Protein AF-0000000084379219 (afdb_homodimer)

Secondary structure (DSSP, 8-state):
-HHHHTTS-HHHHHIIIIIT-EEETT--GGGGHHHHHHHHHHHHHHHHHHHHTT---STTTHHHHHHHHHHTSTTHHHHHHHHHHHHHHHHHHHHHHHHHHHHHTTTSTT-HHHHHHHHHHHHHHHHHHHHHHHTT-BHHHHHHHHHHHHGGGGSTTTHHHHHHHHHTSSSS-HHHHHHHHHIIIIIHHHHHHHHHHHHHHHHHHH----TT---TTTSB-TTS-BTTEEEIIIIIHHHHHHHHHHHHHHHHHHHHH-TTGGGTSS-GGGGSB--TT---S-----GGGHHHHHHHHTSSSHHHHHHHHHHHHHGGGGHHHH---S--SGGGS-HHHHHHHHHHHHHHHHHHHHHTS-S-THHHHHHHHHHHHHHHHHHTHHHHHHHSPPPPPPSS------/-HHHHTTS-HHHHHIIIIIT-EEETT--GGGGHHHHHHHHHHHHHHHHHHHHTT---STTTHHHHHHHHHHTSTTHHHHHHHHHHHHHHHHHHHHHHHHHHHHHTTTSTT-HHHHHHHHHHHHHHHHHHHHHHHTT-BHHHHHHHHHHHHGGGGSTTTHHHHHHHHHTSSSS-HHHHHHHHHIIIIIHHHHHHHHHHHHHHHHHHH----TT---TTTSB-TTS-BTTEEEIIIIIHHHHHHHHHHHHHHHHHHHHH-TTGGGTSS-GGGGSB--TT---S-----GGGHHHHHHHHTSSSHHHHHHHHHHHHHGGGGHHHH---S--SGGGS-HHHHHHHHHHHHHHHHHHHHHTS-S-THHHHHHHHHHHHHHHHHHTHHHHHHHSPPPPPPSS------

InterPro domains:
  IPR005797 Cytochrome b/b6, N-terminal domain [PF00033] (19-207)
  IPR005797 Cytochrome b/b6, N-terminal domain [PS51002] (1-212)
  IPR005798 Cytochrome b/b6, C-terminal [PF00032] (273-375)
  IPR005798 Cytochrome b/b6, C-terminal [PS51003] (222-395)
  IPR016174 Di-haem cytochrome, transmembrane [SSF81342] (2-275)
  IPR027387 Cytochrome b/b6-like domain superfamily [G3DSA:1.20.810.10] (1-402)
  IPR030689 Cytochrome b [PIRSF038885] (2-397)
  IPR036150 Cytochrome b/b6, C-terminal domain superfamily [SSF81648] (277-391)
  IPR048259 Cytochrome b/b6, N-terminal domain, eukaryotic/bacterial [cd00284] (17-209)

Nearest PDB structures (foldseek):
  8snh-assembly1_I  TM=9.943E-01  e=1.535E-43  Pseudomonas aeruginosa
  7tce-assembly1_E  TM=9.550E-01  e=4.217E-31  Cereibacter sphaeroides
  2yiu-assembly1_D  TM=9.586E-01  e=2.408E-30  Paracoccus denitrificans PD1222
  2fyn-assembly1_A  TM=9.568E-01  e=2.735E-30  Cereibacter sphaeroides
  6nin-assembly2_K  TM=9.600E-01  e=4.752E-30  Cereibacter sphaeroides 2.4.1

Sequence (804 aa):
MKWIDDRFPFTKLMKEHVTEYYASKNFNIWYVFGVLAMVVLVIQLLTGIFLTMNYKPAAADAFASVEYIMRDVEFGWLIRYMHSTGASFFFIIVYLHMFRAMLYGSYKKPRELIWIIGMLIFFVLMAEAFAGYLLPWGQMSYWGAQVIISLFGAIPVVGDSIVELIRGDYSISDITLNRFFALHVIALPLALIGLVVVHIMALHEVGSNNPDGIEIKERKGPDGVPLDGVAFHPYHTSKDLVAIIVFLMIFSFVVFFAPDMGGYFLEHANFEPANTMATPEHIAPVWYFTPFYAILRAVPNKLWGAILMGAAVLLPMFLPWLDRSRVKSIRYRGWIYRVALTLFAISFVMLGWLGLKPAEDVYVVMARVFSVIYFGFFLLMPYYSTIDKTKPVPDRVVYHAKMKWIDDRFPFTKLMKEHVTEYYASKNFNIWYVFGVLAMVVLVIQLLTGIFLTMNYKPAAADAFASVEYIMRDVEFGWLIRYMHSTGASFFFIIVYLHMFRAMLYGSYKKPRELIWIIGMLIFFVLMAEAFAGYLLPWGQMSYWGAQVIISLFGAIPVVGDSIVELIRGDYSISDITLNRFFALHVIALPLALIGLVVVHIMALHEVGSNNPDGIEIKERKGPDGVPLDGVAFHPYHTSKDLVAIIVFLMIFSFVVFFAPDMGGYFLEHANFEPANTMATPEHIAPVWYFTPFYAILRAVPNKLWGAILMGAAVLLPMFLPWLDRSRVKSIRYRGWIYRVALTLFAISFVMLGWLGLKPAEDVYVVMARVFSVIYFGFFLLMPYYSTIDKTKPVPDRVVYHAK

Structure (mmCIF, N/CA/C/O backbone):
data_AF-0000000084379219-model_v1
#
loop_
_entity.id
_entity.type
_entity.pdbx_description
1 polymer 'Cytochrome b'
#
loop_
_atom_site.group_PDB
_atom_site.id
_atom_site.type_symbol
_atom_site.label_atom_id
_atom_site.label_alt_id
_atom_site.label_comp_id
_atom_site.label_asym_id
_atom_site.label_entity_id
_atom_site.label_seq_id
_atom_site.pdbx_PDB_ins_code
_atom_site.Cartn_x
_atom_site.Cartn_y
_atom_site.Cartn_z
_atom_site.occupancy
_atom_site.B_iso_or_equiv
_atom_site.auth_seq_id
_atom_site.auth_comp_id
_atom_site.auth_asym_id
_atom_site.auth_atom_id
_atom_site.pdbx_PDB_model_num
ATOM 1 N N . MET A 1 1 ? 25.031 -15 6.387 1 73.94 1 MET A N 1
ATOM 2 C CA . MET A 1 1 ? 24.5 -13.82 5.703 1 73.94 1 MET A CA 1
ATOM 3 C C . MET A 1 1 ? 24.984 -13.758 4.262 1 73.94 1 MET A C 1
ATOM 5 O O . MET A 1 1 ? 24.344 -13.156 3.408 1 73.94 1 MET A O 1
ATOM 9 N N . LYS A 1 2 ? 25.953 -14.531 4.043 1 84 2 LYS A N 1
ATOM 10 C CA . LYS A 1 2 ? 26.531 -14.5 2.705 1 84 2 LYS A CA 1
ATOM 11 C C . LYS A 1 2 ? 25.578 -15.078 1.672 1 84 2 LYS A C 1
ATOM 13 O O . LYS A 1 2 ? 25.438 -14.539 0.569 1 84 2 LYS A O 1
ATOM 18 N N . TRP A 1 3 ? 24.906 -16.172 2.109 1 87.38 3 TRP A N 1
ATOM 19 C CA . TRP A 1 3 ? 23.953 -16.797 1.19 1 87.38 3 TRP A CA 1
ATOM 20 C C . TRP A 1 3 ? 22.891 -15.797 0.755 1 87.38 3 TRP A C 1
ATOM 22 O O . TRP A 1 3 ? 22.547 -15.727 -0.428 1 87.38 3 TRP A O 1
ATOM 32 N N . ILE A 1 4 ? 22.422 -15.055 1.623 1 84.5 4 ILE A N 1
ATOM 33 C CA . ILE A 1 4 ? 21.391 -14.062 1.338 1 84.5 4 ILE A CA 1
ATOM 34 C C . ILE A 1 4 ? 22 -12.914 0.521 1 84.5 4 ILE A C 1
ATOM 36 O O . ILE A 1 4 ? 21.422 -12.5 -0.49 1 84.5 4 ILE A O 1
ATOM 40 N N . ASP A 1 5 ? 23.125 -12.492 0.902 1 85.56 5 ASP A N 1
ATOM 41 C CA . ASP A 1 5 ? 23.75 -11.32 0.286 1 85.56 5 ASP A CA 1
ATOM 42 C C . ASP A 1 5 ? 24.109 -11.602 -1.172 1 85.56 5 ASP A C 1
ATOM 44 O O . ASP A 1 5 ? 24.109 -10.688 -2 1 85.56 5 ASP A O 1
ATOM 48 N N . ASP A 1 6 ? 24.328 -12.859 -1.429 1 85 6 ASP A N 1
ATOM 49 C CA . ASP A 1 6 ? 24.625 -13.242 -2.805 1 85 6 ASP A CA 1
ATOM 50 C C . ASP A 1 6 ? 23.391 -13.164 -3.686 1 85 6 ASP A C 1
ATOM 52 O O . ASP A 1 6 ? 23.484 -13.141 -4.914 1 85 6 ASP A O 1
ATOM 56 N N . ARG A 1 7 ? 22.281 -13.055 -3.021 1 88.38 7 ARG A N 1
ATOM 57 C CA . ARG A 1 7 ? 21.031 -13.219 -3.773 1 88.38 7 ARG A CA 1
ATOM 58 C C . ARG A 1 7 ? 20.109 -12.031 -3.568 1 88.38 7 ARG A C 1
ATOM 60 O O . ARG A 1 7 ? 19.141 -11.859 -4.312 1 88.38 7 ARG A O 1
ATOM 67 N N . PHE A 1 8 ? 20.406 -11.25 -2.582 1 83.5 8 PHE A N 1
ATOM 68 C CA . PHE A 1 8 ? 19.641 -10.078 -2.18 1 83.5 8 PHE A CA 1
ATOM 69 C C . PHE A 1 8 ? 20.531 -9.031 -1.536 1 83.5 8 PHE A C 1
ATOM 71 O O . PHE A 1 8 ? 21.438 -9.367 -0.761 1 83.5 8 PHE A O 1
ATOM 78 N N . PRO A 1 9 ? 20.312 -7.812 -1.936 1 83.31 9 PRO A N 1
ATOM 79 C CA . PRO A 1 9 ? 21.234 -6.797 -1.404 1 83.31 9 PRO A CA 1
ATOM 80 C C . PRO A 1 9 ? 20.891 -6.383 0.024 1 83.31 9 PRO A C 1
ATOM 82 O O . PRO A 1 9 ? 20.781 -5.191 0.318 1 83.31 9 PRO A O 1
ATOM 85 N N . PHE A 1 10 ? 20.766 -7.41 0.802 1 80 10 PHE A N 1
ATOM 86 C CA . PHE A 1 10 ? 20.312 -7.172 2.166 1 80 10 PHE A CA 1
ATOM 87 C C . PHE A 1 10 ? 21.344 -6.371 2.951 1 80 10 PHE A C 1
ATOM 89 O O . PHE A 1 10 ? 21.031 -5.312 3.502 1 80 10 PHE A O 1
ATOM 96 N N . THR A 1 11 ? 22.594 -6.867 3.029 1 75.56 11 THR A N 1
ATOM 97 C CA . THR A 1 11 ? 23.641 -6.199 3.803 1 75.56 11 THR A CA 1
ATOM 98 C C . THR A 1 11 ? 23.906 -4.797 3.254 1 75.56 11 THR A C 1
ATOM 100 O O . THR A 1 11 ? 24.094 -3.852 4.02 1 75.56 11 THR A O 1
ATOM 103 N N . LYS A 1 12 ? 23.891 -4.727 1.953 1 78.81 12 LYS A N 1
ATOM 104 C CA . LYS A 1 12 ? 24.094 -3.424 1.323 1 78.81 12 LYS A CA 1
ATOM 105 C C . LYS A 1 12 ? 23 -2.443 1.735 1 78.81 12 LYS A C 1
ATOM 107 O O . LYS A 1 12 ? 23.281 -1.301 2.098 1 78.81 12 LYS A O 1
ATOM 112 N N . LEU A 1 13 ? 21.859 -2.906 1.687 1 78.19 13 LEU A N 1
ATOM 113 C CA . LEU A 1 13 ? 20.719 -2.068 2.08 1 78.19 13 LEU A CA 1
ATOM 114 C C . LEU A 1 13 ? 20.812 -1.691 3.555 1 78.19 13 LEU A C 1
ATOM 116 O O . LEU A 1 13 ? 20.594 -0.533 3.918 1 78.19 13 LEU A O 1
ATOM 120 N N . MET A 1 14 ? 21.125 -2.664 4.355 1 75.69 14 MET A N 1
ATOM 121 C CA . MET A 1 14 ? 21.266 -2.424 5.789 1 75.69 14 MET A CA 1
ATOM 122 C C . MET A 1 14 ? 22.391 -1.436 6.066 1 75.69 14 MET A C 1
ATOM 124 O O . MET A 1 14 ? 22.25 -0.543 6.902 1 75.69 14 MET A O 1
ATOM 128 N N . LYS A 1 15 ? 23.484 -1.595 5.367 1 73.81 15 LYS A N 1
ATOM 129 C CA . LYS A 1 15 ? 24.625 -0.685 5.539 1 73.81 15 LYS A CA 1
ATOM 130 C C . LYS A 1 15 ? 24.266 0.722 5.062 1 73.81 15 LYS A C 1
ATOM 132 O O . LYS A 1 15 ? 24.484 1.698 5.785 1 73.81 15 LYS A O 1
ATOM 137 N N . GLU A 1 16 ? 23.672 0.768 3.982 1 75.12 16 GLU A N 1
ATOM 138 C CA . GLU A 1 16 ? 23.375 2.053 3.354 1 75.12 16 GLU A CA 1
ATOM 139 C C . GLU A 1 16 ? 22.297 2.809 4.121 1 75.12 16 GLU A C 1
ATOM 141 O O . GLU A 1 16 ? 22.344 4.035 4.227 1 75.12 16 GLU A O 1
ATOM 146 N N . HIS A 1 17 ? 21.438 2.029 4.727 1 73.88 17 HIS A N 1
ATOM 147 C CA . HIS A 1 17 ? 20.266 2.727 5.242 1 73.88 17 HIS A CA 1
ATOM 148 C C . HIS A 1 17 ? 20.219 2.664 6.766 1 73.88 17 HIS A C 1
ATOM 150 O O . HIS A 1 17 ? 19.453 3.4 7.395 1 73.88 17 HIS A O 1
ATOM 156 N N . VAL A 1 18 ? 21.078 1.813 7.293 1 74 18 VAL A N 1
ATOM 157 C CA . VAL A 1 18 ? 20.938 1.659 8.734 1 74 18 VAL A CA 1
ATOM 158 C C . VAL A 1 18 ? 22.297 1.823 9.414 1 74 18 VAL A C 1
ATOM 160 O O . VAL A 1 18 ? 22.547 2.836 10.07 1 74 18 VAL A O 1
ATOM 163 N N . THR A 1 19 ? 23.281 0.955 9.016 1 72.81 19 THR A N 1
ATOM 164 C CA . THR A 1 19 ? 24.5 0.882 9.812 1 72.81 19 THR A CA 1
ATOM 165 C C . THR A 1 19 ? 25.516 1.918 9.352 1 72.81 19 THR A C 1
ATOM 167 O O . THR A 1 19 ? 26.344 2.381 10.141 1 72.81 19 THR A O 1
ATOM 170 N N . GLU A 1 20 ? 25.484 2.275 8.07 1 73.62 20 GLU A N 1
ATOM 171 C CA . GLU A 1 20 ? 26.438 3.26 7.574 1 73.62 20 GLU A CA 1
ATOM 172 C C . GLU A 1 20 ? 25.734 4.535 7.121 1 73.62 20 GLU A C 1
ATOM 174 O O . GLU A 1 20 ? 26.25 5.27 6.273 1 73.62 20 GLU A O 1
ATOM 179 N N . TYR A 1 21 ? 24.562 4.625 7.484 1 78.81 21 TYR A N 1
ATOM 180 C CA . TYR A 1 21 ? 23.938 5.938 7.371 1 78.81 21 TYR A CA 1
ATOM 181 C C . TYR A 1 21 ? 24.359 6.848 8.516 1 78.81 21 TYR A C 1
ATOM 183 O O . TYR A 1 21 ? 24.016 6.617 9.672 1 78.81 21 TYR A O 1
ATOM 191 N N . TYR A 1 22 ? 25.156 7.754 8.195 1 82.12 22 TYR A N 1
ATOM 192 C CA . TYR A 1 22 ? 25.719 8.633 9.211 1 82.12 22 TYR A CA 1
ATOM 193 C C . TYR A 1 22 ? 24.844 9.852 9.438 1 82.12 22 TYR A C 1
ATOM 195 O O . TYR A 1 22 ? 24.391 10.484 8.484 1 82.12 22 TYR A O 1
ATOM 203 N N . ALA A 1 23 ? 24.562 10.023 10.648 1 87.12 23 ALA A N 1
ATOM 204 C CA . ALA A 1 23 ? 23.781 11.188 11.062 1 87.12 23 ALA A CA 1
ATOM 205 C C . ALA A 1 23 ? 24.578 12.055 12.047 1 87.12 23 ALA A C 1
ATOM 207 O O . ALA A 1 23 ? 25.578 11.609 12.617 1 87.12 23 ALA A O 1
ATOM 208 N N . SER A 1 24 ? 24.156 13.227 12.102 1 89.62 24 SER A N 1
ATOM 209 C CA . SER A 1 24 ? 24.875 14.18 12.945 1 89.62 24 SER A CA 1
ATOM 210 C C . SER A 1 24 ? 24.859 13.742 14.406 1 89.62 24 SER A C 1
ATOM 212 O O . SER A 1 24 ? 23.844 13.242 14.898 1 89.62 24 SER A O 1
ATOM 214 N N . LYS A 1 25 ? 25.875 13.969 15.086 1 85.88 25 LYS A N 1
ATOM 215 C CA . LYS A 1 25 ? 26.031 13.539 16.469 1 85.88 25 LYS A CA 1
ATOM 216 C C . LYS A 1 25 ? 25.219 14.414 17.422 1 85.88 25 LYS A C 1
ATOM 218 O O . LYS A 1 25 ? 25 14.047 18.578 1 85.88 25 LYS A O 1
ATOM 223 N N . ASN A 1 26 ? 24.812 15.531 16.922 1 90.44 26 ASN A N 1
ATOM 224 C CA . ASN A 1 26 ? 24.188 16.484 17.828 1 90.44 26 ASN A CA 1
ATOM 225 C C . ASN A 1 26 ? 22.656 16.469 17.703 1 90.44 26 ASN A C 1
ATOM 227 O O . ASN A 1 26 ? 22 17.469 18.016 1 90.44 26 ASN A O 1
ATOM 231 N N . PHE A 1 27 ? 22.188 15.383 17.125 1 91.38 27 PHE A N 1
ATOM 232 C CA . PHE A 1 27 ? 20.734 15.273 17.094 1 91.38 27 PHE A CA 1
ATOM 233 C C . PHE A 1 27 ? 20.141 15.453 18.484 1 91.38 27 PHE A C 1
ATOM 235 O O . PHE A 1 27 ? 20.703 14.969 19.469 1 91.38 27 PHE A O 1
ATOM 242 N N . ASN A 1 28 ? 19.172 16.188 18.609 1 92.94 28 ASN A N 1
ATOM 243 C CA . ASN A 1 28 ? 18.438 16.344 19.859 1 92.94 28 ASN A CA 1
ATOM 244 C C . ASN A 1 28 ? 17.031 15.781 19.766 1 92.94 28 ASN A C 1
ATOM 246 O O . ASN A 1 28 ? 16.719 15.023 18.844 1 92.94 28 ASN A O 1
ATOM 250 N N . ILE A 1 29 ? 16.156 16.062 20.625 1 92.94 29 ILE A N 1
ATOM 251 C CA . ILE A 1 29 ? 14.844 15.438 20.766 1 92.94 29 ILE A CA 1
ATOM 252 C C . ILE A 1 29 ? 13.969 15.789 19.562 1 92.94 29 ILE A C 1
ATOM 254 O O . ILE A 1 29 ? 13.039 15.047 19.219 1 92.94 29 ILE A O 1
ATOM 258 N N . TRP A 1 30 ? 14.266 16.844 18.891 1 94.88 30 TRP A N 1
ATOM 259 C CA . TRP A 1 30 ? 13.445 17.297 17.781 1 94.88 30 TRP A CA 1
ATOM 260 C C . TRP A 1 30 ? 13.586 16.359 16.578 1 94.88 30 TRP A C 1
ATOM 262 O O . TRP A 1 30 ? 12.789 16.406 15.648 1 94.88 30 TRP A O 1
ATOM 272 N N . TYR A 1 31 ? 14.57 15.484 16.594 1 94.81 31 TYR A N 1
ATOM 273 C CA . TYR A 1 31 ? 14.867 14.664 15.43 1 94.81 31 TYR A CA 1
ATOM 274 C C . TYR A 1 31 ? 14.234 13.281 15.555 1 94.81 31 TYR A C 1
ATOM 276 O O . TYR A 1 31 ? 14.477 12.398 14.734 1 94.81 31 TYR A O 1
ATOM 284 N N . VAL A 1 32 ? 13.352 13.125 16.562 1 95.94 32 VAL A N 1
ATOM 285 C CA . VAL A 1 32 ? 12.742 11.812 16.766 1 95.94 32 VAL A CA 1
ATOM 286 C C . VAL A 1 32 ? 11.367 11.781 16.094 1 95.94 32 VAL A C 1
ATOM 288 O O . VAL A 1 32 ? 10.781 10.711 15.93 1 95.94 32 VAL A O 1
ATOM 291 N N . PHE A 1 33 ? 10.828 12.852 15.648 1 97.44 33 PHE A N 1
ATOM 292 C CA . PHE A 1 33 ? 9.438 12.922 15.234 1 97.44 33 PHE A CA 1
ATOM 293 C C . PHE A 1 33 ? 9.234 12.25 13.883 1 97.44 33 PHE A C 1
ATOM 295 O O . PHE A 1 33 ? 8.125 11.82 13.555 1 97.44 33 PHE A O 1
ATOM 302 N N . GLY A 1 34 ? 10.266 12.164 13.094 1 96.5 34 GLY A N 1
ATOM 303 C CA . GLY A 1 34 ? 10.156 11.375 11.875 1 96.5 34 GLY A CA 1
ATOM 304 C C . GLY A 1 34 ? 9.875 9.906 12.133 1 96.5 34 GLY A C 1
ATOM 305 O O . GLY A 1 34 ? 8.953 9.336 11.555 1 96.5 34 GLY A O 1
ATOM 306 N N . VAL A 1 35 ? 10.688 9.352 12.992 1 96.06 35 VAL A N 1
ATOM 307 C CA . VAL A 1 35 ? 10.531 7.938 13.312 1 96.06 35 VAL A CA 1
ATOM 308 C C . VAL A 1 35 ? 9.195 7.715 14.023 1 96.06 35 VAL A C 1
ATOM 310 O O . VAL A 1 35 ? 8.539 6.691 13.812 1 96.06 35 VAL A O 1
ATOM 313 N N . LEU A 1 36 ? 8.789 8.617 14.867 1 98.25 36 LEU A N 1
ATOM 314 C CA . LEU A 1 36 ? 7.512 8.492 15.547 1 98.25 36 LEU A CA 1
ATOM 315 C C . LEU A 1 36 ? 6.355 8.531 14.555 1 98.25 36 LEU A C 1
ATOM 317 O O . LEU A 1 36 ? 5.359 7.828 14.727 1 98.25 36 LEU A O 1
ATOM 321 N N . ALA A 1 37 ? 6.488 9.398 13.555 1 98.5 37 ALA A N 1
ATOM 322 C CA . ALA A 1 37 ? 5.469 9.43 12.508 1 98.5 37 ALA A CA 1
ATOM 323 C C . ALA A 1 37 ? 5.332 8.07 11.828 1 98.5 37 ALA A C 1
ATOM 325 O O . ALA A 1 37 ? 4.223 7.645 11.5 1 98.5 37 ALA A O 1
ATOM 326 N N . MET A 1 38 ? 6.398 7.391 11.641 1 97.75 38 MET A N 1
ATOM 327 C CA . MET A 1 38 ? 6.379 6.059 11.039 1 97.75 38 MET A CA 1
ATOM 328 C C . MET A 1 38 ? 5.66 5.062 11.945 1 97.75 38 MET A C 1
ATOM 330 O O . MET A 1 38 ? 4.891 4.227 11.469 1 97.75 38 MET A O 1
ATOM 334 N N . VAL A 1 39 ? 5.949 5.156 13.164 1 97.88 39 VAL A N 1
ATOM 335 C CA . VAL A 1 39 ? 5.312 4.266 14.133 1 97.88 39 VAL A CA 1
ATOM 336 C C . VAL A 1 39 ? 3.801 4.473 14.109 1 97.88 39 VAL A C 1
ATOM 338 O O . VAL A 1 39 ? 3.035 3.508 14.062 1 97.88 39 VAL A O 1
ATOM 341 N N . VAL A 1 40 ? 3.391 5.68 14.117 1 98.62 40 VAL A N 1
ATOM 342 C CA . VAL A 1 40 ? 1.962 5.977 14.102 1 98.62 40 VAL A CA 1
ATOM 343 C C . VAL A 1 40 ? 1.341 5.496 12.797 1 98.62 40 VAL A C 1
ATOM 345 O O . VAL A 1 40 ? 0.209 5.004 12.781 1 98.62 40 VAL A O 1
ATOM 348 N N . LEU A 1 41 ? 2.076 5.703 11.711 1 98.44 41 LEU A N 1
ATOM 349 C CA . LEU A 1 41 ? 1.586 5.207 10.43 1 98.44 41 LEU A CA 1
ATOM 350 C C . LEU A 1 41 ? 1.308 3.707 10.5 1 98.44 41 LEU A C 1
ATOM 352 O O . LEU A 1 41 ? 0.256 3.246 10.047 1 98.44 41 LEU A O 1
ATOM 356 N N . VAL A 1 42 ? 2.174 2.965 11.078 1 97.69 42 VAL A N 1
ATOM 357 C CA . VAL A 1 42 ? 2.012 1.52 11.203 1 97.69 42 VAL A CA 1
ATOM 358 C C . VAL A 1 42 ? 0.8 1.21 12.078 1 97.69 42 VAL A C 1
ATOM 360 O O . VAL A 1 42 ? -0.01 0.342 11.75 1 97.69 42 VAL A O 1
ATOM 363 N N . ILE A 1 43 ? 0.675 1.917 13.156 1 98.25 43 ILE A N 1
ATOM 364 C CA . ILE A 1 43 ? -0.469 1.734 14.039 1 98.25 43 ILE A CA 1
ATOM 365 C C . ILE A 1 43 ? -1.763 1.999 13.273 1 98.25 43 ILE A C 1
ATOM 367 O O . ILE A 1 43 ? -2.717 1.224 13.367 1 98.25 43 ILE A O 1
ATOM 371 N N . GLN A 1 44 ? -1.751 3.072 12.555 1 98.62 44 GLN A N 1
ATOM 372 C CA . GLN A 1 44 ? -2.943 3.447 11.805 1 98.62 44 GLN A CA 1
ATOM 373 C C . GLN A 1 44 ? -3.293 2.387 10.758 1 98.62 44 GLN A C 1
ATOM 375 O O . GLN A 1 44 ? -4.465 2.053 10.578 1 98.62 44 GLN A O 1
ATOM 380 N N . LEU A 1 45 ? -2.344 1.861 10.062 1 97.75 45 LEU A N 1
ATOM 381 C CA . LEU A 1 45 ? -2.59 0.852 9.039 1 97.75 45 LEU A CA 1
ATOM 382 C C . LEU A 1 45 ? -3.133 -0.431 9.656 1 97.75 45 LEU A C 1
ATOM 384 O O . LEU A 1 45 ? -4.133 -0.977 9.188 1 97.75 45 LEU A O 1
ATOM 388 N N . LEU A 1 46 ? -2.547 -0.89 10.719 1 97.5 46 LEU A N 1
ATOM 389 C CA . LEU A 1 46 ? -2.947 -2.146 11.344 1 97.5 46 LEU A CA 1
ATOM 390 C C . LEU A 1 46 ? -4.336 -2.025 11.961 1 97.5 46 LEU A C 1
ATOM 392 O O . LEU A 1 46 ? -5.184 -2.898 11.766 1 97.5 46 LEU A O 1
ATOM 396 N N . THR A 1 47 ? -4.52 -0.988 12.672 1 98.31 47 THR A N 1
ATOM 397 C CA . THR A 1 47 ? -5.824 -0.812 13.289 1 98.31 47 THR A CA 1
ATOM 398 C C . THR A 1 47 ? -6.902 -0.569 12.234 1 98.31 47 THR A C 1
ATOM 400 O O . THR A 1 47 ? -8.039 -1.012 12.391 1 98.31 47 THR A O 1
ATOM 403 N N . GLY A 1 48 ? -6.527 0.188 11.164 1 97.81 48 GLY A N 1
ATOM 404 C CA . GLY A 1 48 ? -7.469 0.397 10.07 1 97.81 48 GLY A CA 1
ATOM 405 C C . GLY A 1 48 ? -7.934 -0.896 9.43 1 97.81 48 GLY A C 1
ATOM 406 O O . GLY A 1 48 ? -9.109 -1.044 9.102 1 97.81 48 GLY A O 1
ATOM 407 N N . ILE A 1 49 ? -7.086 -1.817 9.234 1 96.56 49 ILE A N 1
ATOM 408 C CA . ILE A 1 49 ? -7.434 -3.117 8.664 1 96.56 49 ILE A CA 1
ATOM 409 C C . ILE A 1 49 ? -8.438 -3.826 9.578 1 96.56 49 ILE A C 1
ATOM 411 O O . ILE A 1 49 ? -9.461 -4.328 9.109 1 96.56 49 ILE A O 1
ATOM 415 N N . PHE A 1 50 ? -8.164 -3.846 10.836 1 96.88 50 PHE A N 1
ATOM 416 C CA . PHE A 1 50 ? -9.039 -4.512 11.789 1 96.88 50 PHE A CA 1
ATOM 417 C C . PHE A 1 50 ? -10.414 -3.848 11.82 1 96.88 50 PHE A C 1
ATOM 419 O O . PHE A 1 50 ? -11.438 -4.531 11.82 1 96.88 50 PHE A O 1
ATOM 426 N N . LEU A 1 51 ? -10.414 -2.562 11.82 1 97.94 51 LEU A N 1
ATOM 427 C CA . LEU A 1 51 ? -11.695 -1.857 11.867 1 97.94 51 LEU A CA 1
ATOM 428 C C . LEU A 1 51 ? -12.516 -2.143 10.617 1 97.94 51 LEU A C 1
ATOM 430 O O . LEU A 1 51 ? -13.742 -2.275 10.688 1 97.94 51 LEU A O 1
ATOM 434 N N . THR A 1 52 ? -11.875 -2.242 9.508 1 97.06 52 THR A N 1
ATOM 435 C CA . THR A 1 52 ? -12.562 -2.514 8.25 1 97.06 52 THR A CA 1
ATOM 436 C C . THR A 1 52 ? -13.234 -3.883 8.281 1 97.06 52 THR A C 1
ATOM 438 O O . THR A 1 52 ? -14.273 -4.086 7.652 1 97.06 52 THR A O 1
ATOM 441 N N . MET A 1 53 ? -12.75 -4.785 9.062 1 96.44 53 MET A N 1
ATOM 442 C CA . MET A 1 53 ? -13.289 -6.141 9.148 1 96.44 53 MET A CA 1
ATOM 443 C C . MET A 1 53 ? -14.68 -6.141 9.781 1 96.44 53 MET A C 1
ATOM 445 O O . MET A 1 53 ? -15.406 -7.129 9.695 1 96.44 53 MET A O 1
ATOM 449 N N . ASN A 1 54 ? -15.023 -5.004 10.438 1 96.19 54 ASN A N 1
ATOM 450 C CA . ASN A 1 54 ? -16.297 -4.977 11.172 1 96.19 54 ASN A CA 1
ATOM 451 C C . ASN A 1 54 ? -17.125 -3.762 10.789 1 96.19 54 ASN A C 1
ATOM 453 O O . ASN A 1 54 ? -18.25 -3.594 11.281 1 96.19 54 ASN A O 1
ATOM 457 N N . TYR A 1 55 ? -16.625 -2.912 9.914 1 97.25 55 TYR A N 1
ATOM 458 C CA . TYR A 1 55 ? -17.281 -1.666 9.547 1 97.25 55 TYR A CA 1
ATOM 459 C C . TYR A 1 55 ? -18.156 -1.855 8.312 1 97.25 55 TYR A C 1
ATOM 461 O O . TYR A 1 55 ? -17.781 -2.572 7.379 1 97.25 55 TYR A O 1
ATOM 469 N N . LYS A 1 56 ? -19.297 -1.23 8.266 1 96.88 56 LYS A N 1
ATOM 470 C CA . LYS A 1 56 ? -20.203 -1.232 7.125 1 96.88 56 LYS A CA 1
ATOM 471 C C . LYS A 1 56 ? -20.266 0.148 6.477 1 96.88 56 LYS A C 1
ATOM 473 O O . LYS A 1 56 ? -20.781 1.095 7.078 1 96.88 56 LYS A O 1
ATOM 478 N N . PRO A 1 57 ? -19.781 0.315 5.285 1 96.06 57 PRO A N 1
ATOM 479 C CA . PRO A 1 57 ? -19.781 1.62 4.621 1 96.06 57 PRO A CA 1
ATOM 480 C C . PRO A 1 57 ? -21.109 1.944 3.947 1 96.06 57 PRO A C 1
ATOM 482 O O . PRO A 1 57 ? -21.156 2.148 2.73 1 96.06 57 PRO A O 1
ATOM 485 N N . ALA A 1 58 ? -22.125 1.941 4.656 1 95.12 58 ALA A N 1
ATOM 486 C CA . ALA A 1 58 ? -23.484 2.314 4.25 1 95.12 58 ALA A CA 1
ATOM 487 C C . ALA A 1 58 ? -24.094 3.309 5.23 1 95.12 58 ALA A C 1
ATOM 489 O O . ALA A 1 58 ? -23.984 3.145 6.449 1 95.12 58 ALA A O 1
ATOM 490 N N . ALA A 1 59 ? -24.766 4.324 4.711 1 93.06 59 ALA A N 1
ATOM 491 C CA . ALA A 1 59 ? -25.328 5.375 5.555 1 93.06 59 ALA A CA 1
ATOM 492 C C . ALA A 1 59 ? -26.266 4.781 6.613 1 93.06 59 ALA A C 1
ATOM 494 O O . ALA A 1 59 ? -26.281 5.246 7.754 1 93.06 59 ALA A O 1
ATOM 495 N N . ALA A 1 60 ? -26.953 3.721 6.203 1 92.06 60 ALA A N 1
ATOM 496 C CA . ALA A 1 60 ? -27.953 3.121 7.086 1 92.06 60 ALA A CA 1
ATOM 497 C C . ALA A 1 60 ? -27.281 2.311 8.195 1 92.06 60 ALA A C 1
ATOM 499 O O . ALA A 1 60 ? -27.875 2.1 9.258 1 92.06 60 ALA A O 1
ATOM 500 N N . ASP A 1 61 ? -26 1.957 8.023 1 95.19 61 ASP A N 1
ATOM 501 C CA . ASP A 1 61 ? -25.422 0.967 8.93 1 95.19 61 ASP A CA 1
ATOM 502 C C . ASP A 1 61 ? -24.125 1.481 9.555 1 95.19 61 ASP A C 1
ATOM 504 O O . ASP A 1 61 ? -23.641 0.905 10.523 1 95.19 61 ASP A O 1
ATOM 508 N N . ALA A 1 62 ? -23.594 2.547 9.039 1 96.12 62 ALA A N 1
ATOM 509 C CA . ALA A 1 62 ? -22.25 2.979 9.406 1 96.12 62 ALA A CA 1
ATOM 510 C C . ALA A 1 62 ? -22.156 3.246 10.906 1 96.12 62 ALA A C 1
ATOM 512 O O . ALA A 1 62 ? -21.297 2.676 11.594 1 96.12 62 ALA A O 1
ATOM 513 N N . PHE A 1 63 ? -23.031 4.082 11.422 1 96.69 63 PHE A N 1
ATOM 514 C CA . PHE A 1 63 ? -22.984 4.434 12.836 1 96.69 63 PHE A CA 1
ATOM 515 C C . PHE A 1 63 ? -23.203 3.201 13.703 1 96.69 63 PHE A C 1
ATOM 517 O O . PHE A 1 63 ? -22.484 2.99 14.688 1 96.69 63 PHE A O 1
ATOM 524 N N . ALA A 1 64 ? -24.156 2.393 13.328 1 96.12 64 ALA A N 1
ATOM 525 C CA . ALA A 1 64 ? -24.453 1.173 14.078 1 96.12 64 ALA A CA 1
ATOM 526 C C . ALA A 1 64 ? -23.25 0.228 14.086 1 96.12 64 ALA A C 1
ATOM 528 O O . ALA A 1 64 ? -23 -0.463 15.07 1 96.12 64 ALA A O 1
ATOM 529 N N . SER A 1 65 ? -22.578 0.157 13.008 1 96.25 65 SER A N 1
ATOM 530 C CA . SER A 1 65 ? -21.406 -0.707 12.945 1 96.25 65 SER A CA 1
ATOM 531 C C . SER A 1 65 ? -20.297 -0.193 13.852 1 96.25 65 SER A C 1
ATOM 533 O O . SER A 1 65 ? -19.531 -0.981 14.422 1 96.25 65 SER A O 1
ATOM 535 N N . VAL A 1 66 ? -20.172 1.101 13.969 1 96.44 66 VAL A N 1
ATOM 536 C CA . VAL A 1 66 ? -19.203 1.671 14.898 1 96.44 66 VAL A CA 1
ATOM 537 C C . VAL A 1 66 ? -19.578 1.295 16.328 1 96.44 66 VAL A C 1
ATOM 539 O O . VAL A 1 66 ? -18.719 0.899 17.125 1 96.44 66 VAL A O 1
ATOM 542 N N . GLU A 1 67 ? -20.844 1.382 16.656 1 96.75 67 GLU A N 1
ATOM 543 C CA . GLU A 1 67 ? -21.312 0.982 17.984 1 96.75 67 GLU A CA 1
ATOM 544 C C . GLU A 1 67 ? -21.062 -0.503 18.234 1 96.75 67 GLU A C 1
ATOM 546 O O . GLU A 1 67 ? -20.672 -0.898 19.328 1 96.75 67 GLU A O 1
ATOM 551 N N . TYR A 1 68 ? -21.297 -1.239 17.219 1 96.5 68 TYR A N 1
ATOM 552 C CA . TYR A 1 68 ? -21.031 -2.672 17.297 1 96.5 68 TYR A CA 1
ATOM 553 C C . TYR A 1 68 ? -19.562 -2.941 17.594 1 96.5 68 TYR A C 1
ATOM 555 O O . TYR A 1 68 ? -19.25 -3.764 18.469 1 96.5 68 TYR A O 1
ATOM 563 N N . ILE A 1 69 ? -18.672 -2.281 16.984 1 96.69 69 ILE A N 1
ATOM 564 C CA . ILE A 1 69 ? -17.234 -2.41 17.203 1 96.69 69 ILE A CA 1
ATOM 565 C C . ILE A 1 69 ? -16.906 -2.047 18.641 1 96.69 69 ILE A C 1
ATOM 567 O O . ILE A 1 69 ? -16.172 -2.771 19.312 1 96.69 69 ILE A O 1
ATOM 571 N N . MET A 1 70 ? -17.516 -1.006 19.156 1 96.81 70 MET A N 1
ATOM 572 C CA . MET A 1 70 ? -17.188 -0.465 20.469 1 96.81 70 MET A CA 1
ATOM 573 C C . MET A 1 70 ? -17.734 -1.362 21.578 1 96.81 70 MET A C 1
ATOM 575 O O . MET A 1 70 ? -17.109 -1.513 22.625 1 96.81 70 MET A O 1
ATOM 579 N N . ARG A 1 71 ? -18.812 -2.068 21.312 1 96.88 71 ARG A N 1
ATOM 580 C CA . ARG A 1 71 ? -19.531 -2.697 22.406 1 96.88 71 ARG A CA 1
ATOM 581 C C . ARG A 1 71 ? -19.469 -4.219 22.312 1 96.88 71 ARG A C 1
ATOM 583 O O . ARG A 1 71 ? -19.453 -4.914 23.328 1 96.88 71 ARG A O 1
ATOM 590 N N . ASP A 1 72 ? -19.438 -4.723 21.062 1 96 72 ASP A N 1
ATOM 591 C CA . ASP A 1 72 ? -19.703 -6.152 20.922 1 96 72 ASP A CA 1
ATOM 592 C C . ASP A 1 72 ? -18.453 -6.887 20.438 1 96 72 ASP A C 1
ATOM 594 O O . ASP A 1 72 ? -18.297 -8.086 20.688 1 96 72 ASP A O 1
ATOM 598 N N . VAL A 1 73 ? -17.609 -6.227 19.719 1 95.12 73 VAL A N 1
ATOM 599 C CA . VAL A 1 73 ? -16.391 -6.867 19.219 1 95.12 73 VAL A CA 1
ATOM 600 C C . VAL A 1 73 ? -15.344 -6.93 20.328 1 95.12 73 VAL A C 1
ATOM 602 O O . VAL A 1 73 ? -15.062 -5.922 20.984 1 95.12 73 VAL A O 1
ATOM 605 N N . GLU A 1 74 ? -14.703 -8.094 20.531 1 95 74 GLU A N 1
ATOM 606 C CA . GLU A 1 74 ? -13.656 -8.25 21.547 1 95 74 GLU A CA 1
ATOM 607 C C . GLU A 1 74 ? -12.477 -7.324 21.266 1 95 74 GLU A C 1
ATOM 609 O O . GLU A 1 74 ? -11.844 -7.422 20.203 1 95 74 GLU A O 1
ATOM 614 N N . PHE A 1 75 ? -12.273 -6.367 22.156 1 96.38 75 PHE A N 1
ATOM 615 C CA . PHE A 1 75 ? -11.195 -5.387 22.109 1 96.38 75 PHE A CA 1
ATOM 616 C C . PHE A 1 75 ? -11.43 -4.371 21 1 96.38 75 PHE A C 1
ATOM 618 O O . PHE A 1 75 ? -10.5 -3.689 20.562 1 96.38 75 PHE A O 1
ATOM 625 N N . GLY A 1 76 ? -12.633 -4.348 20.484 1 97.62 76 GLY A N 1
ATOM 626 C CA . GLY A 1 76 ? -12.969 -3.385 19.453 1 97.62 76 GLY A CA 1
ATOM 627 C C . GLY A 1 76 ? -12.781 -1.945 19.891 1 97.62 76 GLY A C 1
ATOM 628 O O . GLY A 1 76 ? -12.266 -1.121 19.141 1 97.62 76 GLY A O 1
ATOM 629 N N . TRP A 1 77 ? -13.18 -1.695 21.156 1 96.94 77 TRP A N 1
ATOM 630 C CA . TRP A 1 77 ? -13.047 -0.345 21.688 1 96.94 77 TRP A CA 1
ATOM 631 C C . TRP A 1 77 ? -11.578 0.084 21.734 1 96.94 77 TRP A C 1
ATOM 633 O O . TRP A 1 77 ? -11.258 1.231 21.406 1 96.94 77 TRP A O 1
ATOM 643 N N . LEU A 1 78 ? -10.711 -0.81 22.062 1 97.81 78 LEU A N 1
ATOM 644 C CA . LEU A 1 78 ? -9.289 -0.517 22.156 1 97.81 78 LEU A CA 1
ATOM 645 C C . LEU A 1 78 ? -8.719 -0.196 20.766 1 97.81 78 LEU A C 1
ATOM 647 O O . LEU A 1 78 ? -8.008 0.797 20.594 1 97.81 78 LEU A O 1
ATOM 651 N N . ILE A 1 79 ? -9.078 -1.004 19.797 1 98 79 ILE A N 1
ATOM 652 C CA . ILE A 1 79 ? -8.57 -0.827 18.438 1 98 79 ILE A CA 1
ATOM 653 C C . ILE A 1 79 ? -9.094 0.482 17.859 1 98 79 ILE A C 1
ATOM 655 O O . ILE A 1 79 ? -8.344 1.232 17.219 1 98 79 ILE A O 1
ATOM 659 N N . ARG A 1 80 ? -10.352 0.738 18.047 1 97.94 80 ARG A N 1
ATOM 660 C CA . ARG A 1 80 ? -10.93 1.977 17.531 1 97.94 80 ARG A CA 1
ATOM 661 C C . ARG A 1 80 ? -10.273 3.193 18.188 1 97.94 80 ARG A C 1
ATOM 663 O O . ARG A 1 80 ? -9.938 4.16 17.484 1 97.94 80 ARG A O 1
ATOM 670 N N . TYR A 1 81 ? -10.07 3.152 19.484 1 97.69 81 TYR A N 1
ATOM 671 C CA . TYR A 1 81 ? -9.438 4.273 20.172 1 97.69 81 TYR A CA 1
ATOM 672 C C . TYR A 1 81 ? -7.988 4.434 19.719 1 97.69 81 TYR A C 1
ATOM 674 O O . TYR A 1 81 ? -7.488 5.555 19.594 1 97.69 81 TYR A O 1
ATOM 682 N N . MET A 1 82 ? -7.324 3.314 19.531 1 98.12 82 MET A N 1
ATOM 683 C CA . MET A 1 82 ? -5.969 3.404 19 1 98.12 82 MET A CA 1
ATOM 684 C C . MET A 1 82 ? -5.961 4.102 17.656 1 98.12 82 MET A C 1
ATOM 686 O O . MET A 1 82 ? -5.074 4.906 17.359 1 98.12 82 MET A O 1
ATOM 690 N N . HIS A 1 83 ? -6.949 3.807 16.875 1 98.44 83 HIS A N 1
ATOM 691 C CA . HIS A 1 83 ? -7.027 4.391 15.531 1 98.44 83 HIS A CA 1
ATOM 692 C C . HIS A 1 83 ? -7.375 5.871 15.602 1 98.44 83 HIS A C 1
ATOM 694 O O . HIS A 1 83 ? -6.695 6.703 14.992 1 98.44 83 HIS A O 1
ATOM 700 N N . SER A 1 84 ? -8.391 6.223 16.344 1 96.25 84 SER A N 1
ATOM 701 C CA . SER A 1 84 ? -8.828 7.609 16.422 1 96.25 84 SER A CA 1
ATOM 702 C C . SER A 1 84 ? -7.801 8.477 17.141 1 96.25 84 SER A C 1
ATOM 704 O O . SER A 1 84 ? -7.48 9.578 16.688 1 96.25 84 SER A O 1
ATOM 706 N N . THR A 1 85 ? -7.293 7.969 18.266 1 96.5 85 THR A N 1
ATOM 707 C CA . THR A 1 85 ? -6.23 8.68 18.969 1 96.5 85 THR A CA 1
ATOM 708 C C . THR A 1 85 ? -4.977 8.773 18.109 1 96.5 85 THR A C 1
ATOM 710 O O . THR A 1 85 ? -4.281 9.789 18.125 1 96.5 85 THR A O 1
ATOM 713 N N . GLY A 1 86 ? -4.734 7.68 17.406 1 97.31 86 GLY A N 1
ATOM 714 C CA . GLY A 1 86 ? -3.592 7.664 16.5 1 97.31 86 GLY A CA 1
ATOM 715 C C . GLY A 1 86 ? -3.645 8.75 15.445 1 97.31 86 GLY A C 1
ATOM 716 O O . GLY A 1 86 ? -2.615 9.336 15.094 1 97.31 86 GLY A O 1
ATOM 717 N N . ALA A 1 87 ? -4.809 9.039 14.953 1 97.5 87 ALA A N 1
ATOM 718 C CA . ALA A 1 87 ? -4.961 10.117 13.977 1 97.5 87 ALA A CA 1
ATOM 719 C C . ALA A 1 87 ? -4.547 11.461 14.57 1 97.5 87 ALA A C 1
ATOM 721 O O . ALA A 1 87 ? -3.809 12.219 13.938 1 97.5 87 ALA A O 1
ATOM 722 N N . SER A 1 88 ? -4.965 11.734 15.742 1 97.69 88 SER A N 1
ATOM 723 C CA . SER A 1 88 ? -4.609 12.984 16.406 1 97.69 88 SER A CA 1
ATOM 724 C C . SER A 1 88 ? -3.107 13.062 16.672 1 97.69 88 SER A C 1
ATOM 726 O O . SER A 1 88 ? -2.479 14.086 16.406 1 97.69 88 SER A O 1
ATOM 728 N N . PHE A 1 89 ? -2.609 11.969 17.156 1 98.31 89 PHE A N 1
ATOM 729 C CA . PHE A 1 89 ? -1.178 11.961 17.422 1 98.31 89 PHE A CA 1
ATOM 730 C C . PHE A 1 89 ? -0.375 12.086 16.141 1 98.31 89 PHE A C 1
ATOM 732 O O . PHE A 1 89 ? 0.714 12.664 16.125 1 98.31 89 PHE A O 1
ATOM 739 N N . PHE A 1 90 ? -0.917 11.492 15.07 1 98.5 90 PHE A N 1
ATOM 740 C CA . PHE A 1 90 ? -0.251 11.641 13.781 1 98.5 90 PHE A CA 1
ATOM 741 C C . PHE A 1 90 ? -0.064 13.109 13.43 1 98.5 90 PHE A C 1
ATOM 743 O O . PHE A 1 90 ? 1.033 13.531 13.062 1 98.5 90 PHE A O 1
ATOM 750 N N . PHE A 1 91 ? -1.046 13.922 13.625 1 98.5 91 PHE A N 1
ATOM 751 C CA . PHE A 1 91 ? -0.977 15.344 13.281 1 98.5 91 PHE A CA 1
ATOM 752 C C . PHE A 1 91 ? -0.11 16.094 14.281 1 98.5 91 PHE A C 1
ATOM 754 O O . PHE A 1 91 ? 0.631 17 13.906 1 98.5 91 PHE A O 1
ATOM 761 N N . ILE A 1 92 ? -0.177 15.719 15.555 1 98.31 92 ILE A N 1
ATOM 762 C CA . ILE A 1 92 ? 0.707 16.344 16.547 1 98.31 92 ILE A CA 1
ATOM 763 C C . ILE A 1 92 ? 2.162 16.125 16.125 1 98.31 92 ILE A C 1
ATOM 765 O O . ILE A 1 92 ? 2.939 17.078 16.062 1 98.31 92 ILE A O 1
ATOM 769 N N . ILE A 1 93 ? 2.436 14.906 15.812 1 98.62 93 ILE A N 1
ATOM 770 C CA . ILE A 1 93 ? 3.801 14.508 15.492 1 98.62 93 ILE A CA 1
ATOM 771 C C . ILE A 1 93 ? 4.242 15.18 14.188 1 98.62 93 ILE A C 1
ATOM 773 O O . ILE A 1 93 ? 5.359 15.695 14.094 1 98.62 93 ILE A O 1
ATOM 777 N N . VAL A 1 94 ? 3.389 15.211 13.203 1 98.56 94 VAL A N 1
ATOM 778 C CA . VAL A 1 94 ? 3.738 15.797 11.906 1 98.56 94 VAL A CA 1
ATOM 779 C C . VAL A 1 94 ? 3.914 17.297 12.047 1 98.56 94 VAL A C 1
ATOM 781 O O . VAL A 1 94 ? 4.836 17.891 11.469 1 98.56 94 VAL A O 1
ATOM 784 N N . TYR A 1 95 ? 3.072 17.969 12.828 1 98.62 95 TYR A N 1
ATOM 785 C CA . TYR A 1 95 ? 3.229 19.406 13.055 1 98.62 95 TYR A CA 1
ATOM 786 C C . TYR A 1 95 ? 4.547 19.703 13.766 1 98.62 95 TYR A C 1
ATOM 788 O O . TYR A 1 95 ? 5.234 20.672 13.422 1 98.62 95 TYR A O 1
ATOM 796 N N . LEU A 1 96 ? 4.875 18.891 14.719 1 98.5 96 LEU A N 1
ATOM 797 C CA . LEU A 1 96 ? 6.141 19.078 15.414 1 98.5 96 LEU A CA 1
ATOM 798 C C . LEU A 1 96 ? 7.316 18.781 14.484 1 98.5 96 LEU A C 1
ATOM 800 O O . LEU A 1 96 ? 8.344 19.469 14.547 1 98.5 96 LEU A O 1
ATOM 804 N N . HIS A 1 97 ? 7.148 17.734 13.672 1 98.62 97 HIS A N 1
ATOM 805 C CA . HIS A 1 97 ? 8.141 17.391 12.664 1 98.62 97 HIS A CA 1
ATOM 806 C C . HIS A 1 97 ? 8.359 18.547 11.695 1 98.62 97 HIS A C 1
ATOM 808 O O . HIS A 1 97 ? 9.5 18.891 11.383 1 98.62 97 HIS A O 1
ATOM 814 N N . MET A 1 98 ? 7.332 19.172 11.281 1 98.38 98 MET A N 1
ATOM 815 C CA . MET A 1 98 ? 7.402 20.344 10.391 1 98.38 98 MET A CA 1
ATOM 816 C C . MET A 1 98 ? 8.016 21.531 11.109 1 98.38 98 MET A C 1
ATOM 818 O O . MET A 1 98 ? 8.805 22.281 10.531 1 98.38 98 MET A O 1
ATOM 822 N N . PHE A 1 99 ? 7.652 21.703 12.328 1 98.31 99 PHE A N 1
ATOM 823 C CA . PHE A 1 99 ? 8.188 22.812 13.117 1 98.31 99 PHE A CA 1
ATOM 824 C C . PHE A 1 99 ? 9.695 22.672 13.281 1 98.31 99 PHE A C 1
ATOM 826 O O . PHE A 1 99 ? 10.43 23.656 13.18 1 98.31 99 PHE A O 1
ATOM 833 N N . ARG A 1 100 ? 10.141 21.453 13.57 1 97.88 100 ARG A N 1
ATOM 834 C CA . ARG A 1 100 ? 11.578 21.203 13.648 1 97.88 100 ARG A CA 1
ATOM 835 C C . ARG A 1 100 ? 12.281 21.625 12.367 1 97.88 100 ARG A C 1
ATOM 837 O O . ARG A 1 100 ? 13.367 22.219 12.414 1 97.88 100 ARG A O 1
ATOM 844 N N . ALA A 1 101 ? 11.664 21.344 11.211 1 97.94 101 ALA A N 1
ATOM 845 C CA . ALA A 1 101 ? 12.242 21.766 9.938 1 97.94 101 ALA A CA 1
ATOM 846 C C . ALA A 1 101 ? 12.367 23.281 9.852 1 97.94 101 ALA A C 1
ATOM 848 O O . ALA A 1 101 ? 13.344 23.797 9.305 1 97.94 101 ALA A O 1
ATOM 849 N N . MET A 1 102 ? 11.461 23.984 10.438 1 98 102 MET A N 1
ATOM 850 C CA . MET A 1 102 ? 11.5 25.438 10.43 1 98 102 MET A CA 1
ATOM 851 C C . MET A 1 102 ? 12.516 25.969 11.43 1 98 102 MET A C 1
ATOM 853 O O . MET A 1 102 ? 13.164 26.984 11.18 1 98 102 MET A O 1
ATOM 857 N N . LEU A 1 103 ? 12.711 25.281 12.492 1 98 103 LEU A N 1
ATOM 858 C CA . LEU A 1 103 ? 13.688 25.656 13.508 1 98 103 LEU A CA 1
ATOM 859 C C . LEU A 1 103 ? 15.109 25.594 12.945 1 98 103 LEU A C 1
ATOM 861 O O . LEU A 1 103 ? 15.898 26.516 13.133 1 98 103 LEU A O 1
ATOM 865 N N . TYR A 1 104 ? 15.352 24.547 12.18 1 97.44 104 TYR A N 1
ATOM 866 C CA . TYR A 1 104 ? 16.75 24.297 11.844 1 97.44 104 TYR A CA 1
ATOM 867 C C . TYR A 1 104 ? 16.984 24.453 10.352 1 97.44 104 TYR A C 1
ATOM 869 O O . TYR A 1 104 ? 18.109 24.25 9.867 1 97.44 104 TYR A O 1
ATOM 877 N N . GLY A 1 105 ? 15.969 24.812 9.633 1 97.31 105 GLY A N 1
ATOM 878 C CA . GLY A 1 105 ? 16.125 25.109 8.219 1 97.31 105 GLY A CA 1
ATOM 879 C C . GLY A 1 105 ? 16.297 23.859 7.363 1 97.31 105 GLY A C 1
ATOM 880 O O . GLY A 1 105 ? 17.078 23.844 6.414 1 97.31 105 GLY A O 1
ATOM 881 N N . SER A 1 106 ? 15.562 22.812 7.707 1 96.31 106 SER A N 1
ATOM 882 C CA . SER A 1 106 ? 15.672 21.531 7.004 1 96.31 106 SER A CA 1
ATOM 883 C C . SER A 1 106 ? 14.914 21.562 5.684 1 96.31 106 SER A C 1
ATOM 885 O O . SER A 1 106 ? 14.555 20.516 5.141 1 96.31 106 SER A O 1
ATOM 887 N N . TYR A 1 107 ? 14.539 22.719 5.188 1 97.44 107 TYR A N 1
ATOM 888 C CA . TYR A 1 107 ? 13.891 22.875 3.891 1 97.44 107 TYR A CA 1
ATOM 889 C C . TYR A 1 107 ? 14.812 23.594 2.908 1 97.44 107 TYR A C 1
ATOM 891 O O . TYR A 1 107 ? 14.484 23.719 1.726 1 97.44 107 TYR A O 1
ATOM 899 N N . LYS A 1 108 ? 15.891 23.984 3.387 1 96.62 108 LYS A N 1
ATOM 900 C CA . LYS A 1 108 ? 16.812 24.75 2.559 1 96.62 108 LYS A CA 1
ATOM 901 C C . LYS A 1 108 ? 17.719 23.828 1.745 1 96.62 108 LYS A C 1
ATOM 903 O O . LYS A 1 108 ? 17.797 22.625 2.025 1 96.62 108 LYS A O 1
ATOM 908 N N . LYS A 1 109 ? 18.453 24.438 0.876 1 93.69 109 LYS A N 1
ATOM 909 C CA . LYS A 1 109 ? 19.359 23.672 0.026 1 93.69 109 LYS A CA 1
ATOM 910 C C . LYS A 1 109 ? 20.297 22.812 0.862 1 93.69 109 LYS A C 1
ATOM 912 O O . LYS A 1 109 ? 20.906 23.297 1.82 1 93.69 109 LYS A O 1
ATOM 917 N N . PRO A 1 110 ? 20.344 21.594 0.474 1 94.5 110 PRO A N 1
ATOM 918 C CA . PRO A 1 110 ? 19.828 20.844 -0.681 1 94.5 110 PRO A CA 1
ATOM 919 C C . PRO A 1 110 ? 18.609 20 -0.346 1 94.5 110 PRO A C 1
ATOM 921 O O . PRO A 1 110 ? 18.406 18.938 -0.937 1 94.5 110 PRO A O 1
ATOM 924 N N . ARG A 1 111 ? 17.859 20.391 0.592 1 96.62 111 ARG A N 1
ATOM 925 C CA . ARG A 1 111 ? 16.766 19.562 1.105 1 96.62 111 ARG A CA 1
ATOM 926 C C . ARG A 1 111 ? 15.414 20.109 0.673 1 96.62 111 ARG A C 1
ATOM 928 O O . ARG A 1 111 ? 14.406 19.891 1.354 1 96.62 111 ARG A O 1
ATOM 935 N N . GLU A 1 112 ? 15.344 20.844 -0.42 1 96.94 112 GLU A N 1
ATOM 936 C CA . GLU A 1 112 ? 14.102 21.422 -0.923 1 96.94 112 GLU A CA 1
ATOM 937 C C . GLU A 1 112 ? 13.102 20.328 -1.288 1 96.94 112 GLU A C 1
ATOM 939 O O . GLU A 1 112 ? 11.914 20.422 -0.959 1 96.94 112 GLU A O 1
ATOM 944 N N . LEU A 1 113 ? 13.57 19.312 -1.937 1 95.69 113 LEU A N 1
ATOM 945 C CA . LEU A 1 113 ? 12.672 18.25 -2.371 1 95.69 113 LEU A CA 1
ATOM 946 C C . LEU A 1 113 ? 12.141 17.469 -1.178 1 95.69 113 LEU A C 1
ATOM 948 O O . LEU A 1 113 ? 10.992 17.016 -1.185 1 95.69 113 LEU A O 1
ATOM 952 N N . ILE A 1 114 ? 12.969 17.281 -0.171 1 96.94 114 ILE A N 1
ATOM 953 C CA . ILE A 1 114 ? 12.508 16.625 1.049 1 96.94 114 ILE A CA 1
ATOM 954 C C . ILE A 1 114 ? 11.312 17.375 1.619 1 96.94 114 ILE A C 1
ATOM 956 O O . ILE A 1 114 ? 10.297 16.766 1.977 1 96.94 114 ILE A O 1
ATOM 960 N N . TRP A 1 115 ? 11.438 18.641 1.603 1 98 115 TRP A N 1
ATOM 961 C CA . TRP A 1 115 ? 10.375 19.484 2.148 1 98 115 TRP A CA 1
ATOM 962 C C . TRP A 1 115 ? 9.117 19.406 1.285 1 98 115 TRP A C 1
ATOM 964 O O . TRP A 1 115 ? 8.008 19.234 1.802 1 98 115 TRP A O 1
ATOM 974 N N . ILE A 1 116 ? 9.289 19.469 0.036 1 98 116 ILE A N 1
ATOM 975 C CA . ILE A 1 116 ? 8.148 19.438 -0.877 1 98 116 ILE A CA 1
ATOM 976 C C . ILE A 1 116 ? 7.43 18.094 -0.757 1 98 116 ILE A C 1
ATOM 978 O O . ILE A 1 116 ? 6.199 18.047 -0.685 1 98 116 ILE A O 1
ATOM 982 N N . ILE A 1 117 ? 8.164 17 -0.779 1 97.94 117 ILE A N 1
ATOM 983 C CA . ILE A 1 117 ? 7.566 15.68 -0.631 1 97.94 117 ILE A CA 1
ATOM 984 C C . ILE A 1 117 ? 6.875 15.57 0.727 1 97.94 117 ILE A C 1
ATOM 986 O O . ILE A 1 117 ? 5.789 15 0.835 1 97.94 117 ILE A O 1
ATOM 990 N N . GLY A 1 118 ? 7.547 16.141 1.713 1 98.5 118 GLY A N 1
ATOM 991 C CA . GLY A 1 118 ? 6.91 16.188 3.02 1 98.5 118 GLY A CA 1
ATOM 992 C C . GLY A 1 118 ? 5.59 16.922 3.012 1 98.5 118 GLY A C 1
ATOM 993 O O . GLY A 1 118 ? 4.621 16.484 3.633 1 98.5 118 GLY A O 1
ATOM 994 N N . MET A 1 119 ? 5.523 18 2.324 1 98.62 119 MET A N 1
ATOM 995 C CA . MET A 1 119 ? 4.281 18.766 2.215 1 98.62 119 MET A CA 1
ATOM 996 C C . MET A 1 119 ? 3.215 17.969 1.478 1 98.62 119 MET A C 1
ATOM 998 O O . MET A 1 119 ? 2.033 18.031 1.821 1 98.62 119 MET A O 1
ATOM 1002 N N . LEU A 1 120 ? 3.623 17.266 0.516 1 98.62 120 LEU A N 1
ATOM 1003 C CA . LEU A 1 120 ? 2.672 16.391 -0.176 1 98.62 120 LEU A CA 1
ATOM 1004 C C . LEU A 1 120 ? 2.127 15.328 0.765 1 98.62 120 LEU A C 1
ATOM 1006 O O . LEU A 1 120 ? 0.937 15.008 0.721 1 98.62 120 LEU A O 1
ATOM 1010 N N . ILE A 1 121 ? 3.014 14.758 1.57 1 98.75 121 ILE A N 1
ATOM 1011 C CA . ILE A 1 121 ? 2.564 13.812 2.59 1 98.75 121 ILE A CA 1
ATOM 1012 C C . ILE A 1 121 ? 1.529 14.484 3.49 1 98.75 121 ILE A C 1
ATOM 1014 O O . ILE A 1 121 ? 0.487 13.891 3.789 1 98.75 121 ILE A O 1
ATOM 1018 N N . PHE A 1 122 ? 1.834 15.727 3.875 1 98.75 122 PHE A N 1
ATOM 1019 C CA . PHE A 1 122 ? 0.928 16.469 4.738 1 98.75 122 PHE A CA 1
ATOM 1020 C C . PHE A 1 122 ? -0.437 16.641 4.082 1 98.75 122 PHE A C 1
ATOM 1022 O O . PHE A 1 122 ? -1.47 16.422 4.715 1 98.75 122 PHE A O 1
ATOM 1029 N N . PHE A 1 123 ? -0.443 16.969 2.809 1 98.62 123 PHE A N 1
ATOM 1030 C CA . PHE A 1 123 ? -1.694 17.141 2.084 1 98.62 123 PHE A CA 1
ATOM 1031 C C . PHE A 1 123 ? -2.479 15.844 2.021 1 98.62 123 PHE A C 1
ATOM 1033 O O . PHE A 1 123 ? -3.688 15.828 2.264 1 98.62 123 PHE A O 1
ATOM 1040 N N . VAL A 1 124 ? -1.839 14.758 1.757 1 98.56 124 VAL A N 1
ATOM 1041 C CA . VAL A 1 124 ? -2.506 13.461 1.67 1 98.56 124 VAL A CA 1
ATOM 1042 C C . VAL A 1 124 ? -3.006 13.047 3.051 1 98.56 124 VAL A C 1
ATOM 1044 O O . VAL A 1 124 ? -4.078 12.445 3.176 1 98.56 124 VAL A O 1
ATOM 1047 N N . LEU A 1 125 ? -2.199 13.352 4.027 1 98.5 125 LEU A N 1
ATOM 1048 C CA . LEU A 1 125 ? -2.613 13.047 5.391 1 98.5 125 LEU A CA 1
ATOM 1049 C C . LEU A 1 125 ? -3.875 13.82 5.762 1 98.5 125 LEU A C 1
ATOM 1051 O O . LEU A 1 125 ? -4.77 13.281 6.418 1 98.5 125 LEU A O 1
ATOM 1055 N N . MET A 1 126 ? -3.949 15.062 5.359 1 97.94 126 MET A N 1
ATOM 1056 C CA . MET A 1 126 ? -5.152 15.852 5.602 1 97.94 126 MET A CA 1
ATOM 1057 C C . MET A 1 126 ? -6.359 15.234 4.898 1 97.94 126 MET A C 1
ATOM 1059 O O . MET A 1 126 ? -7.43 15.109 5.496 1 97.94 126 MET A O 1
ATOM 1063 N N . ALA A 1 127 ? -6.148 14.852 3.666 1 97.5 127 ALA A N 1
ATOM 1064 C CA . ALA A 1 127 ? -7.223 14.188 2.926 1 97.5 127 ALA A CA 1
ATOM 1065 C C . ALA A 1 127 ? -7.629 12.883 3.598 1 97.5 127 ALA A C 1
ATOM 1067 O O . ALA A 1 127 ? -8.82 12.57 3.693 1 97.5 127 ALA A O 1
ATOM 1068 N N . GLU A 1 128 ? -6.625 12.125 4.047 1 98.12 128 GLU A N 1
ATOM 1069 C CA . GLU A 1 128 ? -6.848 10.867 4.75 1 98.12 128 GLU A CA 1
ATOM 1070 C C . GLU A 1 128 ? -7.68 11.078 6.012 1 98.12 128 GLU A C 1
ATOM 1072 O O . GLU A 1 128 ? -8.648 10.352 6.246 1 98.12 128 GLU A O 1
ATOM 1077 N N . ALA A 1 129 ? -7.273 12.062 6.77 1 97.38 129 ALA A N 1
ATOM 1078 C CA . ALA A 1 129 ? -7.973 12.336 8.023 1 97.38 129 ALA A CA 1
ATOM 1079 C C . ALA A 1 129 ? -9.406 12.805 7.762 1 97.38 129 ALA A C 1
ATOM 1081 O O . ALA A 1 129 ? -10.328 12.43 8.484 1 97.38 129 ALA A O 1
ATOM 1082 N N . PHE A 1 130 ? -9.578 13.609 6.762 1 95.94 130 PHE A N 1
ATOM 1083 C CA . PHE A 1 130 ? -10.906 14.086 6.387 1 95.94 130 PHE A CA 1
ATOM 1084 C C . PHE A 1 130 ? -11.797 12.93 5.957 1 95.94 130 PHE A C 1
ATOM 1086 O O . PHE A 1 130 ? -12.93 12.805 6.426 1 95.94 130 PHE A O 1
ATOM 1093 N N . ALA A 1 131 ? -11.281 12.094 5.109 1 96.88 131 ALA A N 1
ATOM 1094 C CA . ALA A 1 131 ? -12.055 10.945 4.641 1 96.88 131 ALA A CA 1
ATOM 1095 C C . ALA A 1 131 ? -12.422 10.023 5.801 1 96.88 131 ALA A C 1
ATOM 1097 O O . ALA A 1 131 ? -13.555 9.539 5.883 1 96.88 131 ALA A O 1
ATOM 1098 N N . GLY A 1 132 ? -11.492 9.781 6.672 1 96.75 132 GLY A N 1
ATOM 1099 C CA . GLY A 1 132 ? -11.75 8.93 7.82 1 96.75 132 GLY A CA 1
ATOM 1100 C C . GLY A 1 132 ? -12.734 9.539 8.805 1 96.75 132 GLY A C 1
ATOM 1101 O O . GLY A 1 132 ? -13.492 8.82 9.461 1 96.75 132 GLY A O 1
ATOM 1102 N N . TYR A 1 133 ? -12.711 10.82 8.906 1 94.12 133 TYR A N 1
ATOM 1103 C CA . TYR A 1 133 ? -13.57 11.539 9.836 1 94.12 133 TYR A CA 1
ATOM 1104 C C . TYR A 1 133 ? -15.039 11.367 9.469 1 94.12 133 TYR A C 1
ATOM 1106 O O . TYR A 1 133 ? -15.906 11.383 10.352 1 94.12 133 TYR A O 1
ATOM 1114 N N . LEU A 1 134 ? -15.305 11.141 8.258 1 95.25 134 LEU A N 1
ATOM 1115 C CA . LEU A 1 134 ? -16.672 11.016 7.762 1 95.25 134 LEU A CA 1
ATOM 1116 C C . LEU A 1 134 ? -17.25 9.641 8.094 1 95.25 134 LEU A C 1
ATOM 1118 O O . LEU A 1 134 ? -18.469 9.484 8.18 1 95.25 134 LEU A O 1
ATOM 1122 N N . LEU A 1 135 ? -16.484 8.656 8.312 1 96.38 135 LEU A N 1
ATOM 1123 C CA . LEU A 1 135 ? -16.859 7.254 8.242 1 96.38 135 LEU A CA 1
ATOM 1124 C C . LEU A 1 135 ? -17.781 6.879 9.406 1 96.38 135 LEU A C 1
ATOM 1126 O O . LEU A 1 135 ? -18.734 6.109 9.234 1 96.38 135 LEU A O 1
ATOM 1130 N N . PRO A 1 136 ? -17.547 7.461 10.594 1 95.56 136 PRO A N 1
ATOM 1131 C CA . PRO A 1 136 ? -18.438 7.078 11.688 1 95.56 136 PRO A CA 1
ATOM 1132 C C . PRO A 1 136 ? -19.891 7.48 11.43 1 95.56 136 PRO A C 1
ATOM 1134 O O . PRO A 1 136 ? -20.812 6.887 12 1 95.56 136 PRO A O 1
ATOM 1137 N N . TRP A 1 137 ? -20.078 8.531 10.539 1 95.69 137 TRP A N 1
ATOM 1138 C CA . TRP A 1 137 ? -21.406 8.969 10.133 1 95.69 137 TRP A CA 1
ATOM 1139 C C . TRP A 1 137 ? -22.203 9.461 11.336 1 95.69 137 TRP A C 1
ATOM 1141 O O . TRP A 1 137 ? -23.406 9.156 11.461 1 95.69 137 TRP A O 1
ATOM 1151 N N . GLY A 1 138 ? -21.5 10.055 12.289 1 93.62 138 GLY A N 1
ATOM 1152 C CA . GLY A 1 138 ? -22.141 10.789 13.367 1 93.62 138 GLY A CA 1
ATOM 1153 C C . GLY A 1 138 ? -22.484 12.219 12.992 1 93.62 138 GLY A C 1
ATOM 1154 O O . GLY A 1 138 ? -22.25 12.641 11.852 1 93.62 138 GLY A O 1
ATOM 1155 N N . GLN A 1 139 ? -23 12.945 13.938 1 91.5 139 GLN A N 1
ATOM 1156 C CA . GLN A 1 139 ? -23.453 14.312 13.688 1 91.5 139 GLN A CA 1
ATOM 1157 C C . GLN A 1 139 ? -22.297 15.18 13.195 1 91.5 139 GLN A C 1
ATOM 1159 O O . GLN A 1 139 ? -22.391 15.812 12.141 1 91.5 139 GLN A O 1
ATOM 1164 N N . MET A 1 140 ? -21.219 15.148 13.891 1 89.38 140 MET A N 1
ATOM 1165 C CA . MET A 1 140 ? -20.109 16.016 13.523 1 89.38 140 MET A CA 1
ATOM 1166 C C . MET A 1 140 ? -19.422 15.508 12.258 1 89.38 140 MET A C 1
ATOM 1168 O O . MET A 1 140 ? -18.953 16.312 11.445 1 89.38 140 MET A O 1
ATOM 1172 N N . SER A 1 141 ? -19.391 14.234 12.094 1 91.31 141 SER A N 1
ATOM 1173 C CA . SER A 1 141 ? -18.828 13.656 10.883 1 91.31 141 SER A CA 1
ATOM 1174 C C . SER A 1 141 ? -19.578 14.141 9.641 1 91.31 141 SER A C 1
ATOM 1176 O O . SER A 1 141 ? -18.953 14.617 8.688 1 91.31 141 SER A O 1
ATOM 1178 N N . TYR A 1 142 ? -20.859 14.047 9.734 1 92.06 142 TYR A N 1
ATOM 1179 C CA . TYR A 1 142 ? -21.719 14.398 8.602 1 92.06 142 TYR A CA 1
ATOM 1180 C C . TYR A 1 142 ? -21.641 15.891 8.305 1 92.06 142 TYR A C 1
ATOM 1182 O O . TYR A 1 142 ? -21.344 16.281 7.176 1 92.06 142 TYR A O 1
ATOM 1190 N N . TRP A 1 143 ? -21.828 16.703 9.25 1 90.69 143 TRP A N 1
ATOM 1191 C CA . TRP A 1 143 ? -21.906 18.156 9.0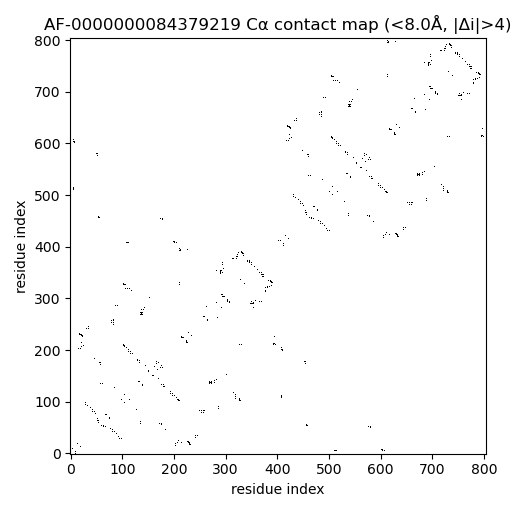47 1 90.69 143 TRP A CA 1
ATOM 1192 C C . TRP A 1 143 ? -20.531 18.75 8.797 1 90.69 143 TRP A C 1
ATOM 1194 O O . TRP A 1 143 ? -20.391 19.719 8.055 1 90.69 143 TRP A O 1
ATOM 1204 N N . GLY A 1 144 ? -19.516 18.156 9.484 1 88.12 144 GLY A N 1
ATOM 1205 C CA . GLY A 1 144 ? -18.172 18.562 9.148 1 88.12 144 GLY A CA 1
ATOM 1206 C C . GLY A 1 144 ? -17.812 18.297 7.691 1 88.12 144 GLY A C 1
ATOM 1207 O O . GLY A 1 144 ? -17.188 19.141 7.043 1 88.12 144 GLY A O 1
ATOM 1208 N N . ALA A 1 145 ? -18.234 17.172 7.254 1 90.38 145 ALA A N 1
ATOM 1209 C CA . ALA A 1 145 ? -18.016 16.844 5.844 1 90.38 145 ALA A CA 1
ATOM 1210 C C . ALA A 1 145 ? -18.781 17.812 4.938 1 90.38 145 ALA A C 1
ATOM 1212 O O . ALA A 1 145 ? -18.266 18.234 3.898 1 90.38 145 ALA A O 1
ATOM 1213 N N . GLN A 1 146 ? -19.953 18.141 5.328 1 90.56 146 GLN A N 1
ATOM 1214 C CA . GLN A 1 146 ? -20.75 19.094 4.562 1 90.56 146 GLN A CA 1
ATOM 1215 C C . GLN A 1 146 ? -20.031 20.422 4.414 1 90.56 146 GLN A C 1
ATOM 1217 O O . GLN A 1 146 ? -19.969 21 3.322 1 90.56 146 GLN A O 1
ATOM 1222 N N . VAL A 1 147 ? -19.438 20.828 5.473 1 87.25 147 VAL A N 1
ATOM 1223 C CA . VAL A 1 147 ? -18.75 22.109 5.469 1 87.25 147 VAL A CA 1
ATOM 1224 C C . VAL A 1 147 ? -17.516 22.031 4.57 1 87.25 147 VAL A C 1
ATOM 1226 O O . VAL A 1 147 ? -17.312 22.875 3.689 1 87.25 147 VAL A O 1
ATOM 1229 N N . ILE A 1 148 ? -16.703 21.047 4.738 1 89.5 148 ILE A N 1
ATOM 1230 C CA . ILE A 1 148 ? -15.438 20.922 4.02 1 89.5 148 ILE A CA 1
ATOM 1231 C C . ILE A 1 148 ? -15.703 20.75 2.529 1 89.5 148 ILE A C 1
ATOM 1233 O O . ILE A 1 148 ? -15.078 21.406 1.694 1 89.5 148 ILE A O 1
ATOM 1237 N N . ILE A 1 149 ? -16.672 19.938 2.191 1 92.19 149 ILE A N 1
ATOM 1238 C CA . ILE A 1 149 ? -16.969 19.672 0.787 1 92.19 149 ILE A CA 1
ATOM 1239 C C . ILE A 1 149 ? -17.562 20.922 0.143 1 92.19 149 ILE A C 1
ATOM 1241 O O . ILE A 1 149 ? -17.25 21.234 -1.01 1 92.19 149 ILE A O 1
ATOM 1245 N N . SER A 1 150 ? -18.344 21.672 0.865 1 90.56 150 SER A N 1
ATOM 1246 C CA . SER A 1 150 ? -19 22.859 0.324 1 90.56 150 SER A CA 1
ATOM 1247 C C . SER A 1 150 ? -17.984 23.953 0.004 1 90.56 150 SER A C 1
ATOM 1249 O O . SER A 1 150 ? -18.281 24.859 -0.781 1 90.56 150 SER A O 1
ATOM 1251 N N . LEU A 1 151 ? -16.859 23.875 0.651 1 89.69 151 LEU A N 1
ATOM 1252 C CA . LEU A 1 151 ? -15.812 24.875 0.391 1 89.69 151 LEU A CA 1
ATOM 1253 C C . LEU A 1 151 ? -15.414 24.859 -1.079 1 89.69 151 LEU A C 1
ATOM 1255 O O . LEU A 1 151 ? -15.031 25.891 -1.629 1 89.69 151 LEU A O 1
ATOM 1259 N N . PHE A 1 152 ? -15.477 23.688 -1.675 1 91.69 152 PHE A N 1
ATOM 1260 C CA . PHE A 1 152 ? -15.094 23.578 -3.078 1 91.69 152 PHE A CA 1
ATOM 1261 C C . PHE A 1 152 ? -16.109 24.281 -3.973 1 91.69 152 PHE A C 1
ATOM 1263 O O . PHE A 1 152 ? -15.82 24.594 -5.129 1 91.69 152 PHE A O 1
ATOM 1270 N N . GLY A 1 153 ? -17.312 24.484 -3.467 1 92.06 153 GLY A N 1
ATOM 1271 C CA . GLY A 1 153 ? -18.344 25.203 -4.195 1 92.06 153 GLY A CA 1
ATOM 1272 C C . GLY A 1 153 ? -18.031 26.672 -4.402 1 92.06 153 GLY A C 1
ATOM 1273 O O . GLY A 1 153 ? -18.625 27.328 -5.25 1 92.06 153 GLY A O 1
ATOM 1274 N N . ALA A 1 154 ? -17.062 27.188 -3.627 1 90.06 154 ALA A N 1
ATOM 1275 C CA . ALA A 1 154 ? -16.688 28.594 -3.703 1 90.06 154 ALA A CA 1
ATOM 1276 C C . ALA A 1 154 ? -15.875 28.875 -4.965 1 90.06 154 ALA A C 1
ATOM 1278 O O . ALA A 1 154 ? -15.695 30.031 -5.348 1 90.06 154 ALA A O 1
ATOM 1279 N N . ILE A 1 155 ? -15.367 27.75 -5.555 1 89.75 155 ILE A N 1
ATOM 1280 C CA . ILE A 1 155 ? -14.594 27.922 -6.781 1 89.75 155 ILE A CA 1
ATOM 1281 C C . ILE A 1 155 ? -15.508 28.438 -7.895 1 89.75 155 ILE A C 1
ATOM 1283 O O . ILE A 1 155 ? -16.516 27.781 -8.227 1 89.75 155 ILE A O 1
ATOM 1287 N N . PRO A 1 156 ? -15.109 29.562 -8.547 1 91.69 156 PRO A N 1
ATOM 1288 C CA . PRO A 1 156 ? -15.984 30.156 -9.57 1 91.69 156 PRO A CA 1
ATOM 1289 C C . PRO A 1 156 ? -16.188 29.219 -10.758 1 91.69 156 PRO A C 1
ATOM 1291 O O . PRO A 1 156 ? -15.266 28.516 -11.172 1 91.69 156 PRO A O 1
ATOM 1294 N N . VAL A 1 157 ? -17.328 29.125 -11.289 1 91.19 157 VAL A N 1
ATOM 1295 C CA . VAL A 1 157 ? -17.719 28.516 -12.547 1 91.19 157 VAL A CA 1
ATOM 1296 C C . VAL A 1 157 ? -17.844 27 -12.375 1 91.19 157 VAL A C 1
ATOM 1298 O O . VAL A 1 157 ? -18.859 26.406 -12.75 1 91.19 157 VAL A O 1
ATOM 1301 N N . VAL A 1 158 ? -16.922 26.391 -11.641 1 93.56 158 VAL A N 1
ATOM 1302 C CA . VAL A 1 158 ? -16.906 24.922 -11.656 1 93.56 158 VAL A CA 1
ATOM 1303 C C . VAL A 1 158 ? -17.156 24.391 -10.25 1 93.56 158 VAL A C 1
ATOM 1305 O O . VAL A 1 158 ? -17.156 23.172 -10.031 1 93.56 158 VAL A O 1
ATOM 1308 N N . GLY A 1 159 ? -17.375 25.203 -9.289 1 92.94 159 GLY A N 1
ATOM 1309 C CA . GLY A 1 159 ? -17.469 24.812 -7.891 1 92.94 159 GLY A CA 1
ATOM 1310 C C . GLY A 1 159 ? -18.547 23.781 -7.625 1 92.94 159 GLY A C 1
ATOM 1311 O O . GLY A 1 159 ? -18.297 22.75 -7 1 92.94 159 GLY A O 1
ATOM 1312 N N . ASP A 1 160 ? -19.719 24.031 -8.117 1 93.25 160 ASP A N 1
ATOM 1313 C CA . ASP A 1 160 ? -20.844 23.141 -7.883 1 93.25 160 ASP A CA 1
ATOM 1314 C C . ASP A 1 160 ? -20.609 21.766 -8.5 1 93.25 160 ASP A C 1
ATOM 1316 O O . ASP A 1 160 ? -20.938 20.734 -7.902 1 93.25 160 ASP A O 1
ATOM 1320 N N . SER A 1 161 ? -19.984 21.781 -9.602 1 94.56 161 SER A N 1
ATOM 1321 C CA . SER A 1 161 ? -19.688 20.516 -10.266 1 94.56 161 SER A CA 1
ATOM 1322 C C . SER A 1 161 ? -18.641 19.719 -9.484 1 94.56 161 SER A C 1
ATOM 1324 O O . SER A 1 161 ? -18.734 18.5 -9.398 1 94.56 161 SER A O 1
ATOM 1326 N N . ILE A 1 162 ? -17.781 20.375 -8.891 1 93.69 162 ILE A N 1
ATOM 1327 C CA . ILE A 1 162 ? -16.734 19.734 -8.102 1 93.69 162 ILE A CA 1
ATOM 1328 C C . ILE A 1 162 ? -17.328 19.141 -6.836 1 93.69 162 ILE A C 1
ATOM 1330 O O . ILE A 1 162 ? -17.031 18 -6.465 1 93.69 162 ILE A O 1
ATOM 1334 N N . VAL A 1 163 ? -18.156 19.906 -6.254 1 94.31 163 VAL A N 1
ATOM 1335 C CA . VAL A 1 163 ? -18.812 19.438 -5.039 1 94.31 163 VAL A CA 1
ATOM 1336 C C . VAL A 1 163 ? -19.625 18.172 -5.328 1 94.31 163 VAL A C 1
ATOM 1338 O O . VAL A 1 163 ? -19.531 17.188 -4.59 1 94.31 163 VAL A O 1
ATOM 1341 N N . GLU A 1 164 ? -20.344 18.219 -6.402 1 93.94 164 GLU A N 1
ATOM 1342 C CA . GLU A 1 164 ? -21.141 17.047 -6.789 1 93.94 164 GLU A CA 1
ATOM 1343 C C . GLU A 1 164 ? -20.25 15.859 -7.125 1 93.94 164 GLU A C 1
ATOM 1345 O O . GLU A 1 164 ? -20.578 14.719 -6.801 1 93.94 164 GLU A O 1
ATOM 1350 N N . LEU A 1 165 ? -19.203 16.156 -7.742 1 92.44 165 LEU A N 1
ATOM 1351 C CA . LEU A 1 165 ? -18.25 15.109 -8.086 1 92.44 165 LEU A CA 1
ATOM 1352 C C . LEU A 1 165 ? -17.672 14.453 -6.828 1 92.44 165 LEU A C 1
ATOM 1354 O O . LEU A 1 165 ? -17.594 13.227 -6.746 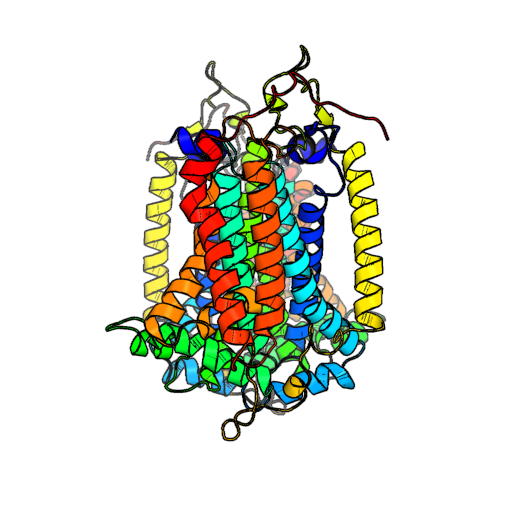1 92.44 165 LEU A O 1
ATOM 1358 N N . ILE A 1 166 ? -17.359 15.203 -5.855 1 93 166 ILE A N 1
ATOM 1359 C CA . ILE A 1 166 ? -16.781 14.703 -4.617 1 93 166 ILE A CA 1
ATOM 1360 C C . ILE A 1 166 ? -17.828 13.898 -3.848 1 93 166 ILE A C 1
ATOM 1362 O O . ILE A 1 166 ? -17.547 12.797 -3.365 1 93 166 ILE A O 1
ATOM 1366 N N . ARG A 1 167 ? -19.031 14.43 -3.824 1 92.75 167 ARG A N 1
ATOM 1367 C CA . ARG A 1 167 ? -20.125 13.766 -3.111 1 92.75 167 ARG A CA 1
ATOM 1368 C C . ARG A 1 167 ? -20.578 12.508 -3.85 1 92.75 167 ARG A C 1
ATOM 1370 O O . ARG A 1 167 ? -20.984 11.523 -3.225 1 92.75 167 ARG A O 1
ATOM 1377 N N . GLY A 1 168 ? -20.5 12.555 -5.207 1 90.81 168 GLY A N 1
ATOM 1378 C CA . GLY A 1 168 ? -21.109 11.523 -6.031 1 90.81 168 GLY A CA 1
ATOM 1379 C C . GLY A 1 168 ? -22.625 11.656 -6.137 1 90.81 168 GLY A C 1
ATOM 1380 O O . GLY A 1 168 ? -23.297 10.773 -6.68 1 90.81 168 GLY A O 1
ATOM 1381 N N . ASP A 1 169 ? -23.156 12.727 -5.496 1 91.69 169 ASP A N 1
ATOM 1382 C CA . ASP A 1 169 ? -24.578 13.016 -5.395 1 91.69 169 ASP A CA 1
ATOM 1383 C C . ASP A 1 169 ? -24.828 14.5 -5.141 1 91.69 169 ASP A C 1
ATOM 1385 O O . ASP A 1 169 ? -23.891 15.273 -4.98 1 91.69 169 ASP A O 1
ATOM 1389 N N . TYR A 1 170 ? -26.062 14.859 -5.133 1 90.38 170 TYR A N 1
ATOM 1390 C CA . TYR A 1 170 ? -26.406 16.25 -4.914 1 90.38 170 TYR A CA 1
ATOM 1391 C C . TYR A 1 170 ? -26.203 16.656 -3.457 1 90.38 170 TYR A C 1
ATOM 1393 O O . TYR A 1 170 ? -25.891 17.812 -3.16 1 90.38 170 TYR A O 1
ATOM 1401 N N . SER A 1 171 ? -26.375 15.688 -2.547 1 91.19 171 SER A N 1
ATOM 1402 C CA . SER A 1 171 ? -26.094 15.859 -1.126 1 91.19 171 SER A CA 1
ATOM 1403 C C . SER A 1 171 ? -25.203 14.75 -0.591 1 91.19 171 SER A C 1
ATOM 1405 O O . SER A 1 171 ? -24.953 13.758 -1.287 1 91.19 171 SER A O 1
ATOM 1407 N N . ILE A 1 172 ? -24.672 15.016 0.549 1 93.25 172 ILE A N 1
ATOM 1408 C CA . ILE A 1 172 ? -23.922 13.953 1.207 1 93.25 172 ILE A CA 1
ATOM 1409 C C . ILE A 1 172 ? -24.844 12.773 1.485 1 93.25 172 ILE A C 1
ATOM 1411 O O . ILE A 1 172 ? -25.891 12.922 2.117 1 93.25 172 ILE A O 1
ATOM 1415 N N . SER A 1 173 ? -24.516 11.672 0.896 1 94.19 173 SER A N 1
ATOM 1416 C CA . SER A 1 173 ? -25.406 10.508 0.926 1 94.19 173 SER A CA 1
ATOM 1417 C C . SER A 1 173 ? -24.609 9.219 1.092 1 94.19 173 SER A C 1
ATOM 1419 O O . SER A 1 173 ? -23.422 9.258 1.396 1 94.19 173 SER A O 1
ATOM 1421 N N . ASP A 1 174 ? -25.328 8.156 0.938 1 94.75 174 ASP A N 1
ATOM 1422 C CA . ASP A 1 174 ? -24.766 6.816 0.985 1 94.75 174 ASP A CA 1
ATOM 1423 C C . ASP A 1 174 ? -23.609 6.676 -0.008 1 94.75 174 ASP A C 1
ATOM 1425 O O . ASP A 1 174 ? -22.578 6.078 0.31 1 94.75 174 ASP A O 1
ATOM 1429 N N . ILE A 1 175 ? -23.734 7.262 -1.108 1 94.88 175 ILE A N 1
ATOM 1430 C CA . ILE A 1 175 ? -22.734 7.199 -2.162 1 94.88 175 ILE A CA 1
ATOM 1431 C C . ILE A 1 175 ? -21.453 7.906 -1.704 1 94.88 175 ILE A C 1
ATOM 1433 O O . ILE A 1 175 ? -20.344 7.402 -1.914 1 94.88 175 ILE A O 1
ATOM 1437 N N . THR A 1 176 ? -21.594 9.039 -1.08 1 96 176 THR A N 1
ATOM 1438 C CA . THR A 1 176 ? -20.453 9.805 -0.579 1 96 176 THR A CA 1
ATOM 1439 C C . THR A 1 176 ? -19.656 8.984 0.433 1 96 176 THR A C 1
ATOM 1441 O O . THR A 1 176 ? -18.422 8.898 0.336 1 96 176 THR A O 1
ATOM 1444 N N . LEU A 1 177 ? -20.422 8.414 1.318 1 96 177 LEU A N 1
ATOM 1445 C CA . LEU A 1 177 ? -19.797 7.633 2.383 1 96 177 LEU A CA 1
ATOM 1446 C C . LEU A 1 177 ? -18.969 6.488 1.809 1 96 177 LEU A C 1
ATOM 1448 O O . LEU A 1 177 ? -17.812 6.297 2.191 1 96 177 LEU A O 1
ATOM 1452 N N . ASN A 1 178 ? -19.5 5.781 0.899 1 96.44 178 ASN A N 1
ATOM 1453 C CA . ASN A 1 178 ? -18.828 4.629 0.308 1 96.44 178 ASN A CA 1
ATOM 1454 C C . ASN A 1 178 ? -17.594 5.047 -0.482 1 96.44 178 ASN A C 1
ATOM 1456 O O . ASN A 1 178 ? -16.562 4.379 -0.427 1 96.44 178 ASN A O 1
ATOM 1460 N N . ARG A 1 179 ? -17.703 6.133 -1.184 1 96.19 179 ARG A N 1
ATOM 1461 C CA . ARG A 1 179 ? -16.562 6.668 -1.928 1 96.19 179 ARG A CA 1
ATOM 1462 C C . ARG A 1 179 ? -15.43 7.07 -0.986 1 96.19 179 ARG A C 1
ATOM 1464 O O . ARG A 1 179 ? -14.266 6.742 -1.229 1 96.19 179 ARG A O 1
ATOM 1471 N N . PHE A 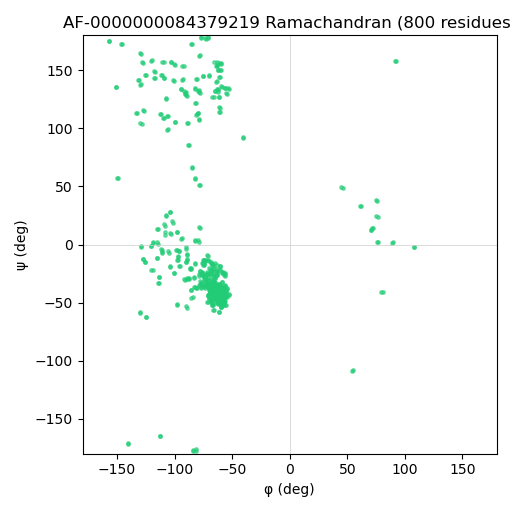1 180 ? -15.773 7.766 0.02 1 97.38 180 PHE A N 1
ATOM 1472 C CA . PHE A 1 180 ? -14.773 8.227 0.975 1 97.38 180 PHE A CA 1
ATOM 1473 C C . PHE A 1 180 ? -14.156 7.047 1.715 1 97.38 180 PHE A C 1
ATOM 1475 O O . PHE A 1 180 ? -12.977 7.078 2.068 1 97.38 180 PHE A O 1
ATOM 1482 N N . PHE A 1 181 ? -15 6.016 1.938 1 97.75 181 PHE A N 1
ATOM 1483 C CA . PHE A 1 181 ? -14.461 4.797 2.533 1 97.75 181 PHE A CA 1
ATOM 1484 C C . PHE A 1 181 ? -13.367 4.203 1.656 1 97.75 181 PHE A C 1
ATOM 1486 O O . PHE A 1 181 ? -12.273 3.898 2.141 1 97.75 181 PHE A O 1
ATOM 1493 N N . ALA A 1 182 ? -13.633 4.07 0.363 1 97.12 182 ALA A N 1
ATOM 1494 C CA . ALA A 1 182 ? -12.664 3.516 -0.583 1 97.12 182 ALA A CA 1
ATOM 1495 C C . ALA A 1 182 ? -11.391 4.355 -0.624 1 97.12 182 ALA A C 1
ATOM 1497 O O . ALA A 1 182 ? -10.281 3.816 -0.619 1 97.12 182 ALA A O 1
ATOM 1498 N N . LEU A 1 183 ? -11.555 5.641 -0.646 1 97.12 183 LEU A N 1
ATOM 1499 C CA . LEU A 1 183 ? -10.406 6.535 -0.651 1 97.12 183 LEU A CA 1
ATOM 1500 C C . LEU A 1 183 ? -9.586 6.379 0.626 1 97.12 183 LEU A C 1
ATOM 1502 O O . LEU A 1 183 ? -8.359 6.266 0.573 1 97.12 183 LEU A O 1
ATOM 1506 N N . HIS A 1 184 ? -10.258 6.316 1.722 1 98.25 184 HIS A N 1
ATOM 1507 C CA . HIS A 1 184 ? -9.609 6.289 3.025 1 98.25 184 HIS A CA 1
ATOM 1508 C C . HIS A 1 184 ? -8.859 4.977 3.244 1 98.25 184 HIS A C 1
ATOM 1510 O O . HIS A 1 184 ? -7.766 4.969 3.809 1 98.25 184 HIS A O 1
ATOM 1516 N N . VAL A 1 185 ? -9.445 3.895 2.807 1 97.12 185 VAL A N 1
ATOM 1517 C CA . VAL A 1 185 ? -8.898 2.617 3.246 1 97.12 185 VAL A CA 1
ATOM 1518 C C . VAL A 1 185 ? -7.922 2.086 2.197 1 97.12 185 VAL A C 1
ATOM 1520 O O . VAL A 1 185 ? -7.082 1.236 2.496 1 97.12 185 VAL A O 1
ATOM 1523 N N . ILE A 1 186 ? -7.977 2.576 0.947 1 96.62 186 ILE A N 1
ATOM 1524 C CA . ILE A 1 186 ? -7.137 1.97 -0.08 1 96.62 186 ILE A CA 1
ATOM 1525 C C . ILE A 1 186 ? -6.273 3.043 -0.741 1 96.62 186 ILE A C 1
ATOM 1527 O O . ILE A 1 186 ? -5.07 3.123 -0.488 1 96.62 186 ILE A O 1
ATOM 1531 N N . ALA A 1 187 ? -6.926 4.016 -1.387 1 96.44 187 ALA A N 1
ATOM 1532 C CA . ALA A 1 187 ? -6.223 4.918 -2.295 1 96.44 187 ALA A CA 1
ATOM 1533 C C . ALA A 1 187 ? -5.25 5.816 -1.533 1 96.44 187 ALA A C 1
ATOM 1535 O O . ALA A 1 187 ? -4.07 5.898 -1.882 1 96.44 187 ALA A O 1
ATOM 1536 N N . LEU A 1 188 ? -5.785 6.445 -0.539 1 98.06 188 LEU A N 1
ATOM 1537 C CA . LEU A 1 188 ? -4.973 7.434 0.164 1 98.06 188 LEU A CA 1
ATOM 1538 C C . LEU A 1 188 ? -3.861 6.762 0.96 1 98.06 188 LEU A C 1
ATOM 1540 O O . LEU A 1 188 ? -2.73 7.25 0.99 1 98.06 188 LEU A O 1
ATOM 1544 N N . PRO A 1 189 ? -4.148 5.621 1.577 1 97.31 189 PRO A N 1
ATOM 1545 C CA . PRO A 1 189 ? -3.051 4.93 2.26 1 97.31 189 PRO A CA 1
ATOM 1546 C C . PRO A 1 189 ? -1.946 4.488 1.303 1 97.31 189 PRO A C 1
ATOM 1548 O O . PRO A 1 189 ? -0.762 4.586 1.636 1 97.31 189 PRO A O 1
ATOM 1551 N N . LEU A 1 190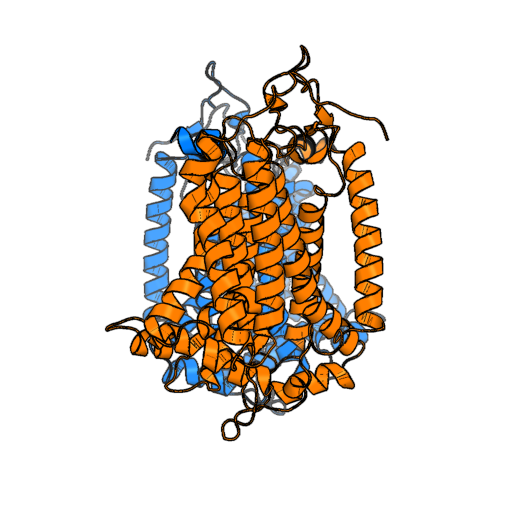 ? -2.309 4.035 0.152 1 96.44 190 LEU A N 1
ATOM 1552 C CA . LEU A 1 190 ? -1.307 3.648 -0.836 1 96.44 190 LEU A CA 1
ATOM 1553 C C . LEU A 1 190 ? -0.468 4.852 -1.258 1 96.44 190 LEU A C 1
ATOM 1555 O O . LEU A 1 190 ? 0.757 4.754 -1.36 1 96.44 190 LEU A O 1
ATOM 1559 N N . ALA A 1 191 ? -1.115 5.953 -1.482 1 97 191 ALA A N 1
ATOM 1560 C CA . ALA A 1 191 ? -0.406 7.18 -1.84 1 97 191 ALA A CA 1
ATOM 1561 C C . ALA A 1 191 ? 0.525 7.621 -0.714 1 97 191 ALA A C 1
ATOM 1563 O O . ALA A 1 191 ? 1.665 8.023 -0.964 1 97 191 ALA A O 1
ATOM 1564 N N . LEU A 1 192 ? -0.005 7.539 0.472 1 98 192 LEU A N 1
ATOM 1565 C CA . LEU A 1 192 ? 0.765 7.957 1.64 1 98 192 LEU A CA 1
ATOM 1566 C C . LEU A 1 192 ? 2.021 7.109 1.794 1 98 192 LEU A C 1
ATOM 1568 O O . LEU A 1 192 ? 3.119 7.641 1.972 1 98 192 LEU A O 1
ATOM 1572 N N . ILE A 1 193 ? 1.901 5.816 1.701 1 97.06 193 ILE A N 1
ATOM 1573 C CA . ILE A 1 193 ? 3.037 4.91 1.83 1 97.06 193 ILE A CA 1
ATOM 1574 C C . ILE A 1 193 ? 4.059 5.203 0.734 1 97.06 193 ILE A C 1
ATOM 1576 O O . ILE A 1 193 ? 5.258 5.289 1.003 1 97.06 193 ILE A O 1
ATOM 1580 N N . GLY A 1 194 ? 3.574 5.363 -0.497 1 96.06 194 GLY A N 1
ATOM 1581 C CA . GLY A 1 194 ? 4.465 5.695 -1.596 1 96.06 194 GLY A CA 1
ATOM 1582 C C . GLY A 1 194 ? 5.246 6.977 -1.363 1 96.06 194 GLY A C 1
ATOM 1583 O O . GLY A 1 194 ? 6.461 7.02 -1.582 1 96.06 194 GLY A O 1
ATOM 1584 N N . LEU A 1 195 ? 4.59 7.992 -0.885 1 97.69 195 LEU A N 1
ATOM 1585 C CA . LEU A 1 195 ? 5.23 9.281 -0.641 1 97.69 195 LEU A CA 1
ATOM 1586 C C . LEU A 1 195 ? 6.227 9.18 0.51 1 97.69 195 LEU A C 1
ATOM 1588 O O . LEU A 1 195 ? 7.27 9.836 0.491 1 97.69 195 LEU A O 1
ATOM 1592 N N . VAL A 1 196 ? 5.902 8.375 1.52 1 97.31 196 VAL A N 1
ATOM 1593 C CA . VAL A 1 196 ? 6.805 8.195 2.652 1 97.31 196 VAL A CA 1
ATOM 1594 C C . VAL A 1 196 ? 8.094 7.531 2.184 1 97.31 196 VAL A C 1
ATOM 1596 O O . VAL A 1 196 ? 9.188 7.938 2.582 1 97.31 196 VAL A O 1
ATOM 1599 N N . VAL A 1 197 ? 7.977 6.547 1.325 1 93.38 197 VAL A N 1
ATOM 1600 C CA . VAL A 1 197 ? 9.156 5.867 0.788 1 93.38 197 VAL A CA 1
ATOM 1601 C C . VAL A 1 197 ? 10.023 6.867 0.022 1 93.38 197 VAL A C 1
ATOM 1603 O O . VAL A 1 197 ? 11.234 6.922 0.222 1 93.38 197 VAL A O 1
ATOM 1606 N N . VAL A 1 198 ? 9.414 7.715 -0.828 1 94.12 198 VAL A N 1
ATOM 1607 C CA . VAL A 1 198 ? 10.133 8.711 -1.616 1 94.12 198 VAL A CA 1
ATOM 1608 C C . VAL A 1 198 ? 10.766 9.742 -0.688 1 94.12 198 VAL A C 1
ATOM 1610 O O . VAL A 1 198 ? 11.898 10.18 -0.917 1 94.12 198 VAL A O 1
ATOM 1613 N N . HIS A 1 199 ? 10.062 10.094 0.312 1 96.5 199 HIS A N 1
ATOM 1614 C CA . HIS A 1 199 ? 10.555 11.039 1.311 1 96.5 199 HIS A CA 1
ATOM 1615 C C . HIS A 1 199 ? 11.828 10.523 1.979 1 96.5 199 HIS A C 1
ATOM 1617 O O . HIS A 1 199 ? 12.805 11.25 2.102 1 96.5 199 HIS A O 1
ATOM 1623 N N . ILE A 1 200 ? 11.82 9.266 2.348 1 93.06 200 ILE A N 1
ATOM 1624 C CA . ILE A 1 200 ? 12.953 8.656 3.035 1 93.06 200 ILE A CA 1
ATOM 1625 C C . ILE A 1 200 ? 14.125 8.508 2.068 1 93.06 200 ILE A C 1
ATOM 1627 O O . ILE A 1 200 ? 15.281 8.711 2.449 1 93.06 200 ILE A O 1
ATOM 1631 N N . MET A 1 201 ? 13.852 8.203 0.832 1 90 201 MET A N 1
ATOM 1632 C CA . MET A 1 201 ? 14.898 8.102 -0.179 1 90 201 MET A CA 1
ATOM 1633 C C . MET A 1 201 ? 15.594 9.453 -0.374 1 90 201 MET A C 1
ATOM 1635 O O . MET A 1 201 ? 16.812 9.516 -0.468 1 90 201 MET A O 1
ATOM 1639 N N . ALA A 1 202 ? 14.766 10.461 -0.43 1 92.25 202 ALA A N 1
ATOM 1640 C CA . ALA A 1 202 ? 15.336 11.805 -0.559 1 92.25 202 ALA A CA 1
ATOM 1641 C C . ALA A 1 202 ? 16.188 12.156 0.655 1 92.25 202 ALA A C 1
ATOM 1643 O O . ALA A 1 202 ? 17.281 12.727 0.513 1 92.25 202 ALA A O 1
ATOM 1644 N N . LEU A 1 203 ? 15.727 11.773 1.793 1 92.69 203 LEU A N 1
ATOM 1645 C CA . LEU A 1 203 ? 16.453 12.047 3.033 1 92.69 203 LEU A CA 1
ATOM 1646 C C . LEU A 1 203 ? 17.797 11.344 3.039 1 92.69 203 LEU A C 1
ATOM 1648 O O . LEU A 1 203 ? 18.812 11.938 3.406 1 92.69 203 LEU A O 1
ATOM 1652 N N . HIS A 1 204 ? 17.797 10.148 2.611 1 87.25 204 HIS A N 1
ATOM 1653 C CA . HIS A 1 204 ? 19.016 9.359 2.646 1 87.25 204 HIS A CA 1
ATOM 1654 C C . HIS A 1 204 ? 20.016 9.844 1.601 1 87.25 204 HIS A C 1
ATOM 1656 O O . HIS A 1 204 ? 21.219 9.672 1.768 1 87.25 204 HIS A O 1
ATOM 1662 N N . GLU A 1 205 ? 19.531 10.461 0.559 1 86.19 205 GLU A N 1
ATOM 1663 C CA . GLU A 1 205 ? 20.406 10.992 -0.483 1 86.19 205 GLU A CA 1
ATOM 1664 C C . GLU A 1 205 ? 21.188 12.203 0.02 1 86.19 205 GLU A C 1
ATOM 1666 O O . GLU A 1 205 ? 22.406 12.25 -0.105 1 86.19 205 GLU A O 1
ATOM 1671 N N . VAL A 1 206 ? 20.484 13.109 0.68 1 89.75 206 VAL A N 1
ATOM 1672 C CA . VAL A 1 206 ? 21.141 14.367 1.035 1 89.75 206 VAL A CA 1
ATOM 1673 C C . VAL A 1 206 ? 21.578 14.328 2.498 1 89.75 206 VAL A C 1
ATOM 1675 O O . VAL A 1 206 ? 22.438 15.094 2.91 1 89.75 206 VAL A O 1
ATOM 1678 N N . GLY A 1 207 ? 20.906 13.516 3.26 1 88.5 207 GLY A N 1
ATOM 1679 C CA . GLY A 1 207 ? 21.188 13.453 4.684 1 88.5 207 GLY A CA 1
ATOM 1680 C C . GLY A 1 207 ? 20.344 14.398 5.508 1 88.5 207 GLY A C 1
ATOM 1681 O O . GLY A 1 207 ? 19.875 15.422 5.004 1 88.5 207 GLY A O 1
ATOM 1682 N N . SER A 1 208 ? 20.234 14.086 6.723 1 91.12 208 SER A N 1
ATOM 1683 C CA . SER A 1 208 ? 19.453 14.914 7.633 1 91.12 208 SER A CA 1
ATOM 1684 C C . SER A 1 208 ? 20.203 16.188 7.996 1 91.12 208 SER A C 1
ATOM 1686 O O . SER A 1 208 ? 21.438 16.188 8.109 1 91.12 208 SER A O 1
ATOM 1688 N N . ASN A 1 209 ? 19.453 17.203 8.156 1 94.25 209 ASN A N 1
ATOM 1689 C CA . ASN A 1 209 ? 20 18.406 8.773 1 94.25 209 ASN A CA 1
ATOM 1690 C C . ASN A 1 209 ? 20.266 18.188 10.266 1 94.25 209 ASN A C 1
ATOM 1692 O O . ASN A 1 209 ? 20.078 17.094 10.789 1 94.25 209 ASN A O 1
ATOM 1696 N N . ASN A 1 210 ? 20.797 19.172 10.906 1 93.75 210 ASN A N 1
ATOM 1697 C CA . ASN A 1 210 ? 21.125 19.109 12.32 1 93.75 210 ASN A CA 1
ATOM 1698 C C . ASN A 1 210 ? 20.922 20.453 13.008 1 93.75 210 ASN A C 1
ATOM 1700 O O . ASN A 1 210 ? 20.719 21.469 12.344 1 93.75 210 ASN A O 1
ATOM 1704 N N . PRO A 1 211 ? 21.047 20.469 14.273 1 95.44 211 PRO A N 1
ATOM 1705 C CA . PRO A 1 211 ? 20.719 21.688 15.016 1 95.44 211 PRO A CA 1
ATOM 1706 C C . PRO A 1 211 ? 21.656 22.859 14.68 1 95.44 211 PRO A C 1
ATOM 1708 O O . PRO A 1 211 ? 21.328 24.016 14.938 1 95.44 211 PRO A O 1
ATOM 1711 N N . ASP A 1 212 ? 22.766 22.594 14.078 1 94.81 212 ASP A N 1
ATOM 1712 C CA . ASP A 1 212 ? 23.703 23.656 13.719 1 94.81 212 ASP A CA 1
ATOM 1713 C C . ASP A 1 212 ? 23.531 24.062 12.258 1 94.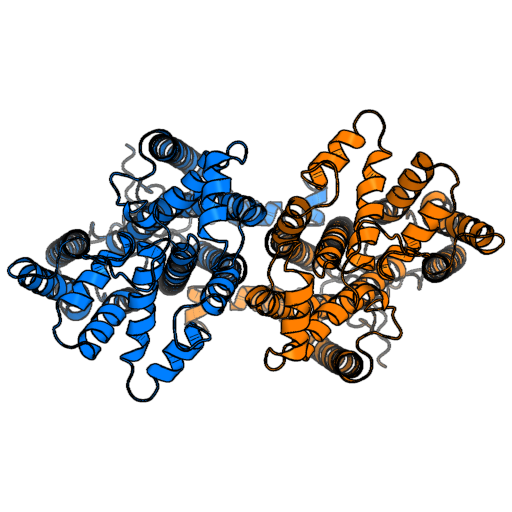81 212 ASP A C 1
ATOM 1715 O O . ASP A 1 212 ? 24.047 25.109 11.836 1 94.81 212 ASP A O 1
ATOM 1719 N N . GLY A 1 213 ? 22.797 23.234 11.523 1 93.81 213 GLY A N 1
ATOM 1720 C CA . GLY A 1 213 ? 22.531 23.562 10.133 1 93.81 213 GLY A CA 1
ATOM 1721 C C . GLY A 1 213 ? 23.734 23.344 9.234 1 93.81 213 GLY A C 1
ATOM 1722 O O . GLY A 1 213 ? 23.891 24 8.203 1 93.81 213 GLY A O 1
ATOM 1723 N N . ILE A 1 214 ? 24.609 22.438 9.711 1 91 214 ILE A N 1
ATOM 1724 C CA . ILE A 1 214 ? 25.828 22.188 8.977 1 91 214 ILE A CA 1
ATOM 1725 C C . ILE A 1 214 ? 25.688 20.891 8.172 1 91 214 ILE A C 1
ATOM 1727 O O . ILE A 1 214 ? 25.062 19.938 8.633 1 91 214 ILE A O 1
ATOM 1731 N N . GLU A 1 215 ? 26.266 20.953 6.934 1 89.69 215 GLU A N 1
ATOM 1732 C CA . GLU A 1 215 ? 26.25 19.75 6.098 1 89.69 215 GLU A CA 1
ATOM 1733 C C . GLU A 1 215 ? 27.375 18.797 6.488 1 89.69 215 GLU A C 1
ATOM 1735 O O . GLU A 1 215 ? 28.531 19.016 6.137 1 89.69 215 GLU A O 1
ATOM 1740 N N . ILE A 1 216 ? 27.016 17.766 7 1 85.19 216 ILE A N 1
ATOM 1741 C CA . ILE A 1 216 ? 28.047 16.891 7.551 1 85.19 216 ILE A CA 1
ATOM 1742 C C . ILE A 1 216 ? 28.594 15.984 6.449 1 85.19 216 ILE A C 1
ATOM 1744 O O . ILE A 1 216 ? 29.672 15.414 6.59 1 85.19 216 ILE A O 1
ATOM 1748 N N . LYS A 1 217 ? 27.859 15.805 5.418 1 81 217 LYS A N 1
ATOM 1749 C CA . LYS A 1 217 ? 28.297 14.922 4.34 1 81 217 LYS A CA 1
ATOM 1750 C C . LYS A 1 217 ? 29.391 15.578 3.5 1 81 217 LYS A C 1
ATOM 1752 O O . LYS A 1 217 ? 30.094 14.891 2.746 1 81 217 LYS A O 1
ATOM 1757 N N . GLU A 1 218 ? 29.531 16.812 3.693 1 78.31 218 GLU A N 1
ATOM 1758 C CA . GLU A 1 218 ? 30.5 17.531 2.893 1 78.31 218 GLU A CA 1
ATOM 1759 C C . GLU A 1 218 ? 31.906 17.391 3.479 1 78.31 218 GLU A C 1
ATOM 1761 O O . GLU A 1 218 ? 32.906 17.484 2.754 1 78.31 218 GLU A O 1
ATOM 1766 N N . ARG A 1 219 ? 32 17.219 4.723 1 77.94 219 ARG A N 1
ATOM 1767 C CA . ARG A 1 219 ? 33.312 17.062 5.344 1 77.94 219 ARG A CA 1
ATOM 1768 C C . ARG A 1 219 ? 33.562 15.617 5.75 1 77.94 219 ARG A C 1
ATOM 1770 O O . ARG A 1 219 ? 33.125 15.18 6.816 1 77.94 219 ARG A O 1
ATOM 1777 N N . LYS A 1 220 ? 34.281 14.945 4.938 1 80.94 220 LYS A N 1
ATOM 1778 C CA . LYS A 1 220 ? 34.531 13.523 5.176 1 80.94 220 LYS A CA 1
ATOM 1779 C C . LYS A 1 220 ? 36 13.289 5.527 1 80.94 220 LYS A C 1
ATOM 1781 O O . LYS A 1 220 ? 36.875 14.008 5.059 1 80.94 220 LYS A O 1
ATOM 1786 N N . GLY A 1 221 ? 36.125 12.344 6.355 1 77.81 221 GLY A N 1
ATOM 1787 C CA . GLY A 1 221 ? 37.469 11.93 6.684 1 77.81 221 GLY A CA 1
ATOM 1788 C C . GLY A 1 221 ? 38.094 11.078 5.605 1 77.81 221 GLY A C 1
ATOM 1789 O O . GLY A 1 221 ? 37.5 10.844 4.555 1 77.81 221 GLY A O 1
ATOM 1790 N N . PRO A 1 222 ? 39.375 10.703 5.852 1 74.31 222 PRO A N 1
ATOM 1791 C CA . PRO A 1 222 ? 40.094 9.867 4.891 1 74.31 222 PRO A CA 1
ATOM 1792 C C . PRO A 1 222 ? 39.406 8.539 4.625 1 74.31 222 PRO A C 1
ATOM 1794 O O . PRO A 1 222 ? 39.562 7.957 3.547 1 74.31 222 PRO A O 1
ATOM 1797 N N . ASP A 1 223 ? 38.625 8.141 5.598 1 74.62 223 ASP A N 1
ATOM 1798 C CA . ASP A 1 223 ? 37.938 6.859 5.484 1 74.62 223 ASP A CA 1
ATOM 1799 C C . ASP A 1 223 ? 36.562 7.031 4.809 1 74.62 223 ASP A C 1
ATOM 1801 O O . ASP A 1 223 ? 35.844 6.059 4.629 1 74.62 223 ASP A O 1
ATOM 1805 N N . GLY A 1 224 ? 36.25 8.219 4.516 1 75.69 224 GLY A N 1
ATOM 1806 C CA . GLY A 1 224 ? 34.969 8.477 3.84 1 75.69 224 GLY A CA 1
ATOM 1807 C C . GLY A 1 224 ? 33.812 8.703 4.797 1 75.69 224 GLY A C 1
ATOM 1808 O O . GLY A 1 224 ? 32.688 8.898 4.371 1 75.69 224 GLY A O 1
ATOM 1809 N N . VAL A 1 225 ? 34.156 8.664 6.047 1 78.69 225 VAL A N 1
ATOM 1810 C CA . VAL A 1 225 ? 33.156 8.844 7.074 1 78.69 225 VAL A CA 1
ATOM 1811 C C . VAL A 1 225 ? 33.031 10.32 7.441 1 78.69 225 VAL A C 1
ATOM 1813 O O . VAL A 1 225 ? 34.062 11 7.621 1 78.69 225 VAL A O 1
ATOM 1816 N N . PRO A 1 226 ? 31.828 10.797 7.48 1 83.38 226 PRO A N 1
ATOM 1817 C CA . PRO A 1 226 ? 31.672 12.188 7.891 1 83.38 226 PRO A CA 1
ATOM 1818 C C . PRO A 1 226 ? 32.281 12.477 9.258 1 83.38 226 PRO A C 1
ATOM 1820 O O . PRO A 1 226 ? 32.062 11.727 10.211 1 83.38 226 PRO A O 1
ATOM 1823 N N . LEU A 1 227 ? 32.969 13.516 9.352 1 82.19 227 LEU A N 1
ATOM 1824 C CA . LEU A 1 227 ? 33.719 13.859 10.555 1 82.19 227 LEU A CA 1
ATOM 1825 C C . LEU A 1 227 ? 32.781 14.117 11.727 1 82.19 227 LEU A C 1
ATOM 1827 O O . LEU A 1 227 ? 33.125 13.828 12.875 1 82.19 227 LEU A O 1
ATOM 1831 N N . ASP A 1 228 ? 31.719 14.609 11.398 1 85.12 228 ASP A N 1
ATOM 1832 C CA . ASP A 1 228 ? 30.766 14.961 12.445 1 85.12 228 ASP A CA 1
ATOM 1833 C C . ASP A 1 228 ? 29.578 14.016 12.445 1 85.12 228 ASP A C 1
ATOM 1835 O O . ASP A 1 228 ? 28.516 14.352 12.969 1 85.12 228 ASP A O 1
ATOM 1839 N N . GLY A 1 229 ? 29.797 12.938 11.781 1 83.88 229 GLY A N 1
ATOM 1840 C CA . GLY A 1 229 ? 28.719 11.969 11.688 1 83.88 229 GLY A CA 1
ATOM 1841 C C . GLY A 1 229 ? 28.984 10.711 12.492 1 83.88 229 GLY A C 1
ATOM 1842 O O . GLY A 1 229 ? 30.141 10.352 12.742 1 83.88 229 GLY A O 1
ATOM 1843 N N . VAL A 1 230 ? 27.969 10.211 13.047 1 82.44 230 VAL A N 1
ATOM 1844 C CA . VAL A 1 230 ? 28.016 8.906 13.695 1 82.44 230 VAL A CA 1
ATOM 1845 C C . VAL A 1 230 ? 27.062 7.945 12.984 1 82.44 230 VAL A C 1
ATOM 1847 O O . VAL A 1 230 ? 26.047 8.367 12.422 1 82.44 230 VAL A O 1
ATOM 1850 N N . ALA A 1 231 ? 27.516 6.684 13.062 1 81.38 231 ALA A N 1
ATOM 1851 C CA . ALA A 1 231 ? 26.641 5.684 12.461 1 81.38 231 ALA A CA 1
ATOM 1852 C C . ALA A 1 231 ? 25.266 5.684 13.133 1 81.38 231 ALA A C 1
ATOM 1854 O O . ALA A 1 231 ? 25.172 5.766 14.359 1 81.38 231 ALA A O 1
ATOM 1855 N N . PHE A 1 232 ? 24.359 5.617 12.336 1 83.19 232 PHE A N 1
ATOM 1856 C CA . PHE A 1 232 ? 23 5.691 12.852 1 83.19 232 PHE A CA 1
ATOM 1857 C C . PHE A 1 232 ? 22.734 4.594 13.875 1 83.19 232 PHE A C 1
ATOM 1859 O O . PHE A 1 232 ? 22.172 4.852 14.938 1 83.19 232 PHE A O 1
ATOM 1866 N N . HIS A 1 233 ? 23.031 3.393 13.477 1 81.31 233 HIS A N 1
ATOM 1867 C CA . HIS A 1 233 ? 22.922 2.297 14.438 1 81.31 233 HIS A CA 1
ATOM 1868 C C . HIS A 1 233 ? 24.266 2.023 15.109 1 81.31 233 HIS A C 1
ATOM 1870 O O . HIS A 1 233 ? 25.297 1.984 14.445 1 81.31 233 HIS A O 1
ATOM 1876 N N . PRO A 1 234 ? 24.391 1.869 16.344 1 79.19 234 PRO A N 1
ATOM 1877 C CA . PRO A 1 234 ? 23.266 1.747 17.281 1 79.19 234 PRO A CA 1
ATOM 1878 C C . PRO A 1 234 ? 22.938 3.062 17.984 1 79.19 234 PRO A C 1
ATOM 1880 O O . PRO A 1 234 ? 21.922 3.156 18.688 1 79.19 234 PRO A O 1
ATOM 1883 N N . TYR A 1 235 ? 23.734 4.043 17.734 1 79.69 235 TYR A N 1
ATOM 1884 C CA . TYR A 1 235 ? 23.672 5.254 18.547 1 79.69 235 TYR A CA 1
ATOM 1885 C C . TYR A 1 235 ? 22.312 5.922 18.438 1 79.69 235 TYR A C 1
ATOM 1887 O O . TYR A 1 235 ? 21.609 6.082 19.438 1 79.69 235 TYR A O 1
ATOM 1895 N N . HIS A 1 236 ? 21.938 6.242 17.328 1 84.06 236 HIS A N 1
ATOM 1896 C CA . HIS A 1 236 ? 20.672 6.957 17.156 1 84.06 236 HIS A CA 1
ATOM 1897 C C . HIS A 1 236 ? 19.484 6.008 17.234 1 84.06 236 HIS A C 1
ATOM 1899 O O . HIS A 1 236 ? 18.406 6.391 17.703 1 84.06 236 HIS A O 1
ATOM 1905 N N . THR A 1 237 ? 19.688 4.715 16.922 1 85.62 237 THR A N 1
ATOM 1906 C CA . THR A 1 237 ? 18.594 3.75 17.016 1 85.62 237 THR A CA 1
ATOM 1907 C C . THR A 1 237 ? 18.172 3.555 18.469 1 85.62 237 THR A C 1
ATOM 1909 O O . THR A 1 237 ? 16.984 3.416 18.766 1 85.62 237 THR A O 1
ATOM 1912 N N . SER A 1 238 ? 19.172 3.568 19.312 1 86.81 238 SER A N 1
ATOM 1913 C CA . SER A 1 238 ? 18.859 3.416 20.719 1 86.81 238 SER A CA 1
ATOM 1914 C C . SER A 1 238 ? 18.062 4.609 21.25 1 86.81 238 SER A C 1
ATOM 1916 O O . SER A 1 238 ? 17.125 4.445 22.031 1 86.81 238 SER A O 1
ATOM 1918 N N . LYS A 1 239 ? 18.406 5.793 20.859 1 88.75 239 LYS A N 1
ATOM 1919 C CA . LYS A 1 239 ? 17.672 6.992 21.25 1 88.75 239 LYS A CA 1
ATOM 1920 C C . LYS A 1 239 ? 16.266 6.992 20.672 1 88.75 239 LYS A C 1
ATOM 1922 O O . LYS A 1 239 ? 15.305 7.375 21.328 1 88.75 239 LYS A O 1
ATOM 1927 N N . ASP A 1 240 ? 16.219 6.566 19.5 1 91.94 240 ASP A N 1
ATOM 1928 C CA . ASP A 1 240 ? 14.922 6.453 18.844 1 91.94 240 ASP A CA 1
ATOM 1929 C C . ASP A 1 240 ? 14.023 5.469 19.594 1 91.94 240 ASP A C 1
ATOM 1931 O O . ASP A 1 240 ? 12.82 5.707 19.734 1 91.94 240 ASP A O 1
ATOM 1935 N N . LEU A 1 241 ? 14.602 4.391 20.062 1 94 241 LEU A N 1
ATOM 1936 C CA . LEU A 1 241 ? 13.828 3.387 20.781 1 94 241 LEU A CA 1
ATOM 1937 C C . LEU A 1 241 ? 13.258 3.961 22.062 1 94 241 LEU A C 1
ATOM 1939 O O . LEU A 1 241 ? 12.102 3.689 22.422 1 94 241 LEU A O 1
ATOM 1943 N N . VAL A 1 242 ? 14.062 4.703 22.734 1 95.12 242 VAL A N 1
ATOM 1944 C CA . VAL A 1 242 ? 13.586 5.352 23.953 1 95.12 242 VAL A CA 1
ATOM 1945 C C . VAL A 1 242 ? 12.422 6.285 23.625 1 95.12 242 VAL A C 1
ATOM 1947 O O . VAL A 1 242 ? 11.391 6.27 24.297 1 95.12 242 VAL A O 1
ATOM 1950 N N . ALA A 1 243 ? 12.625 7.09 22.578 1 96.38 243 ALA A N 1
ATOM 1951 C CA . ALA A 1 243 ? 11.57 8.008 22.156 1 96.38 243 ALA A CA 1
ATOM 1952 C C . ALA A 1 243 ? 10.297 7.254 21.797 1 96.38 243 ALA A C 1
ATOM 1954 O O . ALA A 1 243 ? 9.195 7.684 22.141 1 96.38 243 ALA A O 1
ATOM 1955 N N . ILE A 1 244 ? 10.43 6.164 21.125 1 97.75 244 ILE A N 1
ATOM 1956 C CA . ILE A 1 244 ? 9.289 5.344 20.734 1 97.75 244 ILE A CA 1
ATOM 1957 C C . ILE A 1 244 ? 8.578 4.809 21.969 1 97.75 244 ILE A C 1
ATOM 1959 O O . ILE A 1 244 ? 7.352 4.855 22.062 1 97.75 244 ILE A O 1
ATOM 1963 N N . ILE A 1 245 ? 9.328 4.316 22.938 1 97.81 245 ILE A N 1
ATOM 1964 C CA . ILE A 1 245 ? 8.758 3.758 24.156 1 97.81 245 ILE A CA 1
ATOM 1965 C C . ILE A 1 245 ? 8.016 4.848 24.938 1 97.81 245 ILE A C 1
ATOM 1967 O O . ILE A 1 245 ? 6.891 4.633 25.391 1 97.81 245 ILE A O 1
ATOM 1971 N N . VAL A 1 246 ? 8.664 5.984 25.094 1 97.81 246 VAL A N 1
ATOM 1972 C CA . VAL A 1 246 ? 8.016 7.094 25.781 1 97.81 246 VAL A CA 1
ATOM 1973 C C . VAL A 1 246 ? 6.738 7.488 25.047 1 97.81 246 VAL A C 1
ATOM 1975 O O . VAL A 1 246 ? 5.695 7.695 25.688 1 97.81 246 VAL A O 1
ATOM 1978 N N . PHE A 1 247 ? 6.82 7.566 23.781 1 98.06 247 PHE A N 1
ATOM 1979 C CA . PHE A 1 247 ? 5.645 7.887 22.984 1 98.06 247 PHE A CA 1
ATOM 1980 C C . PHE A 1 247 ? 4.539 6.863 23.203 1 98.06 247 PHE A C 1
ATOM 1982 O O . PHE A 1 247 ? 3.385 7.223 23.438 1 98.06 247 PHE A O 1
ATOM 1989 N N . LEU A 1 248 ? 4.895 5.605 23.109 1 98.31 248 LEU A N 1
ATOM 1990 C CA . LEU A 1 248 ? 3.9 4.551 23.266 1 98.31 248 LEU A CA 1
ATOM 1991 C C . LEU A 1 248 ? 3.285 4.586 24.656 1 98.31 248 LEU A C 1
ATOM 1993 O O . LEU A 1 248 ? 2.105 4.27 24.828 1 98.31 248 LEU A O 1
ATOM 1997 N N . MET A 1 249 ? 4.066 4.945 25.656 1 98.19 249 MET A N 1
ATOM 1998 C CA . MET A 1 249 ? 3.533 5.098 27 1 98.19 249 MET A CA 1
ATOM 1999 C C . MET A 1 249 ? 2.494 6.211 27.062 1 98.19 249 MET A C 1
ATOM 2001 O O . MET A 1 249 ? 1.4 6.023 27.594 1 98.19 249 MET A O 1
ATOM 2005 N N . ILE A 1 250 ? 2.863 7.348 26.5 1 98.06 250 ILE A N 1
ATOM 2006 C CA . ILE A 1 250 ? 1.935 8.469 26.469 1 98.06 250 ILE A CA 1
ATOM 2007 C C . ILE A 1 250 ? 0.705 8.102 25.641 1 98.06 250 ILE A C 1
ATOM 2009 O O . ILE A 1 250 ? -0.428 8.344 26.062 1 98.06 250 ILE A O 1
ATOM 2013 N N . PHE A 1 251 ? 0.938 7.504 24.5 1 98.25 251 PHE A N 1
ATOM 2014 C CA . PHE A 1 251 ? -0.127 7.055 23.609 1 98.25 251 PHE A CA 1
ATOM 2015 C C . PHE A 1 251 ? -1.07 6.102 24.344 1 98.25 251 PHE A C 1
ATOM 2017 O O . PHE A 1 251 ? -2.289 6.281 24.297 1 98.25 251 PHE A O 1
ATOM 2024 N N . SER A 1 252 ? -0.517 5.145 25.016 1 98.12 252 SER A N 1
ATOM 2025 C CA . SER A 1 252 ? -1.314 4.172 25.766 1 98.12 252 SER A CA 1
ATOM 2026 C C . SER A 1 252 ? -2.1 4.84 26.875 1 98.12 252 SER A C 1
ATOM 2028 O O . SER A 1 252 ? -3.262 4.5 27.125 1 98.12 252 SER A O 1
ATOM 2030 N N . PHE A 1 253 ? -1.435 5.711 27.531 1 97.94 253 PHE A N 1
ATOM 2031 C CA . PHE A 1 253 ? -2.113 6.434 28.609 1 97.94 253 PHE A CA 1
ATOM 2032 C C . PHE A 1 253 ? -3.346 7.156 28.078 1 97.94 253 PHE A C 1
ATOM 2034 O O . PHE A 1 253 ? -4.422 7.074 28.672 1 97.94 253 PHE A O 1
ATOM 2041 N N . VAL A 1 254 ? -3.213 7.812 26.953 1 97.69 254 VAL A N 1
ATOM 2042 C CA . VAL A 1 254 ? -4.328 8.555 26.375 1 97.69 254 VAL A CA 1
ATOM 2043 C C . VAL A 1 254 ? -5.41 7.586 25.906 1 97.69 254 VAL A C 1
ATOM 2045 O O . VAL A 1 254 ? -6.594 7.789 26.188 1 97.69 254 VAL A O 1
ATOM 2048 N N . VAL A 1 255 ? -5.078 6.52 25.266 1 97.62 255 VAL A N 1
ATOM 2049 C CA . VAL A 1 255 ? -6.02 5.539 24.734 1 97.62 255 VAL A CA 1
ATOM 2050 C C . VAL A 1 255 ? -6.836 4.934 25.875 1 97.62 255 VAL A C 1
ATOM 2052 O O . VAL A 1 255 ? -8.055 4.785 25.766 1 97.62 255 VAL A O 1
ATOM 2055 N N . PHE A 1 256 ? -6.188 4.676 27.062 1 97.31 256 PHE A N 1
ATOM 2056 C CA . PHE A 1 256 ? -6.836 3.939 28.141 1 97.31 256 PHE A CA 1
ATOM 2057 C C . PHE A 1 256 ? -7.594 4.887 29.062 1 97.31 256 PHE A C 1
ATOM 2059 O O . PHE A 1 256 ? -8.617 4.512 29.641 1 97.31 256 PHE A O 1
ATOM 2066 N N . PHE A 1 257 ? -7.102 6.152 29.156 1 96.75 257 PHE A N 1
ATOM 2067 C CA . PHE A 1 257 ? -7.648 6.949 30.25 1 96.75 257 PHE A CA 1
ATOM 2068 C C . PHE A 1 257 ? -8.336 8.203 29.719 1 96.75 257 PHE A C 1
ATOM 2070 O O . PHE A 1 257 ? -9.141 8.82 30.422 1 96.75 257 PHE A O 1
ATOM 2077 N N . ALA A 1 258 ? -7.996 8.617 28.562 1 96.25 258 ALA A N 1
ATOM 2078 C CA . ALA A 1 258 ? -8.602 9.836 28.016 1 96.25 258 ALA A CA 1
ATOM 2079 C C . ALA A 1 258 ? -8.688 9.766 26.484 1 96.25 258 ALA A C 1
ATOM 2081 O O . ALA A 1 258 ? -8.242 10.688 25.797 1 96.25 258 ALA A O 1
ATOM 2082 N N . PRO A 1 259 ? -9.32 8.781 25.969 1 92.5 259 PRO A N 1
ATOM 2083 C CA . PRO A 1 259 ? -9.305 8.586 24.516 1 92.5 259 PRO A CA 1
ATOM 2084 C C . PRO A 1 259 ? -10 9.711 23.75 1 92.5 259 PRO A C 1
ATOM 2086 O O . PRO A 1 259 ? -9.648 10 22.609 1 92.5 259 PRO A O 1
ATOM 2089 N N . ASP A 1 260 ? -11 10.383 24.359 1 92.12 260 ASP A N 1
ATOM 2090 C CA . ASP A 1 260 ? -11.688 11.477 23.688 1 92.12 260 ASP A CA 1
ATOM 2091 C C . ASP A 1 260 ? -10.992 12.812 23.953 1 92.12 260 ASP A C 1
ATOM 2093 O O . ASP A 1 260 ? -11.258 13.797 23.266 1 92.12 260 ASP A O 1
ATOM 2097 N N . MET A 1 261 ? -10.062 12.891 24.922 1 93.62 261 MET A N 1
ATOM 2098 C CA . MET A 1 261 ? -9.32 14.078 25.312 1 93.62 261 MET A CA 1
ATOM 2099 C C . MET A 1 261 ? -10.25 15.281 25.453 1 93.62 261 MET A C 1
ATOM 2101 O O . MET A 1 261 ? -9.984 16.344 24.891 1 93.62 261 MET A O 1
ATOM 2105 N N . GLY A 1 262 ? -11.344 15.102 26.172 1 90.19 262 GLY A N 1
ATOM 2106 C CA . GLY A 1 262 ? -12.289 16.172 26.453 1 90.19 262 GLY A CA 1
ATOM 2107 C C . GLY A 1 262 ? -13.078 16.594 25.234 1 90.19 262 GLY A C 1
ATOM 2108 O O . GLY A 1 262 ? -13.609 17.703 25.188 1 90.19 262 GLY A O 1
ATOM 2109 N N . GLY A 1 263 ? -13.016 15.836 24.188 1 90.5 263 GLY A N 1
ATOM 2110 C CA . GLY A 1 263 ? -13.773 16.156 22.984 1 90.5 263 GLY A CA 1
ATOM 2111 C C . GLY A 1 263 ? -12.906 16.641 21.844 1 90.5 263 GLY A C 1
ATOM 2112 O O . GLY A 1 263 ? -13.406 16.875 20.734 1 90.5 263 GLY A O 1
ATOM 2113 N N . TYR A 1 264 ? -11.625 16.75 22.078 1 90.06 264 TYR A N 1
ATOM 2114 C CA . TYR A 1 264 ? -10.727 17.266 21.047 1 90.06 264 TYR A CA 1
ATOM 2115 C C . TYR A 1 264 ? -10.336 16.156 20.078 1 90.06 264 TYR A C 1
ATOM 2117 O O . TYR A 1 264 ? -10.25 16.391 18.875 1 90.06 264 TYR A O 1
ATOM 2125 N N . PHE A 1 265 ? -10.164 14.953 20.609 1 92.31 265 PHE A N 1
ATOM 2126 C CA . PHE A 1 265 ? -9.789 13.828 19.766 1 92.31 265 PHE A CA 1
ATOM 2127 C C . PHE A 1 265 ? -11.023 13.172 19.156 1 92.31 265 PHE A C 1
ATOM 2129 O O . PHE A 1 265 ? -11.008 12.766 18 1 92.31 265 PHE A O 1
ATOM 2136 N N . LEU A 1 266 ? -12.039 13.094 19.938 1 90.62 266 LEU A N 1
ATOM 2137 C CA . LEU A 1 266 ? -13.352 12.594 19.531 1 90.62 266 LEU A CA 1
ATOM 2138 C C . LEU A 1 266 ? -14.461 13.523 20 1 90.62 266 LEU A C 1
ATOM 2140 O O . LEU A 1 266 ? -14.719 13.617 21.203 1 90.62 266 LEU A O 1
ATOM 2144 N N . GLU A 1 267 ? -15.078 14.109 19.109 1 88.94 267 GLU A N 1
ATOM 2145 C CA . GLU A 1 267 ? -16.109 15.078 19.469 1 88.94 267 GLU A CA 1
ATOM 2146 C C . GLU A 1 267 ? -17.328 14.383 20.062 1 88.94 267 GLU A C 1
ATOM 2148 O O . GLU A 1 267 ? -17.766 13.352 19.562 1 88.94 267 GLU A O 1
ATOM 2153 N N . HIS A 1 268 ? -17.938 15.008 20.969 1 86.62 268 HIS A N 1
ATOM 2154 C CA . HIS A 1 268 ? -19.062 14.414 21.703 1 86.62 268 HIS A CA 1
ATOM 2155 C C . HIS A 1 268 ? -20.266 14.219 20.781 1 86.62 268 HIS A C 1
ATOM 2157 O O . HIS A 1 268 ? -20.969 13.211 20.891 1 86.62 268 HIS A O 1
ATOM 2163 N N . ALA A 1 269 ? -20.438 15.078 19.938 1 85.12 269 ALA A N 1
ATOM 2164 C CA . ALA A 1 269 ? -21.594 15.016 19.047 1 85.12 269 ALA A CA 1
ATOM 2165 C C . ALA A 1 269 ? -21.5 13.82 18.109 1 85.12 269 ALA A C 1
ATOM 2167 O O . ALA A 1 269 ? -22.516 13.406 17.516 1 85.12 269 ALA A O 1
ATOM 2168 N N . ASN A 1 270 ? -20.391 13.281 17.953 1 87.94 270 ASN A N 1
ATOM 2169 C CA . ASN A 1 270 ? -20.188 12.164 17.031 1 87.94 270 ASN A CA 1
ATOM 2170 C C . ASN A 1 270 ? -20.594 10.836 17.656 1 87.94 270 ASN A C 1
ATOM 2172 O O . ASN A 1 270 ? -20.469 9.789 17.031 1 87.94 270 ASN A O 1
ATOM 2176 N N . PHE A 1 271 ? -21.109 10.945 18.859 1 87.62 271 PHE A N 1
ATOM 2177 C CA . PHE A 1 271 ? -21.609 9.75 19.516 1 87.62 271 PHE A CA 1
ATOM 2178 C C . PHE A 1 271 ? -23.109 9.594 19.266 1 87.62 271 PHE A C 1
ATOM 2180 O O . PHE A 1 271 ? -23.75 8.703 19.844 1 87.62 271 PHE A O 1
ATOM 2187 N N . GLU A 1 272 ? -23.609 10.516 18.422 1 89.75 272 GLU A N 1
ATOM 2188 C CA . GLU A 1 272 ? -24.984 10.422 17.922 1 89.75 272 GLU A CA 1
ATOM 2189 C C . GLU A 1 272 ? -25 10.242 16.406 1 89.75 272 GLU A C 1
ATOM 2191 O O . GLU A 1 272 ? -24.188 10.836 15.695 1 89.75 272 GLU A O 1
ATOM 2196 N N . PRO A 1 273 ? -25.953 9.445 15.977 1 92.06 273 PRO A N 1
ATOM 2197 C CA . PRO A 1 273 ? -26.031 9.281 14.523 1 92.06 273 PRO A CA 1
ATOM 2198 C C . PRO A 1 273 ? -26.344 10.594 13.805 1 92.06 273 PRO A C 1
ATOM 2200 O O . PRO A 1 273 ? -27.016 11.461 14.352 1 92.06 273 PRO A O 1
ATOM 2203 N N . ALA A 1 274 ? -25.891 10.703 12.664 1 92.31 274 ALA A N 1
ATOM 2204 C CA . ALA A 1 274 ? -26.109 11.898 11.852 1 92.31 274 ALA A CA 1
ATOM 2205 C C . ALA A 1 274 ? -27.594 12.109 11.586 1 92.31 274 ALA A C 1
ATOM 2207 O O . ALA A 1 274 ? -28.328 11.164 11.289 1 92.31 274 ALA A O 1
ATOM 2208 N N . ASN A 1 275 ? -28.047 13.281 11.898 1 89.81 275 ASN A N 1
ATOM 2209 C CA . ASN A 1 275 ? -29.375 13.75 11.523 1 89.81 275 ASN A CA 1
ATOM 2210 C C . ASN A 1 275 ? -29.312 14.836 10.453 1 89.81 275 ASN A C 1
ATOM 2212 O O . ASN A 1 275 ? -28.938 15.969 10.742 1 89.81 275 ASN A O 1
ATOM 2216 N N . THR A 1 276 ? -29.719 14.477 9.258 1 86.88 276 THR A N 1
ATOM 2217 C CA . THR A 1 276 ? -29.562 15.359 8.117 1 86.88 276 THR A CA 1
ATOM 2218 C C . THR A 1 276 ? -30.516 16.547 8.211 1 86.88 276 THR A C 1
ATOM 2220 O O . THR A 1 276 ? -30.328 17.547 7.516 1 86.88 276 THR A O 1
ATOM 2223 N N . MET A 1 277 ? -31.453 16.484 9.172 1 85.75 277 MET A N 1
ATOM 2224 C CA . MET A 1 277 ? -32.469 17.531 9.273 1 85.75 277 MET A CA 1
ATOM 2225 C C . MET A 1 277 ? -32.188 18.453 10.445 1 85.75 277 MET A C 1
ATOM 2227 O O . MET A 1 277 ? -32.875 19.469 10.633 1 85.75 277 MET A O 1
ATOM 2231 N N . ALA A 1 278 ? -31.203 18.125 11.219 1 85.94 278 ALA A N 1
ATOM 2232 C CA . ALA A 1 278 ? -30.891 18.938 12.398 1 85.94 278 ALA A CA 1
ATOM 2233 C C . ALA A 1 278 ? -29.406 19.297 12.438 1 85.94 278 ALA A C 1
ATOM 2235 O O . ALA A 1 278 ? -28.578 18.484 12.844 1 85.94 278 ALA A O 1
ATOM 2236 N N . THR A 1 279 ? -29.094 20.5 12.109 1 81.44 279 THR A N 1
ATOM 2237 C CA . THR A 1 279 ? -27.719 21 12.125 1 81.44 279 THR A CA 1
ATOM 2238 C C . THR A 1 279 ? -27.297 21.344 13.547 1 81.44 279 THR A C 1
ATOM 2240 O O . THR A 1 279 ? -28.031 22.016 14.281 1 81.44 279 THR A O 1
ATOM 2243 N N . PRO A 1 280 ? -26.203 20.906 13.938 1 82.62 280 PRO A N 1
ATOM 2244 C CA . PRO A 1 280 ? -25.703 21.266 15.266 1 82.62 280 PRO A CA 1
ATOM 2245 C C . PRO A 1 280 ? -25.453 22.781 15.406 1 82.62 280 PRO A C 1
ATOM 2247 O O . PRO A 1 280 ? -25.266 23.469 14.406 1 82.62 280 PRO A O 1
ATOM 2250 N N . GLU A 1 281 ? -25.516 23.219 16.578 1 79.25 281 GLU A N 1
ATOM 2251 C CA . GLU A 1 281 ? -25.344 24.641 16.859 1 79.25 281 GLU A CA 1
ATOM 2252 C C . GLU A 1 281 ? -23.953 25.125 16.438 1 79.25 281 GLU A C 1
ATOM 2254 O O . GLU A 1 281 ? -23.812 26.219 15.898 1 79.25 281 GLU A O 1
ATOM 2259 N N . HIS A 1 282 ? -22.969 24.312 16.75 1 80.94 282 HIS A N 1
ATOM 2260 C CA . HIS A 1 282 ? -21.594 24.656 16.406 1 80.94 282 HIS A CA 1
ATOM 2261 C C . HIS A 1 282 ? -20.922 23.531 15.625 1 80.94 282 HIS A C 1
ATOM 2263 O O . HIS A 1 282 ? -20.859 22.391 16.109 1 80.94 282 HIS A O 1
ATOM 2269 N N . ILE A 1 283 ? -20.609 23.859 14.406 1 83.38 283 ILE A N 1
ATOM 2270 C CA . ILE A 1 283 ? -19.906 22.891 13.562 1 83.38 283 ILE A CA 1
ATOM 2271 C C . ILE A 1 283 ? -18.453 23.297 13.414 1 83.38 283 ILE A C 1
ATOM 2273 O O . ILE A 1 283 ? -18.141 24.406 12.938 1 83.38 283 ILE A O 1
ATOM 2277 N N . ALA A 1 284 ? -17.578 22.594 13.961 1 82.75 284 ALA A N 1
ATOM 2278 C CA . ALA A 1 284 ? -16.141 22.781 13.789 1 82.75 284 ALA A CA 1
ATOM 2279 C C . ALA A 1 284 ? -15.477 21.484 13.32 1 82.75 284 ALA A C 1
ATOM 2281 O O . ALA A 1 284 ? -15.938 20.391 13.648 1 82.75 284 ALA A O 1
ATOM 2282 N N . PRO A 1 285 ? -14.469 21.672 12.516 1 87.31 285 PRO A N 1
ATOM 2283 C CA . PRO A 1 285 ? -13.719 20.469 12.164 1 87.31 285 PRO A CA 1
ATOM 2284 C C . PRO A 1 285 ? -12.859 19.953 13.32 1 87.31 285 PRO A C 1
ATOM 2286 O O . PRO A 1 285 ? -12.898 20.5 14.422 1 87.31 285 PRO A O 1
ATOM 2289 N N . VAL A 1 286 ? -12.234 18.891 13.094 1 89.69 286 VAL A N 1
ATOM 2290 C CA . VAL A 1 286 ? -11.32 18.312 14.07 1 89.69 286 VAL A CA 1
ATOM 2291 C C . VAL A 1 286 ? -10.203 19.297 14.383 1 89.69 286 VAL A C 1
ATOM 2293 O O . VAL A 1 286 ? -9.852 20.141 13.539 1 89.69 286 VAL A O 1
ATOM 2296 N N . TRP A 1 287 ? -9.586 19.219 15.492 1 94 287 TRP A N 1
ATOM 2297 C CA . TRP A 1 287 ? -8.727 20.25 16.062 1 94 287 TRP A CA 1
ATOM 2298 C C . TRP A 1 287 ? -7.535 20.531 15.141 1 94 287 TRP A C 1
ATOM 2300 O O . TRP A 1 287 ? -7.066 21.672 15.055 1 94 287 TRP A O 1
ATOM 2310 N N . TYR A 1 288 ? -7.039 19.5 14.477 1 95.81 288 TYR A N 1
ATOM 2311 C CA . TYR A 1 288 ? -5.824 19.688 13.695 1 95.81 288 TYR A CA 1
ATOM 2312 C C . TYR A 1 288 ? -6.141 20.359 12.359 1 95.81 288 TYR A C 1
ATOM 2314 O O . TYR A 1 288 ? -5.234 20.625 11.562 1 95.81 288 TYR A O 1
ATOM 2322 N N . PHE A 1 289 ? -7.344 20.734 12.109 1 95.88 289 PHE A N 1
ATOM 2323 C CA . PHE A 1 289 ? -7.73 21.547 10.953 1 95.88 289 PHE A CA 1
ATOM 2324 C C . PHE A 1 289 ? -8.172 22.938 11.383 1 95.88 289 PHE A C 1
ATOM 2326 O O . PHE A 1 289 ? -8.352 23.812 10.539 1 95.88 289 PHE A O 1
ATOM 2333 N N . THR A 1 290 ? -8.281 23.172 12.648 1 95.62 290 THR A N 1
ATOM 2334 C CA . THR A 1 290 ? -8.984 24.359 13.148 1 95.62 290 THR A CA 1
ATOM 2335 C C . THR A 1 290 ? -8.148 25.609 12.914 1 95.62 290 THR A C 1
ATOM 2337 O O . THR A 1 290 ? -8.703 26.703 12.805 1 95.62 290 THR A O 1
ATOM 2340 N N . PRO A 1 291 ? -6.809 25.516 12.906 1 97.81 291 PRO A N 1
ATOM 2341 C CA . PRO A 1 291 ? -6.094 26.734 12.57 1 97.81 291 PRO A CA 1
ATOM 2342 C C . PRO A 1 291 ? -6.508 27.312 11.219 1 97.81 291 PRO A C 1
ATOM 2344 O O . PRO A 1 291 ? -6.691 28.531 11.086 1 97.81 291 PRO A O 1
ATOM 2347 N N . PHE A 1 292 ? -6.719 26.469 10.281 1 97.44 292 PHE A N 1
ATOM 2348 C CA . PHE A 1 292 ? -7.078 26.891 8.938 1 97.44 292 PHE A CA 1
ATOM 2349 C C . PHE A 1 292 ? -8.555 27.266 8.867 1 97.44 292 PHE A C 1
ATOM 2351 O O . PHE A 1 292 ? -8.93 28.188 8.148 1 97.44 292 PHE A O 1
ATOM 2358 N N . TYR A 1 293 ? -9.328 26.531 9.641 1 95.06 293 TYR A N 1
ATOM 2359 C CA . TYR A 1 293 ? -10.758 26.828 9.734 1 95.06 293 TYR A CA 1
ATOM 2360 C C . TYR A 1 293 ? -10.992 28.203 10.328 1 95.06 293 TYR A C 1
ATOM 2362 O O . TYR A 1 293 ? -11.891 28.938 9.898 1 95.06 293 TYR A O 1
ATOM 2370 N N . ALA A 1 294 ? -10.18 28.547 11.312 1 96.88 294 ALA A N 1
ATOM 2371 C CA . ALA A 1 294 ? -10.281 29.875 11.914 1 96.88 294 ALA A CA 1
ATOM 2372 C C . ALA A 1 294 ? -10.023 30.969 10.891 1 96.88 294 ALA A C 1
ATOM 2374 O O . ALA A 1 294 ? -10.68 32 10.906 1 96.88 294 ALA A O 1
ATOM 2375 N N . ILE A 1 295 ? -9.078 30.719 10.055 1 97.56 295 ILE A N 1
ATOM 2376 C CA . ILE A 1 295 ? -8.758 31.672 9 1 97.56 295 ILE A CA 1
ATOM 2377 C C . ILE A 1 295 ? -9.938 31.797 8.039 1 97.56 295 ILE A C 1
ATOM 2379 O O . ILE A 1 295 ? -10.32 32.906 7.652 1 97.56 295 ILE A O 1
ATOM 2383 N N . LEU A 1 296 ? -10.523 30.719 7.707 1 94.88 296 LEU A N 1
ATOM 2384 C CA . LEU A 1 296 ? -11.688 30.672 6.836 1 94.88 296 LEU A CA 1
ATOM 2385 C C . LEU A 1 296 ? -12.82 31.516 7.414 1 94.88 296 LEU A C 1
ATOM 2387 O O . LEU A 1 296 ? -13.398 32.375 6.719 1 94.88 296 LEU A O 1
ATOM 2391 N N . ARG A 1 297 ? -13.07 31.406 8.641 1 93.06 297 ARG A N 1
ATOM 2392 C CA . ARG A 1 297 ? -14.234 32 9.273 1 93.06 297 ARG A CA 1
ATOM 2393 C C . ARG A 1 297 ? -13.969 33.469 9.602 1 93.06 297 ARG A C 1
ATOM 2395 O O . ARG A 1 297 ? -14.898 34.219 9.906 1 93.06 297 ARG A O 1
ATOM 2402 N N . ALA A 1 298 ? -12.742 33.844 9.602 1 95.19 298 ALA A N 1
ATOM 2403 C CA . ALA A 1 298 ? -12.367 35.188 9.938 1 95.19 298 ALA A CA 1
ATOM 2404 C C . ALA A 1 298 ? -12.711 36.156 8.805 1 95.19 298 ALA A C 1
ATOM 2406 O O . ALA A 1 298 ? -12.727 37.375 9 1 95.19 298 ALA A O 1
ATOM 2407 N N . VAL A 1 299 ? -12.992 35.594 7.668 1 93.5 299 VAL A N 1
ATOM 2408 C CA . VAL A 1 299 ? -13.258 36.406 6.477 1 93.5 299 VAL A CA 1
ATOM 2409 C C . VAL A 1 299 ? -14.75 36.344 6.145 1 93.5 299 VAL A C 1
ATOM 2411 O O . VAL A 1 299 ? -15.312 35.25 5.996 1 93.5 299 VAL A O 1
ATOM 2414 N N . PRO A 1 300 ? -15.43 37.406 6.012 1 90.12 300 PRO A N 1
ATOM 2415 C CA . PRO A 1 300 ? -16.875 37.438 5.777 1 90.12 300 PRO A CA 1
ATOM 2416 C C . PRO A 1 300 ? -17.25 36.906 4.391 1 90.12 300 PRO A C 1
ATOM 2418 O O . PRO A 1 300 ? -18.359 36.406 4.195 1 90.12 300 PRO A O 1
ATOM 2421 N N . ASN A 1 301 ? -16.375 36.969 3.465 1 91.62 301 ASN A N 1
ATOM 2422 C CA . ASN A 1 301 ? -16.625 36.5 2.111 1 91.62 301 ASN A CA 1
ATOM 2423 C C . ASN A 1 301 ? -16.234 35.031 1.945 1 91.62 301 ASN A C 1
ATOM 2425 O O . ASN A 1 301 ? -15.109 34.656 2.254 1 91.62 301 ASN A O 1
ATOM 2429 N N . LYS A 1 302 ? -17.141 34.25 1.4 1 88.06 302 LYS A N 1
ATOM 2430 C CA . LYS A 1 302 ? -16.938 32.812 1.278 1 88.06 302 LYS A CA 1
ATOM 2431 C C . LYS A 1 302 ? -15.75 32.5 0.374 1 88.06 302 LYS A C 1
ATOM 2433 O O . LYS A 1 302 ? -14.914 31.656 0.705 1 88.06 302 LYS A O 1
ATOM 2438 N N . LEU A 1 303 ? -15.742 33.094 -0.718 1 91.81 303 LEU A N 1
ATOM 2439 C CA . LEU A 1 303 ? -14.672 32.844 -1.677 1 91.81 303 LEU A CA 1
ATOM 2440 C C . LEU A 1 303 ? -13.312 33.188 -1.092 1 91.81 303 LEU A C 1
ATOM 2442 O O . LEU A 1 303 ? -12.391 32.375 -1.109 1 91.81 303 LEU A O 1
ATOM 2446 N N . TRP A 1 304 ? -13.188 34.375 -0.601 1 94.5 304 TRP A N 1
ATOM 2447 C CA . TRP A 1 304 ? -11.914 34.844 -0.061 1 94.5 304 TRP A CA 1
ATOM 2448 C C . TRP A 1 304 ? -11.516 34.031 1.159 1 94.5 304 TRP A C 1
ATOM 2450 O O . TRP A 1 304 ? -10.328 33.781 1.384 1 94.5 304 TRP A O 1
ATOM 2460 N N . GLY A 1 305 ? -12.484 33.656 1.964 1 95.06 305 GLY A N 1
ATOM 2461 C CA . GLY A 1 305 ? -12.195 32.75 3.074 1 95.06 305 GLY A CA 1
ATOM 2462 C C . GLY A 1 305 ? -11.594 31.438 2.637 1 95.06 305 GLY A C 1
ATOM 2463 O O . GLY A 1 305 ? -10.586 31 3.199 1 95.06 305 GLY A O 1
ATOM 2464 N N . ALA A 1 306 ? -12.211 30.922 1.62 1 93.56 306 ALA A N 1
ATOM 2465 C CA . ALA A 1 306 ? -11.727 29.656 1.094 1 93.56 306 ALA A CA 1
ATOM 2466 C C . ALA A 1 306 ? -10.328 29.797 0.506 1 93.56 306 ALA A C 1
ATOM 2468 O O . ALA A 1 306 ? -9.469 28.938 0.72 1 93.56 306 ALA A O 1
ATOM 2469 N N . ILE A 1 307 ? -10.125 30.812 -0.21 1 95.44 307 ILE A N 1
ATOM 2470 C CA . ILE A 1 307 ? -8.828 31.062 -0.832 1 95.44 307 ILE A CA 1
ATOM 2471 C C . ILE A 1 307 ? -7.758 31.219 0.246 1 95.44 307 ILE A C 1
ATOM 2473 O O . ILE A 1 307 ? -6.676 30.641 0.148 1 95.44 307 ILE A O 1
ATOM 2477 N N . LEU A 1 308 ? -8.055 32 1.297 1 97.38 308 LEU A N 1
ATOM 2478 C CA . LEU A 1 308 ? -7.078 32.25 2.352 1 97.38 308 LEU A CA 1
ATOM 2479 C C . LEU A 1 308 ? -6.809 30.984 3.154 1 97.38 308 LEU A C 1
ATOM 2481 O O . LEU A 1 308 ? -5.676 30.734 3.561 1 97.38 308 LEU A O 1
ATOM 2485 N N . MET A 1 309 ? -7.832 30.25 3.402 1 97.12 309 MET A N 1
ATOM 2486 C CA . MET A 1 309 ? -7.629 28.969 4.059 1 97.12 309 MET A CA 1
ATOM 2487 C C . MET A 1 309 ? -6.711 28.078 3.234 1 97.12 309 MET A C 1
ATOM 2489 O O . MET A 1 309 ? -5.746 27.516 3.758 1 97.12 309 MET A O 1
ATOM 2493 N N . GLY A 1 310 ? -7.043 27.938 1.91 1 96.44 310 GLY A N 1
ATOM 2494 C CA . GLY A 1 310 ? -6.195 27.156 1.019 1 96.44 310 GLY A CA 1
ATOM 2495 C C . GLY A 1 310 ? -4.766 27.656 0.972 1 96.44 310 GLY A C 1
ATOM 2496 O O . GLY A 1 310 ? -3.822 26.859 0.993 1 96.44 310 GLY A O 1
ATOM 2497 N N . ALA A 1 311 ? -4.633 28.938 0.918 1 97.69 311 ALA A N 1
ATOM 2498 C CA . ALA A 1 311 ? -3.305 29.547 0.905 1 97.69 311 ALA A CA 1
ATOM 2499 C C . ALA A 1 311 ? -2.539 29.219 2.186 1 97.69 311 ALA A C 1
ATOM 2501 O O . ALA A 1 311 ? -1.329 28.984 2.15 1 97.69 311 ALA A O 1
ATOM 2502 N N . ALA A 1 312 ? -3.252 29.25 3.293 1 98.25 312 ALA A N 1
ATOM 2503 C CA . ALA A 1 312 ? -2.613 28.969 4.574 1 98.25 312 ALA A CA 1
ATOM 2504 C C . ALA A 1 312 ? -2.027 27.562 4.594 1 98.25 312 ALA A C 1
ATOM 2506 O O . ALA A 1 312 ? -0.958 27.328 5.164 1 98.25 312 ALA A O 1
ATOM 2507 N N . VAL A 1 313 ? -2.68 26.625 3.957 1 97.75 313 VAL A N 1
ATOM 2508 C CA . VAL A 1 313 ? -2.238 25.234 3.906 1 97.75 313 VAL A CA 1
ATOM 2509 C C . VAL A 1 313 ? -1.088 25.094 2.912 1 97.75 313 VAL A C 1
ATOM 2511 O O . VAL A 1 313 ? -0.136 24.344 3.158 1 97.75 313 VAL A O 1
ATOM 2514 N N . LEU A 1 314 ? -1.071 25.859 1.834 1 97.94 314 LEU A N 1
ATOM 2515 C CA . LEU A 1 314 ? -0.161 25.672 0.71 1 97.94 314 LEU A CA 1
ATOM 2516 C C . LEU A 1 314 ? 1.113 26.484 0.898 1 97.94 314 LEU A C 1
ATOM 2518 O O . LEU A 1 314 ? 2.184 26.094 0.434 1 97.94 314 LEU A O 1
ATOM 2522 N N . LEU A 1 315 ? 1.037 27.594 1.562 1 97.44 315 LEU A N 1
ATOM 2523 C CA . LEU A 1 315 ? 2.115 28.578 1.624 1 97.44 315 LEU A CA 1
ATOM 2524 C C . LEU A 1 315 ? 3.379 27.953 2.215 1 97.44 315 LEU A C 1
ATOM 2526 O O . LEU A 1 315 ? 4.488 28.25 1.76 1 97.44 315 LEU A O 1
ATOM 2530 N N . PRO A 1 316 ? 3.221 27.125 3.246 1 98.19 316 PRO A N 1
ATOM 2531 C CA . PRO A 1 316 ? 4.43 26.5 3.791 1 98.19 316 PRO A CA 1
ATOM 2532 C C . PRO A 1 316 ? 5.223 25.734 2.736 1 98.19 316 PRO A C 1
ATOM 2534 O O . PRO A 1 316 ? 6.441 25.578 2.869 1 98.19 316 PRO A O 1
ATOM 2537 N N . MET A 1 317 ? 4.621 25.25 1.717 1 98.06 317 MET A N 1
ATOM 2538 C CA . MET A 1 317 ? 5.281 24.469 0.674 1 98.06 317 MET A CA 1
ATOM 2539 C C . MET A 1 317 ? 6.367 25.281 -0.012 1 98.06 317 MET A C 1
ATOM 2541 O O . MET A 1 317 ? 7.336 24.734 -0.535 1 98.06 317 MET A O 1
ATOM 2545 N N . PHE A 1 318 ? 6.371 26.625 0.081 1 98.12 318 PHE A N 1
ATOM 2546 C CA . PHE A 1 318 ? 7.266 27.5 -0.661 1 98.12 318 PHE A CA 1
ATOM 2547 C C . PHE A 1 318 ? 8.383 28.016 0.239 1 98.12 318 PHE A C 1
ATOM 2549 O O . PHE A 1 318 ? 9.172 28.875 -0.172 1 98.12 318 PHE A O 1
ATOM 2556 N N . LEU A 1 319 ? 8.5 27.531 1.376 1 98.06 319 LEU A N 1
ATOM 2557 C CA . LEU A 1 319 ? 9.484 27.984 2.354 1 98.06 319 LEU A CA 1
ATOM 2558 C C . LEU A 1 319 ? 10.891 27.969 1.754 1 98.06 319 LEU A C 1
ATOM 2560 O O . LEU A 1 319 ? 11.664 28.906 1.96 1 98.06 319 LEU A O 1
ATOM 2564 N N . PRO A 1 320 ? 11.25 26.891 0.993 1 97.38 320 PRO A N 1
ATOM 2565 C CA . PRO A 1 320 ? 12.617 26.828 0.466 1 97.38 320 PRO A CA 1
ATOM 2566 C C . PRO A 1 320 ? 12.969 28.062 -0.378 1 97.38 320 PRO A C 1
ATOM 2568 O O . PRO A 1 320 ? 14.133 28.453 -0.438 1 97.38 320 PRO A O 1
ATOM 2571 N N . TRP A 1 321 ? 12.023 28.672 -0.916 1 97.12 321 TRP A N 1
ATOM 2572 C CA . TRP A 1 321 ? 12.289 29.781 -1.814 1 97.12 321 TRP A CA 1
ATOM 2573 C C . TRP A 1 321 ? 12.008 31.125 -1.124 1 97.12 321 TRP A C 1
ATOM 2575 O O . TRP A 1 321 ? 12.492 32.156 -1.562 1 97.12 321 TRP A O 1
ATOM 2585 N N . LEU A 1 322 ? 11.273 31.109 -0.08 1 98.12 322 LEU A N 1
ATOM 2586 C CA . LEU A 1 322 ? 10.953 32.312 0.656 1 98.12 322 LEU A CA 1
ATOM 2587 C C . LEU A 1 322 ? 12.094 32.719 1.594 1 98.12 322 LEU A C 1
ATOM 2589 O O . LEU A 1 322 ? 12.352 33.906 1.812 1 98.12 322 LEU A O 1
ATOM 2593 N N . ASP A 1 323 ? 12.711 31.797 2.168 1 98.19 323 ASP A N 1
ATOM 2594 C CA . ASP A 1 323 ? 13.797 32.031 3.115 1 98.19 323 ASP A CA 1
ATOM 2595 C C . ASP A 1 323 ? 15.109 32.344 2.389 1 98.19 323 ASP A C 1
ATOM 2597 O O . ASP A 1 323 ? 15.719 31.438 1.801 1 98.19 323 ASP A O 1
ATOM 2601 N N . ARG A 1 324 ? 15.602 33.531 2.521 1 97.5 324 ARG A N 1
ATOM 2602 C CA . ARG A 1 324 ? 16.797 33.969 1.81 1 97.5 324 ARG A CA 1
ATOM 2603 C C . ARG A 1 324 ? 17.984 34.094 2.764 1 97.5 324 ARG A C 1
ATOM 2605 O O . ARG A 1 324 ? 19 34.688 2.41 1 97.5 324 ARG A O 1
ATOM 2612 N N . SER A 1 325 ? 17.812 33.656 3.939 1 97.19 325 SER A N 1
ATOM 2613 C CA . SER A 1 325 ? 18.906 33.719 4.91 1 97.19 325 SER A CA 1
ATOM 2614 C C . SER A 1 325 ? 20.094 32.875 4.473 1 97.19 325 SER A C 1
ATOM 2616 O O . SER A 1 325 ? 19.922 31.828 3.842 1 97.19 325 SER A O 1
ATOM 2618 N N . ARG A 1 326 ? 21.234 33.219 4.895 1 94.69 326 ARG A N 1
ATOM 2619 C CA . ARG A 1 326 ? 22.469 32.5 4.555 1 94.69 326 ARG A CA 1
ATOM 2620 C C . ARG A 1 326 ? 22.703 31.344 5.508 1 94.69 326 ARG A C 1
ATOM 2622 O O . ARG A 1 326 ? 23.516 30.469 5.23 1 94.69 326 ARG A O 1
ATOM 2629 N N . VAL A 1 327 ? 22.047 31.453 6.629 1 96.38 327 VAL A N 1
ATOM 2630 C CA . VAL A 1 327 ? 22.219 30.375 7.605 1 96.38 327 VAL A CA 1
ATOM 2631 C C . VAL A 1 327 ? 20.922 29.578 7.719 1 96.38 327 VAL A C 1
ATOM 2633 O O . VAL A 1 327 ? 19.859 30.062 7.371 1 96.38 327 VAL A O 1
ATOM 2636 N N . LYS A 1 328 ? 21 28.359 8.164 1 96.69 328 LYS A N 1
ATOM 2637 C CA . LYS A 1 328 ? 19.859 27.469 8.211 1 96.69 328 LYS A CA 1
ATOM 2638 C C . LYS A 1 328 ? 19.234 27.438 9.609 1 96.69 328 LYS A C 1
ATOM 2640 O O . LYS A 1 328 ? 18.062 27.797 9.773 1 96.69 328 LYS A O 1
ATOM 2645 N N . SER A 1 329 ? 20 27.219 10.617 1 97.38 329 SER A N 1
ATOM 2646 C CA . SER A 1 329 ? 19.547 26.953 11.977 1 97.38 329 SER A CA 1
ATOM 2647 C C . SER A 1 329 ? 19.172 28.234 12.703 1 97.38 329 SER A C 1
ATOM 2649 O O . SER A 1 329 ? 19.875 29.25 12.578 1 97.38 329 SER A O 1
ATOM 2651 N N . ILE A 1 330 ? 18.172 28.141 13.469 1 97.69 330 ILE A N 1
ATOM 2652 C CA . ILE A 1 330 ? 17.703 29.281 14.266 1 97.69 330 ILE A CA 1
ATOM 2653 C C . ILE A 1 330 ? 18.812 29.719 15.227 1 97.69 330 ILE A C 1
ATOM 2655 O O . ILE A 1 330 ? 18.859 30.875 15.648 1 97.69 330 ILE A O 1
ATOM 2659 N N . ARG A 1 331 ? 19.75 28.828 15.531 1 96.38 331 ARG A N 1
ATOM 2660 C CA . ARG A 1 331 ? 20.844 29.109 16.453 1 96.38 331 ARG A CA 1
ATOM 2661 C C . ARG A 1 331 ? 21.734 30.234 15.914 1 96.38 331 ARG A C 1
ATOM 2663 O O . ARG A 1 331 ? 22.391 30.938 16.688 1 96.38 331 ARG A O 1
ATOM 2670 N N . TYR A 1 332 ? 21.719 30.391 14.672 1 97.44 332 TYR A N 1
ATOM 2671 C CA . TYR A 1 332 ? 22.656 31.328 14.062 1 97.44 332 TYR A CA 1
ATOM 2672 C C . TYR A 1 332 ? 21.922 32.438 13.305 1 97.44 332 TYR A C 1
ATOM 2674 O O . TYR A 1 332 ? 22.547 33.281 12.68 1 97.44 332 TYR A O 1
ATOM 2682 N N . ARG A 1 333 ? 20.672 32.344 13.312 1 97.38 333 ARG A N 1
ATOM 2683 C CA . ARG A 1 333 ? 19.859 33.406 12.742 1 97.38 333 ARG A CA 1
ATOM 2684 C C . ARG A 1 333 ? 19.734 34.594 13.711 1 97.38 333 ARG A C 1
ATOM 2686 O O . ARG A 1 333 ? 20.062 34.438 14.891 1 97.38 333 ARG A O 1
ATOM 2693 N N . GLY A 1 334 ? 19.344 35.719 13.195 1 96.69 334 GLY A N 1
ATOM 2694 C CA . GLY A 1 334 ? 19.203 36.906 14.016 1 96.69 334 GLY A CA 1
ATOM 2695 C C . GLY A 1 334 ? 17.891 36.938 14.781 1 96.69 334 GLY A C 1
ATOM 2696 O O . GLY A 1 334 ? 17.125 35.969 14.766 1 96.69 334 GLY A O 1
ATOM 2697 N N . TRP A 1 335 ? 17.688 38.031 15.477 1 97.19 335 TRP A N 1
ATOM 2698 C CA . TRP A 1 335 ? 16.531 38.156 16.359 1 97.19 335 TRP A CA 1
ATOM 2699 C C . TRP A 1 335 ? 15.242 38.312 15.562 1 97.19 335 TRP A C 1
ATOM 2701 O O . TRP A 1 335 ? 14.164 37.938 16.031 1 97.19 335 TRP A O 1
ATOM 2711 N N . ILE A 1 336 ? 15.289 38.75 14.391 1 98.12 336 ILE A N 1
ATOM 2712 C CA . ILE A 1 336 ? 14.086 39 13.602 1 98.12 336 ILE A CA 1
ATOM 2713 C C . ILE A 1 336 ? 13.422 37.656 13.281 1 98.12 336 ILE A C 1
ATOM 2715 O O . ILE A 1 336 ? 12.211 37.5 13.469 1 98.12 336 ILE A O 1
ATOM 2719 N N . TYR A 1 337 ? 14.219 36.719 12.797 1 98.31 337 TYR A N 1
ATOM 2720 C CA . TYR A 1 337 ? 13.664 35.406 12.484 1 98.31 337 TYR A CA 1
ATOM 2721 C C . TYR A 1 337 ? 13.117 34.75 13.734 1 98.31 337 TYR A C 1
ATOM 2723 O O . TYR A 1 337 ? 12.055 34.125 13.695 1 98.31 337 TYR A O 1
ATOM 2731 N N . ARG A 1 338 ? 13.805 34.844 14.812 1 98.06 338 ARG A N 1
ATOM 2732 C CA . ARG A 1 338 ? 13.375 34.25 16.062 1 98.06 338 ARG A CA 1
ATOM 2733 C C . ARG A 1 338 ? 12.016 34.781 16.5 1 98.06 338 ARG A C 1
ATOM 2735 O O . ARG A 1 338 ? 11.141 34 16.906 1 98.06 338 ARG A O 1
ATOM 2742 N N . VAL A 1 339 ? 11.914 36.031 16.406 1 98.38 339 VAL A N 1
ATOM 2743 C CA . VAL A 1 339 ? 10.648 36.656 16.766 1 98.38 339 VAL A CA 1
ATOM 2744 C C . VAL A 1 339 ? 9.562 36.25 15.781 1 98.38 339 VAL A C 1
ATOM 2746 O O . VAL A 1 339 ? 8.453 35.906 16.172 1 98.38 339 VAL A O 1
ATOM 2749 N N . ALA A 1 340 ? 9.867 36.312 14.516 1 98.56 340 ALA A N 1
ATOM 2750 C CA . ALA A 1 340 ? 8.898 35.938 13.484 1 98.56 340 ALA A CA 1
ATOM 2751 C C . ALA A 1 340 ? 8.406 34.531 13.672 1 98.56 340 ALA A C 1
ATOM 2753 O O . ALA A 1 340 ? 7.199 34.281 13.625 1 98.56 340 ALA A O 1
ATOM 2754 N N . LEU A 1 341 ? 9.336 33.594 13.867 1 98.56 341 LEU A N 1
ATOM 2755 C CA . LEU A 1 341 ? 8.953 32.188 14.039 1 98.56 341 LEU A CA 1
ATOM 2756 C C . LEU A 1 341 ? 8.125 32 15.305 1 98.56 341 LEU A C 1
ATOM 2758 O O . LEU A 1 341 ? 7.152 31.234 15.305 1 98.56 341 LEU A O 1
ATOM 2762 N N . THR A 1 342 ? 8.555 32.656 16.375 1 98.5 342 THR A N 1
ATOM 2763 C CA . THR A 1 342 ? 7.805 32.594 17.625 1 98.5 342 THR A CA 1
ATOM 2764 C C . THR A 1 342 ? 6.383 33.094 17.438 1 98.5 342 THR A C 1
ATOM 2766 O O . THR A 1 342 ? 5.422 32.469 17.875 1 98.5 342 THR A O 1
ATOM 2769 N N . LEU A 1 343 ? 6.242 34.219 16.781 1 98.69 343 LEU A N 1
ATOM 2770 C CA . LEU A 1 343 ? 4.926 34.781 16.531 1 98.69 343 LEU A CA 1
ATOM 2771 C C . LEU A 1 343 ? 4.102 33.875 15.633 1 98.69 343 LEU A C 1
ATOM 2773 O O . LEU A 1 343 ? 2.889 33.75 15.82 1 98.69 343 LEU A O 1
ATOM 2777 N N . PHE A 1 344 ? 4.719 33.312 14.672 1 98.69 344 PHE A N 1
ATOM 2778 C CA . PHE A 1 344 ? 4.055 32.344 13.82 1 98.69 344 PHE A CA 1
ATOM 2779 C C . PHE A 1 344 ? 3.512 31.172 14.641 1 98.69 344 PHE A C 1
ATOM 2781 O O . PHE A 1 344 ? 2.352 30.781 14.492 1 98.69 344 PHE A O 1
ATOM 2788 N N . ALA A 1 345 ? 4.363 30.594 15.5 1 98.56 345 ALA A N 1
ATOM 2789 C CA . ALA A 1 345 ? 3.967 29.453 16.328 1 98.56 345 ALA A CA 1
ATOM 2790 C C . ALA A 1 345 ? 2.799 29.812 17.234 1 98.56 345 ALA A C 1
ATOM 2792 O O . ALA A 1 345 ? 1.836 29.062 17.359 1 98.56 345 ALA A O 1
ATOM 2793 N N . ILE A 1 346 ? 2.912 30.984 17.844 1 98.5 346 ILE A N 1
ATOM 2794 C CA . ILE A 1 346 ? 1.838 31.453 18.703 1 98.5 346 ILE A CA 1
ATOM 2795 C C . ILE A 1 346 ? 0.556 31.609 17.891 1 98.5 346 ILE A C 1
ATOM 2797 O O . ILE A 1 346 ? -0.518 31.188 18.328 1 98.5 346 ILE A O 1
ATOM 2801 N N . SER A 1 347 ? 0.697 32.219 16.766 1 98.75 347 SER A N 1
ATOM 2802 C CA . SER A 1 347 ? -0.465 32.438 15.906 1 98.75 347 SER A CA 1
ATOM 2803 C C . SER A 1 347 ? -1.105 31.109 15.492 1 98.75 347 SER A C 1
ATOM 2805 O O . SER A 1 347 ? -2.332 30.984 15.477 1 98.75 347 SER A O 1
ATOM 2807 N N . PHE A 1 348 ? -0.326 30.125 15.141 1 98.62 348 PHE A N 1
ATOM 2808 C CA . PHE A 1 348 ? -0.839 28.812 14.742 1 98.62 348 PHE A CA 1
ATOM 2809 C C . PHE A 1 348 ? -1.633 28.172 15.875 1 98.62 348 PHE A C 1
ATOM 2811 O O . PHE A 1 348 ? -2.746 27.688 15.672 1 98.62 348 PHE A O 1
ATOM 2818 N N . VAL A 1 349 ? -1.104 28.203 17.078 1 98.44 349 VAL A N 1
ATOM 2819 C CA . VAL A 1 349 ? -1.753 27.594 18.234 1 98.44 349 VAL A CA 1
ATOM 2820 C C . VAL A 1 349 ? -3.016 28.391 18.594 1 98.44 349 VAL A C 1
ATOM 2822 O O . VAL A 1 349 ? -4.066 27.797 18.859 1 98.44 349 VAL A O 1
ATOM 2825 N N . MET A 1 350 ? -2.891 29.719 18.5 1 98.44 350 MET A N 1
ATOM 2826 C CA . MET A 1 350 ? -4.043 30.562 18.828 1 98.44 350 MET A CA 1
ATOM 2827 C C . MET A 1 350 ? -5.148 30.391 17.797 1 98.44 350 MET A C 1
ATOM 2829 O O . MET A 1 350 ? -6.332 30.344 18.156 1 98.44 350 MET A O 1
ATOM 2833 N N . LEU A 1 351 ? -4.777 30.344 16.562 1 98.44 351 LEU A N 1
ATOM 2834 C CA . LEU A 1 351 ? -5.773 30.078 15.523 1 98.44 351 LEU A CA 1
ATOM 2835 C C . LEU A 1 351 ? -6.43 28.719 15.742 1 98.44 351 LEU A C 1
ATOM 2837 O O . LEU A 1 351 ? -7.629 28.562 15.508 1 98.44 351 LEU A O 1
ATOM 2841 N N . GLY A 1 352 ? -5.637 27.734 16.203 1 97.38 352 GLY A N 1
ATOM 2842 C CA . GLY A 1 352 ? -6.207 26.438 16.547 1 97.38 352 GLY A CA 1
ATOM 2843 C C . GLY A 1 352 ? -7.258 26.531 17.641 1 97.38 352 GLY A C 1
ATOM 2844 O O . GLY A 1 352 ? -8.336 25.953 17.531 1 97.38 352 GLY A O 1
ATOM 2845 N N . TRP A 1 353 ? -6.922 27.281 18.641 1 96.06 353 TRP A N 1
ATOM 2846 C CA . TRP A 1 353 ? -7.863 27.484 19.734 1 96.06 353 TRP A CA 1
ATOM 2847 C C . TRP A 1 353 ? -9.086 28.266 19.266 1 96.06 353 TRP A C 1
ATOM 2849 O O . TRP A 1 353 ? -10.219 27.922 19.594 1 96.06 353 TRP A O 1
ATOM 2859 N N . LEU A 1 354 ? -8.898 29.281 18.484 1 96.62 354 LEU A N 1
ATOM 2860 C CA . LEU A 1 354 ? -9.977 30.141 18 1 96.62 354 LEU A CA 1
ATOM 2861 C C . LEU A 1 354 ? -10.898 29.359 17.062 1 96.62 354 LEU A C 1
ATOM 2863 O O . LEU A 1 354 ? -12.094 29.656 16.984 1 96.62 354 LEU A O 1
ATOM 2867 N N . GLY A 1 355 ? -10.297 28.391 16.359 1 94.38 355 GLY A N 1
ATOM 2868 C CA . GLY A 1 355 ? -11.109 27.578 15.477 1 94.38 355 GLY A CA 1
ATOM 2869 C C . GLY A 1 355 ? -12.117 26.719 16.219 1 94.38 355 GLY A C 1
ATOM 2870 O O . GLY A 1 355 ? -13.109 26.266 15.641 1 94.38 355 GLY A O 1
ATOM 2871 N N . LEU A 1 356 ? -11.898 26.484 17.484 1 91.88 356 LEU A N 1
ATOM 2872 C CA . LEU A 1 356 ? -12.789 25.672 18.312 1 91.88 356 LEU A CA 1
ATOM 2873 C C . LEU A 1 356 ? -13.867 26.547 18.953 1 91.88 356 LEU A C 1
ATOM 2875 O O . LEU A 1 356 ? -14.812 26.031 19.562 1 91.88 356 LEU A O 1
ATOM 2879 N N . LYS A 1 357 ? -13.711 27.859 18.812 1 91.88 357 LYS A N 1
ATOM 2880 C CA . LYS A 1 357 ? -14.648 28.797 19.406 1 91.88 357 LYS A CA 1
ATOM 2881 C C . LYS A 1 357 ? -15.648 29.312 18.375 1 91.88 357 LYS A C 1
ATOM 2883 O O . LYS A 1 357 ? -15.398 29.234 17.172 1 91.88 357 LYS A O 1
ATOM 2888 N N . PRO A 1 358 ? -16.812 29.734 18.828 1 89.06 358 PRO A N 1
ATOM 2889 C CA . PRO A 1 358 ? -17.75 30.344 17.859 1 89.06 358 PRO A CA 1
ATOM 2890 C C . PRO A 1 358 ? -17.172 31.578 17.172 1 89.06 358 PRO A C 1
ATOM 2892 O O . PRO A 1 358 ? -16.375 32.312 17.781 1 89.06 358 PRO A O 1
ATOM 2895 N N . ALA A 1 359 ? -17.547 31.859 15.977 1 87.69 359 ALA A N 1
ATOM 2896 C CA . ALA A 1 359 ? -17.062 33 15.195 1 87.69 359 ALA A CA 1
ATOM 2897 C C . ALA A 1 359 ? -17.844 34.25 15.508 1 87.69 359 ALA A C 1
ATOM 2899 O O . ALA A 1 359 ? -18.578 34.781 14.656 1 87.69 359 ALA A O 1
ATOM 2900 N N . GLU A 1 360 ? -17.719 34.75 16.75 1 88.69 360 GLU A N 1
ATOM 2901 C CA . GLU A 1 360 ? -18.469 35.938 17.141 1 88.69 360 GLU A CA 1
ATOM 2902 C C . GLU A 1 360 ? -17.562 36.969 17.812 1 88.69 360 GLU A C 1
ATOM 2904 O O . GLU A 1 360 ? -16.578 36.594 18.453 1 88.69 360 GLU A O 1
ATOM 2909 N N . ASP A 1 361 ? -17.859 38.156 17.484 1 89.81 361 ASP A N 1
ATOM 2910 C CA . ASP A 1 361 ? -17.359 39.344 18.156 1 89.81 361 ASP A CA 1
ATOM 2911 C C . ASP A 1 361 ? -15.836 39.375 18.219 1 89.81 361 ASP A C 1
ATOM 2913 O O . ASP A 1 361 ? -15.172 39.438 17.188 1 89.81 361 ASP A O 1
ATOM 2917 N N . VAL A 1 362 ? -15.32 39.156 19.422 1 94.38 362 VAL A N 1
ATOM 2918 C CA . VAL A 1 362 ? -13.914 39.375 19.719 1 94.38 362 VAL A CA 1
ATOM 2919 C C . VAL A 1 362 ? -13.086 38.219 19.125 1 94.38 362 VAL A C 1
ATOM 2921 O O . VAL A 1 362 ? -11.945 38.438 18.719 1 94.38 362 VAL A O 1
ATOM 2924 N N . TYR A 1 363 ? -13.672 37.125 18.969 1 95.69 363 TYR A N 1
ATOM 2925 C CA . TYR A 1 363 ? -12.945 35.969 18.438 1 95.69 363 TYR A CA 1
ATOM 2926 C C . TYR A 1 363 ? -12.617 36.156 16.969 1 95.69 363 TYR A C 1
ATOM 2928 O O . TYR A 1 363 ? -11.555 35.719 16.5 1 95.69 363 TYR A O 1
ATOM 2936 N N . VAL A 1 364 ? -13.484 36.75 16.281 1 96.38 364 VAL A N 1
ATOM 2937 C CA . VAL A 1 364 ? -13.25 37 14.852 1 96.38 364 VAL A CA 1
ATOM 2938 C C . VAL A 1 364 ? -12.109 38 14.672 1 96.38 364 VAL A C 1
ATOM 2940 O O . VAL A 1 364 ? -11.242 37.812 13.812 1 96.38 364 VAL A O 1
ATOM 2943 N N . VAL A 1 365 ? -12.156 39 15.469 1 97 365 VAL A N 1
ATOM 2944 C CA . VAL A 1 365 ? -11.109 40 15.391 1 97 365 VAL A CA 1
ATOM 2945 C C . VAL A 1 365 ? -9.758 39.375 15.711 1 97 365 VAL A C 1
ATOM 2947 O O . VAL A 1 365 ? -8.773 39.625 15.008 1 97 365 VAL A O 1
ATOM 2950 N N . MET A 1 366 ? -9.75 38.625 16.75 1 98.06 366 MET A N 1
ATOM 2951 C CA . MET A 1 366 ? -8.516 37.938 17.125 1 98.06 366 MET A CA 1
ATOM 2952 C C . MET A 1 366 ? -8.039 37.031 15.992 1 98.06 366 MET A C 1
ATOM 2954 O O . MET A 1 366 ? -6.848 37 15.68 1 98.06 366 MET A O 1
ATOM 2958 N N . ALA A 1 367 ? -8.969 36.312 15.414 1 98.31 367 ALA A N 1
ATOM 2959 C CA . ALA A 1 367 ? -8.617 35.438 14.32 1 98.31 367 ALA A CA 1
ATOM 2960 C C . ALA A 1 367 ? -8.016 36.188 13.148 1 98.31 367 ALA A C 1
ATOM 2962 O O . ALA A 1 367 ? -7.082 35.719 12.5 1 98.31 367 ALA A O 1
ATOM 2963 N N . ARG A 1 368 ? -8.547 37.312 12.891 1 98.25 368 ARG A N 1
ATOM 2964 C CA . ARG A 1 368 ? -8.008 38.156 11.812 1 98.25 368 ARG A CA 1
ATOM 2965 C C . ARG A 1 368 ? -6.586 38.594 12.125 1 98.25 368 ARG A C 1
ATOM 2967 O O . ARG A 1 368 ? -5.711 38.562 11.258 1 98.25 368 ARG A O 1
ATOM 2974 N N . VAL A 1 369 ? -6.398 39 13.32 1 98.38 369 VAL A N 1
ATOM 2975 C CA . VAL A 1 369 ? -5.074 39.469 13.734 1 98.38 369 VAL A CA 1
ATOM 2976 C C . VAL A 1 369 ? -4.07 38.312 13.602 1 98.38 369 VAL A C 1
ATOM 2978 O O . VAL A 1 369 ? -3.014 38.5 12.984 1 98.38 369 VAL A O 1
ATOM 2981 N N . PHE A 1 370 ? -4.395 37.188 14.141 1 98.69 370 PHE A N 1
ATOM 2982 C CA . PHE A 1 370 ? -3.471 36.031 14.102 1 98.69 370 PHE A CA 1
ATOM 2983 C C . PHE A 1 370 ? -3.303 35.531 12.68 1 98.69 370 PHE A C 1
ATOM 2985 O O . PHE A 1 370 ? -2.242 35 12.328 1 98.69 370 PHE A O 1
ATOM 2992 N N . SER A 1 371 ? -4.336 35.688 11.828 1 98.56 371 SER A N 1
ATOM 2993 C CA . SER A 1 371 ? -4.195 35.344 10.414 1 98.56 371 SER A CA 1
ATOM 2994 C C . SER A 1 371 ? -3.16 36.219 9.727 1 98.56 371 SER A C 1
ATOM 2996 O O . SER A 1 371 ? -2.324 35.719 8.969 1 98.56 371 SER A O 1
ATOM 2998 N N . VAL A 1 372 ? -3.234 37.5 10.039 1 98.5 372 VAL A N 1
ATOM 2999 C CA . VAL A 1 372 ? -2.289 38.438 9.445 1 98.5 372 VAL A CA 1
ATOM 3000 C C . VAL A 1 372 ? -0.867 38.062 9.875 1 98.5 372 VAL A C 1
ATOM 3002 O O . VAL A 1 372 ? 0.056 38.094 9.055 1 98.5 372 VAL A O 1
ATOM 3005 N N . ILE A 1 373 ? -0.702 37.719 11.133 1 98.69 373 ILE A N 1
ATOM 3006 C CA . ILE A 1 373 ? 0.608 37.344 11.648 1 98.69 373 ILE A CA 1
ATOM 3007 C C . ILE A 1 373 ? 1.062 36.031 10.977 1 98.69 373 ILE A C 1
ATOM 3009 O O . ILE A 1 373 ? 2.213 35.906 10.555 1 98.69 373 ILE A O 1
ATOM 3013 N N . TYR A 1 374 ? 0.143 35.062 10.859 1 98.69 374 TYR A N 1
ATOM 3014 C CA . TYR A 1 374 ? 0.431 33.812 10.203 1 98.69 374 TYR A CA 1
ATOM 3015 C C . TYR A 1 374 ? 0.942 34.031 8.781 1 98.69 374 TYR A C 1
ATOM 3017 O O . TYR A 1 374 ? 2.018 33.562 8.422 1 98.69 374 TYR A O 1
ATOM 3025 N N . PHE A 1 375 ? 0.226 34.781 8.008 1 98.69 375 PHE A N 1
ATOM 3026 C CA . PHE A 1 375 ? 0.6 35.031 6.617 1 98.69 375 PHE A CA 1
ATOM 3027 C C . PHE A 1 375 ? 1.84 35.906 6.543 1 98.69 375 PHE A C 1
ATOM 3029 O O . PHE A 1 375 ? 2.656 35.781 5.633 1 98.69 375 PHE A O 1
ATOM 3036 N N . GLY A 1 376 ? 1.916 36.875 7.492 1 98.56 376 GLY A N 1
ATOM 3037 C CA . GLY A 1 376 ? 3.076 37.75 7.543 1 98.56 376 GLY A CA 1
ATOM 3038 C C . GLY A 1 376 ? 4.387 36.969 7.688 1 98.56 376 GLY A C 1
ATOM 3039 O O . GLY A 1 376 ? 5.414 37.406 7.156 1 98.56 376 GLY A O 1
ATOM 3040 N N . PHE A 1 377 ? 4.363 35.906 8.438 1 98.69 377 PHE A N 1
ATOM 3041 C CA . PHE A 1 377 ? 5.562 35.094 8.602 1 98.69 377 PHE A CA 1
ATOM 3042 C C . PHE A 1 377 ? 6.102 34.656 7.246 1 98.69 377 PHE A C 1
ATOM 3044 O O . PHE A 1 377 ? 7.309 34.719 6.992 1 98.69 377 PHE A O 1
ATOM 3051 N N . PHE A 1 378 ? 5.258 34.219 6.32 1 98.56 378 PHE A N 1
ATOM 3052 C CA . PHE A 1 378 ? 5.672 33.656 5.035 1 98.56 378 PHE A CA 1
ATOM 3053 C C . PHE A 1 378 ? 5.887 34.781 4.016 1 98.56 378 PHE A C 1
ATOM 3055 O O . PHE A 1 378 ? 6.922 34.812 3.348 1 98.56 378 PHE A O 1
ATOM 3062 N N . LEU A 1 379 ? 4.988 35.688 3.939 1 98.31 379 LEU A N 1
ATOM 3063 C CA . LEU A 1 379 ? 4.984 36.688 2.863 1 98.31 379 LEU A CA 1
ATOM 3064 C C . LEU A 1 379 ? 6.086 37.719 3.072 1 98.31 379 LEU A C 1
ATOM 3066 O O . LEU A 1 379 ? 6.625 38.25 2.105 1 98.31 379 LEU A O 1
ATOM 3070 N N . LEU A 1 380 ? 6.469 37.969 4.27 1 98.38 380 LEU A N 1
ATOM 3071 C CA . LEU A 1 380 ? 7.512 38.938 4.543 1 98.38 380 LEU A CA 1
ATOM 3072 C C . LEU A 1 380 ? 8.867 38.281 4.699 1 98.38 380 LEU A C 1
ATOM 3074 O O . LEU A 1 380 ? 9.898 38.938 4.812 1 98.38 380 LEU A O 1
ATOM 3078 N N . MET A 1 381 ? 8.922 37.031 4.684 1 98.31 381 MET A N 1
ATOM 3079 C CA . MET A 1 381 ? 10.141 36.281 4.965 1 98.31 381 MET A CA 1
ATOM 3080 C C . MET A 1 381 ? 11.25 36.625 3.98 1 98.31 381 MET A C 1
ATOM 3082 O O . MET A 1 381 ? 12.406 36.781 4.371 1 98.31 381 MET A O 1
ATOM 3086 N N . PRO A 1 382 ? 10.922 36.812 2.637 1 98.06 382 PRO A N 1
ATOM 3087 C CA . PRO A 1 382 ? 12 37.188 1.72 1 98.06 382 PRO A CA 1
ATOM 3088 C C . PRO A 1 382 ? 12.695 38.469 2.121 1 98.06 382 PRO A C 1
ATOM 3090 O O . PRO A 1 382 ? 13.883 38.656 1.861 1 98.06 382 PRO A O 1
ATOM 3093 N N . TYR A 1 383 ? 12.031 39.281 2.824 1 97.81 383 TYR A N 1
ATOM 3094 C CA . TYR A 1 383 ? 12.586 40.562 3.238 1 97.81 383 TYR A CA 1
ATOM 3095 C C . TYR A 1 383 ? 13.312 40.469 4.57 1 97.81 383 TYR A C 1
ATOM 3097 O O . TYR A 1 383 ? 14.516 40.719 4.652 1 97.81 383 TYR A O 1
ATOM 3105 N N . TYR A 1 384 ? 12.648 39.938 5.602 1 97.44 384 TYR A N 1
ATOM 3106 C CA . TYR A 1 384 ? 13.258 40 6.926 1 97.44 384 TYR A CA 1
ATOM 3107 C C . TYR A 1 384 ? 14.375 38.969 7.047 1 97.44 384 TYR A C 1
ATOM 3109 O O . TYR A 1 384 ? 15.289 39.125 7.863 1 97.44 384 TYR A O 1
ATOM 3117 N N . SER A 1 385 ? 14.336 37.812 6.258 1 97 385 SER A N 1
ATOM 3118 C CA . SER A 1 385 ? 15.422 36.844 6.32 1 97 385 SER A CA 1
ATOM 3119 C C . SER A 1 385 ? 16.688 37.375 5.68 1 97 385 SER A C 1
ATOM 3121 O O . SER A 1 385 ? 17.797 36.938 6 1 97 385 SER A O 1
ATOM 3123 N N . THR A 1 386 ? 16.516 38.344 4.723 1 96.5 386 THR A N 1
ATOM 3124 C CA . THR A 1 386 ? 17.656 38.969 4.055 1 96.5 386 THR A CA 1
ATOM 3125 C C . THR A 1 386 ? 18.312 40 4.961 1 96.5 386 THR A C 1
ATOM 3127 O O . THR A 1 386 ? 19.547 40.094 5 1 96.5 386 THR A O 1
ATOM 3130 N N . ILE A 1 387 ? 17.562 40.719 5.711 1 96.94 387 ILE A N 1
ATOM 3131 C CA . ILE A 1 387 ? 18.109 41.812 6.48 1 96.94 387 ILE A CA 1
ATOM 3132 C C . ILE A 1 387 ? 18.547 41.344 7.855 1 96.94 387 ILE A C 1
ATOM 3134 O O . ILE A 1 387 ? 19.281 42.031 8.562 1 96.94 387 ILE A O 1
ATOM 3138 N N . ASP A 1 388 ? 18.094 40.156 8.258 1 96.44 388 ASP A N 1
ATOM 3139 C CA . ASP A 1 388 ? 18.422 39.625 9.57 1 96.44 388 ASP A CA 1
ATOM 3140 C C . ASP A 1 388 ? 19.922 39.406 9.719 1 96.44 388 ASP A C 1
ATOM 3142 O O . ASP A 1 388 ? 20.578 38.906 8.805 1 96.44 388 ASP A O 1
ATOM 3146 N N . LYS A 1 389 ? 20.531 39.844 10.828 1 96.19 389 LYS A N 1
ATOM 3147 C CA . LYS A 1 389 ? 21.953 39.688 11.07 1 96.19 389 LYS A CA 1
ATOM 3148 C C . LYS A 1 389 ? 22.25 38.281 11.633 1 96.19 389 LYS A C 1
ATOM 3150 O O . LYS A 1 389 ? 21.719 37.906 12.688 1 96.19 389 LYS A O 1
ATOM 3155 N N . THR A 1 390 ? 23.047 37.562 10.969 1 96.06 390 THR A N 1
ATOM 3156 C CA . THR A 1 390 ? 23.312 36.188 11.344 1 96.06 390 THR A CA 1
ATOM 3157 C C . THR A 1 390 ? 24.672 36.062 12.039 1 96.06 390 THR A C 1
ATOM 3159 O O . THR A 1 390 ? 25.516 36.969 11.922 1 96.06 390 THR A O 1
ATOM 3162 N N . LYS A 1 391 ? 24.812 35.062 12.789 1 95.94 391 LYS A N 1
ATOM 3163 C CA . LYS A 1 391 ? 26.078 34.719 13.414 1 95.94 391 LYS A CA 1
ATOM 3164 C C . LYS A 1 391 ? 26.859 33.75 12.539 1 95.94 391 LYS A C 1
ATOM 3166 O O . LYS A 1 391 ? 26.281 33.031 11.719 1 95.94 391 LYS A O 1
ATOM 3171 N N . PRO A 1 392 ? 28.141 33.781 12.695 1 94 392 PRO A N 1
ATOM 3172 C CA . PRO A 1 392 ? 28.922 32.781 11.953 1 94 392 PRO A CA 1
ATOM 3173 C C . PRO A 1 392 ? 28.594 31.359 12.359 1 94 392 PRO A C 1
ATOM 3175 O O . PRO A 1 392 ? 28.438 31.078 13.555 1 94 392 PRO A O 1
ATOM 3178 N N . VAL A 1 393 ? 28.422 30.547 11.43 1 93.06 393 VAL A N 1
ATOM 3179 C CA . VAL A 1 393 ? 28.188 29.141 11.664 1 93.06 393 VAL A CA 1
ATOM 3180 C C . VAL A 1 393 ? 29.5 28.406 11.883 1 93.06 393 VAL A C 1
ATOM 3182 O O . VAL A 1 393 ? 30.484 28.656 11.172 1 93.06 393 VAL A O 1
ATOM 3185 N N . PRO A 1 394 ? 29.516 27.609 12.867 1 90.62 394 PRO A N 1
ATOM 3186 C CA . PRO A 1 394 ? 30.766 26.859 13.078 1 90.62 394 PRO A CA 1
ATOM 3187 C C . PRO A 1 394 ? 31.094 25.922 11.922 1 90.62 394 PRO A C 1
ATOM 3189 O O . PRO A 1 394 ? 30.188 25.484 11.195 1 90.62 394 PRO A O 1
ATOM 3192 N N . ASP A 1 395 ? 32.406 25.594 11.828 1 87.25 395 ASP A N 1
ATOM 3193 C CA . ASP A 1 395 ? 32.875 24.719 10.758 1 87.25 395 ASP A CA 1
ATOM 3194 C C . ASP A 1 395 ? 32.469 23.266 11.047 1 87.25 395 ASP A C 1
ATOM 3196 O O . ASP A 1 395 ? 32.344 22.469 10.117 1 87.25 395 ASP A O 1
ATOM 3200 N N . ARG A 1 396 ? 32.312 23 12.383 1 87 396 ARG A N 1
ATOM 3201 C CA . ARG A 1 396 ? 31.953 21.656 12.805 1 87 396 ARG A CA 1
ATOM 3202 C C . ARG A 1 396 ? 30.75 21.672 13.727 1 87 396 ARG A C 1
ATOM 3204 O O . ARG A 1 396 ? 30.438 22.703 14.336 1 87 396 ARG A O 1
ATOM 3211 N N . VAL A 1 397 ? 30.141 20.531 13.719 1 88.94 397 VAL A N 1
ATOM 3212 C CA . VAL A 1 397 ? 28.984 20.422 14.602 1 88.94 397 VAL A CA 1
ATOM 3213 C C . VAL A 1 397 ? 29.438 20.547 16.062 1 88.94 397 VAL A C 1
ATOM 3215 O O . VAL A 1 397 ? 30.484 20.016 16.438 1 88.94 397 VAL A O 1
ATOM 3218 N N . VAL A 1 398 ? 28.734 21.328 16.656 1 79.38 398 VAL A N 1
ATOM 3219 C CA . VAL A 1 398 ? 29.031 21.531 18.078 1 79.38 398 VAL A CA 1
ATOM 3220 C C . VAL A 1 398 ? 28.25 20.516 18.906 1 79.38 398 VAL A C 1
ATOM 3222 O O . VAL A 1 398 ? 27.016 20.469 18.859 1 79.38 398 VAL A O 1
ATOM 3225 N N . TYR A 1 399 ? 28.984 19.531 19.375 1 73.88 399 TYR A N 1
ATOM 3226 C CA . TYR A 1 399 ? 28.328 18.5 20.172 1 73.88 399 TYR A CA 1
ATOM 3227 C C . TYR A 1 399 ? 28.547 18.734 21.656 1 73.88 399 TYR A C 1
ATOM 3229 O O . TYR A 1 399 ? 29.672 18.859 22.109 1 73.88 399 TYR A O 1
ATOM 3237 N N . HIS A 1 400 ? 27.547 19.203 22.359 1 56.16 400 HIS A N 1
ATOM 3238 C CA . HIS A 1 400 ? 27.688 19.297 23.797 1 56.16 400 HIS A CA 1
ATOM 3239 C C . HIS A 1 400 ? 27.266 18 24.484 1 56.16 400 HIS A C 1
ATOM 3241 O O . HIS A 1 400 ? 26.156 17.516 24.266 1 56.16 400 HIS A O 1
ATOM 3247 N N . ALA A 1 401 ? 28.188 17.141 24.547 1 47.06 401 ALA A N 1
ATOM 3248 C CA . ALA A 1 401 ? 27.844 15.914 25.266 1 47.06 401 ALA A CA 1
ATOM 3249 C C . ALA A 1 401 ? 27.016 16.234 26.516 1 47.06 401 ALA A C 1
ATOM 3251 O O . ALA A 1 401 ? 27.469 16.984 27.391 1 47.06 401 ALA A O 1
ATOM 3252 N N . LYS A 1 402 ? 25.641 16.219 26.375 1 36.72 402 LYS A N 1
ATOM 3253 C CA . LYS A 1 402 ? 24.953 16.234 27.672 1 36.72 402 LYS A CA 1
ATOM 3254 C C . LYS A 1 402 ? 25 14.859 28.328 1 36.72 402 LYS A C 1
ATOM 3256 O O . LYS A 1 402 ? 24.859 13.836 27.656 1 36.72 402 LYS A O 1
ATOM 3261 N N . MET B 1 1 ? 18.062 18.438 -14.766 1 74.12 1 MET B N 1
ATOM 3262 C CA . MET B 1 1 ? 18.016 17.219 -13.977 1 74.12 1 MET B CA 1
ATOM 3263 C C . MET B 1 1 ? 18.984 17.281 -12.805 1 74.12 1 MET B C 1
ATOM 3265 O O . MET B 1 1 ? 18.812 16.594 -11.797 1 74.12 1 MET B O 1
ATOM 3269 N N . LYS B 1 2 ? 19.812 18.234 -12.922 1 84 2 LYS B N 1
ATOM 3270 C CA . LYS B 1 2 ? 20.828 18.344 -11.875 1 84 2 LYS B CA 1
ATOM 3271 C C . LYS B 1 2 ? 20.219 18.781 -10.547 1 84 2 LYS B C 1
ATOM 3273 O O . LYS B 1 2 ? 20.578 18.266 -9.492 1 84 2 LYS B O 1
ATOM 3278 N N . TRP B 1 3 ? 19.234 19.703 -10.688 1 87.25 3 TRP B N 1
ATOM 3279 C CA . TRP B 1 3 ? 18.578 20.188 -9.469 1 87.25 3 TRP B CA 1
ATOM 3280 C C . TRP B 1 3 ? 17.938 19.031 -8.711 1 87.25 3 TRP B C 1
ATOM 3282 O O . TRP B 1 3 ? 18.047 18.938 -7.488 1 87.25 3 TRP B O 1
ATOM 3292 N N . ILE B 1 4 ? 17.328 18.203 -9.398 1 84.62 4 ILE B N 1
ATOM 3293 C CA . ILE B 1 4 ? 16.672 17.047 -8.797 1 84.62 4 ILE B CA 1
ATOM 3294 C C . ILE B 1 4 ? 17.703 16.047 -8.281 1 84.62 4 ILE B C 1
ATOM 3296 O O . ILE B 1 4 ? 17.609 15.578 -7.148 1 84.62 4 ILE B O 1
ATOM 3300 N N . ASP B 1 5 ? 18.703 15.82 -9.047 1 85.5 5 ASP B N 1
ATOM 3301 C CA . ASP B 1 5 ? 19.688 14.797 -8.734 1 85.5 5 ASP B CA 1
ATOM 3302 C C . ASP B 1 5 ? 20.5 15.18 -7.496 1 85.5 5 ASP B C 1
ATOM 3304 O O . ASP B 1 5 ? 20.953 14.312 -6.754 1 85.5 5 ASP B O 1
ATOM 3308 N N . ASP B 1 6 ? 20.547 16.469 -7.285 1 85.19 6 ASP B N 1
ATOM 3309 C CA . ASP B 1 6 ? 21.25 16.938 -6.098 1 85.19 6 ASP B CA 1
ATOM 3310 C C . ASP B 1 6 ? 20.438 16.672 -4.832 1 85.19 6 ASP B C 1
ATOM 3312 O O . ASP B 1 6 ? 20.969 16.703 -3.725 1 85.19 6 ASP B O 1
ATOM 3316 N N . ARG B 1 7 ? 19.219 16.359 -5.059 1 88.31 7 ARG B N 1
ATOM 3317 C CA . ARG B 1 7 ? 18.312 16.328 -3.908 1 88.31 7 ARG B CA 1
ATOM 3318 C C . ARG B 1 7 ? 17.594 14.984 -3.807 1 88.31 7 ARG B C 1
ATOM 3320 O O . ARG B 1 7 ? 17 14.672 -2.771 1 88.31 7 ARG B O 1
ATOM 3327 N N . PHE B 1 8 ? 17.656 14.25 -4.871 1 83.62 8 PHE B N 1
ATOM 3328 C CA . PHE B 1 8 ? 17 12.945 -5.016 1 83.62 8 PHE B CA 1
ATOM 3329 C C . PHE B 1 8 ? 17.781 12.055 -5.973 1 83.62 8 PHE B C 1
ATOM 3331 O O . PHE B 1 8 ? 18.266 12.523 -7.008 1 83.62 8 PHE B O 1
ATOM 3338 N N . PRO B 1 9 ? 17.938 10.828 -5.559 1 83.25 9 PRO B N 1
ATOM 3339 C CA . PRO B 1 9 ? 18.75 9.969 -6.414 1 83.25 9 PRO B CA 1
ATOM 3340 C C . PRO B 1 9 ? 18 9.461 -7.641 1 83.25 9 PRO B C 1
ATOM 3342 O O . PRO B 1 9 ? 18.016 8.258 -7.922 1 83.25 9 PRO B O 1
ATOM 3345 N N . PHE B 1 10 ? 17.438 10.414 -8.297 1 80.19 10 PHE B N 1
ATOM 3346 C CA . PHE B 1 10 ? 16.578 10.055 -9.422 1 80.19 10 PHE B CA 1
ATOM 3347 C C . PHE B 1 10 ? 17.391 9.422 -10.547 1 80.19 10 PHE B C 1
ATOM 3349 O O . PHE B 1 10 ? 17.094 8.312 -10.984 1 80.19 10 PHE B O 1
ATOM 3356 N N . THR B 1 11 ? 18.422 10.133 -11.047 1 75.69 11 THR B N 1
ATOM 3357 C CA . THR B 1 11 ? 19.219 9.641 -12.164 1 75.69 11 THR B CA 1
ATOM 3358 C C . THR B 1 11 ? 19.906 8.328 -11.789 1 75.69 11 THR B C 1
ATOM 3360 O O . THR B 1 11 ? 19.984 7.406 -12.602 1 75.69 11 THR B O 1
ATOM 3363 N N . LYS B 1 12 ? 20.359 8.289 -10.562 1 78.62 12 LYS B N 1
ATOM 3364 C CA . LYS B 1 12 ? 21 7.062 -10.086 1 78.62 12 LYS B CA 1
ATOM 3365 C C . LYS B 1 12 ? 20.031 5.887 -10.117 1 78.62 12 LYS B C 1
ATOM 3367 O O . LYS B 1 12 ? 20.375 4.805 -10.602 1 78.62 12 LYS B O 1
ATOM 3372 N N . LEU B 1 13 ? 18.906 6.141 -9.656 1 78 13 LEU B N 1
ATOM 3373 C CA . LEU B 1 13 ? 17.891 5.098 -9.648 1 78 13 LEU B CA 1
ATOM 3374 C C . LEU B 1 13 ? 17.516 4.699 -11.07 1 78 13 LEU B C 1
ATOM 3376 O O . LEU B 1 13 ? 17.391 3.51 -11.375 1 78 13 LEU B O 1
ATOM 3380 N N . MET B 1 14 ? 17.344 5.695 -11.906 1 75.31 14 MET B N 1
ATOM 3381 C CA . MET B 1 14 ? 17 5.438 -13.297 1 75.31 14 MET B CA 1
ATOM 3382 C C . MET B 1 14 ? 18.109 4.656 -13.992 1 75.31 14 MET B C 1
ATOM 3384 O O . MET B 1 14 ? 17.844 3.727 -14.758 1 75.31 14 MET B O 1
ATOM 3388 N N . LYS B 1 15 ? 19.328 5.031 -13.727 1 73.38 15 LYS B N 1
ATOM 3389 C CA . LYS B 1 15 ? 20.469 4.324 -14.312 1 73.38 15 LYS B CA 1
ATOM 3390 C C . LYS B 1 15 ? 20.562 2.895 -13.789 1 73.38 15 LYS B C 1
ATOM 3392 O O . LYS B 1 15 ? 20.656 1.946 -14.57 1 73.38 15 LYS B O 1
ATOM 3397 N N . GLU B 1 16 ? 20.406 2.777 -12.57 1 74.94 16 GLU B N 1
ATOM 3398 C CA . GLU B 1 16 ? 20.578 1.482 -11.922 1 74.94 16 GLU B CA 1
ATOM 3399 C C . GLU B 1 16 ? 19.453 0.524 -12.281 1 74.94 16 GLU B C 1
ATOM 3401 O O . GLU B 1 16 ? 19.672 -0.677 -12.438 1 74.94 16 GLU B O 1
ATOM 3406 N N . HIS B 1 17 ? 18.312 1.123 -12.523 1 73.62 17 HIS B N 1
ATOM 3407 C CA . HIS B 1 17 ? 17.172 0.215 -12.609 1 73.62 17 HIS B CA 1
ATOM 3408 C C . HIS B 1 17 ? 16.578 0.216 -14.016 1 73.62 17 HIS B C 1
ATOM 3410 O O . HIS B 1 17 ? 15.781 -0.662 -14.359 1 73.62 17 HIS B O 1
ATOM 3416 N N . VAL B 1 18 ? 17.031 1.19 -14.797 1 74 18 VAL B N 1
ATOM 3417 C CA . VAL B 1 18 ? 16.359 1.269 -16.094 1 74 18 VAL B CA 1
ATOM 3418 C C . VAL B 1 18 ? 17.406 1.326 -17.203 1 74 18 VAL B C 1
ATOM 3420 O O . VAL B 1 18 ? 17.594 0.349 -17.938 1 74 18 VAL B O 1
ATOM 3423 N N . THR B 1 19 ? 18.297 2.375 -17.156 1 72.88 19 THR B N 1
ATOM 3424 C CA . THR B 1 19 ? 19.125 2.637 -18.328 1 72.88 19 THR B CA 1
ATOM 3425 C C . THR B 1 19 ? 20.406 1.813 -18.281 1 72.88 19 THR B C 1
ATOM 3427 O O . THR B 1 19 ? 20.969 1.477 -19.328 1 72.88 19 THR B O 1
ATOM 3430 N N . GLU B 1 20 ? 20.891 1.491 -17.094 1 73.06 20 GLU B N 1
ATOM 3431 C CA . GLU B 1 20 ? 22.109 0.706 -16.984 1 73.06 20 GLU B CA 1
ATOM 3432 C C . GLU B 1 20 ? 21.844 -0.656 -16.359 1 73.06 20 GLU B C 1
ATOM 3434 O O . GLU B 1 20 ? 22.75 -1.252 -15.758 1 73.06 20 GLU B O 1
ATOM 3439 N N . TYR B 1 21 ? 20.656 -0.959 -16.297 1 78.38 21 TYR B N 1
ATOM 3440 C CA . TYR B 1 21 ? 20.344 -2.354 -16 1 78.38 21 TYR B CA 1
ATOM 3441 C C . TYR B 1 21 ? 20.5 -3.219 -17.25 1 78.38 21 TYR B C 1
ATOM 3443 O O . TYR B 1 21 ? 19.734 -3.084 -18.203 1 78.38 21 TYR B O 1
ATOM 3451 N N . TYR B 1 22 ? 21.484 -3.973 -17.25 1 81.81 22 TYR B N 1
ATOM 3452 C CA . TYR B 1 22 ? 21.812 -4.773 -18.422 1 81.81 22 TYR B CA 1
ATOM 3453 C C . TYR B 1 22 ? 21.125 -6.133 -18.359 1 81.81 22 TYR B C 1
ATOM 3455 O O . TYR B 1 22 ? 21.141 -6.801 -17.328 1 81.81 22 TYR B O 1
ATOM 3463 N N . ALA B 1 23 ? 20.484 -6.395 -19.406 1 86.94 23 ALA B N 1
ATOM 3464 C CA . ALA B 1 23 ? 19.828 -7.684 -19.562 1 86.94 23 ALA B CA 1
ATOM 3465 C C . ALA B 1 23 ? 20.344 -8.438 -20.781 1 86.94 23 ALA B C 1
ATOM 3467 O O . ALA B 1 23 ? 20.984 -7.844 -21.656 1 86.94 23 ALA B O 1
ATOM 3468 N N . SER B 1 24 ? 20.156 -9.664 -20.719 1 89.44 24 SER B N 1
ATOM 3469 C CA . SER B 1 24 ? 20.672 -10.508 -21.797 1 89.44 24 SER B CA 1
ATOM 3470 C C . SER B 1 24 ? 20.062 -10.125 -23.141 1 89.44 24 SER B C 1
ATOM 3472 O O . SER B 1 24 ? 18.875 -9.844 -23.219 1 89.44 24 SER B O 1
ATOM 3474 N N . LYS B 1 25 ? 20.781 -10.195 -24.141 1 85.56 25 LYS B N 1
ATOM 3475 C CA . LYS B 1 25 ? 20.359 -9.789 -25.484 1 85.56 25 LYS B CA 1
ATOM 3476 C C . LYS B 1 25 ? 19.438 -10.828 -26.109 1 85.56 25 LYS B C 1
ATOM 3478 O O . LYS B 1 25 ? 18.75 -10.547 -27.094 1 85.56 25 LYS B O 1
ATOM 3483 N N . ASN B 1 26 ? 19.438 -11.992 -25.531 1 90.25 26 ASN B N 1
ATOM 3484 C CA . ASN B 1 26 ? 18.703 -13.062 -26.188 1 90.25 26 ASN B CA 1
ATOM 3485 C C . ASN B 1 26 ? 17.359 -13.312 -25.516 1 90.25 26 ASN B C 1
ATOM 3487 O O . ASN B 1 26 ? 16.812 -14.414 -25.609 1 90.25 26 ASN B O 1
ATOM 3491 N N . PHE B 1 27 ? 16.922 -12.305 -24.781 1 91.19 27 PHE B N 1
ATOM 3492 C CA . PHE B 1 27 ? 15.594 -12.453 -24.219 1 91.19 27 PHE B CA 1
ATOM 3493 C C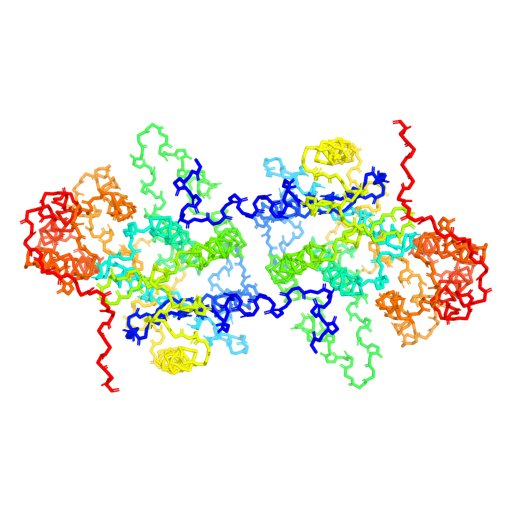 . PHE B 1 27 ? 14.578 -12.773 -25.312 1 91.19 27 PHE B C 1
ATOM 3495 O O . PHE B 1 27 ? 14.664 -12.234 -26.422 1 91.19 27 PHE B O 1
ATOM 3502 N N . ASN B 1 28 ? 13.758 -13.664 -25.125 1 92.69 28 ASN B N 1
ATOM 3503 C CA . ASN B 1 28 ? 12.664 -13.984 -26.031 1 92.69 28 ASN B CA 1
ATOM 3504 C C . ASN B 1 28 ? 11.305 -13.672 -25.422 1 92.69 28 ASN B C 1
ATOM 3506 O O . ASN B 1 28 ? 11.219 -12.953 -24.422 1 92.69 28 ASN B O 1
ATOM 3510 N N . ILE B 1 29 ? 10.25 -14.133 -25.922 1 92.88 29 ILE B N 1
ATOM 3511 C CA . ILE B 1 29 ? 8.891 -13.742 -25.562 1 92.88 29 ILE B CA 1
ATOM 3512 C C . ILE B 1 29 ? 8.578 -14.203 -24.141 1 92.88 29 ILE B C 1
ATOM 3514 O O . ILE B 1 29 ? 7.723 -13.625 -23.469 1 92.88 29 ILE B O 1
ATOM 3518 N N . TRP B 1 30 ? 9.266 -15.172 -23.656 1 94.69 30 TRP B N 1
ATOM 3519 C CA . TRP B 1 30 ? 9 -15.727 -22.328 1 94.69 30 TRP B CA 1
ATOM 3520 C C . TRP B 1 30 ? 9.391 -14.727 -21.25 1 94.69 30 TRP B C 1
ATOM 3522 O O . TRP B 1 30 ? 8.992 -14.883 -20.078 1 94.69 30 TRP B O 1
ATOM 3532 N N . TYR B 1 31 ? 10.133 -13.711 -21.578 1 94.69 31 TYR B N 1
ATOM 3533 C CA . TYR B 1 31 ? 10.68 -12.812 -20.562 1 94.69 31 TYR B CA 1
ATOM 3534 C C . TYR B 1 31 ? 9.812 -11.57 -20.422 1 94.69 31 TYR B C 1
ATOM 3536 O O . TYR B 1 31 ? 10.172 -10.633 -19.703 1 94.69 31 TYR B O 1
ATOM 3544 N N . VAL B 1 32 ? 8.617 -11.594 -21.047 1 95.88 32 VAL B N 1
ATOM 3545 C CA . VAL B 1 32 ? 7.758 -10.422 -20.969 1 95.88 32 VAL B CA 1
ATOM 3546 C C . VAL B 1 32 ? 6.73 -10.602 -19.859 1 95.88 32 VAL B C 1
ATOM 3548 O O . VAL B 1 32 ? 6.062 -9.648 -19.453 1 95.88 32 VAL B O 1
ATOM 3551 N N . PHE B 1 33 ? 6.59 -11.742 -19.281 1 97.31 33 PHE B N 1
ATOM 3552 C CA . PHE B 1 33 ? 5.465 -12.039 -18.406 1 97.31 33 PHE B CA 1
ATOM 3553 C C . PHE B 1 33 ? 5.648 -11.367 -17.047 1 97.31 33 PHE B C 1
ATOM 3555 O O . PHE B 1 33 ? 4.672 -11.125 -16.344 1 97.31 33 PHE B O 1
ATOM 3562 N N . GLY B 1 34 ? 6.855 -11.078 -16.688 1 96.44 34 GLY B N 1
ATOM 3563 C CA . GLY B 1 34 ? 7.047 -10.281 -15.477 1 96.44 34 GLY B CA 1
ATOM 3564 C C . GLY B 1 34 ? 6.445 -8.891 -15.57 1 96.44 34 GLY B C 1
ATOM 3565 O O . GLY B 1 34 ? 5.703 -8.469 -14.68 1 96.44 34 GLY B O 1
ATOM 3566 N N . VAL B 1 35 ? 6.781 -8.227 -16.641 1 96 35 VAL B N 1
ATOM 3567 C CA . VAL B 1 35 ? 6.273 -6.875 -16.844 1 96 35 VAL B CA 1
ATOM 3568 C C . VAL B 1 35 ? 4.758 -6.91 -17.031 1 96 35 VAL B C 1
ATOM 3570 O O . VAL B 1 35 ? 4.051 -6.016 -16.562 1 96 35 VAL B O 1
ATOM 3573 N N . LEU B 1 36 ? 4.25 -7.902 -17.688 1 98.19 36 LEU B N 1
ATOM 3574 C CA . LEU B 1 36 ? 2.809 -8.023 -17.875 1 98.19 36 LEU B CA 1
ATOM 3575 C C . LEU B 1 36 ? 2.111 -8.234 -16.531 1 98.19 36 LEU B C 1
ATOM 3577 O O . LEU B 1 36 ? 1.009 -7.723 -16.312 1 98.19 36 LEU B O 1
ATOM 3581 N N . ALA B 1 37 ? 2.74 -9.031 -15.672 1 98.5 37 ALA B N 1
ATOM 3582 C CA . ALA B 1 37 ? 2.184 -9.211 -14.336 1 98.5 37 ALA B CA 1
ATOM 3583 C C . ALA B 1 37 ? 2.064 -7.879 -13.609 1 98.5 37 ALA B C 1
ATOM 3585 O O . ALA B 1 37 ? 1.087 -7.641 -12.891 1 98.5 37 ALA B O 1
ATOM 3586 N N . MET B 1 38 ? 2.992 -7.008 -13.789 1 97.69 38 MET B N 1
ATOM 3587 C CA . MET B 1 38 ? 2.957 -5.688 -13.172 1 97.69 38 MET B CA 1
ATOM 3588 C C . MET B 1 38 ? 1.802 -4.859 -13.727 1 97.69 38 MET B C 1
ATOM 3590 O O . MET B 1 38 ? 1.119 -4.156 -12.977 1 97.69 38 MET B O 1
ATOM 3594 N N . VAL B 1 39 ? 1.642 -4.938 -14.977 1 97.88 39 VAL B N 1
ATOM 3595 C CA . VAL B 1 39 ? 0.557 -4.203 -15.617 1 97.88 39 VAL B CA 1
ATOM 3596 C C . VAL B 1 39 ? -0.786 -4.676 -15.062 1 97.88 39 VAL B C 1
ATOM 3598 O O . VAL B 1 39 ? -1.642 -3.857 -14.719 1 97.88 39 VAL B O 1
ATOM 3601 N N . VAL B 1 40 ? -0.954 -5.934 -14.969 1 98.62 40 VAL B N 1
ATOM 3602 C CA . VAL B 1 40 ? -2.211 -6.477 -14.461 1 98.62 40 VAL B CA 1
ATOM 3603 C C . VAL B 1 40 ? -2.398 -6.07 -13 1 98.62 40 VAL B C 1
ATOM 3605 O O . VAL B 1 40 ? -3.516 -5.785 -12.57 1 98.62 40 VAL B O 1
ATOM 3608 N N . LEU B 1 41 ? -1.303 -6.113 -12.258 1 98.44 41 LEU B N 1
ATOM 3609 C CA . LEU B 1 41 ? -1.384 -5.668 -10.867 1 98.44 41 LEU B CA 1
ATOM 3610 C C . LEU B 1 41 ? -1.926 -4.246 -10.781 1 98.44 41 LEU B C 1
ATOM 3612 O O . LEU B 1 41 ? -2.812 -3.963 -9.977 1 98.44 41 LEU B O 1
ATOM 3616 N N . VAL B 1 42 ? -1.46 -3.379 -11.609 1 97.69 42 VAL B N 1
ATOM 3617 C CA . VAL B 1 42 ? -1.905 -1.988 -11.617 1 97.69 42 VAL B CA 1
ATOM 3618 C C . VAL B 1 42 ? -3.383 -1.922 -12 1 97.69 42 VAL B C 1
ATOM 3620 O O . VAL B 1 42 ? -4.16 -1.198 -11.367 1 97.69 42 VAL B O 1
ATOM 3623 N N . ILE B 1 43 ? -3.762 -2.674 -12.977 1 98.25 43 ILE B N 1
ATOM 3624 C CA . ILE B 1 43 ? -5.156 -2.721 -13.391 1 98.25 43 ILE B CA 1
ATOM 3625 C C . ILE B 1 43 ? -6.027 -3.182 -12.227 1 98.25 43 ILE B C 1
ATOM 3627 O O . ILE B 1 43 ? -7.074 -2.588 -11.953 1 98.25 43 ILE B O 1
ATOM 3631 N N . GLN B 1 44 ? -5.578 -4.219 -11.594 1 98.62 44 GLN B N 1
ATOM 3632 C CA . GLN B 1 44 ? -6.34 -4.77 -10.484 1 98.62 44 GLN B CA 1
ATOM 3633 C C . GLN B 1 44 ? -6.473 -3.754 -9.352 1 98.62 44 GLN B C 1
ATOM 3635 O O . GLN B 1 44 ? -7.543 -3.623 -8.75 1 98.62 44 GLN B O 1
ATOM 3640 N N . LEU B 1 45 ? -5.441 -3.055 -9.016 1 97.81 45 LEU B N 1
ATOM 3641 C CA . LEU B 1 45 ? -5.477 -2.072 -7.938 1 97.81 45 LEU B CA 1
ATOM 3642 C C . LEU B 1 45 ? -6.418 -0.923 -8.281 1 97.81 45 LEU B C 1
ATOM 3644 O O . LEU B 1 45 ? -7.262 -0.546 -7.465 1 97.81 45 LEU B O 1
ATOM 3648 N N . LEU B 1 46 ? -6.34 -0.393 -9.461 1 97.56 46 LEU B N 1
ATOM 3649 C CA . LEU B 1 46 ? -7.148 0.754 -9.867 1 97.56 46 LEU B CA 1
ATOM 3650 C C . LEU B 1 46 ? -8.617 0.376 -9.953 1 97.56 46 LEU B C 1
ATOM 3652 O O . LEU B 1 46 ? -9.484 1.094 -9.438 1 97.56 46 LEU B O 1
ATOM 3656 N N . THR B 1 47 ? -8.859 -0.698 -10.586 1 98.31 47 THR B N 1
ATOM 3657 C CA . THR B 1 47 ? -10.25 -1.118 -10.711 1 98.31 47 THR B CA 1
ATOM 3658 C C . THR B 1 47 ? -10.82 -1.513 -9.352 1 98.31 47 THR B C 1
ATOM 3660 O O . THR B 1 47 ? -12 -1.281 -9.078 1 98.31 47 THR B O 1
ATOM 3663 N N . GLY B 1 48 ? -9.961 -2.162 -8.508 1 97.81 48 GLY B N 1
ATOM 3664 C CA . GLY B 1 48 ? -10.406 -2.498 -7.164 1 97.81 48 GLY B CA 1
ATOM 3665 C C . GLY B 1 48 ? -10.836 -1.288 -6.355 1 97.81 48 GLY B C 1
ATOM 3666 O O . GLY B 1 48 ? -11.828 -1.34 -5.629 1 97.81 48 GLY B O 1
ATOM 3667 N N . ILE B 1 49 ? -10.141 -0.228 -6.438 1 96.62 49 ILE B N 1
ATOM 3668 C CA . ILE B 1 49 ? -10.484 1.007 -5.738 1 96.62 49 ILE B CA 1
ATOM 3669 C C . ILE B 1 49 ? -11.852 1.503 -6.211 1 96.62 49 ILE B C 1
ATOM 3671 O O . ILE B 1 49 ? -12.711 1.832 -5.391 1 96.62 49 ILE B O 1
ATOM 3675 N N . PHE B 1 50 ? -12.047 1.535 -7.488 1 96.94 50 PHE B N 1
ATOM 3676 C CA . PHE B 1 50 ? -13.305 2.01 -8.047 1 96.94 50 PHE B CA 1
ATOM 3677 C C . PHE B 1 50 ? -14.461 1.118 -7.605 1 96.94 50 PHE B C 1
ATOM 3679 O O . PHE B 1 50 ? -15.523 1.614 -7.223 1 96.94 50 PHE B O 1
ATOM 3686 N N . LEU B 1 51 ? -14.242 -0.15 -7.648 1 98 51 LEU B N 1
ATOM 3687 C CA . LEU B 1 51 ? -15.312 -1.065 -7.262 1 98 51 LEU B CA 1
ATOM 3688 C C . LEU B 1 51 ? -15.672 -0.89 -5.793 1 98 51 LEU B C 1
ATOM 3690 O O . LEU B 1 51 ? -16.844 -0.971 -5.422 1 98 51 LEU B O 1
ATOM 3694 N N . THR B 1 52 ? -14.703 -0.652 -4.98 1 97.06 52 THR B N 1
ATOM 3695 C CA . THR B 1 52 ? -14.938 -0.465 -3.553 1 97.06 52 THR B CA 1
ATOM 3696 C C . THR B 1 52 ? -15.805 0.765 -3.301 1 97.06 52 THR B C 1
ATOM 3698 O O . THR B 1 52 ? -16.562 0.804 -2.336 1 97.06 52 THR B O 1
ATOM 3701 N N . MET B 1 53 ? -15.797 1.721 -4.164 1 96.44 53 MET B N 1
ATOM 3702 C CA . MET B 1 53 ? -16.547 2.959 -4.004 1 96.44 53 MET B CA 1
ATOM 3703 C C . MET B 1 53 ? -18.047 2.699 -4.105 1 96.44 53 MET B C 1
ATOM 3705 O O . MET B 1 53 ? -18.859 3.551 -3.73 1 96.44 53 MET B O 1
ATOM 3709 N N . ASN B 1 54 ? -18.422 1.491 -4.629 1 96.19 54 ASN B N 1
ATOM 3710 C CA . ASN B 1 54 ? -19.828 1.219 -4.863 1 96.19 54 ASN B CA 1
ATOM 3711 C C . ASN B 1 54 ? -20.25 -0.109 -4.242 1 96.19 54 ASN B C 1
ATOM 3713 O O . ASN B 1 54 ? -21.422 -0.482 -4.305 1 96.19 54 ASN B O 1
ATOM 3717 N N . TYR B 1 55 ? -19.328 -0.824 -3.641 1 97.25 55 TYR B N 1
ATOM 3718 C CA . TYR B 1 55 ? -19.578 -2.154 -3.102 1 97.25 55 TYR B CA 1
ATOM 3719 C C . TYR B 1 55 ? -19.984 -2.08 -1.632 1 97.25 55 TYR B C 1
ATOM 3721 O O . TYR B 1 55 ? -19.422 -1.275 -0.875 1 97.25 55 TYR B O 1
ATOM 3729 N N . LYS B 1 56 ? -20.891 -2.893 -1.211 1 96.81 56 LYS B N 1
ATOM 3730 C CA . LYS B 1 56 ? -21.312 -3.012 0.182 1 96.81 56 LYS B CA 1
ATOM 3731 C C . LYS B 1 56 ? -20.922 -4.363 0.764 1 96.81 56 LYS B C 1
ATOM 3733 O O . LYS B 1 56 ? -21.438 -5.402 0.356 1 96.81 56 LYS B O 1
ATOM 3738 N N . PRO B 1 57 ? -20.016 -4.414 1.697 1 96.06 57 PRO B N 1
ATOM 3739 C CA . PRO B 1 57 ? -19.547 -5.68 2.273 1 96.06 57 PRO B CA 1
ATOM 3740 C C . PRO B 1 57 ? -20.469 -6.207 3.365 1 96.06 57 PRO B C 1
ATOM 3742 O O . PRO B 1 57 ? -20.047 -6.387 4.508 1 96.06 57 PRO B O 1
ATOM 3745 N N . ALA B 1 58 ? -21.656 -6.391 3.072 1 95.12 58 ALA B N 1
ATOM 3746 C CA . ALA B 1 58 ? -22.688 -6.984 3.922 1 95.12 58 ALA B CA 1
ATOM 3747 C C . ALA B 1 58 ? -23.422 -8.102 3.191 1 95.12 58 ALA B C 1
ATOM 3749 O O . ALA B 1 58 ? -23.781 -7.961 2.016 1 95.12 58 ALA B O 1
ATOM 3750 N N . ALA B 1 59 ? -23.688 -9.203 3.875 1 93.12 59 ALA B N 1
ATOM 3751 C CA . ALA B 1 59 ? -24.328 -10.359 3.256 1 93.12 59 ALA B CA 1
ATOM 3752 C C . ALA B 1 59 ? -25.656 -9.977 2.615 1 93.12 59 ALA B C 1
ATOM 3754 O O . ALA B 1 59 ? -26.016 -10.469 1.541 1 93.12 59 ALA B O 1
ATOM 3755 N N . ALA B 1 60 ? -26.344 -9.039 3.285 1 92.12 60 ALA B N 1
ATOM 3756 C CA . ALA B 1 60 ? -27.672 -8.648 2.832 1 92.12 60 ALA B CA 1
ATOM 3757 C C . ALA B 1 60 ? -27.594 -7.77 1.586 1 92.12 60 ALA B C 1
ATOM 3759 O O . ALA B 1 60 ? -28.547 -7.695 0.81 1 92.12 60 ALA B O 1
ATOM 3760 N N . ASP B 1 61 ? -26.422 -7.188 1.297 1 95.19 61 ASP B N 1
ATOM 3761 C CA . ASP B 1 61 ? -26.391 -6.141 0.278 1 95.19 61 ASP B CA 1
ATOM 3762 C C . ASP B 1 61 ? -25.328 -6.445 -0.783 1 95.19 61 ASP B C 1
ATOM 3764 O O . ASP B 1 61 ? -25.312 -5.82 -1.847 1 95.19 61 ASP B O 1
ATOM 3768 N N . ALA B 1 62 ? -24.469 -7.391 -0.522 1 96.12 62 ALA B N 1
ATOM 3769 C CA . ALA B 1 62 ? -23.281 -7.59 -1.361 1 96.12 62 ALA B CA 1
ATOM 3770 C C . ALA B 1 62 ? -23.688 -7.887 -2.805 1 96.12 62 ALA B C 1
ATOM 3772 O O . ALA B 1 62 ? -23.25 -7.195 -3.729 1 96.12 62 ALA B O 1
ATOM 3773 N N . PHE B 1 63 ? -24.531 -8.883 -2.998 1 96.69 63 PHE B N 1
ATOM 3774 C CA . PHE B 1 63 ? -24.938 -9.258 -4.348 1 96.69 63 PHE B CA 1
ATOM 3775 C C . PHE B 1 63 ? -25.656 -8.117 -5.039 1 96.69 63 PHE B C 1
ATOM 3777 O O . PHE B 1 63 ? -25.391 -7.812 -6.203 1 96.69 63 PHE B O 1
ATOM 3784 N N . ALA B 1 64 ? -26.547 -7.477 -4.328 1 96.12 64 ALA B N 1
ATOM 3785 C CA . ALA B 1 64 ? -27.297 -6.355 -4.883 1 96.12 64 ALA B CA 1
ATOM 3786 C C . ALA B 1 64 ? -26.359 -5.215 -5.281 1 96.12 64 ALA B C 1
ATOM 3788 O O . ALA B 1 64 ? -26.594 -4.523 -6.273 1 96.12 64 ALA B O 1
ATOM 3789 N N . SER B 1 65 ? -25.375 -4.984 -4.516 1 96.25 65 SER B N 1
ATOM 3790 C CA . SER B 1 65 ? -24.422 -3.926 -4.844 1 96.25 65 SER B CA 1
ATOM 3791 C C . SER B 1 65 ? -23.625 -4.266 -6.105 1 96.25 65 SER B C 1
ATOM 3793 O O . SER B 1 65 ? -23.266 -3.375 -6.879 1 96.25 65 SER B O 1
ATOM 3795 N N . VAL B 1 66 ? -23.328 -5.52 -6.305 1 96.5 66 VAL B N 1
ATOM 3796 C CA . VAL B 1 66 ? -22.672 -5.941 -7.535 1 96.5 66 VAL B CA 1
ATOM 3797 C C . VAL B 1 66 ? -23.578 -5.684 -8.727 1 96.5 66 VAL B C 1
ATOM 3799 O O . VAL B 1 66 ? -23.141 -5.168 -9.758 1 96.5 66 VAL B O 1
ATOM 3802 N N . GLU B 1 67 ? -24.844 -6.008 -8.586 1 96.81 67 GLU B N 1
ATOM 3803 C CA . GLU B 1 67 ? -25.812 -5.742 -9.641 1 96.81 67 GLU B CA 1
ATOM 3804 C C . GLU B 1 67 ? -25.938 -4.246 -9.914 1 96.81 67 GLU B C 1
ATOM 3806 O O . GLU B 1 67 ? -26.047 -3.826 -11.07 1 96.81 67 GLU B O 1
ATOM 3811 N N . TYR B 1 68 ? -25.922 -3.527 -8.859 1 96.5 68 TYR B N 1
ATOM 3812 C CA . TYR B 1 68 ? -25.969 -2.074 -8.977 1 96.5 68 TYR B CA 1
ATOM 3813 C C . TYR B 1 68 ? -24.766 -1.561 -9.781 1 96.5 68 TYR B C 1
ATOM 3815 O O . TYR B 1 68 ? -24.938 -0.726 -10.672 1 96.5 68 TYR B O 1
ATOM 3823 N N . ILE B 1 69 ? -23.625 -2.031 -9.539 1 96.69 69 ILE B N 1
ATOM 3824 C CA . ILE B 1 69 ? -22.406 -1.658 -10.25 1 96.69 69 ILE B CA 1
ATOM 3825 C C . ILE B 1 69 ? -22.547 -2.002 -11.727 1 96.69 69 ILE B C 1
ATOM 3827 O O . ILE B 1 69 ? -22.234 -1.182 -12.594 1 96.69 69 ILE B O 1
ATOM 3831 N N . MET B 1 70 ? -23.094 -3.148 -12.023 1 96.88 70 MET B N 1
ATOM 3832 C CA . MET B 1 70 ? -23.172 -3.67 -13.383 1 96.88 70 MET B CA 1
ATOM 3833 C C . MET B 1 70 ? -24.219 -2.916 -14.195 1 96.88 70 MET B C 1
ATOM 3835 O O . MET B 1 70 ? -24.031 -2.695 -15.398 1 96.88 70 MET B O 1
ATOM 3839 N N . ARG B 1 71 ? -25.234 -2.406 -13.539 1 96.88 71 ARG B N 1
ATOM 3840 C CA . ARG B 1 71 ? -26.406 -1.948 -14.289 1 96.88 71 ARG B CA 1
ATOM 3841 C C . ARG B 1 71 ? -26.562 -0.437 -14.172 1 96.88 71 ARG B C 1
ATOM 3843 O O . ARG B 1 71 ? -27.031 0.218 -15.117 1 96.88 71 ARG B O 1
ATOM 3850 N N . ASP B 1 72 ? -26.172 0.111 -13.016 1 95.94 72 ASP B N 1
ATOM 3851 C CA . ASP B 1 72 ? -26.609 1.478 -12.742 1 95.94 72 ASP B CA 1
ATOM 3852 C C . ASP B 1 72 ? -25.422 2.434 -12.711 1 95.94 72 ASP B C 1
ATOM 3854 O O . ASP B 1 72 ? -25.578 3.631 -12.961 1 95.94 72 ASP B O 1
ATOM 3858 N N . VAL B 1 73 ? -24.297 1.946 -12.367 1 95.12 73 VAL B N 1
ATOM 3859 C CA . VAL B 1 73 ? -23.109 2.805 -12.297 1 95.12 73 VAL B CA 1
ATOM 3860 C C . VAL B 1 73 ? -22.547 3.018 -13.703 1 95.12 73 VAL B C 1
ATOM 3862 O O . VAL B 1 73 ? -22.344 2.057 -14.445 1 95.12 73 VAL B O 1
ATOM 3865 N N . GLU B 1 74 ? -22.234 4.266 -14.086 1 95 74 GLU B N 1
ATOM 3866 C CA . GLU B 1 74 ? -21.656 4.57 -15.391 1 95 74 GLU B CA 1
ATOM 3867 C C . GLU B 1 74 ? -20.312 3.877 -15.578 1 95 74 GLU B C 1
ATOM 3869 O O . GLU B 1 74 ? -19.375 4.117 -14.82 1 95 74 GLU B O 1
ATOM 3874 N N . PHE B 1 75 ? -20.281 2.941 -16.516 1 96.38 75 PHE B N 1
ATOM 3875 C CA . PHE B 1 75 ? -19.094 2.166 -16.891 1 96.38 75 PHE B CA 1
ATOM 3876 C C . PHE B 1 75 ? -18.75 1.164 -15.797 1 96.38 75 PHE B C 1
ATOM 3878 O O . PHE B 1 75 ? -17.625 0.666 -15.75 1 96.38 75 PHE B O 1
ATOM 3885 N N . GLY B 1 76 ? -19.672 0.947 -14.891 1 97.62 76 GLY B N 1
ATOM 3886 C CA . GLY B 1 76 ? -19.438 -0.024 -13.836 1 97.62 76 GLY B CA 1
ATOM 3887 C C . GLY B 1 76 ? -19.172 -1.424 -14.359 1 97.62 76 GLY B C 1
ATOM 3888 O O . GLY B 1 76 ? -18.281 -2.121 -13.867 1 97.62 76 GLY B O 1
ATOM 3889 N N . TRP B 1 77 ? -19.953 -1.777 -15.406 1 96.94 77 TRP B N 1
ATOM 3890 C CA . TRP B 1 77 ? -19.781 -3.1 -16 1 96.94 77 TRP B CA 1
ATOM 3891 C C . TRP B 1 77 ? -18.375 -3.271 -16.562 1 96.94 77 TRP B C 1
ATOM 3893 O O . TRP B 1 77 ? -17.766 -4.336 -16.422 1 96.94 77 TRP B O 1
ATOM 3903 N N . LEU B 1 78 ? -17.859 -2.256 -17.172 1 97.81 78 LEU B N 1
ATOM 3904 C CA . LEU B 1 78 ? -16.531 -2.301 -17.766 1 97.81 78 LEU B CA 1
ATOM 3905 C C . LEU B 1 78 ? -15.461 -2.477 -16.688 1 97.81 78 LEU B C 1
ATOM 3907 O O . LEU B 1 78 ? -14.578 -3.326 -16.812 1 97.81 78 LEU B O 1
ATOM 3911 N N . ILE B 1 79 ? -15.586 -1.71 -15.625 1 98.06 79 ILE B N 1
ATOM 3912 C CA . ILE B 1 79 ? -14.602 -1.753 -14.547 1 98.06 79 ILE B CA 1
ATOM 3913 C C . ILE B 1 79 ? -14.648 -3.113 -13.852 1 98.06 79 ILE B C 1
ATOM 3915 O O . ILE B 1 79 ? -13.609 -3.703 -13.555 1 98.06 79 ILE B O 1
ATOM 3919 N N . ARG B 1 80 ? -15.828 -3.592 -13.602 1 98 80 ARG B N 1
ATOM 3920 C CA . ARG B 1 80 ? -15.961 -4.895 -12.961 1 98 80 ARG B CA 1
ATOM 3921 C C . ARG B 1 80 ? -15.383 -6 -13.836 1 98 80 ARG B C 1
ATOM 3923 O O . ARG B 1 80 ? -14.656 -6.871 -13.344 1 98 80 ARG B O 1
ATOM 3930 N N . TYR B 1 81 ? -15.664 -5.961 -15.117 1 97.69 81 TYR B N 1
ATOM 3931 C CA . TYR B 1 81 ? -15.125 -6.977 -16.016 1 97.69 81 TYR B CA 1
ATOM 3932 C C . TYR B 1 81 ? -13.609 -6.867 -16.125 1 97.69 81 TYR B C 1
ATOM 3934 O O . TYR B 1 81 ? -12.914 -7.879 -16.219 1 97.69 81 TYR B O 1
ATOM 3942 N N . MET B 1 82 ? -13.133 -5.645 -16.156 1 98.12 82 MET B N 1
ATOM 3943 C CA . MET B 1 82 ? -11.68 -5.48 -16.141 1 98.12 82 MET B CA 1
ATOM 3944 C C . MET B 1 82 ? -11.07 -6.125 -14.906 1 98.12 82 MET B C 1
ATOM 3946 O O . MET B 1 82 ? -10.016 -6.758 -14.984 1 98.12 82 MET B O 1
ATOM 3950 N N . HIS B 1 83 ? -11.742 -5.98 -13.812 1 98.5 83 HIS B N 1
ATOM 3951 C CA . HIS B 1 83 ? -11.242 -6.527 -12.555 1 98.5 83 HIS B CA 1
ATOM 3952 C C . HIS B 1 83 ? -11.32 -8.047 -12.547 1 98.5 83 HIS B C 1
ATOM 3954 O O . HIS B 1 83 ? -10.336 -8.727 -12.242 1 98.5 83 HIS B O 1
ATOM 3960 N N . SER B 1 84 ? -12.453 -8.594 -12.891 1 96.38 84 SER B N 1
ATOM 3961 C CA . SER B 1 84 ? -12.648 -10.039 -12.859 1 96.38 84 SER B CA 1
ATOM 3962 C C . SER B 1 84 ? -11.805 -10.734 -13.922 1 96.38 84 SER B C 1
ATOM 3964 O O . SER B 1 84 ? -11.156 -11.742 -13.648 1 96.38 84 SER B O 1
ATOM 3966 N N . THR B 1 85 ? -11.82 -10.18 -15.133 1 96.62 85 THR B N 1
ATOM 3967 C CA . THR B 1 85 ? -10.977 -10.711 -16.188 1 96.62 85 THR B CA 1
ATOM 3968 C C . THR B 1 85 ? -9.5 -10.555 -15.844 1 96.62 85 THR B C 1
ATOM 3970 O O . THR B 1 85 ? -8.688 -11.438 -16.141 1 96.62 85 THR B O 1
ATOM 3973 N N . GLY B 1 86 ? -9.227 -9.414 -15.227 1 97.38 86 GLY B N 1
ATOM 3974 C CA . GLY B 1 86 ? -7.855 -9.172 -14.797 1 97.38 86 GLY B CA 1
ATOM 3975 C C . GLY B 1 86 ? -7.34 -10.219 -13.828 1 97.38 86 GLY B C 1
ATOM 3976 O O . GLY B 1 86 ? -6.172 -10.602 -13.883 1 97.38 86 GLY B O 1
ATOM 3977 N N . ALA B 1 87 ? -8.188 -10.688 -12.961 1 97.5 87 ALA B N 1
ATOM 3978 C CA . ALA B 1 87 ? -7.793 -11.734 -12.023 1 97.5 87 ALA B CA 1
ATOM 3979 C C . ALA B 1 87 ? -7.391 -13.008 -12.766 1 97.5 87 ALA B C 1
ATOM 3981 O O . ALA B 1 87 ? -6.355 -13.609 -12.461 1 97.5 87 ALA B O 1
ATOM 3982 N N . SER B 1 88 ? -8.141 -13.398 -13.727 1 97.69 88 SER B N 1
ATOM 3983 C CA . SER B 1 88 ? -7.836 -14.586 -14.516 1 97.69 88 SER B CA 1
ATOM 3984 C C . SER B 1 88 ? -6.535 -14.414 -15.297 1 97.69 88 SER B C 1
ATOM 3986 O O . SER B 1 88 ? -5.688 -15.305 -15.305 1 97.69 88 SER B O 1
ATOM 3988 N N . PHE B 1 89 ? -6.434 -13.273 -15.883 1 98.31 89 PHE B N 1
ATOM 3989 C CA . PHE B 1 89 ? -5.219 -13.023 -16.656 1 98.31 89 PHE B CA 1
ATOM 3990 C C . PHE B 1 89 ? -4.004 -12.961 -15.734 1 98.31 89 PHE B C 1
ATOM 3992 O O . PHE B 1 89 ? -2.9 -13.344 -16.141 1 98.31 89 PHE B O 1
ATOM 3999 N N . PHE B 1 90 ? -4.219 -12.438 -14.516 1 98.5 90 PHE B N 1
ATOM 4000 C CA . PHE B 1 90 ? -3.125 -12.422 -13.555 1 98.5 90 PHE B CA 1
ATOM 4001 C C . PHE B 1 90 ? -2.576 -13.828 -13.344 1 98.5 90 PHE B C 1
ATOM 4003 O O . PHE B 1 90 ? -1.364 -14.047 -13.398 1 98.5 90 PHE B O 1
ATOM 4010 N N . PHE B 1 91 ? -3.408 -14.805 -13.195 1 98.5 91 PHE B N 1
ATOM 4011 C CA . PHE B 1 91 ? -2.979 -16.172 -12.945 1 98.5 91 PHE B CA 1
ATOM 4012 C C . PHE B 1 91 ? -2.404 -16.797 -14.211 1 98.5 91 PHE B C 1
ATOM 4014 O O . PHE B 1 91 ? -1.432 -17.562 -14.148 1 98.5 91 PHE B O 1
ATOM 4021 N N . ILE B 1 92 ? -2.986 -16.484 -15.375 1 98.31 92 ILE B N 1
ATOM 4022 C CA . ILE B 1 92 ? -2.416 -16.969 -16.625 1 98.31 92 ILE B CA 1
ATOM 4023 C C . ILE B 1 92 ? -0.969 -16.5 -16.75 1 98.31 92 ILE B C 1
ATOM 4025 O O . ILE B 1 92 ? -0.066 -17.297 -17 1 98.31 92 ILE B O 1
ATOM 4029 N N . ILE B 1 93 ? -0.818 -15.242 -16.5 1 98.56 93 ILE B N 1
ATOM 4030 C CA . ILE B 1 93 ? 0.481 -14.602 -16.672 1 98.56 93 ILE B CA 1
ATOM 4031 C C . ILE B 1 93 ? 1.464 -15.141 -15.641 1 98.56 93 ILE B C 1
ATOM 4033 O O . ILE B 1 93 ? 2.611 -15.453 -15.969 1 98.56 93 ILE B O 1
ATOM 4037 N N . VAL B 1 94 ? 1.044 -15.289 -14.422 1 98.56 94 VAL B N 1
ATOM 4038 C CA . VAL B 1 94 ? 1.925 -15.75 -13.352 1 98.56 94 VAL B CA 1
ATOM 4039 C C . VAL B 1 94 ? 2.299 -17.219 -13.594 1 98.56 94 VAL B C 1
ATOM 4041 O O . VAL B 1 94 ? 3.451 -17.609 -13.398 1 98.56 94 VAL B O 1
ATOM 4044 N N . TYR B 1 95 ? 1.366 -18.047 -14.039 1 98.62 95 TYR B N 1
ATOM 4045 C CA . TYR B 1 95 ? 1.678 -19.438 -14.352 1 98.62 95 TYR B CA 1
ATOM 4046 C C . TYR B 1 95 ? 2.689 -19.531 -15.492 1 98.62 95 TYR B C 1
ATOM 4048 O O . TYR B 1 95 ? 3.611 -20.344 -15.445 1 98.62 95 TYR B O 1
ATOM 4056 N N . LEU B 1 96 ? 2.502 -18.703 -16.469 1 98.5 96 LEU B N 1
ATOM 4057 C CA . LEU B 1 96 ? 3.453 -18.688 -17.578 1 98.5 96 LEU B CA 1
ATOM 4058 C C . LEU B 1 96 ? 4.812 -18.172 -17.125 1 98.5 96 LEU B C 1
ATOM 4060 O O . LEU B 1 96 ? 5.852 -18.656 -17.562 1 98.5 96 LEU B O 1
ATOM 4064 N N . HIS B 1 97 ? 4.762 -17.125 -16.281 1 98.62 97 HIS B N 1
ATOM 4065 C CA . HIS B 1 97 ? 5.977 -16.594 -15.672 1 98.62 97 HIS B CA 1
ATOM 4066 C C . HIS B 1 97 ? 6.723 -17.656 -14.883 1 98.62 97 HIS B C 1
ATOM 4068 O O . HIS B 1 97 ? 7.945 -17.797 -15.016 1 98.62 97 HIS B O 1
ATOM 4074 N N . MET B 1 98 ? 6.035 -18.453 -14.141 1 98.38 98 MET B N 1
ATOM 4075 C CA . MET B 1 98 ? 6.617 -19.547 -13.375 1 98.38 98 MET B CA 1
ATOM 4076 C C . MET B 1 98 ? 7.133 -20.641 -14.305 1 98.38 98 MET B C 1
ATOM 4078 O O . MET B 1 98 ? 8.195 -21.219 -14.062 1 98.38 98 MET B O 1
ATOM 4082 N N . PHE B 1 99 ? 6.402 -20.906 -15.32 1 98.31 99 PHE B N 1
ATOM 4083 C CA . PHE B 1 99 ? 6.805 -21.922 -16.281 1 98.31 99 PHE B CA 1
ATOM 4084 C C . PHE B 1 99 ? 8.109 -21.531 -16.969 1 98.31 99 PHE B C 1
ATOM 4086 O O . PHE B 1 99 ? 8.992 -22.375 -17.156 1 98.31 99 PHE B O 1
ATOM 4093 N N . ARG B 1 100 ? 8.195 -20.266 -17.359 1 97.88 100 ARG B N 1
ATOM 4094 C CA . ARG B 1 100 ? 9.445 -19.781 -17.938 1 97.88 100 ARG B CA 1
ATOM 4095 C C . ARG B 1 100 ? 10.617 -20.031 -17 1 97.88 100 ARG B C 1
ATOM 4097 O O . ARG B 1 100 ? 11.703 -20.422 -17.453 1 97.88 100 ARG B O 1
ATOM 4104 N N . ALA B 1 101 ? 10.414 -19.828 -15.695 1 97.94 101 ALA B N 1
ATOM 4105 C CA . ALA B 1 101 ? 11.477 -20.094 -14.727 1 97.94 101 ALA B CA 1
ATOM 4106 C C . ALA B 1 101 ? 11.883 -21.562 -14.75 1 97.94 101 ALA B C 1
ATOM 4108 O O . ALA B 1 101 ? 13.062 -21.891 -14.602 1 97.94 101 ALA B O 1
ATOM 4109 N N . MET B 1 102 ? 10.969 -22.422 -14.984 1 98 102 MET B N 1
ATOM 4110 C CA . MET B 1 102 ? 11.258 -23.859 -15.039 1 98 102 MET B CA 1
ATOM 4111 C C . MET B 1 102 ? 11.938 -24.234 -16.359 1 98 102 MET B C 1
ATOM 4113 O O . MET B 1 102 ? 12.789 -25.109 -16.391 1 98 102 MET B O 1
ATOM 4117 N N . LEU B 1 103 ? 11.609 -23.547 -17.406 1 98 103 LEU B N 1
ATOM 4118 C CA . LEU B 1 103 ? 12.227 -23.781 -18.703 1 98 103 LEU B CA 1
ATOM 4119 C C . LEU B 1 103 ? 13.711 -23.453 -18.672 1 98 103 LEU B C 1
ATOM 4121 O O . LEU B 1 103 ? 14.531 -24.219 -19.172 1 98 103 LEU B O 1
ATOM 4125 N N . TYR B 1 104 ? 14.023 -22.359 -18.016 1 97.38 104 TYR B N 1
ATOM 4126 C CA . TYR B 1 104 ? 15.375 -21.844 -18.188 1 97.38 104 TYR B CA 1
ATOM 4127 C C . TYR B 1 104 ? 16.156 -21.922 -16.891 1 97.38 104 TYR B C 1
ATOM 4129 O O . TYR B 1 104 ? 17.312 -21.5 -16.828 1 97.38 104 TYR B O 1
ATOM 4137 N N . GLY B 1 105 ? 15.531 -22.422 -15.867 1 97.31 105 GLY B N 1
ATOM 4138 C CA . GLY B 1 105 ? 16.234 -22.641 -14.609 1 97.31 105 GLY B CA 1
ATOM 4139 C C . GLY B 1 105 ? 16.469 -21.359 -13.828 1 97.31 105 GLY B C 1
ATOM 4140 O O . GLY B 1 105 ? 17.516 -21.188 -13.211 1 97.31 105 GLY B O 1
ATOM 4141 N N . SER B 1 106 ? 15.508 -20.453 -13.859 1 96.25 106 SER B N 1
ATOM 4142 C CA . SER B 1 106 ? 15.633 -19.156 -13.203 1 96.25 106 SER B CA 1
ATOM 4143 C C . SER B 1 106 ? 15.414 -19.281 -11.703 1 96.25 106 SER B C 1
ATOM 4145 O O . SER B 1 106 ? 15.109 -18.281 -11.039 1 96.25 106 SER B O 1
ATOM 4147 N N . TYR B 1 107 ? 15.438 -20.453 -11.148 1 97.44 107 TYR B N 1
ATOM 4148 C CA . TYR B 1 107 ? 15.336 -20.688 -9.711 1 97.44 107 TYR B CA 1
ATOM 4149 C C . TYR B 1 107 ? 16.656 -21.203 -9.141 1 97.44 107 TYR B C 1
ATOM 4151 O O . TYR B 1 107 ? 16.797 -21.344 -7.93 1 97.44 107 TYR B O 1
ATOM 4159 N N . LYS B 1 108 ? 17.547 -21.422 -9.984 1 96.62 108 LYS B N 1
ATOM 4160 C CA . LYS B 1 108 ? 18.828 -21.984 -9.57 1 96.62 108 LYS B CA 1
ATOM 4161 C C . LYS B 1 108 ? 19.781 -20.891 -9.094 1 96.62 108 LYS B C 1
ATOM 4163 O O . LYS B 1 108 ? 19.547 -19.703 -9.344 1 96.62 108 LYS B O 1
ATOM 4168 N N . LYS B 1 109 ? 20.875 -21.312 -8.57 1 93.62 109 LYS B N 1
ATOM 4169 C CA . LYS B 1 109 ? 21.875 -20.391 -8.078 1 93.62 109 LYS B CA 1
ATOM 4170 C C . LYS B 1 109 ? 22.297 -19.391 -9.164 1 93.62 109 LYS B C 1
ATOM 4172 O O . LYS B 1 109 ? 22.594 -19.797 -10.289 1 93.62 109 LYS B O 1
ATOM 4177 N N . PRO B 1 110 ? 22.25 -18.188 -8.773 1 94.5 110 PRO B N 1
ATOM 4178 C CA . PRO B 1 110 ? 22.062 -17.5 -7.492 1 94.5 110 PRO B CA 1
ATOM 4179 C C . PRO B 1 110 ? 20.672 -16.906 -7.336 1 94.5 110 PRO B C 1
ATOM 4181 O O . PRO B 1 110 ? 20.516 -15.867 -6.68 1 94.5 110 PRO B O 1
ATOM 4184 N N . ARG B 1 111 ? 19.719 -17.438 -7.945 1 96.56 111 ARG B N 1
ATOM 4185 C CA . ARG B 1 111 ? 18.391 -16.828 -8.016 1 96.56 111 ARG B CA 1
ATOM 4186 C C . ARG B 1 111 ? 17.391 -17.594 -7.141 1 96.56 111 ARG B C 1
ATOM 4188 O O . ARG B 1 111 ? 16.188 -17.578 -7.41 1 96.56 111 ARG B O 1
ATOM 4195 N N . GLU B 1 112 ? 17.859 -18.297 -6.125 1 96.94 112 GLU B N 1
ATOM 4196 C CA . GLU B 1 112 ? 16.984 -19.062 -5.23 1 96.94 112 GLU B CA 1
ATOM 4197 C C . GLU B 1 112 ? 16.016 -18.156 -4.496 1 96.94 112 GLU B C 1
ATOM 4199 O O . GLU B 1 112 ? 14.82 -18.469 -4.387 1 96.94 112 GLU B O 1
ATOM 4204 N N . LEU B 1 113 ? 16.484 -17.047 -4.023 1 95.75 113 LEU B N 1
ATOM 4205 C CA . LEU B 1 113 ? 15.633 -16.141 -3.264 1 95.75 113 LEU B CA 1
ATOM 4206 C C . LEU B 1 113 ? 14.586 -15.5 -4.168 1 95.75 113 LEU B C 1
ATOM 4208 O O . LEU B 1 113 ? 13.453 -15.258 -3.738 1 95.75 113 LEU B O 1
ATOM 4212 N N . ILE B 1 114 ? 14.945 -15.211 -5.402 1 96.94 114 ILE B N 1
ATOM 4213 C CA . ILE B 1 114 ? 13.977 -14.688 -6.359 1 96.94 114 ILE B CA 1
ATOM 4214 C C . ILE B 1 114 ? 12.805 -15.656 -6.488 1 96.94 114 ILE B C 1
ATOM 4216 O O . ILE B 1 114 ? 11.648 -15.25 -6.441 1 96.94 114 ILE B O 1
ATOM 4220 N N . TRP B 1 115 ? 13.156 -16.875 -6.555 1 98 115 TRP B N 1
ATOM 4221 C CA . TRP B 1 115 ? 12.133 -17.906 -6.711 1 98 115 TRP B CA 1
ATOM 4222 C C . TRP B 1 115 ? 11.273 -18.031 -5.457 1 98 115 TRP B C 1
ATOM 4224 O O . TRP B 1 115 ? 10.047 -18.078 -5.539 1 98 115 TRP B O 1
ATOM 4234 N N . ILE B 1 116 ? 11.891 -18.016 -4.348 1 98 116 ILE B N 1
ATOM 4235 C CA . ILE B 1 116 ? 11.164 -18.156 -3.09 1 98 116 ILE B CA 1
ATOM 4236 C C . ILE B 1 116 ? 10.227 -16.969 -2.904 1 98 116 ILE B C 1
ATOM 4238 O O . ILE B 1 116 ? 9.062 -17.141 -2.531 1 98 116 ILE B O 1
ATOM 4242 N N . ILE B 1 117 ? 10.711 -15.766 -3.117 1 97.94 117 ILE B N 1
ATOM 4243 C CA . ILE B 1 117 ? 9.883 -14.57 -3 1 97.94 117 ILE B CA 1
ATOM 4244 C C . ILE B 1 117 ? 8.75 -14.633 -4.02 1 97.94 117 ILE B C 1
ATOM 4246 O O . ILE B 1 117 ? 7.609 -14.258 -3.717 1 97.94 117 ILE B O 1
ATOM 4250 N N . GLY B 1 118 ? 9.102 -15.102 -5.195 1 98.5 118 GLY B N 1
ATOM 4251 C CA . GLY B 1 118 ? 8.062 -15.305 -6.191 1 98.5 118 GLY B CA 1
ATOM 4252 C C . GLY B 1 118 ? 6.98 -16.266 -5.738 1 98.5 118 GLY B C 1
ATOM 4253 O O . GLY B 1 118 ? 5.793 -16.016 -5.961 1 98.5 118 GLY B O 1
ATOM 4254 N N . MET B 1 119 ? 7.352 -17.297 -5.109 1 98.62 119 MET B N 1
ATOM 4255 C CA . MET B 1 119 ? 6.383 -18.266 -4.586 1 98.62 119 MET B CA 1
ATOM 4256 C C . MET B 1 119 ? 5.527 -17.641 -3.492 1 98.62 119 MET B C 1
ATOM 4258 O O . MET B 1 119 ? 4.332 -17.922 -3.396 1 98.62 119 MET B O 1
ATOM 4262 N N . LEU B 1 120 ? 6.129 -16.844 -2.713 1 98.62 120 LEU B N 1
ATOM 4263 C CA . LEU B 1 120 ? 5.352 -16.141 -1.701 1 98.62 120 LEU B CA 1
ATOM 4264 C C . LEU B 1 120 ? 4.328 -15.211 -2.352 1 98.62 120 LEU B C 1
ATOM 4266 O O . LEU B 1 120 ? 3.197 -15.102 -1.875 1 98.62 120 LEU B O 1
ATOM 4270 N N . ILE B 1 121 ? 4.762 -14.523 -3.404 1 98.75 121 ILE B N 1
ATOM 4271 C CA . ILE B 1 121 ? 3.822 -13.711 -4.168 1 98.75 121 ILE B CA 1
ATOM 4272 C C . ILE B 1 121 ? 2.668 -14.578 -4.664 1 98.75 121 ILE B C 1
ATOM 4274 O O . ILE B 1 121 ? 1.502 -14.188 -4.551 1 98.75 121 ILE B O 1
ATOM 4278 N N . PHE B 1 122 ? 3.023 -15.758 -5.168 1 98.75 122 PHE B N 1
ATOM 4279 C CA . PHE B 1 122 ? 2.014 -16.672 -5.676 1 98.75 122 PHE B CA 1
ATOM 4280 C C . PHE B 1 122 ? 1.023 -17.062 -4.582 1 98.75 122 PHE B C 1
ATOM 4282 O O . PHE B 1 122 ? -0.189 -17.047 -4.801 1 98.75 122 PHE B O 1
ATOM 4289 N N . PHE B 1 123 ? 1.524 -17.344 -3.404 1 98.62 123 PHE B N 1
ATOM 4290 C CA . PHE B 1 123 ? 0.666 -17.719 -2.285 1 98.62 123 PHE B CA 1
ATOM 4291 C C . PHE B 1 123 ? -0.26 -16.562 -1.907 1 98.62 123 PHE B C 1
ATOM 4293 O O . PHE B 1 123 ? -1.459 -16.766 -1.702 1 98.62 123 PHE B O 1
ATOM 4300 N N . VAL B 1 124 ? 0.236 -15.375 -1.855 1 98.56 124 VAL B N 1
ATOM 4301 C CA . VAL B 1 124 ? -0.571 -14.211 -1.497 1 98.56 124 VAL B CA 1
ATOM 4302 C C . VAL B 1 124 ? -1.595 -13.93 -2.596 1 98.56 124 VAL B C 1
ATOM 4304 O O . VAL B 1 124 ? -2.729 -13.539 -2.312 1 98.56 124 VAL B O 1
ATOM 4307 N N . LEU B 1 125 ? -1.15 -14.125 -3.807 1 98.5 125 LEU B N 1
ATOM 4308 C CA . LEU B 1 125 ? -2.068 -13.945 -4.926 1 98.5 125 LEU B CA 1
ATOM 4309 C C . LEU B 1 125 ? -3.225 -14.938 -4.848 1 98.5 125 LEU B C 1
ATOM 4311 O O . LEU B 1 125 ? -4.371 -14.586 -5.121 1 98.5 125 LEU B O 1
ATOM 4315 N N . MET B 1 126 ? -2.932 -16.156 -4.477 1 97.94 126 MET B N 1
ATOM 4316 C CA . MET B 1 126 ? -3.984 -17.156 -4.305 1 97.94 126 MET B CA 1
ATOM 4317 C C . MET B 1 126 ? -4.949 -16.734 -3.197 1 97.94 126 MET B C 1
ATOM 4319 O O . MET B 1 126 ? -6.168 -16.828 -3.367 1 97.94 126 MET B O 1
ATOM 4323 N N . ALA B 1 127 ? -4.379 -16.281 -2.105 1 97.5 127 ALA B N 1
ATOM 4324 C CA . ALA B 1 127 ? -5.215 -15.797 -1.011 1 97.5 127 ALA B CA 1
ATOM 4325 C C . ALA B 1 127 ? -6.059 -14.609 -1.452 1 97.5 127 ALA B C 1
ATOM 4327 O O . ALA B 1 127 ? -7.238 -14.516 -1.108 1 97.5 127 ALA B O 1
ATOM 4328 N N . GLU B 1 128 ? -5.434 -13.703 -2.207 1 98.12 128 GLU B N 1
ATOM 4329 C CA . GLU B 1 128 ? -6.105 -12.523 -2.746 1 98.12 128 GLU B CA 1
ATOM 4330 C C . GLU B 1 128 ? -7.281 -12.914 -3.635 1 98.12 128 GLU B C 1
ATOM 4332 O O . GLU B 1 128 ? -8.383 -12.383 -3.486 1 98.12 128 GLU B O 1
ATOM 4337 N N . ALA B 1 129 ? -7.012 -13.836 -4.516 1 97.38 129 ALA B N 1
ATOM 4338 C CA . ALA B 1 129 ? -8.047 -14.273 -5.445 1 97.38 129 ALA B CA 1
ATOM 4339 C C . ALA B 1 129 ? -9.188 -14.977 -4.711 1 97.38 129 ALA B C 1
ATOM 4341 O O . ALA B 1 129 ? -10.359 -14.797 -5.051 1 97.38 129 ALA B O 1
ATOM 4342 N N . PHE B 1 130 ? -8.852 -15.758 -3.746 1 95.94 130 PHE B N 1
ATOM 4343 C CA . PHE B 1 130 ? -9.852 -16.453 -2.941 1 95.94 130 PHE B CA 1
ATOM 4344 C C . PHE B 1 130 ? -10.727 -15.461 -2.186 1 95.94 130 PHE B C 1
ATOM 4346 O O . PHE B 1 130 ? -11.953 -15.555 -2.219 1 95.94 130 PHE B O 1
ATOM 4353 N N . ALA B 1 131 ? -10.094 -14.516 -1.547 1 96.88 131 ALA B N 1
ATOM 4354 C CA . ALA B 1 131 ? -10.844 -13.516 -0.795 1 96.88 131 ALA B CA 1
ATOM 4355 C C . ALA B 1 131 ? -11.75 -12.703 -1.717 1 96.88 131 ALA B C 1
ATOM 4357 O O . ALA B 1 131 ? -12.906 -12.43 -1.378 1 96.88 131 ALA B O 1
ATOM 4358 N N . GLY B 1 132 ? -11.242 -12.336 -2.852 1 96.75 132 GLY B N 1
ATOM 4359 C CA . GLY B 1 132 ? -12.031 -11.578 -3.809 1 96.75 132 GLY B CA 1
ATOM 4360 C C . GLY B 1 132 ? -13.18 -12.375 -4.398 1 96.75 132 GLY B C 1
ATOM 4361 O O . GLY B 1 132 ? -14.234 -11.82 -4.719 1 96.75 132 GLY B O 1
ATOM 4362 N N . TYR B 1 133 ? -12.977 -13.633 -4.535 1 94.12 133 TYR B N 1
ATOM 4363 C CA . TYR B 1 133 ? -13.969 -14.523 -5.125 1 94.12 133 TYR B CA 1
ATOM 4364 C C . TYR B 1 133 ? -15.219 -14.594 -4.262 1 94.12 133 TYR B C 1
ATOM 4366 O O . TYR B 1 133 ? -16.328 -14.797 -4.77 1 94.12 133 TYR B O 1
ATOM 4374 N N . LEU B 1 134 ? -15.078 -14.375 -3.027 1 95.31 134 LEU B N 1
ATOM 4375 C CA . LEU B 1 134 ? -16.172 -14.469 -2.072 1 95.31 134 LEU B CA 1
ATOM 4376 C C . LEU B 1 134 ? -17.062 -13.234 -2.133 1 95.31 134 LEU B C 1
ATOM 4378 O O . LEU B 1 134 ? -18.234 -13.289 -1.773 1 95.31 134 LEU B O 1
ATOM 4382 N N . LEU B 1 135 ? -16.625 -12.133 -2.58 1 96.38 135 LEU B N 1
ATOM 4383 C CA . LEU B 1 135 ? -17.188 -10.812 -2.336 1 96.38 135 LEU B CA 1
ATOM 4384 C C . LEU B 1 135 ? -18.5 -10.641 -3.082 1 96.38 135 LEU B C 1
ATOM 4386 O O . LEU B 1 135 ? -19.453 -10.047 -2.555 1 96.38 135 LEU B O 1
ATOM 4390 N N . PRO B 1 136 ? -18.609 -11.219 -4.285 1 95.62 136 PRO B N 1
ATOM 4391 C CA . PRO B 1 136 ? -19.891 -11.031 -4.977 1 95.62 136 PRO B CA 1
ATOM 4392 C C . PRO B 1 136 ? -21.062 -11.672 -4.234 1 95.62 136 PRO B C 1
ATOM 4394 O O . PRO B 1 136 ? -22.203 -11.266 -4.422 1 95.62 136 PRO B O 1
ATOM 4397 N N . TRP B 1 137 ? -20.719 -12.711 -3.365 1 95.69 137 TRP B N 1
ATOM 4398 C CA . TRP B 1 137 ? -21.719 -13.367 -2.525 1 95.69 137 TRP B CA 1
ATOM 4399 C C . TRP B 1 137 ? -22.797 -14.023 -3.379 1 95.69 137 TRP B C 1
ATOM 4401 O O . TRP B 1 137 ? -23.984 -13.938 -3.064 1 95.69 137 TRP B O 1
ATOM 4411 N N . GLY B 1 138 ? -22.391 -14.516 -4.547 1 93.62 138 GLY B N 1
ATOM 4412 C CA . GLY B 1 138 ? -23.234 -15.391 -5.344 1 93.62 138 GLY B CA 1
ATOM 4413 C C . GLY B 1 138 ? -23.156 -16.844 -4.926 1 93.62 138 GLY B C 1
ATOM 4414 O O . GLY B 1 138 ? -22.469 -17.188 -3.963 1 93.62 138 GLY B O 1
ATOM 4415 N N . GLN B 1 139 ? -23.859 -17.672 -5.648 1 91.5 139 GLN B N 1
ATOM 4416 C CA . GLN B 1 139 ? -23.922 -19.094 -5.305 1 91.5 139 GLN B CA 1
ATOM 4417 C C . GLN B 1 139 ? -22.547 -19.734 -5.285 1 91.5 139 GLN B C 1
ATOM 4419 O O . GLN B 1 139 ? -22.141 -20.328 -4.289 1 91.5 139 GLN B O 1
ATOM 4424 N N . MET B 1 140 ? -21.828 -19.531 -6.32 1 89.38 140 MET B N 1
ATOM 4425 C CA . MET B 1 140 ? -20.516 -20.172 -6.41 1 89.38 140 MET B CA 1
ATOM 4426 C C . MET B 1 140 ? -19.531 -19.531 -5.449 1 89.38 140 MET B C 1
ATOM 4428 O O . MET B 1 140 ? -18.672 -20.203 -4.887 1 89.38 140 MET B O 1
ATOM 4432 N N . SER B 1 141 ? -19.656 -18.266 -5.277 1 91.38 141 SER B N 1
ATOM 4433 C CA . SER B 1 141 ? -18.797 -17.562 -4.324 1 91.38 141 SER B CA 1
ATOM 4434 C C . SER B 1 141 ? -18.969 -18.125 -2.916 1 91.38 141 SER B C 1
ATOM 4436 O O . SER B 1 141 ? -17.969 -18.453 -2.26 1 91.38 141 SER B O 1
ATOM 4438 N N . TYR B 1 142 ? -20.203 -18.25 -2.537 1 92.06 142 TYR B N 1
ATOM 4439 C CA . TYR B 1 142 ? -20.516 -18.703 -1.188 1 92.06 142 TYR B CA 1
ATOM 4440 C C . TYR B 1 142 ? -20.078 -20.156 -0.986 1 92.06 142 TYR B C 1
ATOM 4442 O O . TYR B 1 142 ? -19.328 -20.453 -0.052 1 92.06 142 TYR B O 1
ATOM 4450 N N . TRP B 1 143 ? -20.438 -21.016 -1.821 1 90.62 143 TRP B N 1
ATOM 4451 C CA . TRP B 1 143 ? -20.188 -22.453 -1.646 1 90.62 143 TRP B CA 1
ATOM 4452 C C . TRP B 1 143 ? -18.734 -22.781 -1.927 1 90.62 143 TRP B C 1
ATOM 4454 O O . TRP B 1 143 ? -18.172 -23.703 -1.313 1 90.62 143 TRP B O 1
ATOM 4464 N N . GLY B 1 144 ? -18.156 -22.062 -2.91 1 88.12 144 GLY B N 1
ATOM 4465 C CA . GLY B 1 144 ? -16.719 -22.203 -3.094 1 88.12 144 GLY B CA 1
ATOM 4466 C C . GLY B 1 144 ? -15.93 -21.844 -1.854 1 88.12 144 GLY B C 1
ATOM 4467 O O . GLY B 1 144 ? -14.977 -22.531 -1.496 1 88.12 144 GLY B O 1
ATOM 4468 N N . ALA B 1 145 ? -16.359 -20.781 -1.255 1 90.25 145 ALA B N 1
ATOM 4469 C CA . ALA B 1 145 ? -15.711 -20.391 -0.009 1 90.25 145 ALA B CA 1
ATOM 4470 C C . ALA B 1 145 ? -15.914 -21.438 1.078 1 90.25 145 ALA B C 1
ATOM 4472 O O . ALA B 1 145 ? -14.992 -21.734 1.849 1 90.25 145 ALA B O 1
ATOM 4473 N N . GLN B 1 146 ? -17.078 -21.984 1.116 1 90.56 146 GLN B N 1
ATOM 4474 C CA . GLN B 1 146 ? -17.375 -23.031 2.082 1 90.56 146 GLN B CA 1
ATOM 4475 C C . GLN B 1 146 ? -16.422 -24.203 1.915 1 90.56 146 GLN B C 1
ATOM 4477 O O . GLN B 1 146 ? -15.883 -24.719 2.898 1 90.56 146 GLN B O 1
ATOM 4482 N N . VAL B 1 147 ? -16.188 -24.547 0.715 1 87.25 147 VAL B N 1
ATOM 4483 C CA . VAL B 1 147 ? -15.312 -25.688 0.427 1 87.25 147 VAL B CA 1
ATOM 4484 C C . VAL B 1 147 ? -13.883 -25.359 0.833 1 87.25 147 VAL B C 1
ATOM 4486 O O . VAL B 1 147 ? -13.242 -26.125 1.556 1 87.25 147 VAL B O 1
ATOM 4489 N N . ILE B 1 148 ? -13.367 -24.25 0.421 1 89.44 148 ILE B N 1
ATOM 4490 C CA . ILE B 1 148 ? -11.969 -23.891 0.647 1 89.44 148 ILE B CA 1
ATOM 4491 C C . ILE B 1 148 ? -11.719 -23.719 2.143 1 89.44 148 ILE B C 1
ATOM 4493 O O . ILE B 1 148 ? -10.734 -24.219 2.678 1 89.44 148 ILE B O 1
ATOM 4497 N N . ILE B 1 149 ? -12.625 -23.078 2.824 1 92.12 149 ILE B N 1
ATOM 4498 C CA . ILE B 1 149 ? -12.438 -22.828 4.25 1 92.12 149 ILE B CA 1
ATOM 4499 C C . ILE B 1 149 ? -12.539 -24.141 5.023 1 92.12 149 ILE B C 1
ATOM 4501 O O . ILE B 1 149 ? -11.789 -24.359 5.977 1 92.12 149 ILE B O 1
ATOM 4505 N N . SER B 1 150 ? -13.391 -25.031 4.605 1 90.56 150 SER B N 1
ATOM 4506 C CA . SER B 1 150 ? -13.594 -26.297 5.305 1 90.56 150 SER B CA 1
ATOM 4507 C C . SER B 1 150 ? -12.359 -27.188 5.207 1 90.56 150 SER B C 1
ATOM 4509 O O . SER B 1 150 ? -12.188 -28.109 6.012 1 90.56 150 SER B O 1
ATOM 4511 N N . LEU B 1 151 ? -11.57 -26.938 4.199 1 89.69 151 LEU B N 1
ATOM 4512 C CA . LEU B 1 151 ? -10.352 -27.734 4.039 1 89.69 151 LEU B CA 1
ATOM 4513 C C . LEU B 1 151 ? -9.453 -27.609 5.266 1 89.69 151 LEU B C 1
ATOM 4515 O O . LEU B 1 151 ? -8.734 -28.547 5.613 1 89.69 151 LEU B O 1
ATOM 4519 N N . PHE B 1 152 ? -9.5 -26.453 5.887 1 91.69 152 PHE B N 1
ATOM 4520 C CA . PHE B 1 152 ? -8.672 -26.234 7.062 1 91.69 152 PHE B CA 1
ATOM 4521 C C . PHE B 1 152 ? -9.164 -27.062 8.242 1 91.69 152 PHE B C 1
ATOM 4523 O O . PHE B 1 152 ? -8.43 -27.281 9.203 1 91.69 152 PHE B O 1
ATOM 4530 N N . GLY B 1 153 ? -10.406 -27.5 8.195 1 92.12 153 GLY B N 1
ATOM 4531 C CA . GLY B 1 153 ? -10.977 -28.359 9.219 1 92.12 153 GLY B CA 1
ATOM 4532 C C . GLY B 1 153 ? -10.352 -29.734 9.25 1 92.12 153 GLY B C 1
ATOM 4533 O O . GLY B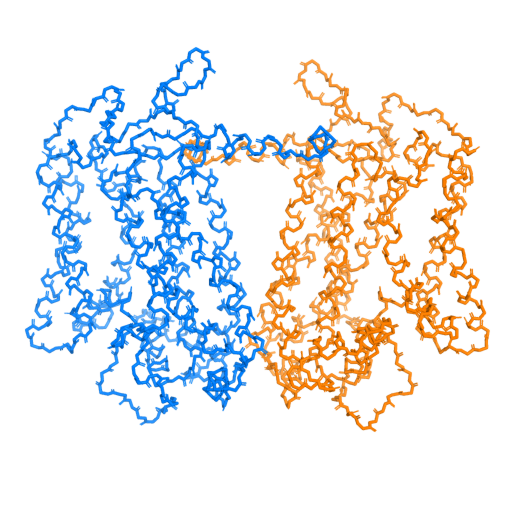 1 153 ? -10.492 -30.469 10.234 1 92.12 153 GLY B O 1
ATOM 4534 N N . ALA B 1 154 ? -9.648 -30.094 8.156 1 90.25 154 ALA B N 1
ATOM 4535 C CA . ALA B 1 154 ? -9.031 -31.406 8.055 1 90.25 154 ALA B CA 1
ATOM 4536 C C . ALA B 1 154 ? -7.789 -31.516 8.93 1 90.25 154 ALA B C 1
ATOM 4538 O O . ALA B 1 154 ? -7.285 -32.594 9.188 1 90.25 154 ALA B O 1
ATOM 4539 N N . ILE B 1 155 ? -7.312 -30.281 9.344 1 89.88 155 ILE B N 1
ATOM 4540 C CA . ILE B 1 155 ? -6.137 -30.297 10.203 1 89.88 155 ILE B CA 1
ATOM 4541 C C . ILE B 1 155 ? -6.492 -30.906 11.555 1 89.88 155 ILE B C 1
ATOM 4543 O O . ILE B 1 155 ? -7.406 -30.438 12.242 1 89.88 155 ILE B O 1
ATOM 4547 N N . PRO B 1 156 ? -5.691 -31.953 11.992 1 91.81 156 PRO B N 1
ATOM 4548 C CA . PRO B 1 156 ? -6.031 -32.625 13.242 1 91.81 156 PRO B CA 1
ATOM 4549 C C . PRO B 1 156 ? -5.961 -31.719 14.461 1 91.81 156 PRO B C 1
ATOM 4551 O O . PRO B 1 156 ? -5.086 -30.844 14.531 1 91.81 156 PRO B O 1
ATOM 4554 N N . VAL B 1 157 ? -6.832 -31.828 15.375 1 91.31 157 VAL B N 1
ATOM 4555 C CA . VAL B 1 157 ? -6.852 -31.234 16.719 1 91.31 157 VAL B CA 1
ATOM 4556 C C . VAL B 1 157 ? -7.289 -29.781 16.641 1 91.31 157 VAL B C 1
ATOM 4558 O O . VAL B 1 157 ? -8.188 -29.359 17.375 1 91.31 157 VAL B O 1
ATOM 4561 N N . VAL B 1 158 ? -6.805 -29.031 15.633 1 93.62 158 VAL B N 1
ATOM 4562 C CA . VAL B 1 158 ? -7.031 -27.594 15.688 1 93.62 158 VAL B CA 1
ATOM 4563 C C . VAL B 1 158 ? -7.859 -27.156 14.477 1 93.62 158 VAL B C 1
ATOM 4565 O O . VAL B 1 158 ? -8.141 -25.969 14.312 1 93.62 158 VAL B O 1
ATOM 4568 N N . GLY B 1 159 ? -8.266 -28.016 13.625 1 92.94 159 GLY B N 1
ATOM 4569 C CA . GLY B 1 159 ? -8.914 -27.688 12.367 1 92.94 159 GLY B CA 1
ATOM 4570 C C . GLY B 1 159 ? -10.18 -26.875 12.539 1 92.94 159 GLY B C 1
ATOM 4571 O O . GLY B 1 159 ? -10.352 -25.844 11.898 1 92.94 159 GLY B O 1
ATOM 4572 N N . ASP B 1 160 ? -11.031 -27.312 13.406 1 93.25 160 ASP B N 1
ATOM 4573 C CA . ASP B 1 160 ? -12.312 -26.625 13.617 1 93.25 160 ASP B CA 1
ATOM 4574 C C . ASP B 1 160 ? -12.102 -25.219 14.148 1 93.25 160 ASP B C 1
ATOM 4576 O O . ASP B 1 160 ? -12.805 -24.281 13.75 1 93.25 160 ASP B O 1
ATOM 4580 N N . SER B 1 161 ? -11.133 -25.109 14.961 1 94.62 161 SER B N 1
ATOM 4581 C CA . SER B 1 161 ? -10.844 -23.781 15.516 1 94.62 161 SER B CA 1
ATOM 4582 C C . SER B 1 161 ? -10.312 -22.844 14.438 1 94.62 161 SER B C 1
ATOM 4584 O O . SER B 1 161 ? -10.633 -21.656 14.438 1 94.62 161 SER B O 1
ATOM 4586 N N . ILE B 1 162 ? -9.609 -23.359 13.555 1 93.81 162 ILE B N 1
ATOM 4587 C CA . ILE B 1 162 ? -9.047 -22.562 12.469 1 93.81 162 ILE B CA 1
ATOM 4588 C C . ILE B 1 162 ? -10.156 -22.125 11.516 1 93.81 162 ILE B C 1
ATOM 4590 O O . ILE B 1 162 ? -10.203 -20.969 11.102 1 93.81 162 ILE B O 1
ATOM 4594 N N . VAL B 1 163 ? -10.984 -23.031 11.242 1 94.38 163 VAL B N 1
ATOM 4595 C CA . VAL B 1 163 ? -12.109 -22.734 10.359 1 94.38 163 VAL B CA 1
ATOM 4596 C C . VAL B 1 163 ? -12.953 -21.625 10.953 1 94.38 163 VAL B C 1
ATOM 4598 O O . VAL B 1 163 ? -13.312 -20.672 10.266 1 94.38 163 VAL B O 1
ATOM 4601 N N . GLU B 1 164 ? -13.234 -21.75 12.219 1 93.88 164 GLU B N 1
ATOM 4602 C CA . GLU B 1 164 ? -14.031 -20.734 12.898 1 93.88 164 GLU B CA 1
ATOM 4603 C C . GLU B 1 164 ? -13.297 -19.391 12.938 1 93.88 164 GLU B C 1
ATOM 4605 O O . GLU B 1 164 ? -13.922 -18.344 12.789 1 93.88 164 GLU B O 1
ATOM 4610 N N . LEU B 1 165 ? -12.055 -19.484 13.125 1 92.5 165 LEU B N 1
ATOM 4611 C CA . LEU B 1 165 ? -11.242 -18.266 13.133 1 92.5 165 LEU B CA 1
ATOM 4612 C C . LEU B 1 165 ? -11.281 -17.578 11.781 1 92.5 165 LEU B C 1
ATOM 4614 O O . LEU B 1 165 ? -11.445 -16.359 11.711 1 92.5 165 LEU B O 1
ATOM 4618 N N . ILE B 1 166 ? -11.219 -18.281 10.742 1 93.06 166 ILE B N 1
ATOM 4619 C CA . ILE B 1 166 ? -11.211 -17.734 9.391 1 93.06 166 ILE B CA 1
ATOM 4620 C C . ILE B 1 166 ? -12.586 -17.141 9.07 1 93.06 166 ILE B C 1
ATOM 4622 O O . ILE B 1 166 ? -12.688 -16.031 8.555 1 93.06 166 ILE B O 1
ATOM 4626 N N . ARG B 1 167 ? -13.617 -17.875 9.469 1 92.69 167 ARG B N 1
ATOM 4627 C CA . ARG B 1 167 ? -14.984 -17.438 9.219 1 92.69 167 ARG B CA 1
ATOM 4628 C C . ARG B 1 167 ? -15.359 -16.25 10.109 1 92.69 167 ARG B C 1
ATOM 4630 O O . ARG B 1 167 ? -16.125 -15.375 9.711 1 92.69 167 ARG B O 1
ATOM 4637 N N . GLY B 1 168 ? -14.797 -16.25 11.352 1 90.81 168 GLY B N 1
ATOM 4638 C CA . GLY B 1 168 ? -15.242 -15.312 12.375 1 90.81 168 GLY B CA 1
ATOM 4639 C C . GLY B 1 168 ? -16.562 -15.695 13.008 1 90.81 168 GLY B C 1
ATOM 4640 O O . GLY B 1 168 ? -17.141 -14.93 13.781 1 90.81 168 GLY B O 1
ATOM 4641 N N . ASP B 1 169 ? -17.109 -16.859 12.57 1 91.75 169 ASP B N 1
ATOM 4642 C CA . ASP B 1 169 ? -18.406 -17.391 12.977 1 91.75 169 ASP B CA 1
ATOM 4643 C C . ASP B 1 169 ? -18.469 -18.906 12.773 1 91.75 169 ASP B C 1
ATOM 4645 O O . ASP B 1 169 ? -17.516 -19.516 12.266 1 91.75 169 ASP B O 1
ATOM 4649 N N . TYR B 1 170 ? -19.531 -19.484 13.195 1 90.5 170 TYR B N 1
ATOM 4650 C CA . TYR B 1 170 ? -19.688 -20.922 13.07 1 90.5 170 TYR B CA 1
ATOM 4651 C C . TYR B 1 170 ? -19.938 -21.328 11.625 1 90.5 170 TYR B C 1
ATOM 4653 O O . TYR B 1 170 ? -19.578 -22.422 11.203 1 90.5 170 TYR B O 1
ATOM 4661 N N . SER B 1 171 ? -20.594 -20.422 10.859 1 91.31 171 SER B N 1
ATOM 4662 C CA . SER B 1 171 ? -20.812 -20.609 9.422 1 91.31 171 SER B CA 1
ATOM 4663 C C . SER B 1 171 ? -20.375 -19.359 8.648 1 91.31 171 SER B C 1
ATOM 4665 O O . SER B 1 171 ? -20.062 -18.328 9.234 1 91.31 171 SER B O 1
ATOM 4667 N N . ILE B 1 172 ? -20.25 -19.578 7.375 1 93.25 172 ILE B N 1
ATOM 4668 C CA . ILE B 1 172 ? -19.984 -18.422 6.531 1 93.25 172 ILE B CA 1
ATOM 4669 C C . ILE B 1 172 ? -21.125 -17.422 6.641 1 93.25 172 ILE B C 1
ATOM 4671 O O . ILE B 1 172 ? -22.297 -17.781 6.406 1 93.25 172 ILE B O 1
ATOM 4675 N N . SER B 1 173 ? -20.812 -16.266 7.117 1 94.25 173 SER B N 1
ATOM 4676 C CA . SER B 1 173 ? -21.844 -15.281 7.445 1 94.25 173 SER B CA 1
ATOM 4677 C C . SER B 1 173 ? -21.391 -13.875 7.047 1 94.25 173 SER B C 1
ATOM 4679 O O . SER B 1 173 ? -20.406 -13.711 6.332 1 94.25 173 SER B O 1
ATOM 4681 N N . ASP B 1 174 ? -22.188 -12.961 7.48 1 94.75 174 ASP B N 1
ATOM 4682 C CA . ASP B 1 174 ? -21.922 -11.539 7.273 1 94.75 174 ASP B CA 1
ATOM 4683 C C . ASP B 1 174 ? -20.531 -11.164 7.797 1 94.75 174 ASP B C 1
ATOM 4685 O O . ASP B 1 174 ? -19.797 -10.406 7.152 1 94.75 174 ASP B O 1
ATOM 4689 N N . ILE B 1 175 ? -20.156 -11.734 8.852 1 94.88 175 ILE B N 1
ATOM 4690 C CA . ILE B 1 175 ? -18.859 -11.461 9.477 1 94.88 175 ILE B CA 1
ATOM 4691 C C . ILE B 1 175 ? -17.734 -11.945 8.57 1 94.88 175 ILE B C 1
ATOM 4693 O O . ILE B 1 175 ? -16.734 -11.25 8.391 1 94.88 175 ILE B O 1
ATOM 4697 N N . THR B 1 176 ? -17.875 -13.102 7.996 1 95.94 176 THR B N 1
ATOM 4698 C CA . THR B 1 176 ? -16.875 -13.672 7.098 1 95.94 176 THR B CA 1
ATOM 4699 C C . THR B 1 176 ? -16.656 -12.758 5.898 1 95.94 176 THR B C 1
ATOM 4701 O O . THR B 1 176 ? -15.508 -12.453 5.555 1 95.94 176 THR B O 1
ATOM 4704 N N . LEU B 1 177 ? -17.766 -12.359 5.359 1 96.06 177 LEU B N 1
ATOM 4705 C CA . LEU B 1 177 ? -17.719 -11.516 4.168 1 96.06 177 LEU B CA 1
ATOM 4706 C C . LEU B 1 177 ? -16.953 -10.227 4.449 1 96.06 177 LEU B C 1
ATOM 4708 O O . LEU B 1 177 ? -16.062 -9.844 3.686 1 96.06 177 LEU B O 1
ATOM 4712 N N . ASN B 1 178 ? -17.25 -9.594 5.52 1 96.38 178 ASN B N 1
ATOM 4713 C CA . ASN B 1 178 ? -16.625 -8.32 5.867 1 96.38 178 ASN B CA 1
ATOM 4714 C C . ASN B 1 178 ? -15.133 -8.492 6.148 1 96.38 178 ASN B C 1
ATOM 4716 O O . ASN B 1 178 ? -14.32 -7.66 5.75 1 96.38 178 ASN B O 1
ATOM 4720 N N . ARG B 1 179 ? -14.789 -9.547 6.805 1 96.12 179 ARG B N 1
ATOM 4721 C CA . ARG B 1 179 ? -13.391 -9.852 7.078 1 96.12 179 ARG B CA 1
ATOM 4722 C C . ARG B 1 179 ? -12.617 -10.086 5.781 1 96.12 179 ARG B C 1
ATOM 4724 O O . ARG B 1 179 ? -11.523 -9.555 5.605 1 96.12 179 ARG B O 1
ATOM 4731 N N . PHE B 1 180 ? -13.164 -10.867 4.945 1 97.38 180 PHE B N 1
ATOM 4732 C CA . PHE B 1 180 ? -12.508 -11.172 3.684 1 97.38 180 PHE B CA 1
ATOM 4733 C C . PHE B 1 180 ? -12.406 -9.93 2.809 1 97.38 180 PHE B C 1
ATOM 4735 O O . PHE B 1 180 ? -11.445 -9.773 2.055 1 97.38 180 PHE B O 1
ATOM 4742 N N . PHE B 1 181 ? -13.445 -9.07 2.93 1 97.75 181 PHE B N 1
ATOM 4743 C CA . PHE B 1 181 ? -13.375 -7.797 2.223 1 97.75 181 PHE B CA 1
ATOM 4744 C C . PHE B 1 181 ? -12.156 -6.992 2.674 1 97.75 181 PHE B C 1
ATOM 4746 O O . PHE B 1 181 ? -11.383 -6.516 1.846 1 97.75 181 PHE B O 1
ATOM 4753 N N . ALA B 1 182 ? -11.969 -6.871 3.984 1 97.06 182 ALA B N 1
ATOM 4754 C CA . ALA B 1 182 ? -10.844 -6.125 4.543 1 97.06 182 ALA B CA 1
ATOM 4755 C C . ALA B 1 182 ? -9.516 -6.727 4.102 1 97.06 182 ALA B C 1
ATOM 4757 O O . ALA B 1 182 ? -8.594 -6 3.717 1 97.06 182 ALA B O 1
ATOM 4758 N N . LEU B 1 183 ? -9.422 -8.016 4.141 1 97.12 183 LEU B N 1
ATOM 4759 C CA . LEU B 1 183 ? -8.211 -8.695 3.707 1 97.12 183 LEU B CA 1
ATOM 4760 C C . LEU B 1 183 ? -7.938 -8.438 2.227 1 97.12 183 LEU B C 1
ATOM 4762 O O . LEU B 1 183 ? -6.816 -8.109 1.845 1 97.12 183 LEU B O 1
ATOM 4766 N N . HIS B 1 184 ? -8.961 -8.531 1.446 1 98.25 184 HIS B N 1
ATOM 4767 C CA . HIS B 1 184 ? -8.828 -8.438 -0.003 1 98.25 184 HIS B CA 1
ATOM 4768 C C . HIS B 1 184 ? -8.453 -7.023 -0.43 1 98.25 184 HIS B C 1
ATOM 4770 O O . HIS B 1 184 ? -7.648 -6.84 -1.348 1 98.25 184 HIS B O 1
ATOM 4776 N N . VAL B 1 185 ? -9.016 -6.043 0.224 1 97.12 185 VAL B N 1
ATOM 4777 C CA . VAL B 1 185 ? -8.891 -4.703 -0.34 1 97.12 185 VAL B CA 1
ATOM 4778 C C . VAL B 1 185 ? -7.719 -3.977 0.312 1 97.12 185 VAL B C 1
ATOM 4780 O O . VAL B 1 185 ? -7.199 -3.004 -0.24 1 97.12 185 VAL B O 1
ATOM 4783 N N . ILE B 1 186 ? -7.238 -4.43 1.484 1 96.56 186 ILE B N 1
ATOM 4784 C CA . ILE B 1 186 ? -6.211 -3.654 2.166 1 96.56 186 ILE B CA 1
ATOM 4785 C C . ILE B 1 186 ? -4.996 -4.535 2.439 1 96.56 186 ILE B C 1
ATOM 4787 O O . ILE B 1 186 ? -3.965 -4.414 1.771 1 96.56 186 ILE B O 1
ATOM 4791 N N . ALA B 1 187 ? -5.188 -5.582 3.238 1 96.5 187 ALA B N 1
ATOM 4792 C CA . ALA B 1 187 ? -4.062 -6.316 3.807 1 96.5 187 ALA B CA 1
ATOM 4793 C C . ALA B 1 187 ? -3.287 -7.055 2.721 1 96.5 187 ALA B C 1
ATOM 4795 O O . ALA B 1 187 ? -2.064 -6.918 2.619 1 96.5 187 ALA B O 1
ATOM 4796 N N . LEU B 1 188 ? -4.023 -7.809 1.962 1 98.06 188 LEU B N 1
ATOM 4797 C CA . LEU B 1 188 ? -3.357 -8.664 0.987 1 98.06 188 LEU B CA 1
ATOM 4798 C C . LEU B 1 188 ? -2.734 -7.836 -0.131 1 98.06 188 LEU B C 1
ATOM 4800 O O . LEU B 1 188 ? -1.623 -8.125 -0.578 1 98.06 188 LEU B O 1
ATOM 4804 N N . PRO B 1 189 ? -3.416 -6.777 -0.578 1 97.31 189 PRO B N 1
ATOM 4805 C CA . PRO B 1 189 ? -2.77 -5.93 -1.583 1 97.31 189 PRO B CA 1
ATOM 4806 C C . PRO B 1 189 ? -1.492 -5.27 -1.068 1 97.31 189 PRO B C 1
ATOM 4808 O O . PRO B 1 189 ? -0.507 -5.168 -1.804 1 97.31 189 PRO B O 1
ATOM 4811 N N . LEU B 1 190 ? -1.493 -4.855 0.156 1 96.44 190 LEU B N 1
ATOM 4812 C CA . LEU B 1 190 ? -0.29 -4.27 0.737 1 96.44 190 LEU B CA 1
ATOM 4813 C C . LEU B 1 190 ? 0.839 -5.293 0.792 1 96.44 190 LEU B C 1
ATOM 4815 O O . LEU B 1 190 ? 1.983 -4.98 0.455 1 96.44 190 LEU B O 1
ATOM 4819 N N . ALA B 1 191 ? 0.518 -6.48 1.193 1 97.06 191 ALA B N 1
ATOM 4820 C CA . ALA B 1 191 ? 1.511 -7.551 1.233 1 97.06 191 ALA B CA 1
ATOM 4821 C C . ALA B 1 191 ? 2.041 -7.859 -0.163 1 97.06 191 ALA B C 1
ATOM 4823 O O . ALA B 1 191 ? 3.246 -8.039 -0.35 1 97.06 191 ALA B O 1
ATOM 4824 N N . LEU B 1 192 ? 1.123 -7.91 -1.079 1 98 192 LEU B N 1
ATOM 4825 C CA . LEU B 1 192 ? 1.487 -8.227 -2.457 1 98 192 LEU B CA 1
ATOM 4826 C C . LEU B 1 192 ? 2.439 -7.172 -3.02 1 98 192 LEU B C 1
ATOM 4828 O O . LEU B 1 192 ? 3.477 -7.512 -3.594 1 98 192 LEU B O 1
ATOM 4832 N N . ILE B 1 193 ? 2.129 -5.918 -2.855 1 97.06 193 ILE B N 1
ATOM 4833 C CA . ILE B 1 193 ? 2.967 -4.828 -3.346 1 97.06 193 ILE B CA 1
ATOM 4834 C C . ILE B 1 193 ? 4.348 -4.906 -2.697 1 97.06 193 ILE B C 1
ATOM 4836 O O . ILE B 1 193 ? 5.367 -4.793 -3.379 1 97.06 193 ILE B O 1
ATOM 4840 N N . GLY B 1 194 ? 4.367 -5.109 -1.376 1 96.06 194 GLY B N 1
ATOM 4841 C CA . GLY B 1 194 ? 5.637 -5.246 -0.677 1 96.06 194 GLY B CA 1
ATOM 4842 C C . GLY B 1 194 ? 6.492 -6.379 -1.212 1 96.06 194 GLY B C 1
ATOM 4843 O O . GLY B 1 194 ? 7.691 -6.199 -1.44 1 96.06 194 GLY B O 1
ATOM 4844 N N . LEU B 1 195 ? 5.898 -7.512 -1.459 1 97.69 195 LEU B N 1
ATOM 4845 C CA . LEU B 1 195 ? 6.625 -8.672 -1.954 1 97.69 195 LEU B CA 1
ATOM 4846 C C . LEU B 1 195 ? 7.113 -8.445 -3.381 1 97.69 195 LEU B C 1
ATOM 4848 O O . LEU B 1 195 ? 8.195 -8.906 -3.756 1 97.69 195 LEU B O 1
ATOM 4852 N N . VAL B 1 196 ? 6.312 -7.738 -4.18 1 97.31 196 VAL B N 1
ATOM 4853 C CA . VAL B 1 196 ? 6.707 -7.441 -5.555 1 97.31 196 VAL B CA 1
ATOM 4854 C C . VAL B 1 196 ? 7.945 -6.547 -5.555 1 97.31 196 VAL B C 1
ATOM 4856 O O . VAL B 1 196 ? 8.875 -6.77 -6.328 1 97.31 196 VAL B O 1
ATOM 4859 N N . VAL B 1 197 ? 7.969 -5.566 -4.68 1 93.38 197 VAL B N 1
ATOM 4860 C CA . VAL B 1 197 ? 9.117 -4.676 -4.574 1 93.38 197 VAL B CA 1
ATOM 4861 C C . VAL B 1 197 ? 10.359 -5.48 -4.199 1 93.38 197 VAL B C 1
ATOM 4863 O O . VAL B 1 197 ? 11.414 -5.332 -4.82 1 93.38 197 VAL B O 1
ATOM 4866 N N . VAL B 1 198 ? 10.258 -6.395 -3.217 1 94.12 198 VAL B N 1
ATOM 4867 C CA . VAL B 1 198 ? 11.367 -7.223 -2.768 1 94.12 198 VAL B CA 1
ATOM 4868 C C . VAL B 1 198 ? 11.805 -8.156 -3.895 1 94.12 198 VAL B C 1
ATOM 4870 O O . VAL B 1 198 ? 13 -8.383 -4.098 1 94.12 198 VAL B O 1
ATOM 4873 N N . HIS B 1 199 ? 10.867 -8.664 -4.586 1 96.5 199 HIS B N 1
ATOM 4874 C CA . HIS B 1 199 ? 11.125 -9.547 -5.723 1 96.5 199 HIS B CA 1
ATOM 4875 C C . HIS B 1 199 ? 11.961 -8.836 -6.785 1 96.5 199 HIS B C 1
ATOM 4877 O O . HIS B 1 199 ? 12.953 -9.391 -7.27 1 96.5 199 HIS B O 1
ATOM 4883 N N . ILE B 1 200 ? 11.602 -7.617 -7.094 1 93 200 ILE B N 1
ATOM 4884 C CA . ILE B 1 200 ? 12.289 -6.836 -8.117 1 93 200 ILE B CA 1
ATOM 4885 C C . ILE B 1 200 ? 13.688 -6.453 -7.629 1 93 200 ILE B C 1
ATOM 4887 O O . ILE B 1 200 ? 14.648 -6.465 -8.398 1 93 200 ILE B O 1
ATOM 4891 N N . MET B 1 201 ? 13.82 -6.152 -6.363 1 90 201 MET B N 1
ATOM 4892 C CA . MET B 1 201 ? 15.125 -5.84 -5.789 1 90 201 MET B CA 1
ATOM 4893 C C . MET B 1 201 ? 16.062 -7.039 -5.895 1 90 201 MET B C 1
ATOM 4895 O O . MET B 1 201 ? 17.234 -6.887 -6.25 1 90 201 MET B O 1
ATOM 4899 N N . ALA B 1 202 ? 15.508 -8.18 -5.578 1 92.31 202 ALA B N 1
ATOM 4900 C CA . ALA B 1 202 ? 16.312 -9.391 -5.699 1 92.31 202 ALA B CA 1
ATOM 4901 C C . ALA B 1 202 ? 16.719 -9.633 -7.148 1 92.31 202 ALA B C 1
ATOM 4903 O O . ALA B 1 202 ? 17.875 -10 -7.418 1 92.31 202 ALA B O 1
ATOM 4904 N N . LEU B 1 203 ? 15.82 -9.391 -8.039 1 92.69 203 LEU B N 1
ATOM 4905 C CA . LEU B 1 203 ? 16.094 -9.57 -9.461 1 92.69 203 LEU B CA 1
ATOM 4906 C C . LEU B 1 203 ? 17.203 -8.641 -9.922 1 92.69 203 LEU B C 1
ATOM 4908 O O . LEU B 1 203 ? 18.109 -9.07 -10.648 1 92.69 203 LEU B O 1
ATOM 4912 N N . HIS B 1 204 ? 17.141 -7.453 -9.492 1 87.31 204 HIS B N 1
ATOM 4913 C CA . HIS B 1 204 ? 18.125 -6.457 -9.93 1 87.31 204 HIS B CA 1
ATOM 4914 C C . HIS B 1 204 ? 19.484 -6.723 -9.328 1 87.31 204 HIS B C 1
ATOM 4916 O O . HIS B 1 204 ? 20.516 -6.348 -9.906 1 87.31 204 HIS B O 1
ATOM 4922 N N . GLU B 1 205 ? 19.516 -7.383 -8.203 1 86.25 205 GLU B N 1
ATOM 4923 C CA . GLU B 1 205 ? 20.781 -7.719 -7.555 1 86.25 205 GLU B CA 1
ATOM 4924 C C . GLU B 1 205 ? 21.547 -8.789 -8.344 1 86.25 205 GLU B C 1
ATOM 4926 O O . GLU B 1 205 ? 22.719 -8.609 -8.664 1 86.25 205 GLU B O 1
ATOM 4931 N N . VAL B 1 206 ? 20.828 -9.82 -8.742 1 89.81 206 VAL B N 1
ATOM 4932 C CA . VAL B 1 206 ? 21.516 -10.961 -9.344 1 89.81 206 VAL B CA 1
ATOM 4933 C C . VAL B 1 206 ? 21.391 -10.898 -10.867 1 89.81 206 VAL B C 1
ATOM 4935 O O . VAL B 1 206 ? 22.172 -11.508 -11.586 1 89.81 206 VAL B O 1
ATOM 4938 N N . GLY B 1 207 ? 20.359 -10.234 -11.312 1 88.5 207 GLY B N 1
ATOM 4939 C CA . GLY B 1 207 ? 20.109 -10.172 -12.742 1 88.5 207 GLY B CA 1
ATOM 4940 C C . GLY B 1 207 ? 19.188 -11.273 -13.242 1 88.5 207 GLY B C 1
ATOM 4941 O O . GLY B 1 207 ? 19.125 -12.352 -12.641 1 88.5 207 GLY B O 1
ATOM 4942 N N . SER B 1 208 ? 18.609 -11.023 -14.32 1 91 208 SER B N 1
ATOM 4943 C CA . SER B 1 208 ? 17.719 -12.016 -14.922 1 91 208 SER B CA 1
ATOM 4944 C C . SER B 1 208 ? 18.5 -13.148 -15.57 1 91 208 SER B C 1
ATOM 4946 O O . SER B 1 208 ? 19.578 -12.93 -16.109 1 91 208 SER B O 1
ATOM 4948 N N . ASN B 1 209 ? 17.938 -14.273 -15.477 1 94.12 209 ASN B N 1
ATOM 4949 C CA . ASN B 1 209 ? 18.438 -15.375 -16.297 1 94.12 209 ASN B CA 1
ATOM 4950 C C . ASN B 1 209 ? 18.109 -15.18 -17.766 1 94.12 209 ASN B C 1
ATOM 4952 O O . ASN B 1 209 ? 17.547 -14.148 -18.156 1 94.12 209 ASN B O 1
ATOM 4956 N N . ASN B 1 210 ? 18.531 -16.078 -18.594 1 93.69 210 ASN B N 1
ATOM 4957 C CA . ASN B 1 210 ? 18.312 -15.992 -20.031 1 93.69 210 ASN B CA 1
ATOM 4958 C C . ASN B 1 210 ? 18.125 -17.375 -20.641 1 93.69 210 ASN B C 1
ATOM 4960 O O . ASN B 1 210 ? 18.344 -18.391 -19.984 1 93.69 210 ASN B O 1
ATOM 4964 N N . PRO B 1 211 ? 17.781 -17.422 -21.859 1 95.31 211 PRO B N 1
ATOM 4965 C CA . PRO B 1 211 ? 17.438 -18.703 -22.484 1 95.31 211 PRO B CA 1
ATOM 4966 C C . PRO B 1 211 ? 18.609 -19.672 -22.531 1 95.31 211 PRO B C 1
ATOM 4968 O O . PRO B 1 211 ? 18.422 -20.875 -22.703 1 95.31 211 PRO B O 1
ATOM 4971 N N . ASP B 1 212 ? 19.812 -19.188 -22.375 1 94.69 212 ASP B N 1
ATOM 4972 C CA . ASP B 1 212 ? 20.969 -20.062 -22.406 1 94.69 212 ASP B CA 1
ATOM 4973 C C . ASP B 1 212 ? 21.406 -20.453 -20.984 1 94.69 212 ASP B C 1
ATOM 4975 O O . ASP B 1 212 ? 22.219 -21.359 -20.812 1 94.69 212 ASP B O 1
ATOM 4979 N N . GLY B 1 213 ? 20.859 -19.734 -20.016 1 93.62 213 GLY B N 1
ATOM 4980 C CA . GLY B 1 213 ? 21.172 -20.062 -18.641 1 93.62 213 GLY B CA 1
ATOM 4981 C C . GLY B 1 213 ? 22.547 -19.594 -18.219 1 93.62 213 GLY B C 1
ATOM 4982 O O . GLY B 1 213 ? 23.172 -20.188 -17.328 1 93.62 213 GLY B O 1
ATOM 4983 N N . ILE B 1 214 ? 23.031 -18.562 -18.953 1 90.69 214 ILE B N 1
ATOM 4984 C CA . ILE B 1 214 ? 24.375 -18.062 -18.688 1 90.69 214 ILE B CA 1
ATOM 4985 C C . ILE B 1 214 ? 24.297 -16.797 -17.844 1 90.69 214 ILE B C 1
ATOM 4987 O O . ILE B 1 214 ? 23.391 -15.984 -18.016 1 90.69 214 ILE B O 1
ATOM 4991 N N . GLU B 1 215 ? 25.281 -16.719 -16.891 1 89.44 215 GLU B N 1
ATOM 4992 C CA . GLU B 1 215 ? 25.359 -15.508 -16.078 1 89.44 215 GLU B CA 1
ATOM 4993 C C . GLU B 1 215 ? 26.078 -14.383 -16.812 1 89.44 215 GLU B C 1
ATOM 4995 O O . GLU B 1 215 ? 27.297 -14.391 -16.922 1 89.44 215 GLU B O 1
ATOM 5000 N N . ILE B 1 216 ? 25.391 -13.445 -17.109 1 84.81 216 ILE B N 1
ATOM 5001 C CA . ILE B 1 216 ? 25.984 -12.422 -17.953 1 84.81 216 ILE B CA 1
ATOM 5002 C C . ILE B 1 216 ? 26.719 -11.391 -17.094 1 84.81 216 ILE B C 1
ATOM 5004 O O . ILE B 1 216 ? 27.547 -10.641 -17.594 1 84.81 216 ILE B O 1
ATOM 5008 N N . LYS B 1 217 ? 26.375 -11.32 -15.867 1 80.69 217 LYS B N 1
ATOM 5009 C CA . LYS B 1 217 ? 27 -10.336 -14.984 1 80.69 217 LYS B CA 1
ATOM 5010 C C . LYS B 1 217 ? 28.406 -10.758 -14.602 1 80.69 217 LYS B C 1
ATOM 5012 O O . LYS B 1 217 ? 29.203 -9.938 -14.125 1 80.69 217 LYS B O 1
ATOM 5017 N N . GLU B 1 218 ? 28.688 -11.945 -14.875 1 78.06 218 GLU B N 1
ATOM 5018 C CA . GLU B 1 218 ? 30 -12.461 -14.5 1 78.06 218 GLU B CA 1
ATOM 5019 C C . GLU B 1 218 ? 31.062 -12.102 -15.539 1 78.06 218 GLU B C 1
ATOM 5021 O O . GLU B 1 218 ? 32.25 -11.984 -15.211 1 78.06 218 GLU B O 1
ATOM 5026 N N . ARG B 1 219 ? 30.672 -11.953 -16.719 1 77.81 219 ARG B N 1
ATOM 5027 C CA . ARG B 1 219 ? 31.625 -11.602 -17.766 1 77.81 219 ARG B CA 1
ATOM 5028 C C . ARG B 1 219 ? 31.469 -10.148 -18.188 1 77.81 219 ARG B C 1
ATOM 5030 O O . ARG B 1 219 ? 30.594 -9.836 -19.016 1 77.81 219 ARG B O 1
ATOM 5037 N N . LYS B 1 220 ? 32.281 -9.336 -17.672 1 80.38 220 LYS B N 1
ATOM 5038 C CA . LYS B 1 220 ? 32.188 -7.906 -17.938 1 80.38 220 LYS B CA 1
ATOM 5039 C C . LYS B 1 220 ? 33.375 -7.43 -18.781 1 80.38 220 LYS B C 1
ATOM 5041 O O . LYS B 1 220 ? 34.469 -7.969 -18.672 1 80.38 220 LYS B O 1
ATOM 5046 N N . GLY B 1 221 ? 33.031 -6.508 -19.578 1 77.25 221 GLY B N 1
ATOM 5047 C CA . GLY B 1 221 ? 34.094 -5.871 -20.344 1 77.25 221 GLY B CA 1
ATOM 5048 C C . GLY B 1 221 ? 34.906 -4.887 -19.547 1 77.25 221 GLY B C 1
ATOM 5049 O O . GLY B 1 221 ? 34.688 -4.73 -18.344 1 77.25 221 GLY B O 1
ATOM 5050 N N . PRO B 1 222 ? 35.938 -4.297 -20.219 1 74.06 222 PRO B N 1
ATOM 5051 C CA . PRO B 1 222 ? 36.781 -3.316 -19.547 1 74.06 222 PRO B CA 1
ATOM 5052 C C . PRO B 1 222 ? 36 -2.123 -19 1 74.06 222 PRO B C 1
ATOM 5054 O O . PRO B 1 222 ? 36.406 -1.494 -18.031 1 74.06 222 PRO B O 1
ATOM 5057 N N . ASP B 1 223 ? 34.844 -1.896 -19.609 1 74.31 223 ASP B N 1
ATOM 5058 C CA . ASP B 1 223 ? 34.031 -0.756 -19.219 1 74.31 223 ASP B CA 1
ATOM 5059 C C . ASP B 1 223 ? 33.062 -1.144 -18.109 1 74.31 223 ASP B C 1
ATOM 5061 O O . ASP B 1 223 ? 32.281 -0.312 -17.656 1 74.31 223 ASP B O 1
ATOM 5065 N N . GLY B 1 224 ? 33.062 -2.357 -17.766 1 75.38 224 GLY B N 1
ATOM 5066 C CA . GLY B 1 224 ? 32.188 -2.812 -16.703 1 75.38 224 GLY B CA 1
ATOM 5067 C C . GLY B 1 224 ? 30.828 -3.264 -17.188 1 75.38 224 GLY B C 1
ATOM 5068 O O . GLY B 1 224 ? 29.969 -3.648 -16.391 1 75.38 224 GLY B O 1
ATOM 5069 N N . VAL B 1 225 ? 30.703 -3.207 -18.484 1 78.31 225 VAL B N 1
ATOM 5070 C CA . VAL B 1 225 ? 29.438 -3.602 -19.078 1 78.31 225 VAL B CA 1
ATOM 5071 C C . VAL B 1 225 ? 29.469 -5.09 -19.438 1 78.31 225 VAL B C 1
ATOM 5073 O O . VAL B 1 225 ? 30.469 -5.582 -19.984 1 78.31 225 VAL B O 1
ATOM 5076 N N . PRO B 1 226 ? 28.422 -5.77 -19.047 1 83.06 226 PRO B N 1
ATOM 5077 C CA . PRO B 1 226 ? 28.375 -7.188 -19.406 1 83.06 226 PRO B CA 1
ATOM 5078 C C . PRO B 1 226 ? 28.5 -7.41 -20.922 1 83.06 226 PRO B C 1
ATOM 5080 O O . PRO B 1 226 ? 27.812 -6.746 -21.703 1 83.06 226 PRO B O 1
ATOM 5083 N N . LEU B 1 227 ? 29.281 -8.312 -21.281 1 81.69 227 LEU B N 1
ATOM 5084 C CA . LEU B 1 227 ? 29.594 -8.555 -22.688 1 81.69 227 LEU B CA 1
ATOM 5085 C C . LEU B 1 227 ? 28.359 -9.016 -23.453 1 81.69 227 LEU B C 1
ATOM 5087 O O . LEU B 1 227 ? 28.203 -8.711 -24.641 1 81.69 227 LEU B O 1
ATOM 5091 N N . ASP B 1 228 ? 27.594 -9.672 -22.781 1 84.75 228 ASP B N 1
ATOM 5092 C CA . ASP B 1 228 ? 26.406 -10.219 -23.438 1 84.75 228 ASP B CA 1
ATOM 5093 C C . ASP B 1 228 ? 25.141 -9.5 -22.969 1 84.75 228 ASP B C 1
ATOM 5095 O O . ASP B 1 228 ? 24.031 -10.031 -23.109 1 84.75 228 ASP B O 1
ATOM 5099 N N . GLY B 1 229 ? 25.406 -8.383 -22.406 1 83.56 229 GLY B N 1
ATOM 5100 C CA . GLY B 1 229 ? 24.281 -7.609 -21.906 1 83.56 229 GLY B CA 1
ATOM 5101 C C . GLY B 1 229 ? 24 -6.355 -22.719 1 83.56 229 GLY B C 1
ATOM 5102 O O . GLY B 1 229 ? 24.922 -5.809 -23.344 1 83.56 229 GLY B O 1
ATOM 5103 N N . VAL B 1 230 ? 22.781 -6.066 -22.859 1 81.88 230 VAL B N 1
ATOM 5104 C CA . VAL B 1 230 ? 22.359 -4.797 -23.453 1 81.88 230 VAL B CA 1
ATOM 5105 C C . VAL B 1 230 ? 21.578 -3.99 -22.422 1 81.88 230 VAL B C 1
ATOM 5107 O O . VAL B 1 230 ? 20.922 -4.562 -21.547 1 81.88 230 VAL B O 1
ATOM 5110 N N . ALA B 1 231 ? 21.75 -2.68 -22.609 1 81.12 231 ALA B N 1
ATOM 5111 C CA . ALA B 1 231 ? 20.984 -1.827 -21.719 1 81.12 231 ALA B CA 1
ATOM 5112 C C . ALA B 1 231 ? 19.484 -2.088 -21.859 1 81.12 231 ALA B C 1
ATOM 5114 O O . ALA B 1 231 ? 18.984 -2.227 -22.969 1 81.12 231 ALA B O 1
ATOM 5115 N N . PHE B 1 232 ? 18.906 -2.152 -20.781 1 83 232 PHE B N 1
ATOM 5116 C CA . PHE B 1 232 ? 17.5 -2.482 -20.766 1 83 232 PHE B CA 1
ATOM 5117 C C . PHE B 1 232 ? 16.703 -1.482 -21.594 1 83 232 PHE B C 1
ATOM 5119 O O . PHE B 1 232 ? 15.836 -1.87 -22.391 1 83 232 PHE B O 1
ATOM 5126 N N . HIS B 1 233 ? 16.906 -0.234 -21.297 1 81.06 233 HIS B N 1
ATOM 5127 C CA . HIS B 1 233 ? 16.266 0.794 -22.125 1 81.06 233 HIS B CA 1
ATOM 5128 C C . HIS B 1 233 ? 17.219 1.271 -23.219 1 81.06 233 HIS B C 1
ATOM 5130 O O . HIS B 1 233 ? 18.391 1.516 -22.969 1 81.06 233 HIS B O 1
ATOM 5136 N N . PRO B 1 234 ? 16.859 1.396 -24.422 1 79 234 PRO B N 1
ATOM 5137 C CA . PRO B 1 234 ? 15.469 1.289 -24.891 1 79 234 PRO B CA 1
ATOM 5138 C C . PRO B 1 234 ? 15.148 -0.087 -25.469 1 79 234 PRO B C 1
ATOM 5140 O O . PRO B 1 234 ? 13.992 -0.378 -25.766 1 79 234 PRO B O 1
ATOM 5143 N N . TYR B 1 235 ? 16.156 -0.896 -25.547 1 79.56 235 TYR B N 1
ATOM 5144 C CA . TYR B 1 235 ? 16.031 -2.125 -26.328 1 79.56 235 TYR B CA 1
ATOM 5145 C C . TYR B 1 235 ? 14.93 -3.018 -25.75 1 79.56 235 TYR B C 1
ATOM 5147 O O . TYR B 1 235 ? 13.961 -3.334 -26.438 1 79.56 235 TYR B O 1
ATOM 5155 N N . HIS B 1 236 ? 15.031 -3.361 -24.609 1 83.75 236 HIS B N 1
ATOM 5156 C CA . HIS B 1 236 ? 14.062 -4.277 -24.016 1 83.75 236 HIS B CA 1
ATOM 5157 C C . HIS B 1 236 ? 12.773 -3.549 -23.641 1 83.75 236 HIS B C 1
ATOM 5159 O O . HIS B 1 236 ? 11.688 -4.133 -23.688 1 83.75 236 HIS B O 1
ATOM 5165 N N . THR B 1 237 ? 12.852 -2.23 -23.359 1 85.44 237 THR B N 1
ATOM 5166 C CA . THR B 1 237 ? 11.648 -1.476 -23.031 1 85.44 237 THR B CA 1
ATOM 5167 C C . THR B 1 237 ? 10.711 -1.4 -24.234 1 85.44 237 THR B C 1
ATOM 5169 O O . THR B 1 237 ? 9.492 -1.481 -24.094 1 85.44 237 THR B O 1
ATOM 5172 N N . SER B 1 238 ? 11.32 -1.274 -25.375 1 86.62 238 SER B N 1
ATOM 5173 C CA . SER B 1 238 ? 10.508 -1.226 -26.578 1 86.62 238 SER B CA 1
ATOM 5174 C C . SER B 1 238 ? 9.797 -2.555 -26.828 1 86.62 238 SER B C 1
ATOM 5176 O O . SER B 1 238 ? 8.625 -2.58 -27.219 1 86.62 238 SER B O 1
ATOM 5178 N N . LYS B 1 239 ? 10.453 -3.646 -26.641 1 88.44 239 LYS B N 1
ATOM 5179 C CA . LYS B 1 239 ? 9.852 -4.965 -26.781 1 88.44 239 LYS B CA 1
ATOM 5180 C C . LYS B 1 239 ? 8.766 -5.188 -25.719 1 88.44 239 LYS B C 1
ATOM 5182 O O . LYS B 1 239 ? 7.711 -5.754 -26.016 1 88.44 239 LYS B O 1
ATOM 5187 N N . ASP B 1 240 ? 9.07 -4.738 -24.609 1 91.88 240 ASP B N 1
ATOM 5188 C CA . ASP B 1 240 ? 8.086 -4.828 -23.531 1 91.88 240 ASP B CA 1
ATOM 5189 C C . ASP B 1 240 ? 6.824 -4.043 -23.875 1 91.88 240 ASP B C 1
ATOM 5191 O O . ASP B 1 240 ? 5.711 -4.488 -23.594 1 91.88 240 ASP B O 1
ATOM 5195 N N . LEU B 1 241 ? 7.008 -2.893 -24.484 1 93.94 241 LEU B N 1
ATOM 5196 C CA . LEU B 1 241 ? 5.863 -2.061 -24.844 1 93.94 241 LEU B CA 1
ATOM 5197 C C . LEU B 1 241 ? 4.98 -2.764 -25.859 1 93.94 241 LEU B C 1
ATOM 5199 O O . LEU B 1 241 ? 3.754 -2.709 -25.781 1 93.94 241 LEU B O 1
ATOM 5203 N N . VAL B 1 242 ? 5.621 -3.387 -26.797 1 95 242 VAL B N 1
ATOM 5204 C CA . VAL B 1 242 ? 4.863 -4.145 -27.781 1 95 242 VAL B CA 1
ATOM 5205 C C . VAL B 1 242 ? 4.078 -5.258 -27.094 1 95 242 VAL B C 1
ATOM 5207 O O . VAL B 1 242 ? 2.887 -5.441 -27.359 1 95 242 VAL B O 1
ATOM 5210 N N . ALA B 1 243 ? 4.77 -5.977 -26.219 1 96.31 243 ALA B N 1
ATOM 5211 C CA . ALA B 1 243 ? 4.109 -7.051 -25.484 1 96.31 243 ALA B CA 1
ATOM 5212 C C . ALA B 1 243 ? 2.938 -6.516 -24.656 1 96.31 243 ALA B C 1
ATOM 5214 O O . ALA B 1 243 ? 1.876 -7.141 -24.609 1 96.31 243 ALA B O 1
ATOM 5215 N N . ILE B 1 244 ? 3.098 -5.402 -24.062 1 97.69 244 ILE B N 1
ATOM 5216 C CA . ILE B 1 244 ? 2.049 -4.781 -23.25 1 97.69 244 ILE B CA 1
ATOM 5217 C C . ILE B 1 244 ? 0.866 -4.418 -24.156 1 97.69 244 ILE B C 1
ATOM 5219 O O . ILE B 1 244 ? -0.288 -4.68 -23.797 1 97.69 244 ILE B O 1
ATOM 5223 N N . ILE B 1 245 ? 1.123 -3.834 -25.297 1 97.75 245 ILE B N 1
ATOM 5224 C CA . ILE B 1 245 ? 0.072 -3.422 -26.219 1 97.75 245 ILE B CA 1
ATOM 5225 C C . ILE B 1 245 ? -0.699 -4.648 -26.703 1 97.75 245 ILE B C 1
ATOM 5227 O O . ILE B 1 245 ? -1.932 -4.645 -26.734 1 97.75 245 ILE B O 1
ATOM 5231 N N . VAL B 1 246 ? 0.039 -5.656 -27.125 1 97.81 246 VAL B N 1
ATOM 5232 C CA . VAL B 1 246 ? -0.604 -6.883 -27.578 1 97.81 246 VAL B CA 1
ATOM 5233 C C . VAL B 1 246 ? -1.453 -7.473 -26.453 1 97.81 246 VAL B C 1
ATOM 5235 O O . VAL B 1 246 ? -2.598 -7.871 -26.672 1 97.81 246 VAL B O 1
ATOM 5238 N N . PHE B 1 247 ? -0.908 -7.508 -25.297 1 98.06 247 PHE B N 1
ATOM 5239 C CA . PHE B 1 247 ? -1.649 -8 -24.141 1 98.06 247 PHE B CA 1
ATOM 5240 C C . PHE B 1 247 ? -2.922 -7.188 -23.922 1 98.06 247 PHE B C 1
ATOM 5242 O O . PHE B 1 247 ? -4 -7.754 -23.75 1 98.06 247 PHE B O 1
ATOM 5249 N N . LEU B 1 248 ? -2.783 -5.891 -23.906 1 98.31 248 LEU B N 1
ATOM 5250 C CA . LEU B 1 248 ? -3.938 -5.027 -23.672 1 98.31 248 LEU B CA 1
ATOM 5251 C C . LEU B 1 248 ? -4.992 -5.215 -24.75 1 98.31 248 LEU B C 1
ATOM 5253 O O . LEU B 1 248 ? -6.191 -5.113 -24.484 1 98.31 248 LEU B O 1
ATOM 5257 N N . MET B 1 249 ? -4.562 -5.461 -25.984 1 98.12 249 MET B N 1
ATOM 5258 C CA . MET B 1 249 ? -5.508 -5.746 -27.062 1 98.12 249 MET B CA 1
ATOM 5259 C C . MET B 1 249 ? -6.289 -7.027 -26.781 1 98.12 249 MET B C 1
ATOM 5261 O O . MET B 1 249 ? -7.516 -7.047 -26.891 1 98.12 249 MET B O 1
ATOM 5265 N N . ILE B 1 250 ? -5.559 -8.055 -26.422 1 98.06 250 ILE B N 1
ATOM 5266 C CA . ILE B 1 250 ? -6.207 -9.328 -26.109 1 98.06 250 ILE B CA 1
ATOM 5267 C C . ILE B 1 250 ? -7.105 -9.148 -24.875 1 98.06 250 ILE B C 1
ATOM 5269 O O . ILE B 1 250 ? -8.258 -9.594 -24.875 1 98.06 250 ILE B O 1
ATOM 5273 N N . PHE B 1 251 ? -6.586 -8.484 -23.875 1 98.25 251 PHE B N 1
ATOM 5274 C CA . PHE B 1 251 ? -7.324 -8.203 -22.656 1 98.25 251 PHE B CA 1
ATOM 5275 C C . PHE B 1 251 ? -8.609 -7.449 -22.953 1 98.25 251 PHE B C 1
ATOM 5277 O O . PHE B 1 251 ? -9.688 -7.84 -22.5 1 98.25 251 PHE B O 1
ATOM 5284 N N . SER B 1 252 ? -8.516 -6.43 -23.766 1 98.12 252 SER B N 1
ATOM 5285 C CA . SER B 1 252 ? -9.68 -5.633 -24.141 1 98.12 252 SER B CA 1
ATOM 5286 C C . SER B 1 252 ? -10.688 -6.465 -24.938 1 98.12 252 SER B C 1
ATOM 5288 O O . SER B 1 252 ? -11.898 -6.344 -24.734 1 98.12 252 SER B O 1
ATOM 5290 N N . PHE B 1 253 ? -10.156 -7.227 -25.812 1 97.94 253 PHE B N 1
ATOM 5291 C CA . PHE B 1 253 ? -11.039 -8.086 -26.594 1 97.94 253 PHE B CA 1
ATOM 5292 C C . PHE B 1 253 ? -11.852 -9 -25.672 1 97.94 253 PHE B C 1
ATOM 5294 O O . PHE B 1 253 ? -13.07 -9.125 -25.844 1 97.94 253 PHE B O 1
ATOM 5301 N N . VAL B 1 254 ? -11.219 -9.586 -24.688 1 97.69 254 VAL B N 1
ATOM 5302 C CA . VAL B 1 254 ? -11.898 -10.492 -23.781 1 97.69 254 VAL B CA 1
ATOM 5303 C C . VAL B 1 254 ? -12.906 -9.711 -22.938 1 97.69 254 VAL B C 1
ATOM 5305 O O . VAL B 1 254 ? -14.055 -10.125 -22.781 1 97.69 254 VAL B O 1
ATOM 5308 N N . VAL B 1 255 ? -12.555 -8.578 -22.422 1 97.62 255 VAL B N 1
ATOM 5309 C CA . VAL B 1 255 ? -13.398 -7.762 -21.547 1 97.62 255 VAL B CA 1
ATOM 5310 C C . VAL B 1 255 ? -14.664 -7.348 -22.312 1 97.62 255 VAL B C 1
ATOM 5312 O O . VAL B 1 255 ? -15.766 -7.41 -21.766 1 97.62 255 VAL B O 1
ATOM 5315 N N . PHE B 1 256 ? -14.539 -7.02 -23.641 1 97.31 256 PHE B N 1
ATOM 5316 C CA . PHE B 1 256 ? -15.648 -6.445 -24.391 1 97.31 256 PHE B CA 1
ATOM 5317 C C . PHE B 1 256 ? -16.5 -7.539 -25.016 1 97.31 256 PHE B C 1
ATOM 5319 O O . PHE B 1 256 ? -17.719 -7.375 -25.172 1 97.31 256 PHE B O 1
ATOM 5326 N N . PHE B 1 257 ? -15.867 -8.695 -25.344 1 96.81 257 PHE B N 1
ATOM 5327 C CA . PHE B 1 257 ? -16.609 -9.617 -26.188 1 96.81 257 PHE B CA 1
ATOM 5328 C C . PHE B 1 257 ? -16.828 -10.945 -25.484 1 96.81 257 PHE B C 1
ATOM 5330 O O . PHE B 1 257 ? -17.719 -11.719 -25.875 1 96.81 257 PHE B O 1
ATOM 5337 N N . ALA B 1 258 ? -16.031 -11.266 -24.516 1 96.31 258 ALA B N 1
ATOM 5338 C CA . ALA B 1 258 ? -16.188 -12.547 -23.828 1 96.31 258 ALA B CA 1
ATOM 5339 C C . ALA B 1 258 ? -15.734 -12.445 -22.375 1 96.31 258 ALA B C 1
ATOM 5341 O O . ALA B 1 258 ? -14.922 -13.25 -21.922 1 96.31 258 ALA B O 1
ATOM 5342 N N . PRO B 1 259 ? -16.297 -11.562 -21.641 1 92.5 259 PRO B N 1
ATOM 5343 C CA . PRO B 1 259 ? -15.805 -11.312 -20.281 1 92.5 259 PRO B CA 1
ATOM 5344 C C . PRO B 1 259 ? -15.977 -12.516 -19.359 1 92.5 259 PRO B C 1
ATOM 5346 O O . PRO B 1 259 ? -15.195 -12.703 -18.422 1 92.5 259 PRO B O 1
ATOM 5349 N N . ASP B 1 260 ? -17 -13.375 -19.594 1 92.19 260 ASP B N 1
ATOM 5350 C CA . ASP B 1 260 ? -17.203 -14.547 -18.75 1 92.19 260 ASP B CA 1
ATOM 5351 C C . ASP B 1 260 ? -16.422 -15.75 -19.281 1 92.19 260 ASP B C 1
ATOM 5353 O O . ASP B 1 260 ? -16.25 -16.75 -18.578 1 92.19 260 ASP B O 1
ATOM 5357 N N . MET B 1 261 ? -15.891 -15.695 -20.5 1 93.75 261 MET B N 1
ATOM 5358 C CA . MET B 1 261 ? -15.141 -16.75 -21.188 1 93.75 261 MET B CA 1
ATOM 5359 C C . MET B 1 261 ? -15.836 -18.109 -21.016 1 93.75 261 MET B C 1
ATOM 5361 O O . MET B 1 261 ? -15.211 -19.078 -20.625 1 93.75 261 MET B O 1
ATOM 5365 N N . GLY B 1 262 ? -17.141 -18.125 -21.297 1 90.31 262 GLY B N 1
ATOM 5366 C CA . GLY B 1 262 ? -17.922 -19.359 -21.266 1 90.31 262 GLY B CA 1
ATOM 5367 C C . GLY B 1 262 ? -18.125 -19.891 -19.859 1 90.31 262 GLY B C 1
ATOM 5368 O O . GLY B 1 262 ? -18.422 -21.062 -19.672 1 90.31 262 GLY B O 1
ATOM 5369 N N . GLY B 1 263 ? -17.828 -19.094 -18.875 1 90.62 263 GLY B N 1
ATOM 5370 C CA . GLY B 1 263 ? -18.047 -19.5 -17.5 1 90.62 263 GLY B CA 1
ATOM 5371 C C . GLY B 1 263 ? -16.75 -19.797 -16.75 1 90.62 263 GLY B C 1
ATOM 5372 O O . GLY B 1 263 ? -16.781 -20.078 -15.555 1 90.62 263 GLY B O 1
ATOM 5373 N N . TYR B 1 264 ? -15.641 -19.688 -17.422 1 90.06 264 TYR B N 1
ATOM 5374 C CA . TYR B 1 264 ? -14.359 -20 -16.797 1 90.06 264 TYR B CA 1
ATOM 5375 C C . TYR B 1 264 ? -13.852 -18.812 -15.992 1 90.06 264 TYR B C 1
ATOM 5377 O O . TYR B 1 264 ? -13.305 -18.969 -14.906 1 90.06 264 TYR B O 1
ATOM 5385 N N . PHE B 1 265 ? -14.094 -17.609 -16.516 1 92.31 265 PHE B N 1
ATOM 5386 C CA . PHE B 1 265 ? -13.648 -16.406 -15.82 1 92.31 265 PHE B CA 1
ATOM 5387 C C . PHE B 1 265 ? -14.68 -15.969 -14.797 1 92.31 265 PHE B C 1
ATOM 5389 O O . PHE B 1 265 ? -14.328 -15.523 -13.703 1 92.31 265 PHE B O 1
ATOM 5396 N N . LEU B 1 266 ? -15.914 -16.094 -15.156 1 90.88 266 LEU B N 1
ATOM 5397 C CA . LEU B 1 266 ? -17.062 -15.82 -14.297 1 90.88 266 LEU B CA 1
ATOM 5398 C C . LEU B 1 266 ? -18.078 -16.938 -14.383 1 90.88 266 LEU B C 1
ATOM 5400 O O . LEU B 1 266 ? -18.734 -17.125 -15.422 1 90.88 266 LEU B O 1
ATOM 5404 N N . GLU B 1 267 ? -18.219 -17.594 -13.344 1 89.06 267 GLU B N 1
ATOM 5405 C CA . GLU B 1 267 ? -19.125 -18.734 -13.352 1 89.06 267 GLU B CA 1
ATOM 5406 C C . GLU B 1 267 ? -20.578 -18.297 -13.453 1 89.06 267 GLU B C 1
ATOM 5408 O O . GLU B 1 267 ? -20.984 -17.328 -12.797 1 89.06 267 GLU B O 1
ATOM 5413 N N . HIS B 1 268 ? -21.359 -19.047 -14.117 1 86.88 268 HIS B N 1
ATOM 5414 C CA . HIS B 1 268 ? -22.734 -18.688 -14.375 1 86.88 268 HIS B CA 1
ATOM 5415 C C . HIS B 1 268 ? -23.562 -18.672 -13.086 1 86.88 268 HIS B C 1
ATOM 5417 O O . HIS B 1 268 ? -24.422 -17.812 -12.898 1 86.88 268 HIS B O 1
ATOM 5423 N N . ALA B 1 269 ? -23.266 -19.531 -12.258 1 85.44 269 ALA B N 1
ATOM 5424 C CA . ALA B 1 269 ? -24.031 -19.641 -11.008 1 85.44 269 ALA B CA 1
ATOM 5425 C C . ALA B 1 269 ? -23.812 -18.422 -10.125 1 85.44 269 ALA B C 1
ATOM 5427 O O . ALA B 1 269 ? -24.609 -18.156 -9.211 1 85.44 269 ALA B O 1
ATOM 5428 N N . ASN B 1 270 ? -22.828 -17.688 -10.352 1 88.06 270 ASN B N 1
ATOM 5429 C CA . ASN B 1 270 ? -22.516 -16.531 -9.523 1 88.06 270 ASN B CA 1
ATOM 5430 C C . ASN B 1 270 ? -23.344 -15.312 -9.922 1 88.06 270 ASN B C 1
ATOM 5432 O O . ASN B 1 270 ? -23.203 -14.234 -9.328 1 88.06 270 ASN B O 1
ATOM 5436 N N . PHE B 1 271 ? -24.219 -15.539 -10.867 1 87.56 271 PHE B N 1
ATOM 5437 C CA . PHE B 1 271 ? -25.141 -14.469 -11.258 1 87.56 271 PHE B CA 1
ATOM 5438 C C . PHE B 1 271 ? -26.453 -14.57 -10.492 1 87.56 271 PHE B C 1
ATOM 5440 O O . PHE B 1 271 ? -27.391 -13.82 -10.758 1 87.56 271 PHE B O 1
ATOM 5447 N N . GLU B 1 272 ? -26.438 -15.539 -9.539 1 89.75 272 GLU B N 1
ATOM 5448 C CA . GLU B 1 272 ? -27.531 -15.672 -8.586 1 89.75 272 GLU B CA 1
ATOM 5449 C C . GLU B 1 272 ? -27.047 -15.453 -7.156 1 89.75 272 GLU B C 1
ATOM 5451 O O . GLU B 1 272 ? -25.938 -15.859 -6.801 1 89.75 272 GLU B O 1
ATOM 5456 N N . PRO B 1 273 ? -27.906 -14.82 -6.395 1 92.06 273 PRO B N 1
ATOM 5457 C CA . PRO B 1 273 ? -27.484 -14.625 -5.004 1 92.06 273 PRO B CA 1
ATOM 5458 C C . PRO B 1 273 ? -27.281 -15.945 -4.258 1 92.06 273 PRO B C 1
ATOM 5460 O O . PRO B 1 273 ? -27.953 -16.938 -4.559 1 92.06 273 PRO B O 1
ATOM 5463 N N . ALA B 1 274 ? -26.438 -15.93 -3.359 1 92.25 274 ALA B N 1
ATOM 5464 C CA . ALA B 1 274 ? -26.141 -17.109 -2.559 1 92.25 274 ALA B CA 1
ATOM 5465 C C . ALA B 1 274 ? -27.375 -17.578 -1.79 1 92.25 274 ALA B C 1
ATOM 5467 O O . ALA B 1 274 ? -28.094 -16.766 -1.218 1 92.25 274 ALA B O 1
ATOM 5468 N N . ASN B 1 275 ? -27.688 -18.812 -1.95 1 89.88 275 ASN B N 1
ATOM 5469 C CA . ASN B 1 275 ? -28.688 -19.484 -1.141 1 89.88 275 ASN B CA 1
ATOM 5470 C C . ASN B 1 275 ? -28.062 -20.516 -0.2 1 89.88 275 ASN B C 1
ATOM 5472 O O . ASN B 1 275 ? -27.625 -21.578 -0.639 1 89.88 275 ASN B O 1
ATOM 5476 N N . THR B 1 276 ? -28.078 -20.188 1.065 1 86.88 276 THR B N 1
ATOM 5477 C CA . THR B 1 276 ? -27.359 -21 2.045 1 86.88 276 THR B CA 1
ATOM 5478 C C . THR B 1 276 ? -28.062 -22.328 2.26 1 86.88 276 THR B C 1
ATOM 5480 O O . THR B 1 276 ? -27.469 -23.266 2.812 1 86.88 276 THR B O 1
ATOM 5483 N N . MET B 1 277 ? -29.281 -22.484 1.703 1 85.88 277 MET B N 1
ATOM 5484 C CA . MET B 1 277 ? -30.062 -23.688 1.938 1 85.88 277 MET B CA 1
ATOM 5485 C C . MET B 1 277 ? -30.047 -24.594 0.708 1 85.88 277 MET B C 1
ATOM 5487 O O . MET B 1 277 ? -30.578 -25.703 0.744 1 85.88 277 MET B O 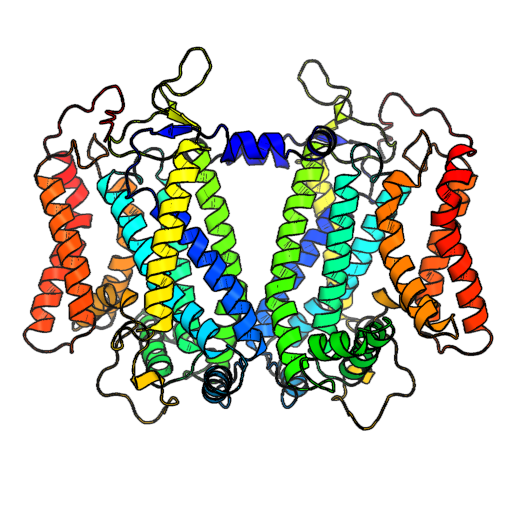1
ATOM 5491 N N . ALA B 1 278 ? -29.5 -24.109 -0.357 1 85.94 278 ALA B N 1
ATOM 5492 C CA . ALA B 1 278 ? -29.5 -24.891 -1.593 1 85.94 278 ALA B CA 1
ATOM 5493 C C . ALA B 1 278 ? -28.094 -24.984 -2.184 1 85.94 278 ALA B C 1
ATOM 5495 O O . ALA B 1 278 ? -27.625 -24.047 -2.834 1 85.94 278 ALA B O 1
ATOM 5496 N N . THR B 1 279 ? -27.453 -26.094 -2.035 1 81.25 279 THR B N 1
ATOM 5497 C CA . THR B 1 279 ? -26.125 -26.344 -2.564 1 81.25 279 THR B CA 1
ATOM 5498 C C . THR B 1 279 ? -26.172 -26.656 -4.055 1 81.25 279 THR B C 1
ATOM 5500 O O . THR B 1 279 ? -27 -27.469 -4.492 1 81.25 279 THR B O 1
ATOM 5503 N N . PRO B 1 280 ? -25.406 -26.047 -4.801 1 82.5 280 PRO B N 1
ATOM 5504 C CA . PRO B 1 280 ? -25.359 -26.375 -6.23 1 82.5 280 PRO B CA 1
ATOM 5505 C C . PRO B 1 280 ? -24.922 -27.812 -6.492 1 82.5 280 PRO B C 1
ATOM 5507 O O . PRO B 1 280 ? -24.266 -28.422 -5.648 1 82.5 280 PRO B O 1
ATOM 5510 N N . GLU B 1 281 ? -25.312 -28.281 -7.594 1 79.44 281 GLU B N 1
ATOM 5511 C CA . GLU B 1 281 ? -25 -29.672 -7.957 1 79.44 281 GLU B CA 1
ATOM 5512 C C . GLU B 1 281 ? -23.5 -29.891 -8.07 1 79.44 281 GLU B C 1
ATOM 5514 O O . GLU B 1 281 ? -22.984 -30.922 -7.645 1 79.44 281 GLU B O 1
ATOM 5519 N N . HIS B 1 282 ? -22.844 -28.953 -8.672 1 81.06 282 HIS B N 1
ATOM 5520 C CA . HIS B 1 282 ? -21.406 -29.047 -8.852 1 81.06 282 HIS B CA 1
ATOM 5521 C C . HIS B 1 282 ? -20.703 -27.781 -8.328 1 81.06 282 HIS B C 1
ATOM 5523 O O . HIS B 1 282 ? -21.016 -26.672 -8.766 1 81.06 282 HIS B O 1
ATOM 5529 N N . ILE B 1 283 ? -19.922 -28.016 -7.316 1 83.5 283 ILE B N 1
ATOM 5530 C CA . ILE B 1 283 ? -19.156 -26.922 -6.746 1 83.5 283 ILE B CA 1
ATOM 5531 C C . ILE B 1 283 ? -17.688 -27.062 -7.129 1 83.5 283 ILE B C 1
ATOM 5533 O O . ILE B 1 283 ? -17.062 -28.078 -6.824 1 83.5 283 ILE B O 1
ATOM 5537 N N . ALA B 1 284 ? -17.203 -26.234 -7.93 1 82.75 284 ALA B N 1
ATOM 5538 C CA . ALA B 1 284 ? -15.789 -26.156 -8.273 1 82.75 284 ALA B CA 1
ATOM 5539 C C . ALA B 1 284 ? -15.242 -24.766 -8.031 1 82.75 284 ALA B C 1
ATOM 5541 O O . ALA B 1 284 ? -15.969 -23.766 -8.141 1 82.75 284 ALA B O 1
ATOM 5542 N N . PRO B 1 285 ? -13.992 -24.75 -7.637 1 87.19 285 PRO B N 1
ATOM 5543 C CA . PRO B 1 285 ? -13.391 -23.406 -7.531 1 87.19 285 PRO B CA 1
ATOM 5544 C C . PRO B 1 285 ? -13.102 -22.797 -8.898 1 87.19 285 PRO B C 1
ATOM 5546 O O . PRO B 1 285 ? -13.43 -23.375 -9.93 1 87.19 285 PRO B O 1
ATOM 5549 N N . VAL B 1 286 ? -12.633 -21.625 -8.875 1 89.75 286 VAL B N 1
ATOM 5550 C CA . VAL B 1 286 ? -12.242 -20.922 -10.094 1 89.75 286 VAL B CA 1
ATOM 5551 C C . VAL B 1 286 ? -11.156 -21.719 -10.82 1 89.75 286 VAL B C 1
ATOM 5553 O O . VAL B 1 286 ? -10.391 -22.453 -10.188 1 89.75 286 VAL B O 1
ATOM 5556 N N . TRP B 1 287 ? -10.992 -21.562 -12.062 1 93.94 287 TRP B N 1
ATOM 5557 C CA . TRP B 1 287 ? -10.227 -22.438 -12.938 1 93.94 287 TRP B CA 1
ATOM 5558 C C . TRP B 1 287 ? -8.758 -22.484 -12.523 1 93.94 287 TRP B C 1
ATOM 5560 O O . TRP B 1 287 ? -8.102 -23.516 -12.648 1 93.94 287 TRP B O 1
ATOM 5570 N N . TYR B 1 288 ? -8.242 -21.359 -12.047 1 95.88 288 TYR B N 1
ATOM 5571 C CA . TYR B 1 288 ? -6.816 -21.312 -11.75 1 95.88 288 TYR B CA 1
ATOM 5572 C C . TYR B 1 288 ? -6.516 -22 -10.422 1 95.88 288 TYR B C 1
ATOM 5574 O O . TYR B 1 288 ? -5.355 -22.078 -10.008 1 95.88 288 TYR B O 1
ATOM 5582 N N . PHE B 1 289 ? -7.465 -22.562 -9.758 1 95.88 289 PHE B N 1
ATOM 5583 C CA . PHE B 1 289 ? -7.27 -23.375 -8.57 1 95.88 289 PHE B CA 1
ATOM 5584 C C . PHE B 1 289 ? -7.586 -24.844 -8.859 1 95.88 289 PHE B C 1
ATOM 5586 O O . PHE B 1 289 ? -7.293 -25.719 -8.047 1 95.88 289 PHE B O 1
ATOM 5593 N N . THR B 1 290 ? -8.102 -25.141 -10.008 1 95.62 290 THR B N 1
ATOM 5594 C CA . THR B 1 290 ? -8.711 -26.438 -10.266 1 95.62 290 THR B CA 1
ATOM 5595 C C . THR B 1 290 ? -7.645 -27.516 -10.391 1 95.62 290 THR B C 1
ATOM 5597 O O . THR B 1 290 ? -7.914 -28.688 -10.117 1 95.62 290 THR B O 1
ATOM 5600 N N . PRO B 1 291 ? -6.434 -27.188 -10.859 1 97.81 291 PRO B N 1
ATOM 5601 C CA . PRO B 1 291 ? -5.438 -28.266 -10.836 1 97.81 291 PRO B CA 1
ATOM 5602 C C . PRO B 1 291 ? -5.238 -28.859 -9.445 1 97.81 291 PRO B C 1
ATOM 5604 O O . PRO B 1 291 ? -5.152 -30.078 -9.297 1 97.81 291 PRO B O 1
ATOM 5607 N N . PHE B 1 292 ? -5.234 -28.031 -8.469 1 97.38 292 PHE B N 1
ATOM 5608 C CA . PHE B 1 292 ? -5.012 -28.469 -7.098 1 97.38 292 PHE B CA 1
ATOM 5609 C C . PHE B 1 292 ? -6.273 -29.094 -6.516 1 97.38 292 PHE B C 1
ATOM 5611 O O . PHE B 1 292 ? -6.203 -30.047 -5.738 1 97.38 292 PHE B O 1
ATOM 5618 N N . TYR B 1 293 ? -7.398 -28.531 -6.941 1 95 293 TYR B N 1
ATOM 5619 C CA . TYR B 1 293 ? -8.688 -29.078 -6.531 1 95 293 TYR B CA 1
ATOM 5620 C C . TYR B 1 293 ? -8.875 -30.5 -7.047 1 95 293 TYR B C 1
ATOM 5622 O O . TYR B 1 293 ? -9.406 -31.359 -6.344 1 95 293 TYR B O 1
ATOM 5630 N N . ALA B 1 294 ? -8.422 -30.719 -8.258 1 96.88 294 ALA B N 1
ATOM 5631 C CA . ALA B 1 294 ? -8.5 -32.062 -8.836 1 96.88 294 ALA B CA 1
ATOM 5632 C C . ALA B 1 294 ? -7.699 -33.062 -8 1 96.88 294 ALA B C 1
ATOM 5634 O O . ALA B 1 294 ? -8.125 -34.219 -7.812 1 96.88 294 ALA B O 1
ATOM 5635 N N . ILE B 1 295 ? -6.574 -32.625 -7.555 1 97.62 295 ILE B N 1
ATOM 5636 C CA . ILE B 1 295 ? -5.738 -33.469 -6.715 1 97.62 295 ILE B CA 1
ATOM 5637 C C . ILE B 1 295 ? -6.457 -33.781 -5.402 1 97.62 295 ILE B C 1
ATOM 5639 O O . ILE B 1 295 ? -6.48 -34.938 -4.941 1 97.62 295 ILE B O 1
ATOM 5643 N N . LEU B 1 296 ? -7.062 -32.812 -4.84 1 94.94 296 LEU B N 1
ATOM 5644 C CA . LEU B 1 296 ? -7.832 -32.938 -3.607 1 94.94 296 LEU B CA 1
ATOM 5645 C C . LEU B 1 296 ? -8.93 -34 -3.771 1 94.94 296 LEU B C 1
ATOM 5647 O O . LEU B 1 296 ? -9.055 -34.906 -2.945 1 94.94 296 LEU B O 1
ATOM 5651 N N . ARG B 1 297 ? -9.625 -33.969 -4.836 1 93.12 297 ARG B N 1
ATOM 5652 C CA . ARG B 1 297 ? -10.805 -34.781 -5.031 1 93.12 297 ARG B CA 1
ATOM 5653 C C . ARG B 1 297 ? -10.422 -36.188 -5.48 1 93.12 297 ARG B C 1
ATOM 5655 O O . ARG B 1 297 ? -11.25 -37.094 -5.457 1 93.12 297 ARG B O 1
ATOM 5662 N N . ALA B 1 298 ? -9.234 -36.312 -5.91 1 95.25 298 ALA B N 1
ATOM 5663 C CA . ALA B 1 298 ? -8.766 -37.625 -6.41 1 95.25 298 ALA B CA 1
ATOM 5664 C C . ALA B 1 298 ? -8.516 -38.594 -5.258 1 95.25 298 ALA B C 1
ATOM 5666 O O . ALA B 1 298 ? -8.383 -39.781 -5.477 1 95.25 298 ALA B O 1
ATOM 5667 N N . VAL B 1 299 ? -8.461 -38.062 -4.086 1 93.62 299 VAL B N 1
ATOM 5668 C CA . VAL B 1 299 ? -8.148 -38.844 -2.902 1 93.62 299 VAL B CA 1
ATOM 5669 C C . VAL B 1 299 ? -9.406 -39.031 -2.061 1 93.62 299 VAL B C 1
ATOM 5671 O O . VAL B 1 299 ? -10.062 -38.062 -1.685 1 93.62 299 VAL B O 1
ATOM 5674 N N . PRO B 1 300 ? -9.797 -40.188 -1.734 1 90.25 300 PRO B N 1
ATOM 5675 C CA . PRO B 1 300 ? -11.039 -40.469 -1.002 1 90.25 300 PRO B CA 1
ATOM 5676 C C . PRO B 1 300 ? -10.984 -39.969 0.446 1 90.25 300 PRO B C 1
ATOM 5678 O O . PRO B 1 300 ? -12.023 -39.688 1.039 1 90.25 300 PRO B O 1
ATOM 5681 N N . ASN B 1 301 ? -9.836 -39.844 0.995 1 91.75 301 ASN B N 1
ATOM 5682 C CA . ASN B 1 301 ? -9.68 -39.375 2.369 1 91.75 301 ASN B CA 1
ATOM 5683 C C . ASN B 1 301 ? -9.516 -37.875 2.434 1 91.75 301 ASN B C 1
ATOM 5685 O O . ASN B 1 301 ? -8.648 -37.312 1.755 1 91.75 301 ASN B O 1
ATOM 5689 N N . LYS B 1 302 ? -10.289 -37.25 3.289 1 88.19 302 LYS B N 1
ATOM 5690 C CA . LYS B 1 302 ? -10.305 -35.781 3.379 1 88.19 302 LYS B CA 1
ATOM 5691 C C . LYS B 1 302 ? -8.945 -35.25 3.811 1 88.19 302 LYS B C 1
ATOM 5693 O O . LYS B 1 302 ? -8.445 -34.281 3.232 1 88.19 302 LYS B O 1
ATOM 5698 N N . LEU B 1 303 ? -8.445 -35.781 4.809 1 91.88 303 LEU B N 1
ATOM 5699 C CA . LEU B 1 303 ? -7.172 -35.312 5.332 1 91.88 303 LEU B CA 1
ATOM 5700 C C . LEU B 1 303 ? -6.066 -35.438 4.293 1 91.88 303 LEU B C 1
ATOM 5702 O O . LEU B 1 303 ? -5.352 -34.5 4.004 1 91.88 303 LEU B O 1
ATOM 5706 N N . TRP B 1 304 ? -5.922 -36.625 3.752 1 94.5 304 TRP B N 1
ATOM 5707 C CA . TRP B 1 304 ? -4.863 -36.875 2.779 1 94.5 304 TRP B CA 1
ATOM 5708 C C . TRP B 1 304 ? -5.07 -36.031 1.523 1 94.5 304 TRP B C 1
ATOM 5710 O O . TRP B 1 304 ? -4.109 -35.594 0.9 1 94.5 304 TRP B O 1
ATOM 5720 N N . GLY B 1 305 ? -6.312 -35.844 1.129 1 95.12 305 GLY B N 1
ATOM 5721 C CA . GLY B 1 305 ? -6.598 -34.969 0.018 1 95.12 305 GLY B CA 1
ATOM 5722 C C . GLY B 1 305 ? -6.117 -33.531 0.254 1 95.12 305 GLY B C 1
ATOM 5723 O O . GLY B 1 305 ? -5.473 -32.938 -0.614 1 95.12 305 GLY B O 1
ATOM 5724 N N . ALA B 1 306 ? -6.418 -33.125 1.437 1 93.56 306 ALA B N 1
ATOM 5725 C CA . ALA B 1 306 ? -6.012 -31.766 1.799 1 93.56 306 ALA B CA 1
ATOM 5726 C C . ALA B 1 306 ? -4.492 -31.641 1.844 1 93.56 306 ALA B C 1
ATOM 5728 O O . ALA B 1 306 ? -3.926 -30.656 1.365 1 93.56 306 ALA B O 1
ATOM 5729 N N . ILE B 1 307 ? -3.865 -32.594 2.406 1 95.38 307 ILE B N 1
ATOM 5730 C CA . ILE B 1 307 ? -2.41 -32.594 2.52 1 95.38 307 ILE B CA 1
ATOM 5731 C C . ILE B 1 307 ? -1.784 -32.594 1.127 1 95.38 307 ILE B C 1
ATOM 5733 O O . ILE B 1 307 ? -0.861 -31.812 0.854 1 95.38 307 ILE B O 1
ATOM 5737 N N . LEU B 1 308 ? -2.289 -33.438 0.231 1 97.38 308 LEU B N 1
ATOM 5738 C CA . LEU B 1 308 ? -1.723 -33.562 -1.109 1 97.38 308 LEU B CA 1
ATOM 5739 C C . LEU B 1 308 ? -1.983 -32.281 -1.913 1 97.38 308 LEU B C 1
ATOM 5741 O O . LEU B 1 308 ? -1.128 -31.859 -2.688 1 97.38 308 LEU B O 1
ATOM 5745 N N . MET B 1 309 ? -3.145 -31.75 -1.757 1 97.06 309 MET B N 1
ATOM 5746 C CA . MET B 1 309 ? -3.416 -30.469 -2.4 1 97.06 309 MET B CA 1
ATOM 5747 C C . MET B 1 309 ? -2.436 -29.406 -1.925 1 97.06 309 MET B C 1
ATOM 5749 O O . MET B 1 309 ? -1.837 -28.703 -2.738 1 97.06 309 MET B O 1
ATOM 5753 N N . GLY B 1 310 ? -2.301 -29.281 -0.568 1 96.38 310 GLY B N 1
ATOM 5754 C CA . GLY B 1 310 ? -1.342 -28.344 -0.011 1 96.38 310 GLY B CA 1
ATOM 5755 C C . GLY B 1 310 ? 0.077 -28.578 -0.492 1 96.38 310 GLY B C 1
ATOM 5756 O O . GLY B 1 310 ? 0.794 -27.641 -0.821 1 96.38 310 GLY B O 1
ATOM 5757 N N . ALA B 1 311 ? 0.447 -29.812 -0.532 1 97.75 311 ALA B N 1
ATOM 5758 C CA . ALA B 1 311 ? 1.777 -30.172 -1.012 1 97.75 311 ALA B CA 1
ATOM 5759 C C . ALA B 1 311 ? 1.968 -29.75 -2.469 1 97.75 311 ALA B C 1
ATOM 5761 O O . ALA B 1 311 ? 3.049 -29.312 -2.857 1 97.75 311 ALA B O 1
ATOM 5762 N N . ALA B 1 312 ? 0.928 -29.953 -3.254 1 98.25 312 ALA B N 1
ATOM 5763 C CA . ALA B 1 312 ? 1.007 -29.609 -4.668 1 98.25 312 ALA B CA 1
ATOM 5764 C C . ALA B 1 312 ? 1.293 -28.125 -4.852 1 98.25 312 ALA B C 1
ATOM 5766 O O . ALA B 1 312 ? 2.033 -27.734 -5.754 1 98.25 312 ALA B O 1
ATOM 5767 N N . VAL B 1 313 ? 0.75 -27.297 -3.994 1 97.75 313 VAL B N 1
ATOM 5768 C CA . VAL B 1 313 ? 0.93 -25.844 -4.059 1 97.75 313 VAL B CA 1
ATOM 5769 C C . VAL B 1 313 ? 2.314 -25.469 -3.535 1 97.75 313 VAL B C 1
ATOM 5771 O O . VAL B 1 313 ? 2.973 -24.578 -4.078 1 97.75 313 VAL B O 1
ATOM 5774 N N . LEU B 1 314 ? 2.85 -26.188 -2.557 1 97.94 314 LEU B N 1
ATOM 5775 C CA . LEU B 1 314 ? 4.051 -25.797 -1.825 1 97.94 314 LEU B CA 1
ATOM 5776 C C . LEU B 1 314 ? 5.297 -26.391 -2.48 1 97.94 314 LEU B C 1
ATOM 5778 O O . LEU B 1 314 ? 6.375 -25.797 -2.418 1 97.94 314 LEU B O 1
ATOM 5782 N N . LEU B 1 315 ? 5.184 -27.516 -3.115 1 97.44 315 LEU B N 1
ATOM 5783 C CA . LEU B 1 315 ? 6.324 -28.297 -3.588 1 97.44 315 LEU B CA 1
ATOM 5784 C C . LEU B 1 315 ? 7.164 -27.484 -4.57 1 97.44 315 LEU B C 1
ATOM 5786 O O . LEU B 1 315 ? 8.398 -27.562 -4.551 1 97.44 315 LEU B O 1
ATOM 5790 N N . PRO B 1 316 ? 6.508 -26.719 -5.449 1 98.19 316 PRO B N 1
ATOM 5791 C CA . PRO B 1 316 ? 7.316 -25.922 -6.367 1 98.19 316 PRO B CA 1
ATOM 5792 C C . PRO B 1 316 ? 8.281 -24.984 -5.641 1 98.19 316 PRO B C 1
ATOM 5794 O O . PRO B 1 316 ? 9.328 -24.625 -6.191 1 98.19 316 PRO B O 1
ATOM 5797 N N . MET B 1 317 ? 8.008 -24.578 -4.453 1 98.06 317 MET B N 1
ATOM 5798 C CA . MET B 1 317 ? 8.852 -23.656 -3.689 1 98.06 317 MET B CA 1
ATOM 5799 C C . MET B 1 317 ? 10.242 -24.266 -3.463 1 98.06 317 MET B C 1
ATOM 5801 O O . MET B 1 317 ? 11.219 -23.531 -3.297 1 98.06 317 MET B O 1
ATOM 5805 N N . PHE B 1 318 ? 10.438 -25.578 -3.598 1 98.12 318 PHE B N 1
ATOM 5806 C CA . PHE B 1 318 ? 11.68 -26.25 -3.252 1 98.12 318 PHE B CA 1
ATOM 5807 C C . PHE B 1 318 ? 12.477 -26.609 -4.508 1 98.12 318 PHE B C 1
ATOM 5809 O O . PHE B 1 318 ? 13.492 -27.297 -4.43 1 98.12 318 PHE B O 1
ATOM 5816 N N . LEU B 1 319 ? 12.094 -26.141 -5.605 1 98.06 319 LEU B N 1
ATOM 5817 C CA . LEU B 1 319 ? 12.727 -26.438 -6.883 1 98.06 319 LEU B CA 1
ATOM 5818 C C . LEU B 1 319 ? 14.227 -26.156 -6.816 1 98.06 319 LEU B C 1
ATOM 5820 O O . LEU B 1 319 ? 15.031 -26.953 -7.312 1 98.06 319 LEU B O 1
ATOM 5824 N N . PRO B 1 320 ? 14.648 -25 -6.203 1 97.38 320 PRO B N 1
ATOM 5825 C CA . PRO B 1 320 ? 16.078 -24.703 -6.191 1 97.38 320 PRO B CA 1
ATOM 5826 C C . PRO B 1 320 ? 16.922 -25.812 -5.566 1 97.38 320 PRO B C 1
ATOM 5828 O O . PRO B 1 320 ? 18.078 -26 -5.938 1 97.38 320 PRO B O 1
ATOM 5831 N N . TRP B 1 321 ? 16.344 -26.578 -4.738 1 97.19 321 TRP B N 1
ATOM 5832 C CA . TRP B 1 321 ? 17.094 -27.594 -4.027 1 97.19 321 TRP B CA 1
ATOM 5833 C C . TRP B 1 321 ? 16.828 -28.984 -4.613 1 97.19 321 TRP B C 1
ATOM 5835 O O . TRP B 1 321 ? 17.609 -29.906 -4.398 1 97.19 321 TRP B O 1
ATOM 5845 N N . LEU B 1 322 ? 15.781 -29.125 -5.32 1 98.19 322 LEU B N 1
ATOM 5846 C CA . LEU B 1 322 ? 15.438 -30.406 -5.934 1 98.19 322 LEU B CA 1
ATOM 5847 C C . LEU B 1 322 ? 16.219 -30.609 -7.227 1 98.19 322 LEU B C 1
ATOM 5849 O O . LEU B 1 322 ? 16.594 -31.75 -7.562 1 98.19 322 LEU B O 1
ATOM 5853 N N . ASP B 1 323 ? 16.422 -29.625 -7.965 1 98.19 323 ASP B N 1
ATOM 5854 C CA . ASP B 1 323 ? 17.125 -29.703 -9.242 1 98.19 323 ASP B CA 1
ATOM 5855 C C . ASP B 1 323 ? 18.641 -29.75 -9.039 1 98.19 323 ASP B C 1
ATOM 5857 O O . ASP B 1 323 ? 19.25 -28.734 -8.672 1 98.19 323 ASP B O 1
ATOM 5861 N N . ARG B 1 324 ? 19.25 -30.828 -9.367 1 97.5 324 ARG B N 1
ATOM 5862 C CA . ARG B 1 324 ? 20.672 -31.016 -9.148 1 97.5 324 ARG B CA 1
ATOM 5863 C C . ARG B 1 324 ? 21.453 -30.984 -10.461 1 97.5 324 ARG B C 1
ATOM 5865 O O . ARG B 1 324 ? 22.609 -31.391 -10.523 1 97.5 324 ARG B O 1
ATOM 5872 N N . SER B 1 325 ? 20.797 -30.594 -11.492 1 97.25 325 SER B N 1
ATOM 5873 C CA . SER B 1 325 ? 21.469 -30.516 -12.797 1 97.25 325 SER B CA 1
ATOM 5874 C C . SER B 1 325 ? 22.578 -29.469 -12.781 1 97.25 325 SER B C 1
ATOM 5876 O O . SER B 1 325 ? 22.469 -28.453 -12.094 1 97.25 325 SER B O 1
ATOM 5878 N N . ARG B 1 326 ? 23.531 -29.625 -13.594 1 94.62 326 ARG B N 1
ATOM 5879 C CA . ARG B 1 326 ? 24.656 -28.703 -13.68 1 94.62 326 ARG B CA 1
ATOM 5880 C C . ARG B 1 326 ? 24.328 -27.547 -14.617 1 94.62 326 ARG B C 1
ATOM 5882 O O . ARG B 1 326 ? 25.031 -26.531 -14.617 1 94.62 326 ARG B O 1
ATOM 5889 N N . VAL B 1 327 ? 23.359 -27.781 -15.445 1 96.38 327 VAL B N 1
ATOM 5890 C CA . VAL B 1 327 ? 22.969 -26.734 -16.375 1 96.38 327 VAL B CA 1
ATOM 5891 C C . VAL B 1 327 ? 21.609 -26.172 -15.992 1 96.38 327 VAL B C 1
ATOM 5893 O O . VAL B 1 327 ? 20.828 -26.828 -15.305 1 96.38 327 VAL B O 1
ATOM 5896 N N . LYS B 1 328 ? 21.312 -24.984 -16.391 1 96.69 328 LYS B N 1
ATOM 5897 C CA . LYS B 1 328 ? 20.078 -24.297 -16 1 96.69 328 LYS B CA 1
ATOM 5898 C C . LYS B 1 328 ? 19 -24.438 -17.094 1 96.69 328 LYS B C 1
ATOM 5900 O O . LYS B 1 328 ? 17.938 -24.984 -16.844 1 96.69 328 LYS B O 1
ATOM 5905 N N . SER B 1 329 ? 19.312 -24.125 -18.297 1 97.38 329 SER B N 1
ATOM 5906 C CA . SER B 1 329 ? 18.359 -23.984 -19.391 1 97.38 329 SER B CA 1
ATOM 5907 C C . SER B 1 329 ? 18 -25.344 -19.984 1 97.38 329 SER B C 1
ATOM 5909 O O . SER B 1 329 ? 18.859 -26.203 -20.156 1 97.38 329 SER B O 1
ATOM 5911 N N . ILE B 1 330 ? 16.781 -25.453 -20.328 1 97.69 330 ILE B N 1
ATOM 5912 C CA . ILE B 1 330 ? 16.266 -26.672 -20.953 1 97.69 330 ILE B CA 1
ATOM 5913 C C . ILE B 1 330 ? 17 -26.938 -22.266 1 97.69 330 ILE B C 1
ATOM 5915 O O . ILE B 1 330 ? 17.094 -28.078 -22.703 1 97.69 330 ILE B O 1
ATOM 5919 N N . ARG B 1 331 ? 17.609 -25.906 -22.844 1 96.25 331 ARG B N 1
ATOM 5920 C CA . ARG B 1 331 ? 18.328 -26.016 -24.109 1 96.25 331 ARG B CA 1
ATOM 5921 C C . ARG B 1 331 ? 19.547 -26.953 -23.969 1 96.25 331 ARG B C 1
ATOM 5923 O O . ARG B 1 331 ? 19.984 -27.562 -24.938 1 96.25 331 ARG B O 1
ATOM 5930 N N . TYR B 1 332 ? 20.016 -27.078 -22.797 1 97.44 332 TYR B N 1
ATOM 5931 C CA . TYR B 1 332 ? 21.25 -27.812 -22.609 1 97.44 332 TYR B CA 1
ATOM 5932 C C . TYR B 1 332 ? 21.031 -29 -21.672 1 97.44 332 TYR B C 1
ATOM 5934 O O . TYR B 1 332 ? 21.969 -29.719 -21.344 1 97.44 332 TYR B O 1
ATOM 5942 N N . ARG B 1 333 ? 19.859 -29.125 -21.219 1 97.38 333 ARG B N 1
ATOM 5943 C CA . ARG B 1 333 ? 19.5 -30.297 -20.438 1 97.38 333 ARG B CA 1
ATOM 5944 C C . ARG B 1 333 ? 19.266 -31.516 -21.328 1 97.38 333 ARG B C 1
ATOM 5946 O O . ARG B 1 333 ? 19.125 -31.375 -22.547 1 97.38 333 ARG B O 1
ATOM 5953 N N . GLY B 1 334 ? 19.281 -32.656 -20.75 1 96.62 334 GLY B N 1
ATOM 5954 C CA . GLY B 1 334 ? 19.062 -33.906 -21.5 1 96.62 334 GLY B CA 1
ATOM 5955 C C . GLY B 1 334 ? 17.594 -34.188 -21.75 1 96.62 334 GLY B C 1
ATOM 5956 O O . GLY B 1 334 ? 16.734 -33.375 -21.422 1 96.62 334 GLY B O 1
ATOM 5957 N N . TRP B 1 335 ? 17.344 -35.312 -22.375 1 97.12 335 TRP B N 1
ATOM 5958 C CA . TRP B 1 335 ? 15.992 -35.656 -22.797 1 97.12 335 TRP B CA 1
ATOM 5959 C C . TRP B 1 335 ? 15.125 -36 -21.594 1 97.12 335 TRP B C 1
ATOM 5961 O O . TRP B 1 335 ? 13.898 -35.844 -21.641 1 97.12 335 TRP B O 1
ATOM 5971 N N . ILE B 1 336 ? 15.664 -36.406 -20.531 1 98.06 336 ILE B N 1
ATOM 5972 C CA . ILE B 1 336 ? 14.875 -36.844 -19.359 1 98.06 336 ILE B CA 1
ATOM 5973 C C . ILE B 1 336 ? 14.148 -35.625 -18.781 1 98.06 336 ILE B C 1
ATOM 5975 O O . ILE B 1 336 ? 12.945 -35.688 -18.531 1 98.06 336 ILE B O 1
ATOM 5979 N N . TYR B 1 337 ? 14.891 -34.562 -18.594 1 98.31 337 TYR B N 1
ATOM 5980 C CA . TYR B 1 337 ? 14.266 -33.344 -18.062 1 98.31 337 TYR B CA 1
ATOM 5981 C C . TYR B 1 337 ? 13.195 -32.812 -19 1 98.31 337 TYR B C 1
ATOM 5983 O O . TYR B 1 337 ? 12.125 -32.406 -18.562 1 98.31 337 TYR B O 1
ATOM 5991 N N . ARG B 1 338 ? 13.469 -32.844 -20.266 1 98.06 338 ARG B N 1
ATOM 5992 C CA . ARG B 1 338 ? 12.516 -32.375 -21.25 1 98.06 338 ARG B CA 1
ATOM 5993 C C . ARG B 1 338 ? 11.211 -33.156 -21.203 1 98.06 338 ARG B C 1
ATOM 5995 O O . ARG B 1 338 ? 10.125 -32.562 -21.234 1 98.06 338 ARG B O 1
ATOM 6002 N N . VAL B 1 339 ? 11.367 -34.406 -21.109 1 98.38 339 VAL B N 1
ATOM 6003 C CA . VAL B 1 339 ? 10.188 -35.25 -21.031 1 98.38 339 VAL B CA 1
ATOM 6004 C C . VAL B 1 339 ? 9.469 -35 -19.703 1 98.38 339 VAL B C 1
ATOM 6006 O O . VAL B 1 339 ? 8.242 -34.875 -19.672 1 98.38 339 VAL B O 1
ATOM 6009 N N . ALA B 1 340 ? 10.211 -34.969 -18.625 1 98.56 340 ALA B N 1
ATOM 6010 C CA . ALA B 1 340 ? 9.625 -34.75 -17.312 1 98.56 340 ALA B CA 1
ATOM 6011 C C . ALA B 1 340 ? 8.852 -33.438 -17.266 1 98.56 340 ALA B C 1
ATOM 6013 O O . ALA B 1 340 ? 7.719 -33.406 -16.781 1 98.56 340 ALA B O 1
ATOM 6014 N N . LEU B 1 341 ? 9.469 -32.344 -17.75 1 98.56 341 LEU B N 1
ATOM 6015 C CA . LEU B 1 341 ? 8.812 -31.047 -17.734 1 98.56 341 LEU B CA 1
ATOM 6016 C C . LEU B 1 341 ? 7.57 -31.047 -18.609 1 98.56 341 LEU B C 1
ATOM 6018 O O . LEU B 1 341 ? 6.547 -30.469 -18.25 1 98.56 341 LEU B O 1
ATOM 6022 N N . THR B 1 342 ? 7.703 -31.656 -19.781 1 98.5 342 THR B N 1
ATOM 6023 C CA . THR B 1 342 ? 6.559 -31.75 -20.672 1 98.5 342 THR B CA 1
ATOM 6024 C C . THR B 1 342 ? 5.406 -32.5 -20.016 1 98.5 342 THR B C 1
ATOM 6026 O O . THR B 1 342 ? 4.258 -32.062 -20.062 1 98.5 342 THR B O 1
ATOM 6029 N N . LEU B 1 343 ? 5.707 -33.625 -19.391 1 98.69 343 LEU B N 1
ATOM 6030 C CA . LEU B 1 343 ? 4.688 -34.406 -18.703 1 98.69 343 LEU B CA 1
ATOM 6031 C C . LEU B 1 343 ? 4.086 -33.594 -17.547 1 98.69 343 LEU B C 1
ATOM 6033 O O . LEU B 1 343 ? 2.887 -33.688 -17.281 1 98.69 343 LEU B O 1
ATOM 6037 N N . PHE B 1 344 ? 4.895 -32.906 -16.844 1 98.62 344 PHE B N 1
ATOM 6038 C CA . PHE B 1 344 ? 4.418 -32.031 -15.781 1 98.62 344 PHE B CA 1
ATOM 6039 C C . PHE B 1 344 ? 3.426 -31.016 -16.312 1 98.62 344 PHE B C 1
ATOM 6041 O O . PHE B 1 344 ? 2.346 -30.844 -15.75 1 98.62 344 PHE B O 1
ATOM 6048 N N . ALA B 1 345 ? 3.799 -30.328 -17.406 1 98.56 345 ALA B N 1
ATOM 6049 C CA . ALA B 1 345 ? 2.943 -29.297 -18 1 98.56 345 ALA B CA 1
ATOM 6050 C C . ALA B 1 345 ? 1.61 -29.891 -18.453 1 98.56 345 ALA B C 1
ATOM 6052 O O . ALA B 1 345 ? 0.55 -29.312 -18.203 1 98.56 345 ALA B O 1
ATOM 6053 N N . ILE B 1 346 ? 1.699 -31.031 -19.094 1 98.5 346 ILE B N 1
ATOM 6054 C CA . ILE B 1 346 ? 0.49 -31.719 -19.547 1 98.5 346 ILE B CA 1
ATOM 6055 C C . ILE B 1 346 ? -0.371 -32.062 -18.328 1 98.5 346 ILE B C 1
ATOM 6057 O O . ILE B 1 346 ? -1.586 -31.859 -18.344 1 98.5 346 ILE B O 1
ATOM 6061 N N . SER B 1 347 ? 0.266 -32.594 -17.328 1 98.69 347 SER B N 1
ATOM 6062 C CA . SER B 1 347 ? -0.461 -33 -16.125 1 98.69 347 SER B CA 1
ATOM 6063 C C . SER B 1 347 ? -1.133 -31.781 -15.477 1 98.69 347 SER B C 1
ATOM 6065 O O . SER B 1 347 ? -2.275 -31.875 -15.023 1 98.69 347 SER B O 1
ATOM 6067 N N . PHE B 1 348 ? -0.463 -30.688 -15.391 1 98.62 348 PHE B N 1
ATOM 6068 C CA . PHE B 1 348 ? -1.021 -29.469 -14.797 1 98.62 348 PHE B CA 1
ATOM 6069 C C . PHE B 1 348 ? -2.266 -29.016 -15.555 1 98.62 348 PHE B C 1
ATOM 6071 O O . PHE B 1 348 ? -3.299 -28.734 -14.945 1 98.62 348 PHE B O 1
ATOM 6078 N N . VAL B 1 349 ? -2.205 -28.984 -16.859 1 98.44 349 VAL B N 1
ATOM 6079 C CA . VAL B 1 349 ? -3.318 -28.531 -17.688 1 98.44 349 VAL B CA 1
ATOM 6080 C C . VAL B 1 349 ? -4.465 -29.547 -17.594 1 98.44 349 VAL B C 1
ATOM 6082 O O . VAL B 1 349 ? -5.625 -29.156 -17.453 1 98.44 349 VAL B O 1
ATOM 6085 N N . MET B 1 350 ? -4.09 -30.828 -17.609 1 98.5 350 MET B N 1
ATOM 6086 C CA . MET B 1 350 ? -5.113 -31.859 -17.531 1 98.5 350 MET B CA 1
ATOM 6087 C C . MET B 1 350 ? -5.793 -31.859 -16.172 1 98.5 350 MET B C 1
ATOM 6089 O O . MET B 1 350 ? -7.008 -32.031 -16.078 1 98.5 350 MET B O 1
ATOM 6093 N N . LEU B 1 351 ? -5.012 -31.719 -15.141 1 98.44 351 LEU B N 1
ATOM 6094 C CA . LEU B 1 351 ? -5.605 -31.594 -13.812 1 98.44 351 LEU B CA 1
ATOM 6095 C C . LEU B 1 351 ? -6.52 -30.375 -13.734 1 98.44 351 LEU B C 1
ATOM 6097 O O . LEU B 1 351 ? -7.562 -30.422 -13.078 1 98.44 351 LEU B O 1
ATOM 6101 N N . GLY B 1 352 ? -6.125 -29.281 -14.406 1 97.38 352 GLY B N 1
ATOM 6102 C CA . GLY B 1 352 ? -7 -28.125 -14.5 1 97.38 352 GLY B CA 1
ATOM 6103 C C . GLY B 1 352 ? -8.336 -28.438 -15.141 1 97.38 352 GLY B C 1
ATOM 6104 O O . GLY B 1 352 ? -9.383 -28.031 -14.633 1 97.38 352 GLY B O 1
ATOM 6105 N N . TRP B 1 353 ? -8.258 -29.141 -16.219 1 96.06 353 TRP B N 1
ATOM 6106 C CA . TRP B 1 353 ? -9.477 -29.547 -16.906 1 96.06 353 TRP B CA 1
ATOM 6107 C C . TRP B 1 353 ? -10.289 -30.516 -16.062 1 96.06 353 TRP B C 1
ATOM 6109 O O . TRP B 1 353 ? -11.508 -30.375 -15.953 1 96.06 353 TRP B O 1
ATOM 6119 N N . LEU B 1 354 ? -9.664 -31.453 -15.438 1 96.62 354 LEU B N 1
ATOM 6120 C CA . LEU B 1 354 ? -10.328 -32.469 -14.625 1 96.62 354 LEU B CA 1
ATOM 6121 C C . LEU B 1 354 ? -10.977 -31.828 -13.398 1 96.62 354 LEU B C 1
ATOM 6123 O O . LEU B 1 354 ? -12 -32.312 -12.906 1 96.62 354 LEU B O 1
ATOM 6127 N N . GLY B 1 355 ? -10.344 -30.766 -12.922 1 94.38 355 GLY B N 1
ATOM 6128 C CA . GLY B 1 355 ? -10.914 -30.062 -11.781 1 94.38 355 GLY B CA 1
ATOM 6129 C C . GLY B 1 355 ? -12.258 -29.422 -12.078 1 94.38 355 GLY B C 1
ATOM 6130 O O . GLY B 1 355 ? -13.031 -29.141 -11.164 1 94.38 355 GLY B O 1
ATOM 6131 N N . LEU B 1 356 ? -12.555 -29.188 -13.336 1 91.94 356 LEU B N 1
ATOM 6132 C CA . LEU B 1 356 ? -13.812 -28.578 -13.766 1 91.94 356 LEU B CA 1
ATOM 6133 C C . LEU B 1 356 ? -14.875 -29.656 -14.008 1 91.94 356 LEU B C 1
ATOM 6135 O O . LEU B 1 356 ? -16.047 -29.328 -14.211 1 91.94 356 LEU B O 1
ATOM 6139 N N . LYS B 1 357 ? -14.461 -30.906 -13.969 1 91.94 357 LYS B N 1
ATOM 6140 C CA . LYS B 1 357 ? -15.367 -32.031 -14.227 1 91.94 357 LYS B CA 1
ATOM 6141 C C . LYS B 1 357 ? -15.812 -32.656 -12.922 1 91.94 357 LYS B C 1
ATOM 6143 O O . LYS B 1 357 ? -15.164 -32.531 -11.883 1 91.94 357 LYS B O 1
ATOM 6148 N N . PRO B 1 358 ? -16.969 -33.312 -12.93 1 89.06 358 PRO B N 1
ATOM 6149 C CA . PRO B 1 358 ? -17.375 -34.031 -11.719 1 89.06 358 PRO B CA 1
ATOM 6150 C C . PRO B 1 358 ? -16.391 -35.125 -11.328 1 89.06 358 PRO B C 1
ATOM 6152 O O . PRO B 1 358 ? -15.742 -35.719 -12.195 1 89.06 358 PRO B O 1
ATOM 6155 N N . ALA B 1 359 ? -16.25 -35.438 -10.078 1 87.81 359 ALA B N 1
ATOM 6156 C CA . ALA B 1 359 ? -15.328 -36.438 -9.57 1 87.81 359 ALA B CA 1
ATOM 6157 C C . ALA B 1 359 ? -15.945 -37.812 -9.625 1 87.81 359 ALA B C 1
ATOM 6159 O O . ALA B 1 359 ? -16.219 -38.438 -8.578 1 87.81 359 ALA B O 1
ATOM 6160 N N . GLU B 1 360 ? -16.172 -38.312 -10.836 1 88.62 360 GLU B N 1
ATOM 6161 C CA . GLU B 1 360 ? -16.797 -39.625 -10.977 1 88.62 360 GLU B CA 1
ATOM 6162 C C . GLU B 1 360 ? -16.031 -40.5 -11.961 1 88.62 360 GLU B C 1
ATOM 6164 O O . GLU B 1 360 ? -15.43 -40 -12.914 1 88.62 360 GLU B O 1
ATOM 6169 N N . ASP B 1 361 ? -15.969 -41.75 -11.578 1 89.94 361 ASP B N 1
ATOM 6170 C CA . ASP B 1 361 ? -15.539 -42.875 -12.422 1 89.94 361 ASP B CA 1
ATOM 6171 C C . ASP B 1 361 ? -14.164 -42.594 -13.031 1 89.94 361 ASP B C 1
ATOM 6173 O O . ASP B 1 361 ? -13.164 -42.531 -12.312 1 89.94 361 ASP B O 1
ATOM 6177 N N . VAL B 1 362 ? -14.156 -42.344 -14.344 1 94.38 362 VAL B N 1
ATOM 6178 C CA . VAL B 1 362 ? -12.938 -42.281 -15.141 1 94.38 362 VAL B CA 1
ATOM 6179 C C . VAL B 1 362 ? -12.172 -41 -14.844 1 94.38 362 VAL B C 1
ATOM 6181 O O . VAL B 1 362 ? -10.938 -41 -14.875 1 94.38 362 VAL B O 1
ATOM 6184 N N . TYR B 1 363 ? -12.852 -40.031 -14.438 1 95.62 363 TYR B N 1
ATOM 6185 C CA . TYR B 1 363 ? -12.195 -38.75 -14.18 1 95.62 363 TYR B CA 1
ATOM 6186 C C . TYR B 1 363 ? -11.336 -38.812 -12.922 1 95.62 363 TYR B C 1
ATOM 6188 O O . TYR B 1 363 ? -10.266 -38.219 -12.859 1 95.62 363 TYR B O 1
ATOM 6196 N N . VAL B 1 364 ? -11.781 -39.562 -11.984 1 96.38 364 VAL B N 1
ATOM 6197 C CA . VAL B 1 364 ? -11.016 -39.719 -10.75 1 96.38 364 VAL B CA 1
ATOM 6198 C C . VAL B 1 364 ? -9.734 -40.469 -11.031 1 96.38 364 VAL B C 1
ATOM 6200 O O . VAL B 1 364 ? -8.664 -40.125 -10.531 1 96.38 364 VAL B O 1
ATOM 6203 N N . VAL B 1 365 ? -9.883 -41.5 -11.781 1 97 365 VAL B N 1
ATOM 6204 C CA . VAL B 1 365 ? -8.719 -42.312 -12.125 1 97 365 VAL B CA 1
ATOM 6205 C C . VAL B 1 365 ? -7.703 -41.469 -12.883 1 97 365 VAL B C 1
ATOM 6207 O O . VAL B 1 365 ? -6.508 -41.5 -12.586 1 97 365 VAL B O 1
ATOM 6210 N N . MET B 1 366 ? -8.203 -40.75 -13.828 1 98.06 366 MET B N 1
ATOM 6211 C CA . MET B 1 366 ? -7.324 -39.875 -14.594 1 98.06 366 MET B CA 1
ATOM 6212 C C . MET B 1 366 ? -6.645 -38.844 -13.68 1 98.06 366 MET B C 1
ATOM 6214 O O . MET B 1 366 ? -5.441 -38.594 -13.812 1 98.06 366 MET B O 1
ATOM 6218 N N . ALA B 1 367 ? -7.414 -38.281 -12.789 1 98.31 367 ALA B N 1
ATOM 6219 C CA . ALA B 1 367 ? -6.855 -37.312 -11.859 1 98.31 367 ALA B CA 1
ATOM 6220 C C . ALA B 1 367 ? -5.754 -37.938 -11.008 1 98.31 367 ALA B C 1
ATOM 6222 O O . ALA B 1 367 ? -4.746 -37.281 -10.719 1 98.31 367 ALA B O 1
ATOM 6223 N N . ARG B 1 368 ? -5.945 -39.125 -10.609 1 98.25 368 ARG B N 1
ATOM 6224 C CA . ARG B 1 368 ? -4.926 -39.812 -9.828 1 98.25 368 ARG B CA 1
ATOM 6225 C C . ARG B 1 368 ? -3.65 -40.031 -10.633 1 98.25 368 ARG B C 1
ATOM 6227 O O . ARG B 1 368 ? -2.549 -39.781 -10.133 1 98.25 368 ARG B O 1
ATOM 6234 N N . VAL B 1 369 ? -3.828 -40.438 -11.836 1 98.38 369 VAL B N 1
ATOM 6235 C CA . VAL B 1 369 ? -2.68 -40.656 -12.711 1 98.38 369 VAL B CA 1
ATOM 6236 C C . VAL B 1 369 ? -1.906 -39.344 -12.898 1 98.38 369 VAL B C 1
ATOM 6238 O O . VAL B 1 369 ? -0.689 -39.312 -12.703 1 98.38 369 VAL B O 1
ATOM 6241 N N . PHE B 1 370 ? -2.602 -38.312 -13.25 1 98.69 370 PHE B N 1
ATOM 6242 C CA . PHE B 1 370 ? -1.941 -37.031 -13.508 1 98.69 370 PHE B CA 1
ATOM 6243 C C . PHE B 1 370 ? -1.368 -36.438 -12.219 1 98.69 370 PHE B C 1
ATOM 6245 O O . PHE B 1 370 ? -0.356 -35.75 -12.25 1 98.69 370 PHE B O 1
ATOM 6252 N N . SER B 1 371 ? -1.987 -36.75 -11.062 1 98.56 371 SER B N 1
ATOM 6253 C CA . SER B 1 371 ? -1.421 -36.344 -9.781 1 98.56 371 SER B CA 1
ATOM 6254 C C . SER B 1 371 ? -0.071 -37 -9.531 1 98.56 371 SER B C 1
ATOM 6256 O O . SER B 1 371 ? 0.881 -36.344 -9.109 1 98.56 371 SER B O 1
ATOM 6258 N N . VAL B 1 372 ? -0.03 -38.281 -9.836 1 98.5 372 VAL B N 1
ATOM 6259 C CA . VAL B 1 372 ? 1.213 -39 -9.641 1 98.5 372 VAL B CA 1
ATOM 6260 C C . VAL B 1 372 ? 2.307 -38.406 -10.531 1 98.5 372 VAL B C 1
ATOM 6262 O O . VAL B 1 372 ? 3.445 -38.25 -10.094 1 98.5 372 VAL B O 1
ATOM 6265 N N . ILE B 1 373 ? 1.956 -38.094 -11.766 1 98.69 373 ILE B N 1
ATOM 6266 C CA . ILE B 1 373 ? 2.912 -37.5 -12.695 1 98.69 373 ILE B CA 1
ATOM 6267 C C . ILE B 1 373 ? 3.338 -36.125 -12.195 1 98.69 373 ILE B C 1
ATOM 6269 O O . ILE B 1 373 ? 4.523 -35.781 -12.203 1 98.69 373 ILE B O 1
ATOM 6273 N N . TYR B 1 374 ? 2.369 -35.344 -11.719 1 98.69 374 TYR B N 1
ATOM 6274 C CA . TYR B 1 374 ? 2.645 -34.031 -11.164 1 98.69 374 TYR B CA 1
ATOM 6275 C C . TYR B 1 374 ? 3.656 -34.094 -10.031 1 98.69 374 TYR B C 1
ATOM 6277 O O . TYR B 1 374 ? 4.691 -33.438 -10.055 1 98.69 374 TYR B O 1
ATOM 6285 N N . PHE B 1 375 ? 3.4 -34.938 -9.078 1 98.69 375 PHE B N 1
ATOM 6286 C CA . PHE B 1 375 ? 4.281 -35.094 -7.926 1 98.69 375 PHE B CA 1
ATOM 6287 C C . PHE B 1 375 ? 5.602 -35.719 -8.32 1 98.69 375 PHE B C 1
ATOM 6289 O O . PHE B 1 375 ? 6.648 -35.406 -7.754 1 98.69 375 PHE B O 1
ATOM 6296 N N . GLY B 1 376 ? 5.5 -36.688 -9.266 1 98.56 376 GLY B N 1
ATOM 6297 C CA . GLY B 1 376 ? 6.699 -37.344 -9.75 1 98.56 376 GLY B CA 1
ATOM 6298 C C . GLY B 1 376 ? 7.719 -36.375 -10.328 1 98.56 376 GLY B C 1
ATOM 6299 O O . GLY B 1 376 ? 8.922 -36.594 -10.211 1 98.56 376 GLY B O 1
ATOM 6300 N N . PHE B 1 377 ? 7.258 -35.344 -10.984 1 98.69 377 PHE B N 1
ATOM 6301 C CA . PHE B 1 377 ? 8.156 -34.312 -11.531 1 98.69 377 PHE B CA 1
ATOM 6302 C C . PHE B 1 377 ? 9.055 -33.75 -10.445 1 98.69 377 PHE B C 1
ATOM 6304 O O . PHE B 1 377 ? 10.266 -33.625 -10.641 1 98.69 377 PHE B O 1
ATOM 6311 N N . PHE B 1 378 ? 8.531 -33.438 -9.273 1 98.56 378 PHE B N 1
ATOM 6312 C CA . PHE B 1 378 ? 9.273 -32.812 -8.195 1 98.56 378 PHE B CA 1
ATOM 6313 C C . PHE B 1 378 ? 10.031 -33.812 -7.363 1 98.56 378 PHE B C 1
ATOM 6315 O O . PHE B 1 378 ? 11.227 -33.656 -7.105 1 98.56 378 PHE B O 1
ATOM 6322 N N . LEU B 1 379 ? 9.398 -34.906 -7 1 98.31 379 LEU B N 1
ATOM 6323 C CA . LEU B 1 379 ? 9.953 -35.844 -6.031 1 98.31 379 LEU B CA 1
ATOM 6324 C C . LEU B 1 379 ? 11.07 -36.656 -6.656 1 98.31 379 LEU B C 1
ATOM 6326 O O . LEU B 1 379 ? 12.008 -37.062 -5.961 1 98.31 379 LEU B O 1
ATOM 6330 N N . LEU B 1 380 ? 11.039 -36.875 -7.914 1 98.38 380 LEU B N 1
ATOM 6331 C CA . LEU B 1 380 ? 12.07 -37.656 -8.578 1 98.38 380 LEU B CA 1
ATOM 6332 C C . LEU B 1 380 ? 13.141 -36.75 -9.18 1 98.38 380 LEU B C 1
ATOM 6334 O O . LEU B 1 380 ? 14.164 -37.25 -9.68 1 98.38 380 LEU B O 1
ATOM 6338 N N . MET B 1 381 ? 12.977 -35.531 -9.148 1 98.31 381 MET B N 1
ATOM 6339 C CA . MET B 1 381 ? 13.859 -34.594 -9.812 1 98.31 381 MET B CA 1
ATOM 6340 C C . MET B 1 381 ? 15.289 -34.719 -9.297 1 98.31 381 MET B C 1
ATOM 6342 O O . MET B 1 381 ? 16.234 -34.656 -10.078 1 98.31 381 MET B O 1
ATOM 6346 N N . PRO B 1 382 ? 15.5 -34.906 -7.93 1 98.06 382 PRO B N 1
ATOM 6347 C CA . PRO B 1 382 ? 16.875 -35.031 -7.473 1 98.06 382 PRO B CA 1
ATOM 6348 C C . PRO B 1 382 ? 17.594 -36.219 -8.141 1 98.06 382 PRO B C 1
ATOM 6350 O O . PRO B 1 382 ? 18.812 -36.156 -8.328 1 98.06 382 PRO B O 1
ATOM 6353 N N . TYR B 1 383 ? 16.891 -37.156 -8.586 1 97.81 383 TYR B N 1
ATOM 6354 C CA . TYR B 1 383 ? 17.469 -38.344 -9.211 1 97.81 383 TYR B CA 1
ATOM 6355 C C . TYR B 1 383 ? 17.641 -38.125 -10.711 1 97.81 383 TYR B C 1
ATOM 6357 O O . TYR B 1 383 ? 18.766 -38.156 -11.227 1 97.81 383 TYR B O 1
ATOM 6365 N N . TYR B 1 384 ? 16.578 -37.75 -11.43 1 97.44 384 TYR B N 1
ATOM 6366 C CA . TYR B 1 384 ? 16.688 -37.75 -12.883 1 97.44 384 TYR B CA 1
ATOM 6367 C C . TYR B 1 384 ? 17.484 -36.531 -13.352 1 97.44 384 TYR B C 1
ATOM 6369 O O . TYR B 1 384 ? 18.062 -36.562 -14.445 1 97.44 384 TYR B O 1
ATOM 6377 N N . SER B 1 385 ? 17.531 -35.406 -12.57 1 97.06 385 SER B N 1
ATOM 6378 C CA . SER B 1 385 ? 18.328 -34.25 -12.977 1 97.06 385 SER B CA 1
ATOM 6379 C C . SER B 1 385 ? 19.812 -34.562 -12.844 1 97.06 385 SER B C 1
ATOM 6381 O O . SER B 1 385 ? 20.641 -33.938 -13.516 1 97.06 385 SER B O 1
ATOM 6383 N N . THR B 1 386 ? 20.156 -35.5 -11.906 1 96.5 386 THR B N 1
ATOM 6384 C CA . THR B 1 386 ? 21.547 -35.875 -11.703 1 96.5 386 THR B CA 1
ATOM 6385 C C . THR B 1 386 ? 22.031 -36.812 -12.82 1 96.5 386 THR B C 1
ATOM 6387 O O . THR B 1 386 ? 23.156 -36.688 -13.305 1 96.5 386 THR B O 1
ATOM 6390 N N . ILE B 1 387 ? 21.188 -37.688 -13.289 1 97 387 ILE B N 1
ATOM 6391 C CA . ILE B 1 387 ? 21.609 -38.688 -14.234 1 97 387 ILE B CA 1
ATOM 6392 C C . ILE B 1 387 ? 21.438 -38.188 -15.664 1 97 387 ILE B C 1
ATOM 6394 O O . ILE B 1 387 ? 21.984 -38.75 -16.609 1 97 387 ILE B O 1
ATOM 6398 N N . ASP B 1 388 ? 20.688 -37.125 -15.836 1 96.44 388 ASP B N 1
ATOM 6399 C CA . ASP B 1 388 ? 20.406 -36.562 -17.156 1 96.44 388 ASP B CA 1
ATOM 6400 C C . ASP B 1 388 ? 21.703 -36.094 -17.828 1 96.44 388 ASP B C 1
ATOM 6402 O O . ASP B 1 388 ? 22.547 -35.469 -17.188 1 96.44 388 ASP B O 1
ATOM 6406 N N . LYS B 1 389 ? 21.938 -36.469 -19.094 1 96.19 389 LYS B N 1
ATOM 6407 C CA . LYS B 1 389 ? 23.125 -36.031 -19.828 1 96.19 389 LYS B CA 1
ATOM 6408 C C . LYS B 1 389 ? 22.953 -34.625 -20.406 1 96.19 389 LYS B C 1
ATOM 6410 O O . LYS B 1 389 ? 22.031 -34.375 -21.188 1 96.19 389 LYS B O 1
ATOM 6415 N N . THR B 1 390 ? 23.797 -33.781 -20.047 1 96 390 THR B N 1
ATOM 6416 C CA . THR B 1 390 ? 23.672 -32.375 -20.438 1 96 390 THR B CA 1
ATOM 6417 C C . THR B 1 390 ? 24.656 -32.062 -21.578 1 96 390 THR B C 1
ATOM 6419 O O . THR B 1 390 ? 25.625 -32.781 -21.781 1 96 390 THR B O 1
ATOM 6422 N N . LYS B 1 391 ? 24.344 -31.062 -22.281 1 95.88 391 LYS B N 1
ATOM 6423 C CA . LYS B 1 391 ? 25.219 -30.516 -23.312 1 95.88 391 LYS B CA 1
ATOM 6424 C C . LYS B 1 391 ? 26.078 -29.391 -22.734 1 95.88 391 LYS B C 1
ATOM 6426 O O . LYS B 1 391 ? 25.719 -28.766 -21.734 1 95.88 391 LYS B O 1
ATOM 6431 N N . PRO B 1 392 ? 27.203 -29.203 -23.344 1 93.94 392 PRO B N 1
ATOM 6432 C CA . PRO B 1 392 ? 28.016 -28.062 -22.891 1 93.94 392 PRO B CA 1
ATOM 6433 C C . PRO B 1 392 ? 27.312 -26.719 -23.125 1 93.94 392 PRO B C 1
ATOM 6435 O O . PRO B 1 392 ? 26.703 -26.516 -24.172 1 93.94 392 PRO B O 1
ATOM 6438 N N . VAL B 1 393 ? 27.344 -25.938 -22.172 1 93 393 VAL B N 1
ATOM 6439 C CA . VAL B 1 393 ? 26.781 -24.594 -22.25 1 93 393 VAL B CA 1
ATOM 6440 C C . VAL B 1 393 ? 27.797 -23.656 -22.906 1 93 393 VAL B C 1
ATOM 6442 O O . VAL B 1 393 ? 28.984 -23.688 -22.594 1 93 393 VAL B O 1
ATOM 6445 N N . PRO B 1 394 ? 27.312 -22.891 -23.797 1 90.5 394 PRO B N 1
ATOM 6446 C CA . PRO B 1 394 ? 28.266 -21.953 -24.422 1 90.5 394 PRO B CA 1
ATOM 6447 C C . PRO B 1 394 ? 28.797 -20.922 -23.438 1 90.5 394 PRO B C 1
ATOM 6449 O O . PRO B 1 394 ? 28.156 -20.641 -22.422 1 90.5 394 PRO B O 1
ATOM 6452 N N . ASP B 1 395 ? 29.984 -20.375 -23.797 1 87 395 ASP B N 1
ATOM 6453 C CA . ASP B 1 395 ? 30.641 -19.391 -22.938 1 87 395 ASP B CA 1
ATOM 6454 C C . ASP B 1 395 ? 29.922 -18.047 -23.016 1 87 395 ASP B C 1
ATOM 6456 O O . ASP B 1 395 ? 29.953 -17.25 -22.078 1 87 395 ASP B O 1
ATOM 6460 N N . ARG B 1 396 ? 29.266 -17.844 -24.203 1 86.75 396 ARG B N 1
ATOM 6461 C CA . ARG B 1 396 ? 28.531 -16.594 -24.438 1 86.75 396 ARG B CA 1
ATOM 6462 C C . ARG B 1 396 ? 27.094 -16.875 -24.875 1 86.75 396 ARG B C 1
ATOM 6464 O O . ARG B 1 396 ? 26.797 -17.953 -25.359 1 86.75 396 ARG B O 1
ATOM 6471 N N . VAL B 1 397 ? 26.359 -15.867 -24.609 1 88.69 397 VAL B N 1
ATOM 6472 C CA . VAL B 1 397 ? 24.953 -16 -25 1 88.69 397 VAL B CA 1
ATOM 6473 C C . VAL B 1 397 ? 24.859 -16.094 -26.531 1 88.69 397 VAL B C 1
ATOM 6475 O O . VAL B 1 397 ? 25.594 -15.398 -27.25 1 88.69 397 VAL B O 1
ATOM 6478 N N . VAL B 1 398 ? 24.156 -17 -26.875 1 78.81 398 VAL B N 1
ATOM 6479 C CA . VAL B 1 398 ? 23.953 -17.188 -28.297 1 78.81 398 VAL B CA 1
ATOM 6480 C C . VAL B 1 398 ? 22.766 -16.359 -28.766 1 78.81 398 VAL B C 1
ATOM 6482 O O . VAL B 1 398 ? 21.641 -16.516 -28.266 1 78.81 398 VAL B O 1
ATOM 6485 N N . TYR B 1 399 ? 23.094 -15.281 -29.438 1 73.19 399 TYR B N 1
ATOM 6486 C CA . TYR B 1 399 ? 22.016 -14.414 -29.922 1 73.19 399 TYR B CA 1
ATOM 6487 C C . TYR B 1 399 ? 21.719 -14.68 -31.391 1 73.19 399 TYR B C 1
ATOM 6489 O O . TYR B 1 399 ? 22.625 -14.633 -32.219 1 73.19 399 TYR B O 1
ATOM 6497 N N . HIS B 1 400 ? 20.656 -15.336 -31.688 1 56.19 400 HIS B N 1
ATOM 6498 C CA . HIS B 1 400 ? 20.266 -15.461 -33.094 1 56.19 400 HIS B CA 1
ATOM 6499 C C . HIS B 1 400 ? 19.406 -14.281 -33.531 1 56.19 400 HIS B C 1
ATOM 6501 O O . HIS B 1 400 ? 18.359 -14.016 -32.938 1 56.19 400 HIS B O 1
ATOM 6507 N N . ALA B 1 401 ? 20.078 -13.281 -33.906 1 47.12 401 ALA B N 1
ATOM 6508 C CA . ALA B 1 401 ? 19.281 -12.164 -34.438 1 47.12 401 ALA B CA 1
ATOM 6509 C C . ALA B 1 401 ? 18.141 -12.656 -35.312 1 47.12 401 ALA B C 1
ATOM 6511 O O . ALA B 1 401 ? 18.375 -13.352 -36.312 1 47.12 401 ALA B O 1
ATOM 6512 N N . LYS B 1 402 ? 16.938 -12.859 -34.625 1 36.84 402 LYS B N 1
ATOM 6513 C CA . LYS B 1 402 ? 15.844 -13.039 -35.594 1 36.84 402 LYS B CA 1
ATOM 6514 C C . LYS B 1 402 ? 15.414 -11.703 -36.188 1 36.84 402 LYS B C 1
ATOM 6516 O O . LYS B 1 402 ? 15.367 -10.688 -35.5 1 36.84 402 LYS B O 1
#

pLDDT: mean 92.93, std 7.39, range [36.72, 98.75]

Organism: NCBI:txid1548547

Radius of gyration: 29.86 Å; Cα contacts (8 Å, |Δi|>4): 1158; chains: 2; bounding box: 73×85×66 Å

Foldseek 3Di:
DVVCVVPDVPVVCCCLQAFVLWAFPAADPLVLLLVLLVVLLVLQLVLLVVLVVQADLFLVCRLVSLVCLCPPNVCSLLSVLSNLLSLVVSLVSLVSNLLSCQQQVCCAPPNVVLLLLSLVLVVLSVLLVLLVLLRNQFALSQVVNVVVLQLQLLPPPCSQVSSCVCCVHNGNHSSNSVVSSCCNNPVSSVVNVVSSVVSSVSCSVQHTAHQLRDRQQVDADPVSGRPRIDGCPPVVVVVSVVVNVVVVVVSVCCSPPPSCVCCQSPHPRRNHHHDPVDHDPDHFDHLSLQLLLLQLLLDPDSNVSSVLSVCLSCLSSCQNPQQPAPGRHNVFWAPLLVVLSVLLVVLSVLSSVLSVPDCDDPSSVSSVVSSCSNVCSRVCNNPCNVVIHTHDRDPHDDHDPD/DVVCVVPDVPVVCCCLQAFVLWAFPAADPLVLLLVLLVVLLVLQLVLLVVLVVQADLFLVCRLVSLVCLCPPNVCSLLSVLSNLLSLVVSLVSLVSNLLVCQQQVCCAPPNVVLLLLSLVLVVLSVLLVLLVLLRNQFALSQVVNVVVLQLQLLPPPCSQVSSCVCCVHNGNHSSNSVVSSCCNNPVSSVVNVVSSVVSSVSCSVQHTAHQLRDRQQVDADPVSGRPRIDGCPPVVVVVSVVVNVVVVVVSVCCSPPPSCVCCQSPHPRRNHHHDPVDHDPDHFDHLSLQLLLLQLLLDPDSNVSSVLSVCLSCLSSCQNPQQPAPGRHNVFWAPLLVVLSVLLVVLSVLSSVLSRPDCDDPSSVSSVVSSCSNVCSRPCNNPCNVVIHTHDRDPHDDHDPD

Solvent-accessible surface area (backbone atoms only — not comparable to full-atom values): 40783 Å² total; per-residue (Å²): 109,63,76,52,45,62,21,25,56,52,62,59,46,41,33,59,69,36,48,61,26,58,37,56,70,49,63,57,81,67,69,43,30,63,62,48,42,51,52,38,50,51,50,38,53,55,32,48,45,57,49,40,28,59,48,39,64,36,71,93,38,15,37,58,23,49,51,41,32,53,72,70,40,90,63,26,42,58,41,51,30,48,33,49,38,34,53,51,49,41,50,53,32,49,50,49,36,52,47,40,30,65,45,22,30,47,26,34,90,59,27,41,54,36,38,42,43,45,44,51,44,50,52,46,48,52,52,34,50,54,31,51,50,36,56,50,35,6,34,48,20,45,54,34,46,50,52,61,46,50,51,46,40,49,41,79,96,49,6,63,59,49,32,31,60,69,22,70,35,97,52,87,42,46,54,21,49,13,35,30,47,25,37,36,62,34,55,42,50,53,51,44,52,53,41,50,54,52,32,50,49,20,36,67,61,59,45,75,66,34,65,69,38,54,72,43,81,76,46,53,42,98,85,65,45,30,70,48,36,35,43,25,46,62,63,52,50,53,53,44,48,51,52,45,50,53,48,50,50,52,49,47,49,34,46,77,73,40,44,33,57,94,34,59,58,40,50,69,56,45,79,36,66,50,48,96,87,57,79,68,93,76,85,55,66,58,54,94,48,9,35,43,48,21,40,26,67,41,36,92,47,65,46,61,9,46,50,50,23,51,43,65,69,50,54,67,60,48,44,52,76,29,54,55,41,93,61,41,8,56,82,30,44,22,69,56,55,54,51,41,52,51,49,27,53,49,22,49,54,48,23,25,55,48,23,75,43,75,84,48,74,68,49,28,55,50,28,41,52,33,41,52,45,42,50,43,45,59,74,41,23,50,54,51,35,55,70,35,60,62,52,86,70,69,96,58,74,75,64,74,86,124,109,62,76,52,44,61,20,25,58,53,63,59,47,42,32,59,68,38,50,61,27,59,37,55,70,48,63,56,81,67,69,43,30,63,61,47,41,52,51,38,50,52,50,39,54,55,33,47,45,57,49,39,28,62,47,39,66,36,70,93,39,15,36,59,24,48,51,40,33,52,71,68,40,89,64,25,43,57,42,49,30,48,32,48,40,34,54,50,50,41,50,54,31,47,52,49,35,51,46,40,31,65,45,22,30,48,28,34,90,61,28,41,56,36,38,41,41,46,43,50,42,51,53,47,48,51,52,33,51,54,30,51,50,35,55,50,35,6,33,47,21,45,53,34,45,52,53,60,46,51,51,46,40,50,41,81,97,50,6,62,61,48,30,31,60,70,22,69,35,96,51,88,42,47,55,21,48,14,35,31,46,24,37,38,63,36,54,42,49,53,52,44,54,54,40,50,54,53,32,50,49,18,37,68,61,58,46,76,67,33,64,70,39,55,72,43,80,77,46,52,41,98,84,65,46,31,71,50,37,35,43,26,48,62,62,51,49,53,54,43,48,52,52,47,50,54,47,50,50,52,50,48,47,34,47,76,73,39,44,33,57,94,34,58,58,41,48,68,56,44,79,36,68,49,50,98,86,58,80,67,93,75,83,55,65,56,56,94,50,8,35,43,48,20,41,24,67,40,34,93,45,66,45,61,8,44,50,51,22,51,43,64,71,50,53,66,61,47,44,50,75,29,54,54,41,91,59,41,8,57,82,29,43,23,68,56,54,54,50,40,52,50,48,28,53,50,20,47,54,49,24,26,56,50,23,75,43,71,85,48,74,68,49,28,55,49,28,42,53,33,40,51,44,41,50,43,44,58,73,43,22,50,56,51,34,55,70,38,60,61,52,86,70,70,95,59,77,76,63,73,87,123